Protein AF-A0A9W6C1P7-F1 (afdb_monomer)

Organism: NCBI:txid330485

Sequence (1261 aa):
MISLPRDWAWDFLLFAQRNPKPCPVLDVTDPGSHRTVMAPDADLRTDIPLYRIWRDGVLTEEVTDATAHWAEHTDLVTFLIGCSFTFEGALMAAGIPVAHVDQGCNVPMFLTDHECRPAGRMSGRLVVSMRPIPADRVAEAAMISGRTPAVHGAPVHVGAPEALGIADLQRPDFGDPVPVGPGMTRILPIGPRAFLVELADLDATLALFDALAADPVAGVSEIVPAARTLMVTTDPGVPADAALARAVLARQPAPGTAPAARATEMVEIPVTYDGEDLAKVATLMGLTTDEVIAAHQAATWQVAFCGFAPGFAYMTCADARFDLPRRPAPRTRIPAGSVALAGRFCGIYPQASPGGWQLIGRTEVPMFDLTRDVPALLRPGVRARFVTGSARVHAVAVPEPAPVTGLRVVQTAFPILVQDAGRMGQAGQGVSASGALDLGALRRANRAVGNPAGEAALEITLGPVRLRAEVAMTLALTGAATARMGRQTQPVAFALDAGDEVTIDPPARGMRSYLAIRGGFDVAPVLGSCATDTLAQIGPAPLMAGDALAPAGRAAGAVTDPGPGPDLPQAGTVVTLPVTLGPRTDWFDDVTVQRFLAQEWTVTPQSSRVGIRLSGEALTREDACELPSEGTATGAIQVPHSGQPVLFLADHPLTGGYPVIATLHPAALDLAGQLPPGTRIRFAADALFADIDPEASDIALRVIRACADEGIESVAIYADPDRDAPFVRAADQAWALEGHRPADTYLDAAKVLAIAARAKVDAIHPGYGFLSENADFARAVQDAGILWIGPDPDVIDALGDKIRAREIAQAVGAPLVAGSPGPIASGAEALAFAREHGLPLAIKAAFGGGGRGMRVARDLDEVEELFDAATREAVTAFGRGECYVEQFLDRPRHIEAQVLADRHGTVKVLGTRDCSLQRRNQKLVEEAPAPFLTDDQRARIHDSARAICAHAGYSGAGTVEFLLSANGTISFLEVNTRLQVEHPVTEETTGIDIVRAMIRVAQGARLTDDGVPEPIGHAIEFRINAEDSGRGFLPTPGPITLWSAPGGIGIRLDSGVEQGGQVAGQFDSMMAKLIVTGPDRATAIARARRALREFRIEGVASVLPFHRAVLEAPEFTDDFAVHTRWIETDFADRLAAAVQPADRVTPVPDQPMLRLSIEIDGRRHDLALPQGLLAAAAPAAPQEAASDPDCVSAPVAGTLSLWQAADGAHVQAGEVIAVIEAMKMETTIEAPHAGRLTRLAAEGATLAHGAPLARIDPDDG

Secondary structure (DSSP, 8-state):
-EEE-HHHHHHHHHHHHHSTTTS-EEEEPPTT----SS-TT--TTTSSS-EEEEETTEEEEEES--HHHHHH-TT-EEEEE--GGGGHHHHHHTT---HHHHTT-PPPEEEEEEEP--BTTB--EEEEE-----TTTHHHHHHHHHT-TTTT-S-S--S-GGGGT---TTS-SBS--------SPEEEEEETTEEEEE-SSHHHHHHHHHHHHHSPPTTEEEEEE-SSEEEEEEPTT---SHHHHHHHHTTPPPTT-PPP-----EEEEEEB---TTHHHHHHHHTS-HHHHHHHHHHSPEEEEEE-SSTT-EEEE-S-GGG-BPPPSS-EEEE-TTEEEEEBTEEEE-SS-EEE--EEEEE--S-SB-TTSSSSBSS-TT-EEEEEES--------PPPPP---SEEEEEESS-BEEE-S--TT-GGGT------SSHHHHHHHHHHHT--TT--EEEEES--EEEEESS-EEEEEEES--EEETTEEPPSEEEE-TT-EEEEPPPSS-SEEEEEETT-B----BTTB---BTTTTBSSPPB-TT-EE-B------------PPPPPP-TT-EEEEEEEEPTTGGGS-HHHHHHHHHS-EEEPTT--SSEEEEESSPPPPS--SPPPPEE--TTEEE--TTS--EEE-TT--SEESS-EEEEE-GGGHHHHTT--TT-EEEEEESS-----------HHHHHHHHHHHHTPPPEEEE-GGGGG-HHHHHSSEEEE--SSSGGGTTT-HHHHHHHHHHHT-SEE---SSTTTT-HHHHHHHHHTT-EESSS-HHHHHHHHSHHHHHHHHHHTT-----B-SS-BSSHHHHHHHHHHH-SSEEEEESS-STTTT-EEE-SGGGHHHHHHHHHHHHHHHHS---EEEEE--SS-EEEEEEEEE-TTS-EEEEEEEEEEEEETTEEEEEEES-TT--HHHHHHHHHHHHHHHHHHT--EEEEEEEEE-TTS-EEEEEEE-S--TT-HHHHHHH---HHHHHHHHHTTPPPPSSPPPPP-SEEEEEEEESEEGGGTSEE--EE-SEEE---STTEEEEE---TT-EE-TTS--EEEEEEEEESSHHHHHHHHHHHHHH-EEESS--SHHHHHHHHT-HHHHTS----TTTTTTTSHHHHHHH-PPPPPPPPPPPPPEEEEEEEETTEEEEEEEEGGGGGGGSPPPPPPPP--TTEEE-SSSEEEEEESSPTT-EE-TT-EEEEEEETTEEEEEE-SSSEEEEE-S-TT-EE-TT-EEEEEEPPP-

Mean predicted aligned error: 20.17 Å

InterPro domains:
  IPR000089 Biotin/lipoyl attachment [PF00364] (1192-1256)
  IPR000089 Biotin/lipoyl attachment [PS50968] (1183-1257)
  IPR001882 Biotin-binding site [PS00188] (1214-1231)
  IPR003778 Carboxyltransferase domain, subdomain A and B [PF02626] (430-684)
  IPR003778 Carboxyltransferase domain, subdomain A and B [SM00797] (428-701)
  IPR003833 Carboxyltransferase domain, subdomain C and D [PF02682] (186-378)
  IPR003833 Carboxyltransferase domain, subdomain C and D [SM00796] (185-378)
  IPR005479 Carbamoyl phosphate synthase, ATP-binding domain [PF02786] (801-1008)
  IPR005479 Carbamoyl phosphate synthase, ATP-binding domain [PS00867] (972-979)
  IPR005481 Biotin carboxylase-like, N-terminal domain [PF00289] (697-796)
  IPR005482 Biotin carboxylase, C-terminal [PF02785] (1021-1128)
  IPR005482 Biotin carboxylase, C-terminal [SM00878] (1021-1128)
  IPR009906 D-glutamate cyclase-like domain [PF07286] (77-184)
  IPR011053 Single hybrid motif [SSF51230] (1182-1256)
  IPR011054 Rudiment single hybrid motif [SSF51246] (1017-1130)
  IPR011761 ATP-grasp fold [PS50975] (806-1003)
  IPR011764 Biotin carboxylation domain [PS50979] (687-1131)
  IPR013815 ATP-grasp fold, subdomain 1 [G3DSA:3.30.1490.20] (818-888)
  IPR016185 Pre-ATP-grasp domain superfamily [SSF52440] (699-799)
  IPR029000 Cyclophilin-like domain superfamily [G3DSA:2.40.100.10] (260-388)

Foldseek 3Di:
DDKDAPVCVVQVVVLCVQVVQLWQFDFKDFFQDQATPVGRPDRVFARDQKDFDDDPNDGDDIDNGRVVVSVVRNGIMDTDAADPVPQVVVCVVVVWDFQCVVVVWWFFKAFFPAWRDGGDPDTDTRIDGDTDTPPVCQVVVQVSQQVPCSHRHGDPDDDDCVVRVDDDQQDGPDIHGDDDDDADFFWFDFFFFKTKGFHPFLQQQLQLVQQCVVPPDPQFQDWFGFTGIIMTGGDVPDTPALVSVVVSVVSRDDPPPGHDLLAPAEAEFAWDQPFPCLCVLCVQLVHGSVVSVVVQQVWKWAFRGAWPEQLWTWTATPPQSLQDDFAPDKAQWDAAQFWFGYGRTITGHLHIGIGRTGTRTGAPDRQACLVDPHRGPHFHNHIYGYDHDYDDDDDDDDDDDDDDAFKAWQAKPDFKWKFFQFQGPSRRRQAFRFGALQLLQQQLFQLQLQHDSRAIWIKHFQIFTKIAGQAKWKKFKDDFWWKDFPHDTDDRIDIDHRGTMITIHGGQFFTIMTMATRQGWPFDARNNTQGQQPRRRTHDDGDGNGDRIHRPNHDGHDRDNSDDDDGGHHFPAEAEFEWAFGSVLVFADPVLLVCQQPDKWFFAPVADQQWTWTDDPAGDTPDPDFAGKYADDQQFWFQPPRSTIIGGHRSHTRIDRTGGRIGTHPVCSSRRNGDDGNYIYGYDYPDDTDINFHAAAFQLVLLLVLCVVVVHQFEAEDEQQCCVHRSCVSGNYYYYLYHDFLVSRLQPLVSVVVVCVVVVAQEDANGDPRCFLPLVSLVVCVVSNHQYLFWHSVLSVQQVPPVSLVVLLVVLVAFAFDKDPFFDDALVVQLVSCVVRHDFKWKAAPDDDLQQLIDTRGDSVCSRVSLVVSLVRCCVPPVGSGIMMTHDQPQKWKKKWKWAAFLVLDIATLAMKTQFCADSNHGFKMKPRHPPDDPVRRVSRRSSVSSSCSSSSTHAIKMWIWIQGPVRRIHTDGIGRHDDPPCVQSCLFQVDDRSNSSVCRSVRDHDDPDHRDGTQAMKMKGFKFLFFVLQVGHHWWWFWCDWQFFDDDQWDKRARAGNRGTRDQNDGRGGIMIMGGDNYPLNSLVVQLVRLVRTDIPGTHICSQVSNLLSVDCCVRPVVSRGNCCCVPVCVVVSNVRHHGDDHHDHDDRQDWDWDWDADPNDIDIDIDRPVVCPVDDDDDDDDDDDDPQFQFDQAFFAFADAPADAQDWFAAQGFGTWGQDPSDTDTGGRNHTATKHADDDHRDGHHRRHGGIGGDHDDD

pLDDT: mean 85.03, std 12.58, range [27.61, 98.56]

Radius of gyration: 39.69 Å; Cα contacts (8 Å, |Δi|>4): 2901; chains: 1; bounding box: 103×87×112 Å

Nearest PDB structures (foldseek):
  5mlk-assembly1_A  TM=9.288E-01  e=7.416E-59  Mycobacterium tuberculosis H37Rv
  5mlk-assembly1_B  TM=9.790E-01  e=4.721E-49  Mycobacterium tuberculosis H37Rv
  8hz4-assembly1_A  TM=9.577E-01  e=5.017E-50  Chloroflexus aurantiacus J-10-fl
  8hz4-assembly1_B  TM=9.569E-01  e=4.762E-50  Chloroflexus aurantiacus J-10-fl
  8hz4-assembly1_D  TM=9.595E-01  e=4.442E-48  Chloroflexus aurantiacus J-10-fl

Structure (mmCIF, N/CA/C/O backbone):
data_AF-A0A9W6C1P7-F1
#
_entry.id   AF-A0A9W6C1P7-F1
#
loop_
_atom_site.group_PDB
_atom_site.id
_atom_site.type_symbol
_atom_site.label_atom_id
_atom_site.label_alt_id
_atom_site.label_comp_id
_atom_site.label_asym_id
_atom_site.label_entity_id
_atom_site.label_seq_id
_atom_site.pdbx_PDB_ins_code
_atom_site.Cartn_x
_atom_site.Cartn_y
_atom_site.Cartn_z
_atom_site.occupancy
_atom_site.B_iso_or_equiv
_atom_site.auth_seq_id
_atom_site.auth_comp_id
_atom_site.auth_asym_id
_atom_site.auth_atom_id
_atom_site.pdbx_PDB_model_num
ATOM 1 N N . MET A 1 1 ? 42.979 31.148 -2.428 1.00 85.12 1 MET A N 1
ATOM 2 C CA . MET A 1 1 ? 44.347 31.621 -2.743 1.00 85.12 1 MET A CA 1
ATOM 3 C C . MET A 1 1 ? 45.120 31.759 -1.444 1.00 85.12 1 MET A C 1
ATOM 5 O O . MET A 1 1 ? 44.504 32.124 -0.451 1.00 85.12 1 MET A O 1
ATOM 9 N N . ILE A 1 2 ? 46.418 31.451 -1.436 1.00 89.94 2 ILE A N 1
ATOM 10 C CA . ILE A 1 2 ? 47.302 31.594 -0.268 1.00 89.94 2 ILE A CA 1
ATOM 11 C C . ILE A 1 2 ? 48.635 32.195 -0.742 1.00 89.94 2 ILE A C 1
ATOM 13 O O . ILE A 1 2 ? 49.221 31.679 -1.690 1.00 89.94 2 ILE A O 1
ATOM 17 N N . SER A 1 3 ? 49.122 33.255 -0.093 1.00 90.94 3 SER A N 1
ATOM 18 C CA . SER A 1 3 ? 50.408 33.906 -0.406 1.00 90.94 3 SER A CA 1
ATOM 19 C C . SER A 1 3 ? 51.370 33.756 0.771 1.00 90.94 3 SER A C 1
ATOM 21 O O . SER A 1 3 ? 50.990 34.027 1.908 1.00 90.94 3 SER A O 1
ATOM 23 N N . LEU A 1 4 ? 52.600 33.300 0.515 1.00 91.81 4 LEU A N 1
ATOM 24 C CA . LEU A 1 4 ? 53.592 32.952 1.543 1.00 91.81 4 LEU A CA 1
ATOM 25 C C . LEU A 1 4 ? 54.993 33.464 1.164 1.00 91.81 4 LEU A C 1
ATOM 27 O O . LEU A 1 4 ? 55.298 33.530 -0.028 1.00 91.81 4 LEU A O 1
ATOM 31 N N . PRO A 1 5 ? 55.882 33.763 2.132 1.00 90.56 5 PRO A N 1
ATOM 32 C CA . PRO A 1 5 ? 57.294 34.041 1.859 1.00 90.56 5 PRO A CA 1
ATOM 33 C C . PRO A 1 5 ? 57.977 32.908 1.084 1.00 90.56 5 PRO A C 1
ATOM 35 O O . PRO A 1 5 ? 57.606 31.732 1.208 1.00 90.56 5 PRO A O 1
ATOM 38 N N . ARG A 1 6 ? 59.012 33.231 0.299 1.00 90.38 6 ARG A N 1
ATOM 39 C CA . ARG A 1 6 ? 59.648 32.265 -0.611 1.00 90.38 6 ARG A CA 1
ATOM 40 C C . ARG A 1 6 ? 60.233 31.052 0.112 1.00 90.38 6 ARG A C 1
ATOM 42 O O . ARG A 1 6 ? 60.244 29.955 -0.444 1.00 90.38 6 ARG A O 1
ATOM 49 N N . ASP A 1 7 ? 60.711 31.224 1.342 1.00 88.88 7 ASP A N 1
ATOM 50 C CA . ASP A 1 7 ? 61.284 30.145 2.152 1.00 88.88 7 ASP A CA 1
ATOM 51 C C . ASP A 1 7 ? 60.228 29.216 2.789 1.00 88.88 7 ASP A C 1
ATOM 53 O O . ASP A 1 7 ? 60.591 28.169 3.325 1.00 88.88 7 ASP A O 1
ATOM 57 N N . TRP A 1 8 ? 58.934 29.557 2.700 1.00 91.56 8 TRP A N 1
ATOM 58 C CA . TRP A 1 8 ? 57.792 28.707 3.084 1.00 91.56 8 TRP A CA 1
ATOM 59 C C . TRP A 1 8 ? 57.103 28.078 1.865 1.00 91.56 8 TRP A C 1
ATOM 61 O O . TRP A 1 8 ? 56.477 27.024 1.982 1.00 91.56 8 TRP A O 1
ATOM 71 N N . ALA A 1 9 ? 57.244 28.688 0.685 1.00 91.69 9 ALA A N 1
ATOM 72 C CA . ALA A 1 9 ? 56.608 28.243 -0.553 1.00 91.69 9 ALA A CA 1
ATOM 73 C C . ALA A 1 9 ? 56.923 26.780 -0.918 1.00 91.69 9 ALA A C 1
ATOM 75 O O . ALA A 1 9 ? 56.041 26.054 -1.371 1.00 91.69 9 ALA A O 1
ATOM 76 N N . TRP A 1 10 ? 58.157 26.318 -0.685 1.00 91.44 10 TRP A N 1
ATOM 77 C CA . TRP A 1 10 ? 58.528 24.922 -0.947 1.00 91.44 10 TRP A CA 1
ATOM 78 C C . TRP A 1 10 ? 57.847 23.932 0.008 1.00 91.44 10 TRP A C 1
ATOM 80 O O . TRP A 1 10 ? 57.364 22.890 -0.435 1.00 91.44 10 TRP A O 1
ATOM 90 N N . ASP A 1 11 ? 57.756 24.271 1.298 1.00 93.06 11 ASP A N 1
ATOM 91 C CA . ASP A 1 11 ? 57.056 23.449 2.293 1.00 93.06 11 ASP A CA 1
ATOM 92 C C . ASP A 1 11 ? 55.565 23.336 1.946 1.00 93.06 11 ASP A C 1
ATOM 94 O O . ASP A 1 11 ? 55.002 22.242 1.992 1.00 93.06 11 ASP A O 1
ATOM 98 N N . PHE A 1 12 ? 54.941 24.446 1.533 1.00 92.50 12 PHE A N 1
ATOM 99 C CA . PHE A 1 12 ? 53.539 24.469 1.115 1.00 92.50 12 PHE A CA 1
ATOM 100 C C . PHE A 1 12 ? 53.290 23.699 -0.189 1.00 92.50 12 PHE A C 1
ATOM 102 O O . PHE A 1 12 ? 52.358 22.901 -0.255 1.00 92.50 12 PHE A O 1
ATOM 109 N N . LEU A 1 13 ? 54.143 23.859 -1.207 1.00 92.12 13 LEU A N 1
ATOM 110 C CA . LEU A 1 13 ? 54.036 23.093 -2.453 1.00 92.12 13 LEU A CA 1
ATOM 111 C C . LEU A 1 13 ? 54.172 21.584 -2.192 1.00 92.12 13 LEU A C 1
ATOM 113 O O . LEU A 1 13 ? 53.398 20.790 -2.726 1.00 92.12 13 LEU A O 1
ATOM 117 N N . LEU A 1 14 ? 55.113 21.181 -1.333 1.00 91.50 14 LEU A N 1
ATOM 118 C CA . LEU A 1 14 ? 55.282 19.783 -0.938 1.00 91.50 14 LEU A CA 1
ATOM 119 C C . LEU A 1 14 ? 54.106 19.276 -0.084 1.00 91.50 14 LEU A C 1
ATOM 121 O O . LEU A 1 14 ? 53.728 18.109 -0.204 1.00 91.50 14 LEU A O 1
ATOM 125 N N . PHE A 1 15 ? 53.506 20.129 0.751 1.00 92.94 15 PHE A N 1
ATOM 126 C CA . PHE A 1 15 ? 52.287 19.810 1.497 1.00 92.94 15 PHE A CA 1
ATOM 127 C C . PHE A 1 15 ? 51.106 19.561 0.555 1.00 92.94 15 PHE A C 1
ATOM 129 O O . PHE A 1 15 ? 50.438 18.535 0.680 1.00 92.94 15 PHE A O 1
ATOM 136 N N . ALA A 1 16 ? 50.901 20.436 -0.430 1.00 89.62 16 ALA A N 1
ATOM 137 C CA . ALA A 1 16 ? 49.874 20.282 -1.455 1.00 89.62 16 ALA A CA 1
ATOM 138 C C . ALA A 1 16 ? 50.090 19.017 -2.303 1.00 89.62 16 ALA A C 1
ATOM 140 O O . ALA A 1 16 ? 49.170 18.224 -2.468 1.00 89.62 16 ALA A O 1
ATOM 141 N N . GLN A 1 17 ? 51.321 18.741 -2.750 1.00 89.00 17 GLN A N 1
ATOM 142 C CA . GLN A 1 17 ? 51.642 17.504 -3.480 1.00 89.00 17 GLN A CA 1
ATOM 143 C C . GLN A 1 17 ? 51.391 16.230 -2.656 1.00 89.00 17 GLN A C 1
ATOM 145 O O . GLN A 1 17 ? 51.010 15.199 -3.209 1.00 89.00 17 GLN A O 1
ATOM 150 N N . ARG A 1 18 ? 51.600 16.274 -1.333 1.00 90.00 18 ARG A N 1
ATOM 151 C CA . ARG A 1 18 ? 51.306 15.148 -0.428 1.00 90.00 18 ARG A CA 1
ATOM 152 C C . ARG A 1 18 ? 49.821 15.011 -0.098 1.00 90.00 18 ARG A C 1
ATOM 154 O O . ARG A 1 18 ? 49.400 13.908 0.252 1.00 90.00 18 ARG A O 1
ATOM 161 N N . ASN A 1 19 ? 49.057 16.097 -0.216 1.00 87.81 19 ASN A N 1
ATOM 162 C CA . ASN A 1 19 ? 47.635 16.184 0.110 1.00 87.81 19 ASN A CA 1
ATOM 163 C C . ASN A 1 19 ? 46.857 16.881 -1.032 1.00 87.81 19 ASN A C 1
ATOM 165 O O . ASN A 1 19 ? 46.273 17.947 -0.825 1.00 87.81 19 ASN A O 1
ATOM 169 N N . PRO A 1 20 ? 46.823 16.295 -2.246 1.00 82.25 20 PRO A N 1
ATOM 170 C CA . PRO A 1 20 ? 46.310 16.980 -3.437 1.00 82.25 20 PRO A CA 1
ATOM 171 C C . PRO A 1 20 ? 44.790 17.188 -3.424 1.00 82.25 20 PRO A C 1
ATOM 173 O O . PRO A 1 20 ? 44.297 18.053 -4.136 1.00 82.25 20 PRO A O 1
ATOM 176 N N . LYS A 1 21 ? 44.043 16.424 -2.610 1.00 77.69 21 LYS A N 1
ATOM 177 C CA . LYS A 1 21 ? 42.592 16.598 -2.426 1.00 77.69 21 LYS A CA 1
ATOM 178 C C . LYS A 1 21 ? 42.227 17.837 -1.580 1.00 77.69 21 LYS A C 1
ATOM 180 O O . LYS A 1 21 ? 41.430 18.633 -2.059 1.00 77.69 21 LYS A O 1
ATOM 185 N N . PRO A 1 22 ? 42.777 18.052 -0.363 1.00 78.19 22 PRO A N 1
ATOM 186 C CA . PRO A 1 22 ? 42.496 19.269 0.413 1.00 78.19 22 PRO A CA 1
ATOM 187 C C . PRO A 1 22 ? 43.237 20.523 -0.069 1.00 78.19 22 PRO A C 1
ATOM 189 O O . PRO A 1 22 ? 42.844 21.629 0.290 1.00 78.19 22 PRO A O 1
ATOM 192 N N . CYS A 1 23 ? 44.319 20.388 -0.843 1.00 83.81 23 CYS A N 1
ATOM 193 C CA . CYS A 1 23 ? 45.079 21.523 -1.379 1.00 83.81 23 CYS A CA 1
ATOM 194 C C . CYS A 1 23 ? 45.360 21.359 -2.889 1.00 83.81 23 CYS A C 1
ATOM 196 O O . CYS A 1 23 ? 46.521 21.212 -3.280 1.00 83.81 23 CYS A O 1
ATOM 198 N N . PRO A 1 24 ? 44.323 21.384 -3.749 1.00 84.94 24 PRO A N 1
ATOM 199 C CA . PRO A 1 24 ? 44.484 21.282 -5.197 1.00 84.94 24 PRO A CA 1
ATOM 200 C C . PRO A 1 24 ? 45.060 22.595 -5.743 1.00 84.94 24 PRO A C 1
ATOM 202 O O . PRO A 1 24 ? 44.354 23.597 -5.859 1.00 84.94 24 PRO A O 1
ATOM 205 N N . VAL A 1 25 ? 46.363 22.612 -6.033 1.00 87.94 25 VAL A N 1
ATOM 206 C CA . VAL A 1 25 ? 47.063 23.785 -6.583 1.00 87.94 25 VAL A CA 1
ATOM 207 C C . VAL A 1 25 ? 46.788 23.900 -8.081 1.00 87.94 25 VAL A C 1
ATOM 209 O O . VAL A 1 25 ? 47.077 22.980 -8.841 1.00 87.94 25 VAL A O 1
ATOM 212 N N . LEU A 1 26 ? 46.252 25.053 -8.477 1.00 86.19 26 LEU A N 1
ATOM 213 C CA . LEU A 1 26 ? 45.893 25.403 -9.850 1.00 86.19 26 LEU A CA 1
ATOM 214 C C . LEU A 1 26 ? 47.020 26.166 -10.559 1.00 86.19 26 LEU A C 1
ATOM 216 O O . LEU A 1 26 ? 47.350 25.859 -11.699 1.00 86.19 26 LEU A O 1
ATOM 220 N N . ASP A 1 27 ? 47.620 27.140 -9.871 1.00 89.81 27 ASP A N 1
ATOM 221 C CA . ASP A 1 27 ? 48.723 27.959 -10.384 1.00 89.81 27 ASP A CA 1
ATOM 222 C C . ASP A 1 27 ? 49.626 28.436 -9.235 1.00 89.81 27 ASP A C 1
ATOM 224 O O . ASP A 1 27 ? 49.192 28.520 -8.079 1.00 89.81 27 ASP A O 1
ATOM 228 N N . VAL A 1 28 ? 50.881 28.755 -9.552 1.00 92.00 28 VAL A N 1
ATOM 229 C CA . VAL A 1 28 ? 51.885 29.258 -8.607 1.00 92.00 28 VAL A CA 1
ATOM 230 C C . VAL A 1 28 ? 52.636 30.420 -9.245 1.00 92.00 28 VAL A C 1
ATOM 232 O O . VAL A 1 28 ? 53.261 30.265 -10.291 1.00 92.00 28 VAL A O 1
ATOM 235 N N . THR A 1 29 ? 52.606 31.587 -8.606 1.00 92.62 29 THR A N 1
ATOM 236 C CA . THR A 1 29 ? 53.279 32.780 -9.129 1.00 92.62 29 THR A CA 1
ATOM 237 C C . THR A 1 29 ? 54.789 32.741 -8.893 1.00 92.62 29 THR A C 1
ATOM 239 O O . THR A 1 29 ? 55.261 32.200 -7.892 1.00 92.62 29 THR A O 1
ATOM 242 N N . ASP A 1 30 ? 55.559 33.418 -9.747 1.00 89.81 30 ASP A N 1
ATOM 243 C CA . ASP A 1 30 ? 56.949 33.750 -9.419 1.0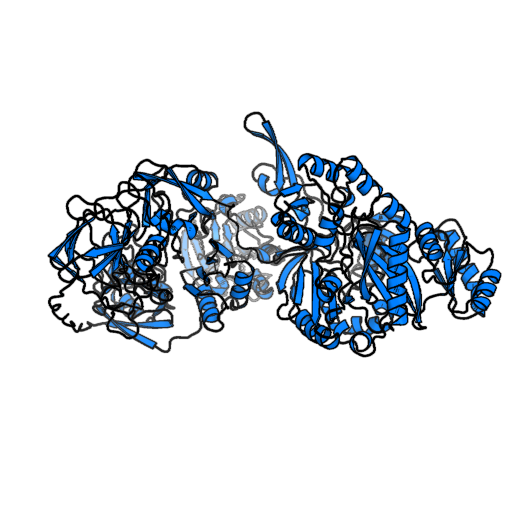0 89.81 30 ASP A CA 1
ATOM 244 C C . ASP A 1 30 ? 57.028 34.595 -8.123 1.00 89.81 30 ASP A C 1
ATOM 246 O O . ASP A 1 30 ? 56.101 35.368 -7.840 1.00 89.81 30 ASP A O 1
ATOM 250 N N . PRO A 1 31 ? 58.123 34.496 -7.337 1.00 90.56 31 PRO A N 1
ATOM 251 C CA . PRO A 1 31 ? 58.330 35.314 -6.141 1.00 90.56 31 PRO A CA 1
ATOM 252 C C . PRO A 1 31 ? 58.219 36.817 -6.437 1.00 90.56 31 PRO A C 1
ATOM 254 O O . PRO A 1 31 ? 58.926 37.338 -7.301 1.00 90.56 31 PRO A O 1
ATOM 257 N N . GLY A 1 32 ? 57.342 37.511 -5.712 1.00 86.19 32 GLY A N 1
ATOM 258 C CA . GLY A 1 32 ? 57.064 38.941 -5.882 1.00 86.19 32 GLY A CA 1
ATOM 259 C C . GLY A 1 32 ? 56.082 39.282 -7.011 1.00 86.19 32 GLY A C 1
ATOM 260 O O . GLY A 1 32 ? 55.714 40.449 -7.163 1.00 86.19 32 GLY A O 1
ATOM 261 N N . SER A 1 33 ? 55.617 38.301 -7.794 1.00 88.38 33 SER A N 1
ATOM 262 C CA . SER A 1 33 ? 54.567 38.533 -8.790 1.00 88.38 33 SER A CA 1
ATOM 263 C C . SER A 1 33 ? 53.193 38.679 -8.126 1.00 88.38 33 SER A C 1
ATOM 265 O O . SER A 1 33 ? 52.804 37.894 -7.263 1.00 88.38 33 SER A O 1
ATOM 267 N N . HIS A 1 34 ? 52.437 39.676 -8.584 1.00 87.69 34 HIS A N 1
ATOM 268 C CA . HIS A 1 34 ? 51.016 39.888 -8.283 1.00 87.69 34 HIS A CA 1
ATOM 269 C C . HIS A 1 34 ? 50.112 39.451 -9.451 1.00 87.69 34 HIS A C 1
ATOM 271 O O . HIS A 1 34 ? 48.932 39.785 -9.473 1.00 87.69 34 HIS A O 1
ATOM 277 N N . ARG A 1 35 ? 50.669 38.740 -10.441 1.00 87.19 35 ARG A N 1
ATOM 278 C CA . ARG A 1 35 ? 49.962 38.210 -11.614 1.00 87.19 35 ARG A CA 1
ATOM 279 C C . ARG A 1 35 ? 50.159 36.703 -11.726 1.00 87.19 35 ARG A C 1
ATOM 281 O O . ARG A 1 35 ? 51.231 36.182 -11.410 1.00 87.19 35 ARG A O 1
ATOM 288 N N . THR A 1 36 ? 49.120 36.040 -12.213 1.00 85.44 36 THR A N 1
ATOM 289 C CA . THR A 1 36 ? 48.989 34.587 -12.394 1.00 85.44 36 THR A CA 1
ATOM 290 C C . THR A 1 36 ? 48.866 34.265 -13.884 1.00 85.44 36 THR A C 1
ATOM 292 O O . THR A 1 36 ? 48.364 35.079 -14.659 1.00 85.44 36 THR A O 1
ATOM 295 N N . VAL A 1 37 ? 49.325 33.082 -14.297 1.00 85.50 37 VAL A N 1
ATOM 296 C CA . VAL A 1 37 ? 49.196 32.601 -15.682 1.00 85.50 37 VAL A CA 1
ATOM 297 C C . VAL A 1 37 ? 47.741 32.244 -16.001 1.00 85.50 37 VAL A C 1
ATOM 299 O O . VAL A 1 37 ? 47.295 32.445 -17.128 1.00 85.50 37 VAL A O 1
ATOM 302 N N . MET A 1 38 ? 46.980 31.768 -15.009 1.00 82.81 38 MET A N 1
ATOM 303 C CA . MET A 1 38 ? 45.557 31.437 -15.165 1.00 82.81 38 MET A CA 1
ATOM 304 C C . MET A 1 38 ? 44.627 32.655 -15.230 1.00 82.81 38 MET A C 1
ATOM 306 O O . MET A 1 38 ? 43.550 32.552 -15.812 1.00 82.81 38 MET A O 1
ATOM 310 N N . ALA A 1 39 ? 45.018 33.794 -14.653 1.00 82.38 39 ALA A N 1
ATOM 311 C CA . ALA A 1 39 ? 44.248 35.040 -14.702 1.00 82.38 39 ALA A CA 1
ATOM 312 C C . ALA A 1 39 ? 45.178 36.251 -14.949 1.00 82.38 39 ALA A C 1
ATOM 314 O O . ALA A 1 39 ? 45.422 37.041 -14.036 1.00 82.38 39 ALA A O 1
ATOM 315 N N . PRO A 1 40 ? 45.723 36.414 -16.172 1.00 82.25 40 PRO A N 1
ATOM 316 C CA . PRO A 1 40 ? 46.768 37.405 -16.471 1.00 82.25 40 PRO A CA 1
ATOM 317 C C . PRO A 1 40 ? 46.323 38.871 -16.315 1.00 82.25 40 PRO A C 1
ATOM 319 O O . PRO A 1 40 ? 47.171 39.765 -16.173 1.00 82.25 40 PRO A O 1
ATOM 322 N N . ASP A 1 41 ? 45.007 39.099 -16.333 1.00 86.81 41 ASP A N 1
ATOM 323 C CA . ASP A 1 41 ? 44.355 40.401 -16.186 1.00 86.81 41 ASP A CA 1
ATOM 324 C C . ASP A 1 41 ? 43.969 40.744 -14.735 1.00 86.81 41 ASP A C 1
ATOM 326 O O . ASP A 1 41 ? 43.625 41.893 -14.474 1.00 86.81 41 ASP A O 1
ATOM 330 N N . ALA A 1 42 ? 44.047 39.789 -13.799 1.00 86.31 42 ALA A N 1
ATOM 331 C CA . ALA A 1 42 ? 43.739 40.011 -12.385 1.00 86.31 42 ALA A CA 1
ATOM 332 C C . ALA A 1 42 ? 44.980 40.481 -11.604 1.00 86.31 42 ALA A C 1
ATOM 334 O O . ALA A 1 42 ? 46.062 39.892 -11.717 1.00 86.31 42 ALA A O 1
ATOM 335 N N . ASP A 1 43 ? 44.819 41.505 -10.767 1.00 90.44 43 ASP A N 1
ATOM 336 C CA . ASP A 1 43 ? 45.822 41.938 -9.798 1.00 90.44 43 ASP A CA 1
ATOM 337 C C . ASP A 1 43 ? 45.557 41.285 -8.438 1.00 90.44 43 ASP A C 1
ATOM 339 O O . ASP A 1 43 ? 44.620 41.628 -7.711 1.00 90.44 43 ASP A O 1
ATOM 343 N N . LEU A 1 44 ? 46.425 40.341 -8.062 1.00 89.50 44 LEU A N 1
ATOM 344 C CA . LEU A 1 44 ? 46.281 39.545 -6.841 1.00 89.50 44 LEU A CA 1
ATOM 345 C C . LEU A 1 44 ? 46.423 40.360 -5.545 1.00 89.50 44 LEU A C 1
ATOM 347 O O . LEU A 1 44 ? 46.335 39.767 -4.470 1.00 89.50 44 LEU A O 1
ATOM 351 N N . ARG A 1 45 ? 46.608 41.686 -5.620 1.00 90.56 45 ARG A N 1
ATOM 352 C CA . ARG A 1 45 ? 46.653 42.617 -4.478 1.00 90.56 45 ARG A CA 1
ATOM 353 C C . ARG A 1 45 ? 45.345 43.363 -4.211 1.00 90.56 45 ARG A C 1
ATOM 355 O O . ARG A 1 45 ? 45.150 43.782 -3.072 1.00 90.56 45 ARG A O 1
ATOM 362 N N . THR A 1 46 ? 44.494 43.550 -5.221 1.00 90.12 46 THR A N 1
ATOM 363 C CA . THR A 1 46 ? 43.289 44.396 -5.128 1.00 90.12 46 THR A CA 1
ATOM 364 C C . THR A 1 46 ? 42.005 43.688 -5.547 1.00 90.12 46 THR A C 1
ATOM 366 O O . THR A 1 46 ? 40.925 44.105 -5.139 1.00 90.12 46 THR A O 1
ATOM 369 N N . ASP A 1 47 ? 42.100 42.627 -6.352 1.00 87.50 47 ASP A N 1
ATOM 370 C CA . ASP A 1 47 ? 40.936 42.085 -7.070 1.00 87.50 47 ASP A CA 1
ATOM 371 C C . ASP A 1 47 ? 40.262 40.911 -6.328 1.00 87.50 47 ASP A C 1
ATOM 373 O O . ASP A 1 47 ? 39.290 40.328 -6.812 1.00 87.50 47 ASP A O 1
ATOM 377 N N . ILE A 1 48 ? 40.760 40.559 -5.136 1.00 84.62 48 ILE A N 1
ATOM 378 C CA . ILE A 1 48 ? 40.166 39.553 -4.245 1.00 84.62 48 ILE A CA 1
ATOM 379 C C . ILE A 1 48 ? 39.284 40.256 -3.195 1.00 84.62 48 ILE A C 1
ATOM 381 O O . ILE A 1 48 ? 39.747 41.211 -2.574 1.00 84.62 48 ILE A O 1
ATOM 385 N N . PRO A 1 49 ? 38.051 39.780 -2.913 1.00 78.44 49 PRO A N 1
ATOM 386 C CA . PRO A 1 49 ? 37.108 40.492 -2.039 1.00 78.44 49 PRO A CA 1
ATOM 387 C C . PRO A 1 49 ? 37.579 40.740 -0.599 1.00 78.44 49 PRO A C 1
ATOM 389 O O . PRO A 1 49 ? 37.082 41.660 0.048 1.00 78.44 49 PRO A O 1
ATOM 392 N N . LEU A 1 50 ? 38.476 39.897 -0.075 1.00 85.44 50 LEU A N 1
ATOM 393 C CA . LEU A 1 50 ? 39.024 40.001 1.276 1.00 85.44 50 LEU A CA 1
ATOM 394 C C . LEU A 1 50 ? 40.345 39.225 1.394 1.00 85.44 50 LEU A C 1
ATOM 396 O O . LEU A 1 50 ? 40.432 38.063 0.991 1.00 85.44 50 LEU A O 1
ATOM 400 N N . TYR A 1 51 ? 41.340 39.839 2.025 1.00 88.38 51 TYR A N 1
ATOM 401 C CA . TYR A 1 51 ? 42.595 39.223 2.448 1.00 88.38 51 TYR A CA 1
ATOM 402 C C . TYR A 1 51 ? 42.618 39.091 3.968 1.00 88.38 51 TYR A C 1
ATOM 404 O O . TYR A 1 51 ? 42.203 39.997 4.687 1.00 88.38 51 TYR A O 1
ATOM 412 N N . ARG A 1 52 ? 43.169 37.978 4.457 1.00 90.38 52 ARG A N 1
ATOM 413 C CA . ARG A 1 52 ? 43.415 37.719 5.880 1.00 90.38 52 ARG A CA 1
ATOM 414 C C . ARG A 1 52 ? 44.916 37.663 6.117 1.00 90.38 52 ARG A C 1
ATOM 416 O O . ARG A 1 52 ? 45.581 36.778 5.580 1.00 90.38 52 ARG A O 1
ATOM 423 N N . ILE A 1 53 ? 45.448 38.599 6.895 1.00 90.19 53 ILE A N 1
ATOM 424 C CA . ILE A 1 53 ? 46.885 38.727 7.149 1.00 90.19 53 ILE A CA 1
ATOM 425 C C . ILE A 1 53 ? 47.229 37.990 8.438 1.00 90.19 53 ILE A C 1
ATOM 427 O O . ILE A 1 53 ? 46.803 38.381 9.525 1.00 90.19 53 ILE A O 1
ATOM 431 N N . TRP A 1 54 ? 48.017 36.925 8.311 1.00 86.88 54 TRP A N 1
ATOM 432 C CA . TRP A 1 54 ? 48.464 36.105 9.433 1.00 86.88 54 TRP A CA 1
ATOM 433 C C . TRP A 1 54 ? 49.943 36.365 9.720 1.00 86.88 54 TRP A C 1
ATOM 435 O O . TRP A 1 54 ? 50.776 36.272 8.819 1.00 86.88 54 TRP A O 1
ATOM 445 N N . ARG A 1 55 ? 50.284 36.655 10.979 1.00 85.38 55 ARG A N 1
ATOM 446 C CA . ARG A 1 55 ? 51.671 36.760 11.461 1.00 85.38 55 ARG A CA 1
ATOM 447 C C . ARG A 1 55 ? 51.854 35.766 12.610 1.00 85.38 55 ARG A C 1
ATOM 449 O O . ARG A 1 55 ? 51.029 35.715 13.515 1.00 85.38 55 ARG A O 1
ATOM 456 N N . ASP A 1 56 ? 52.879 34.918 12.521 1.00 80.88 56 ASP A N 1
ATOM 457 C CA . ASP A 1 56 ? 53.181 33.842 13.485 1.00 80.88 56 ASP A CA 1
ATOM 458 C C . ASP A 1 56 ? 51.981 32.932 13.847 1.00 80.88 56 ASP A C 1
ATOM 460 O O . ASP A 1 56 ? 51.836 32.472 14.977 1.00 80.88 56 ASP A O 1
ATOM 464 N N . GLY A 1 57 ? 51.102 32.666 12.872 1.00 74.94 57 GLY A N 1
ATOM 465 C CA . GLY A 1 57 ? 49.903 31.836 13.056 1.00 74.94 57 GLY A CA 1
ATOM 466 C C . GLY A 1 57 ? 48.709 32.550 13.705 1.00 74.94 57 GLY A C 1
ATOM 467 O O . GLY A 1 57 ? 47.695 31.908 13.964 1.00 74.94 57 GLY A O 1
ATOM 468 N N . VAL A 1 58 ? 48.788 33.866 13.928 1.00 80.56 58 VAL A N 1
ATOM 469 C CA . VAL A 1 58 ? 47.696 34.697 14.457 1.00 80.56 58 VAL A CA 1
ATOM 470 C C . VAL A 1 58 ? 47.174 35.633 13.368 1.00 80.56 58 VAL A C 1
ATOM 472 O O . VAL A 1 58 ? 47.960 36.288 12.685 1.00 80.56 58 VAL A O 1
ATOM 475 N N . LEU A 1 59 ? 45.850 35.718 13.212 1.00 86.81 59 LEU A N 1
ATOM 476 C CA . LEU A 1 59 ? 45.199 36.696 12.337 1.00 86.81 59 LEU A CA 1
ATOM 477 C C . LEU A 1 59 ? 45.391 38.096 12.931 1.00 86.81 59 LEU A C 1
ATOM 479 O O . LEU A 1 59 ? 44.883 38.380 14.015 1.00 86.81 59 LEU A O 1
ATOM 483 N N . THR A 1 60 ? 46.137 38.957 12.241 1.00 90.94 60 THR A N 1
ATOM 484 C CA . THR A 1 60 ? 46.431 40.322 12.705 1.00 90.94 60 THR A CA 1
ATOM 485 C C . THR A 1 60 ? 45.582 41.387 12.027 1.00 90.94 60 THR A C 1
ATOM 487 O O . THR A 1 60 ? 45.372 42.442 12.616 1.00 90.94 60 THR A O 1
ATOM 490 N N . GLU A 1 61 ? 45.123 41.141 10.798 1.00 91.62 61 GLU A N 1
ATOM 491 C CA . GLU A 1 61 ? 44.424 42.142 9.986 1.00 91.62 61 GLU A CA 1
ATOM 492 C C . GLU A 1 61 ? 43.538 41.475 8.923 1.00 91.62 61 GLU A C 1
ATOM 494 O O . GLU A 1 61 ? 43.865 40.394 8.425 1.00 91.62 61 GLU A O 1
ATOM 499 N N . GLU A 1 62 ? 42.444 42.135 8.548 1.00 92.12 62 GLU A N 1
ATOM 500 C CA . GLU A 1 62 ? 41.675 41.824 7.341 1.00 92.12 62 GLU A CA 1
ATOM 501 C C . GLU A 1 62 ? 41.628 43.081 6.462 1.00 92.12 62 GLU A C 1
ATOM 503 O O . GLU A 1 62 ? 41.270 44.156 6.944 1.00 92.12 62 GLU A O 1
ATOM 508 N N . VAL A 1 63 ? 42.009 42.962 5.188 1.00 90.38 63 VAL A N 1
ATOM 509 C CA . VAL A 1 63 ? 42.105 44.094 4.246 1.00 90.38 63 VAL A CA 1
ATOM 510 C C . VAL A 1 63 ? 41.475 43.738 2.904 1.00 90.38 63 VAL A C 1
ATOM 512 O O . VAL A 1 63 ? 41.421 42.569 2.538 1.00 90.38 63 VAL A O 1
ATOM 515 N N . THR A 1 64 ? 41.014 44.733 2.148 1.00 89.19 64 THR A N 1
ATOM 516 C CA . THR A 1 64 ? 40.533 44.558 0.761 1.00 89.19 64 THR A CA 1
ATOM 517 C C . THR A 1 64 ? 41.573 44.962 -0.290 1.00 89.19 64 THR A C 1
ATOM 519 O O . THR A 1 64 ? 41.459 44.568 -1.442 1.00 89.19 64 THR A O 1
ATOM 522 N N . ASP A 1 65 ? 42.609 45.704 0.109 1.00 91.75 65 ASP A N 1
ATOM 523 C CA . ASP A 1 65 ? 43.795 46.010 -0.696 1.00 91.75 65 ASP A CA 1
ATOM 524 C C . ASP A 1 65 ? 45.033 45.624 0.119 1.00 91.75 65 ASP A C 1
ATOM 526 O O . ASP A 1 65 ? 45.291 46.175 1.191 1.00 91.75 65 ASP A O 1
ATOM 530 N N . ALA A 1 66 ? 45.790 44.654 -0.383 1.00 89.69 66 ALA A N 1
ATOM 531 C CA . ALA A 1 66 ? 46.977 44.116 0.268 1.00 89.69 66 ALA A CA 1
ATOM 532 C C . ALA A 1 66 ? 48.296 44.673 -0.310 1.00 89.69 66 ALA A C 1
ATOM 534 O O . ALA A 1 66 ? 49.380 44.191 0.035 1.00 89.69 66 ALA A O 1
ATOM 535 N N . THR A 1 67 ? 48.241 45.703 -1.166 1.00 89.94 67 THR A N 1
ATOM 536 C CA . THR A 1 67 ? 49.409 46.286 -1.854 1.00 89.94 67 THR A CA 1
ATOM 537 C C . THR A 1 67 ? 50.529 46.699 -0.896 1.00 89.94 67 THR A C 1
ATOM 539 O O . THR A 1 67 ? 51.705 46.529 -1.224 1.00 89.94 67 THR A O 1
ATOM 542 N N . ALA A 1 68 ? 50.192 47.183 0.305 1.00 85.69 68 ALA A N 1
ATOM 543 C CA . ALA A 1 68 ? 51.171 47.535 1.334 1.00 85.69 68 ALA A CA 1
ATOM 544 C C . ALA A 1 68 ? 51.996 46.319 1.805 1.00 85.69 68 ALA A C 1
ATOM 546 O O . ALA A 1 68 ? 53.222 46.393 1.859 1.00 85.69 68 ALA A O 1
ATOM 547 N N . HIS A 1 69 ? 51.358 45.174 2.062 1.00 85.31 69 HIS A N 1
ATOM 548 C CA . HIS A 1 69 ? 52.047 43.960 2.520 1.00 85.31 69 HIS A CA 1
ATOM 549 C C . HIS A 1 69 ? 52.922 43.337 1.424 1.00 85.31 69 HIS A C 1
ATOM 551 O O . HIS A 1 69 ? 54.012 42.844 1.710 1.00 85.31 69 HIS A O 1
ATOM 557 N N . TRP A 1 70 ? 52.498 43.424 0.158 1.00 86.06 70 TRP A N 1
ATOM 558 C CA . TRP A 1 70 ? 53.324 43.036 -0.994 1.00 86.06 70 TRP A CA 1
ATOM 559 C C . TRP A 1 70 ? 54.551 43.947 -1.190 1.00 86.06 70 TRP A C 1
ATOM 561 O O . TRP A 1 70 ? 55.560 43.503 -1.738 1.00 86.06 70 TRP A O 1
ATOM 571 N N . ALA A 1 71 ? 54.500 45.204 -0.734 1.00 82.25 71 ALA A N 1
ATOM 572 C CA . ALA A 1 71 ? 55.662 46.095 -0.717 1.00 82.25 71 ALA A CA 1
ATOM 573 C C . ALA A 1 71 ? 56.619 45.805 0.459 1.00 82.25 71 ALA A C 1
ATOM 575 O O . ALA A 1 71 ? 57.829 45.969 0.309 1.00 82.25 71 ALA A O 1
ATOM 576 N N . GLU A 1 72 ? 56.100 45.348 1.606 1.00 80.25 72 GLU A N 1
ATOM 577 C CA . GLU A 1 72 ? 56.902 44.875 2.750 1.00 80.25 72 GLU A CA 1
ATOM 578 C C . GLU A 1 72 ? 57.610 43.539 2.452 1.00 80.25 72 GLU A C 1
ATOM 580 O O . GLU A 1 72 ? 58.764 43.348 2.839 1.00 80.25 72 GLU A O 1
ATOM 585 N N . HIS A 1 73 ? 56.944 42.632 1.729 1.00 79.25 73 HIS A N 1
ATOM 586 C CA . HIS A 1 73 ? 57.425 41.283 1.420 1.00 79.25 73 HIS A CA 1
ATOM 587 C C . HIS A 1 73 ? 57.546 41.064 -0.096 1.00 79.25 73 HIS A C 1
ATOM 589 O O . HIS A 1 73 ? 56.676 40.503 -0.759 1.00 79.25 73 HIS A O 1
ATOM 595 N N . THR A 1 74 ? 58.674 41.506 -0.654 1.00 80.44 74 THR A N 1
ATOM 596 C CA . THR A 1 74 ? 58.938 41.489 -2.109 1.00 80.44 74 THR A CA 1
ATOM 597 C C . THR A 1 74 ? 59.202 40.101 -2.715 1.00 80.44 74 THR A C 1
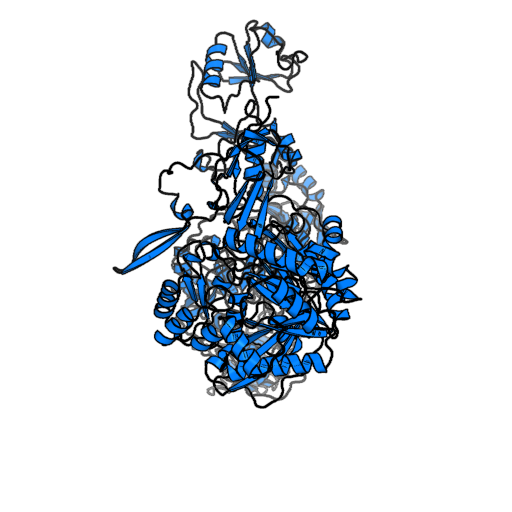ATOM 599 O O . THR A 1 74 ? 59.385 39.995 -3.925 1.00 80.44 74 THR A O 1
ATOM 602 N N . ASP A 1 75 ? 59.218 39.036 -1.909 1.00 89.25 75 ASP A N 1
ATOM 603 C CA . ASP A 1 75 ? 59.488 37.655 -2.324 1.00 89.25 75 ASP A CA 1
ATOM 604 C C . ASP A 1 75 ? 58.277 36.710 -2.188 1.00 89.25 75 ASP A C 1
ATOM 606 O O . ASP A 1 75 ? 58.435 35.501 -2.358 1.00 89.25 75 ASP A O 1
ATOM 610 N N . LEU A 1 76 ? 57.074 37.232 -1.906 1.00 92.00 76 LEU A N 1
ATOM 611 C CA . LEU A 1 76 ? 55.862 36.418 -1.754 1.00 92.00 76 LEU A CA 1
ATOM 612 C C . LEU A 1 76 ? 55.591 35.544 -2.988 1.00 92.00 76 LEU A C 1
ATOM 614 O O . LEU A 1 76 ? 55.520 36.034 -4.114 1.00 92.00 76 LEU A O 1
ATOM 618 N N . VAL A 1 77 ? 55.375 34.253 -2.753 1.00 93.19 77 VAL A N 1
ATOM 619 C CA . VAL A 1 77 ? 54.899 33.272 -3.732 1.00 93.19 77 VAL A CA 1
ATOM 620 C C . VAL A 1 77 ? 53.424 33.018 -3.460 1.00 93.19 77 VAL A C 1
ATOM 622 O O . VAL A 1 77 ? 53.041 32.714 -2.327 1.00 93.19 77 VAL A O 1
ATOM 625 N N . THR A 1 78 ? 52.591 33.140 -4.490 1.00 92.25 78 THR A N 1
ATOM 626 C CA . THR A 1 78 ? 51.141 32.990 -4.368 1.00 92.25 78 THR A CA 1
ATOM 627 C C . THR A 1 78 ? 50.672 31.706 -5.032 1.00 92.25 78 THR A C 1
ATOM 629 O O . THR A 1 78 ? 50.954 31.458 -6.200 1.00 92.25 78 THR A O 1
ATOM 632 N N . PHE A 1 79 ? 49.928 30.907 -4.274 1.00 91.81 79 PHE A N 1
ATOM 633 C CA . PHE A 1 79 ? 49.309 29.662 -4.698 1.00 91.81 79 PHE A CA 1
ATOM 634 C C . PHE A 1 79 ? 47.817 29.898 -4.937 1.00 91.81 79 PHE A C 1
ATOM 636 O O . PHE A 1 79 ? 47.047 30.198 -4.010 1.00 91.81 79 PHE A O 1
ATOM 643 N N . LEU A 1 80 ? 47.393 29.740 -6.187 1.00 88.06 80 LEU A N 1
ATOM 644 C CA . LEU A 1 80 ? 45.984 29.604 -6.519 1.00 88.06 80 LEU A CA 1
ATOM 645 C C . LEU A 1 80 ? 45.589 28.159 -6.214 1.00 88.06 80 LEU A C 1
ATOM 647 O O . LEU A 1 80 ? 46.234 27.219 -6.671 1.00 88.06 80 LEU A O 1
ATOM 651 N N . ILE A 1 81 ? 44.542 27.995 -5.411 1.00 85.69 81 ILE A N 1
ATOM 652 C CA . ILE A 1 81 ? 44.011 26.692 -5.006 1.00 85.69 81 ILE A CA 1
ATOM 653 C C . ILE A 1 81 ? 42.543 26.607 -5.397 1.00 85.69 81 ILE A C 1
ATOM 655 O O . ILE A 1 81 ? 41.822 27.604 -5.284 1.00 85.69 81 ILE A O 1
ATOM 659 N N . GLY A 1 82 ? 42.118 25.431 -5.849 1.00 76.31 82 GLY A N 1
ATOM 660 C CA . GLY A 1 82 ? 40.718 25.142 -6.124 1.00 76.31 82 GLY A CA 1
ATOM 661 C C . GLY A 1 82 ? 39.877 25.191 -4.852 1.00 76.31 82 GLY A C 1
ATOM 662 O O . GLY A 1 82 ? 40.359 24.882 -3.760 1.00 76.31 82 GLY A O 1
ATOM 663 N N . CYS A 1 83 ? 38.625 25.626 -4.979 1.00 68.19 83 CYS A N 1
ATOM 664 C CA . CYS A 1 83 ? 37.699 25.729 -3.858 1.00 68.19 83 CYS A CA 1
ATOM 665 C C . CYS A 1 83 ? 36.365 25.059 -4.185 1.00 68.19 83 CYS A C 1
ATOM 667 O O . CYS A 1 83 ? 36.073 24.691 -5.322 1.00 68.19 83 CYS A O 1
ATOM 669 N N . SER A 1 84 ? 35.546 24.877 -3.157 1.00 59.56 84 SER A N 1
ATOM 670 C CA . SER A 1 84 ? 34.340 24.068 -3.272 1.00 59.56 84 SER A CA 1
ATOM 671 C C . SER A 1 84 ? 33.170 24.784 -3.971 1.00 59.56 84 SER A C 1
ATOM 673 O O . SER A 1 84 ? 32.232 24.128 -4.403 1.00 59.56 84 SER A O 1
ATOM 675 N N . PHE A 1 85 ? 33.268 26.100 -4.193 1.00 60.09 85 PHE A N 1
ATOM 676 C CA . PHE A 1 85 ? 32.297 26.885 -4.969 1.00 60.09 85 PHE A CA 1
ATOM 677 C C . PHE A 1 85 ? 32.379 26.648 -6.492 1.00 60.09 85 PHE A C 1
ATOM 679 O O . PHE A 1 85 ? 31.491 27.066 -7.232 1.00 60.09 85 PHE A O 1
ATOM 686 N N . THR A 1 86 ? 33.428 25.991 -7.005 1.00 64.69 86 THR A N 1
ATOM 687 C CA . THR A 1 86 ? 33.690 25.940 -8.459 1.00 64.69 86 THR A CA 1
ATOM 688 C C . THR A 1 86 ? 32.788 24.972 -9.245 1.00 64.69 86 THR A C 1
ATOM 690 O O . THR A 1 86 ? 32.749 25.051 -10.469 1.00 64.69 86 THR A O 1
ATOM 693 N N . PHE A 1 87 ? 32.030 24.090 -8.582 1.00 73.44 87 PHE A N 1
ATOM 694 C CA . PHE A 1 87 ? 31.108 23.142 -9.239 1.00 73.44 87 PHE A CA 1
ATOM 695 C C . PHE A 1 87 ? 29.625 23.350 -8.882 1.00 73.44 87 PHE A C 1
ATOM 697 O O . PHE A 1 87 ? 28.764 22.650 -9.409 1.00 73.44 87 PHE A O 1
ATOM 704 N N . GLU A 1 88 ? 29.290 24.327 -8.037 1.00 80.19 88 GLU A N 1
ATOM 705 C CA . GLU A 1 88 ? 27.909 24.547 -7.571 1.00 80.19 88 GLU A CA 1
ATOM 706 C C . GLU A 1 88 ? 26.987 25.000 -8.710 1.00 80.19 88 GLU A C 1
ATOM 708 O O . GLU A 1 88 ? 25.869 24.506 -8.836 1.00 80.19 88 GLU A O 1
ATOM 713 N N . GLY A 1 89 ? 27.497 25.825 -9.631 1.00 77.88 89 GLY A N 1
ATOM 714 C CA . GLY A 1 89 ? 26.794 26.160 -10.873 1.00 77.88 89 GLY A CA 1
ATOM 715 C C . GLY A 1 89 ? 26.502 24.946 -11.766 1.00 77.88 89 GLY A C 1
ATOM 716 O O . GLY A 1 89 ? 25.477 24.927 -12.440 1.00 77.88 89 GLY A O 1
ATOM 717 N N . ALA A 1 90 ? 27.353 23.914 -11.744 1.00 79.25 90 ALA A N 1
ATOM 718 C CA . ALA A 1 90 ? 27.136 22.686 -12.510 1.00 79.25 90 ALA A CA 1
ATOM 719 C C . ALA A 1 90 ? 26.098 21.760 -11.850 1.00 79.25 90 ALA A C 1
ATOM 721 O O . ALA A 1 90 ? 25.333 21.114 -12.561 1.00 79.25 90 ALA A O 1
ATOM 722 N N . LEU A 1 91 ? 26.028 21.733 -10.512 1.00 80.88 91 LEU A N 1
ATOM 723 C CA . LEU A 1 91 ? 24.961 21.041 -9.777 1.00 80.88 91 LEU A CA 1
ATOM 724 C C . LEU A 1 91 ? 23.599 21.697 -10.039 1.00 80.88 91 LEU A C 1
ATOM 726 O O . LEU A 1 91 ? 22.664 21.016 -10.459 1.00 80.88 91 LEU A O 1
ATOM 730 N N . MET A 1 92 ? 23.511 23.024 -9.897 1.00 83.62 92 MET A N 1
ATOM 731 C CA . MET A 1 92 ? 22.276 23.770 -10.171 1.00 83.62 92 MET A CA 1
ATOM 732 C C . MET A 1 92 ? 21.826 23.627 -11.634 1.00 83.62 92 MET A C 1
ATOM 734 O O . MET A 1 92 ? 20.638 23.453 -11.895 1.00 83.62 92 MET A O 1
ATOM 738 N N . ALA A 1 93 ? 22.758 23.632 -12.597 1.00 78.56 93 ALA A N 1
ATOM 739 C CA . ALA A 1 93 ? 22.445 23.428 -14.015 1.00 78.56 93 ALA A CA 1
ATOM 740 C C . ALA A 1 93 ? 21.916 22.015 -14.341 1.00 78.56 93 ALA A C 1
ATOM 742 O O . ALA A 1 93 ? 21.189 21.857 -15.319 1.00 78.56 93 ALA A O 1
ATOM 743 N N . ALA A 1 94 ? 22.237 21.008 -13.522 1.00 74.06 94 ALA A N 1
ATOM 744 C CA . ALA A 1 94 ? 21.661 19.661 -13.595 1.00 74.06 94 ALA A CA 1
ATOM 745 C C . ALA A 1 94 ? 20.344 19.518 -12.798 1.00 74.06 94 ALA A C 1
ATOM 747 O O . ALA A 1 94 ? 19.802 18.421 -12.657 1.00 74.06 94 ALA A O 1
ATOM 748 N N . GLY A 1 95 ? 19.818 20.609 -12.231 1.00 75.06 95 GLY A N 1
ATOM 749 C CA . GLY A 1 95 ? 18.627 20.569 -11.382 1.00 75.06 95 GLY A CA 1
ATOM 750 C C . GLY A 1 95 ? 18.851 19.830 -10.059 1.00 75.06 95 GLY A C 1
ATOM 751 O O . GLY A 1 95 ? 17.912 19.232 -9.532 1.00 75.06 95 GLY A O 1
ATOM 752 N N . ILE A 1 96 ? 20.085 19.826 -9.542 1.00 77.25 96 ILE A N 1
ATOM 753 C CA . ILE A 1 96 ? 20.402 19.368 -8.186 1.00 77.25 96 ILE A CA 1
ATOM 754 C C . ILE A 1 96 ? 20.402 20.605 -7.273 1.00 77.25 96 ILE A C 1
ATOM 756 O O . ILE A 1 96 ? 21.182 21.527 -7.528 1.00 77.25 96 ILE A O 1
ATOM 760 N N . PRO A 1 97 ? 19.545 20.663 -6.234 1.00 70.56 97 PRO A N 1
ATOM 761 C CA . PRO A 1 97 ? 19.475 21.814 -5.335 1.00 70.56 97 PRO A CA 1
ATOM 762 C C . PRO A 1 97 ? 20.771 21.964 -4.531 1.00 70.56 97 PRO A C 1
ATOM 764 O O . PRO A 1 97 ? 21.415 20.973 -4.174 1.00 70.56 97 PRO A O 1
ATOM 767 N N . VAL A 1 98 ? 21.153 23.206 -4.227 1.00 80.75 98 VAL A N 1
ATOM 768 C CA . VAL A 1 98 ? 22.393 23.523 -3.507 1.00 80.75 98 VAL A CA 1
ATOM 769 C C . VAL A 1 98 ? 22.024 24.381 -2.304 1.00 80.75 98 VAL A C 1
ATOM 771 O O . VAL A 1 98 ? 22.102 25.606 -2.330 1.00 80.75 98 VAL A O 1
ATOM 774 N N . ALA A 1 99 ? 21.613 23.703 -1.233 1.00 71.50 99 ALA A N 1
ATOM 775 C CA . ALA A 1 99 ? 20.866 24.302 -0.131 1.00 71.50 99 ALA A CA 1
ATOM 776 C C . ALA A 1 99 ? 21.515 25.540 0.521 1.00 71.50 99 ALA A C 1
ATOM 778 O O . ALA A 1 99 ? 20.788 26.442 0.925 1.00 71.50 99 ALA A O 1
ATOM 779 N N . HIS A 1 100 ? 22.849 25.635 0.610 1.00 75.44 100 HIS A N 1
ATOM 780 C CA . HIS A 1 100 ? 23.508 26.837 1.149 1.00 75.44 100 HIS A CA 1
ATOM 781 C C . HIS A 1 100 ? 23.488 28.024 0.171 1.00 75.44 100 HIS A C 1
ATOM 783 O O . HIS A 1 100 ? 23.395 29.166 0.610 1.00 75.44 100 HIS A O 1
ATOM 789 N N . VAL A 1 101 ? 23.497 27.775 -1.145 1.00 80.19 101 VAL A N 1
ATOM 790 C CA . VAL A 1 101 ? 23.292 28.815 -2.170 1.00 80.19 101 VAL A CA 1
ATOM 791 C C . VAL A 1 101 ? 21.844 29.299 -2.131 1.00 80.19 101 VAL A C 1
ATOM 793 O O . VAL A 1 101 ? 21.612 30.506 -2.088 1.00 80.19 101 VAL A O 1
ATOM 796 N N . ASP A 1 102 ? 20.886 28.371 -2.056 1.00 72.62 102 ASP A N 1
ATOM 797 C CA . ASP A 1 102 ? 19.451 28.676 -1.960 1.00 72.62 102 ASP A CA 1
ATOM 798 C C . ASP A 1 102 ? 19.113 29.479 -0.685 1.00 72.62 102 ASP A C 1
ATOM 800 O O . ASP A 1 102 ? 18.243 30.350 -0.700 1.00 72.62 102 ASP A O 1
ATOM 804 N N . GLN A 1 103 ? 19.829 29.223 0.417 1.00 70.50 103 GLN A N 1
ATOM 805 C CA . GLN A 1 103 ? 19.682 29.919 1.705 1.00 70.50 103 GLN A CA 1
ATOM 806 C C . GLN A 1 103 ? 20.572 31.170 1.844 1.00 70.50 103 GLN A C 1
ATOM 808 O O . GLN A 1 103 ? 20.461 31.889 2.837 1.00 70.50 103 GLN A O 1
ATOM 813 N N . GLY A 1 104 ? 21.443 31.458 0.869 1.00 77.06 104 GLY A N 1
ATOM 814 C CA . GLY A 1 104 ? 22.350 32.610 0.896 1.00 77.06 104 GLY A CA 1
ATOM 815 C C . GLY A 1 104 ? 23.416 32.564 2.001 1.00 77.06 104 GLY A C 1
ATOM 816 O O . GLY A 1 104 ? 23.848 33.621 2.464 1.00 77.06 104 GLY A O 1
ATOM 817 N N . CYS A 1 105 ? 23.826 31.371 2.439 1.00 77.81 105 CYS A N 1
ATOM 818 C CA . CYS A 1 105 ? 24.788 31.153 3.521 1.00 77.81 105 CYS A CA 1
ATOM 819 C C . CYS A 1 105 ? 26.089 30.477 3.037 1.00 77.81 105 CYS A C 1
ATOM 821 O O . CYS A 1 105 ? 26.196 29.992 1.908 1.00 77.81 105 CYS A O 1
ATOM 823 N N . ASN A 1 106 ? 27.127 30.478 3.876 1.00 79.31 106 ASN A N 1
ATOM 824 C CA . ASN A 1 106 ? 28.410 29.859 3.545 1.00 79.31 106 ASN A CA 1
ATOM 825 C C . ASN A 1 106 ? 28.330 28.340 3.705 1.00 79.31 106 ASN A C 1
ATOM 827 O O . ASN A 1 106 ? 27.843 27.852 4.721 1.00 79.31 106 ASN A O 1
ATOM 831 N N . VAL A 1 107 ? 28.897 27.592 2.754 1.00 84.50 107 VAL A N 1
ATOM 832 C CA . VAL A 1 107 ? 28.938 26.122 2.814 1.00 84.50 107 VAL A CA 1
ATOM 833 C C . VAL A 1 107 ? 29.509 25.606 4.153 1.00 84.50 107 VAL A C 1
ATOM 835 O O . VAL A 1 107 ? 30.590 26.052 4.556 1.00 84.50 107 VAL A O 1
ATOM 838 N N . PRO A 1 108 ? 28.846 24.644 4.825 1.00 85.00 108 PRO A N 1
ATOM 839 C CA . PRO A 1 108 ? 29.340 24.074 6.071 1.00 85.00 108 PRO A CA 1
ATOM 840 C C . PRO A 1 108 ? 30.608 23.247 5.840 1.00 85.00 108 PRO A C 1
ATOM 842 O O . PRO A 1 108 ? 30.699 22.412 4.929 1.00 85.00 108 PRO A O 1
ATOM 845 N N . MET A 1 109 ? 31.596 23.474 6.699 1.00 89.75 109 MET A N 1
ATOM 846 C CA . MET A 1 109 ? 32.896 22.816 6.694 1.00 89.75 109 MET A CA 1
ATOM 847 C C . MET A 1 109 ? 33.221 22.231 8.064 1.00 89.75 109 MET A C 1
ATOM 849 O O . MET A 1 109 ? 33.007 22.868 9.093 1.00 89.75 109 MET A O 1
ATOM 853 N N . PHE A 1 110 ? 33.792 21.030 8.057 1.00 90.50 110 PHE A N 1
ATOM 854 C CA . PHE A 1 110 ? 34.036 20.229 9.253 1.00 90.50 110 PHE A CA 1
ATOM 855 C C . PHE A 1 110 ? 35.488 19.752 9.308 1.00 90.50 110 PHE A C 1
ATOM 857 O O . PHE A 1 110 ? 36.059 19.350 8.287 1.00 90.50 110 PHE A O 1
ATOM 864 N N . LEU A 1 111 ? 36.073 19.770 10.504 1.00 91.25 111 LEU A N 1
ATOM 865 C CA . LEU A 1 111 ? 37.339 19.123 10.826 1.00 91.25 111 LEU A CA 1
ATOM 866 C C . LEU A 1 111 ? 37.100 17.623 10.997 1.00 91.25 111 LEU A C 1
ATOM 868 O O . LEU A 1 111 ? 36.406 17.191 11.913 1.00 91.25 111 LEU A O 1
ATOM 872 N N . THR A 1 112 ? 37.719 16.826 10.134 1.00 90.62 112 THR A N 1
ATOM 873 C CA . THR A 1 112 ? 37.697 15.363 10.261 1.00 90.62 112 THR A CA 1
ATOM 874 C C . THR A 1 112 ? 38.727 14.875 11.284 1.00 90.62 112 THR A C 1
ATOM 876 O O . THR A 1 112 ? 39.637 15.615 11.672 1.00 90.62 112 THR A O 1
ATOM 879 N N . ASP A 1 113 ? 38.636 13.615 11.707 1.00 89.44 113 ASP A N 1
ATOM 880 C CA . ASP A 1 113 ? 39.682 12.954 12.499 1.00 89.44 113 ASP A CA 1
ATOM 881 C C . ASP A 1 113 ? 40.894 12.488 11.659 1.00 89.44 113 ASP A C 1
ATOM 883 O O . ASP A 1 113 ? 41.923 12.085 12.210 1.00 89.44 113 ASP A O 1
ATOM 887 N N . HIS A 1 114 ? 40.824 12.619 10.330 1.00 87.25 114 HIS A N 1
ATOM 888 C CA . HIS A 1 114 ? 41.924 12.322 9.418 1.00 87.25 114 HIS A CA 1
ATOM 889 C C . HIS A 1 114 ? 42.992 13.430 9.411 1.00 87.25 114 HIS A C 1
ATOM 891 O O . HIS A 1 114 ? 42.740 14.585 9.065 1.00 87.25 114 HIS A O 1
ATOM 897 N N . GLU A 1 115 ? 44.238 13.065 9.713 1.00 90.50 115 GLU A N 1
ATOM 898 C CA . GLU A 1 115 ? 45.394 13.969 9.647 1.00 90.50 115 GLU A CA 1
ATOM 899 C C . GLU A 1 115 ? 45.973 14.060 8.219 1.00 90.50 115 GLU A C 1
ATOM 901 O O . GLU A 1 115 ? 46.223 13.044 7.561 1.00 90.50 115 GLU A O 1
ATOM 906 N N . CYS A 1 116 ? 46.258 15.278 7.743 1.00 90.12 116 CYS A N 1
ATOM 907 C CA . CYS A 1 116 ? 47.008 15.486 6.503 1.00 90.12 116 CYS A CA 1
ATOM 908 C C . CYS A 1 116 ? 48.475 15.069 6.684 1.00 90.12 116 CYS A C 1
ATOM 910 O O . CYS A 1 116 ? 49.085 15.255 7.739 1.00 90.12 116 CYS A O 1
ATOM 912 N N . ARG A 1 117 ? 49.100 14.571 5.614 1.00 92.00 117 ARG A N 1
ATOM 913 C CA . ARG A 1 117 ? 50.524 14.211 5.593 1.00 92.00 117 ARG A CA 1
ATOM 914 C C . ARG A 1 117 ? 51.379 15.480 5.718 1.00 92.00 117 ARG A C 1
ATOM 916 O O . ARG A 1 117 ? 51.377 16.279 4.780 1.00 92.00 117 ARG A O 1
ATOM 923 N N . PRO A 1 118 ? 52.142 15.680 6.807 1.00 91.81 118 PRO A N 1
ATOM 924 C CA . PRO A 1 118 ? 52.870 16.926 7.020 1.00 91.81 118 PRO A CA 1
ATOM 925 C C . PRO A 1 118 ? 54.016 17.112 6.015 1.00 91.81 118 PRO A C 1
ATOM 927 O O . PRO A 1 118 ? 54.567 16.139 5.481 1.00 91.81 118 PRO A O 1
ATOM 930 N N . ALA A 1 119 ? 54.414 18.362 5.777 1.00 91.94 119 ALA A N 1
ATOM 931 C CA . ALA A 1 119 ? 55.568 18.723 4.957 1.00 91.94 119 ALA A CA 1
ATOM 932 C C . ALA A 1 119 ? 56.234 20.000 5.483 1.00 91.94 119 ALA A C 1
ATOM 934 O O . ALA A 1 119 ? 55.618 21.063 5.506 1.00 91.94 119 ALA A O 1
ATOM 935 N N . GLY A 1 120 ? 57.499 19.891 5.901 1.00 89.56 120 GLY A N 1
ATOM 936 C CA . GLY A 1 120 ? 58.234 21.012 6.487 1.00 89.56 120 GLY A CA 1
ATOM 937 C C . GLY A 1 120 ? 57.476 21.615 7.670 1.00 89.56 120 GLY A C 1
ATOM 938 O O . GLY A 1 120 ? 57.221 20.922 8.654 1.00 89.56 120 GLY A O 1
ATOM 939 N N . ARG A 1 121 ? 57.098 22.890 7.550 1.00 86.31 121 ARG A N 1
ATOM 940 C CA . ARG A 1 121 ? 56.309 23.634 8.548 1.00 86.31 121 ARG A CA 1
ATOM 941 C C . ARG A 1 121 ? 54.795 23.354 8.525 1.00 86.31 121 ARG A C 1
ATOM 943 O O . ARG A 1 121 ? 54.105 23.792 9.437 1.00 86.31 121 ARG A O 1
ATOM 950 N N . MET A 1 122 ? 54.276 22.665 7.506 1.00 88.81 122 MET A N 1
ATOM 951 C CA . MET A 1 122 ? 52.835 22.493 7.277 1.00 88.81 122 MET A CA 1
ATOM 952 C C . MET A 1 122 ? 52.315 21.155 7.820 1.00 88.81 122 MET A C 1
ATOM 954 O O . MET A 1 122 ? 52.841 20.090 7.482 1.00 88.81 122 MET A O 1
ATOM 958 N N . SER A 1 123 ? 51.258 21.205 8.631 1.00 87.81 123 SER A N 1
ATOM 959 C CA . SER A 1 123 ? 50.543 20.056 9.202 1.00 87.81 123 SER A CA 1
ATOM 960 C C . SER A 1 123 ? 49.115 20.453 9.606 1.00 87.81 123 SER A C 1
ATOM 962 O O . SER A 1 123 ? 48.812 21.640 9.715 1.00 87.81 123 SER A O 1
ATOM 964 N N . GLY A 1 124 ? 48.238 19.471 9.834 1.00 87.69 124 GLY A N 1
ATOM 965 C CA . GLY A 1 124 ? 46.877 19.695 10.330 1.00 87.69 124 GLY A CA 1
ATOM 966 C C . GLY A 1 124 ? 45.874 18.657 9.829 1.00 87.69 124 GLY A C 1
ATOM 967 O O . GLY A 1 124 ? 46.189 17.838 8.964 1.00 87.69 124 GLY A O 1
ATOM 968 N N . ARG A 1 125 ? 44.648 18.724 10.348 1.00 89.38 125 ARG A N 1
ATOM 969 C CA . ARG A 1 125 ? 43.544 17.835 9.966 1.00 89.38 125 ARG A CA 1
ATOM 970 C C . ARG A 1 125 ? 42.956 18.187 8.610 1.00 89.38 125 ARG A C 1
ATOM 972 O O . ARG A 1 125 ? 42.992 19.335 8.174 1.00 89.38 125 ARG A O 1
ATOM 979 N N . LEU A 1 126 ? 42.401 17.179 7.953 1.00 88.19 126 LEU A N 1
ATOM 980 C CA . LEU A 1 126 ? 41.617 17.338 6.741 1.00 88.19 126 LEU A CA 1
ATOM 981 C C . LEU A 1 126 ? 40.300 18.053 7.082 1.00 88.19 126 LEU A C 1
ATOM 983 O O . LEU A 1 126 ? 39.521 17.578 7.909 1.00 88.19 126 LEU A O 1
ATOM 987 N N . VAL A 1 127 ? 40.057 19.183 6.418 1.00 87.44 127 VAL A N 1
ATOM 988 C CA . VAL A 1 127 ? 38.770 19.888 6.429 1.00 87.44 127 VAL A CA 1
ATOM 989 C C . VAL A 1 127 ? 37.983 19.478 5.189 1.00 87.44 127 VAL A C 1
ATOM 991 O O . VAL A 1 127 ? 38.515 19.518 4.078 1.00 87.44 127 VAL A O 1
ATOM 994 N N . VAL A 1 128 ? 36.718 19.104 5.366 1.00 86.75 128 VAL A N 1
ATOM 995 C CA . VAL A 1 128 ? 35.791 18.790 4.267 1.00 86.75 128 VAL A CA 1
ATOM 996 C C . VAL A 1 128 ? 34.652 19.801 4.232 1.00 86.75 128 VAL A C 1
ATOM 998 O O . VAL A 1 128 ? 34.207 20.261 5.277 1.00 86.75 128 VAL A O 1
ATOM 1001 N N . SER A 1 129 ? 34.166 20.136 3.033 1.00 85.19 129 SER A N 1
ATOM 1002 C CA . SER A 1 129 ? 32.939 20.930 2.853 1.00 85.19 129 SER A CA 1
ATOM 1003 C C . SER A 1 129 ? 31.810 20.006 2.411 1.00 85.19 129 SER A C 1
ATOM 1005 O O . SER A 1 129 ? 31.940 19.334 1.386 1.00 85.19 129 SER A O 1
ATOM 1007 N N . MET A 1 130 ? 30.728 19.944 3.183 1.00 83.88 130 MET A N 1
ATOM 1008 C CA . MET A 1 130 ? 29.622 19.010 2.952 1.00 83.88 130 MET A CA 1
ATOM 1009 C C . MET A 1 130 ? 28.418 19.724 2.336 1.00 83.88 130 MET A C 1
ATOM 1011 O O . MET A 1 130 ? 28.185 20.900 2.596 1.00 83.88 130 MET A O 1
ATOM 1015 N N . ARG A 1 131 ? 27.654 19.014 1.500 1.00 83.00 131 ARG A N 1
ATOM 1016 C CA . ARG A 1 131 ? 26.353 19.471 0.990 1.00 83.00 131 ARG A CA 1
ATOM 1017 C C . ARG A 1 131 ? 25.310 18.401 1.297 1.00 83.00 131 ARG A C 1
ATOM 1019 O O . ARG A 1 131 ? 25.578 17.237 0.991 1.00 83.00 131 ARG A O 1
ATOM 1026 N N . PRO A 1 132 ? 24.133 18.756 1.833 1.00 73.94 132 PRO A N 1
ATOM 1027 C CA . PRO A 1 132 ? 22.994 17.857 1.798 1.00 73.94 132 PRO A CA 1
ATOM 1028 C C . PRO A 1 132 ? 22.493 17.760 0.355 1.00 73.94 132 PRO A C 1
ATOM 1030 O O . PRO A 1 132 ? 22.049 18.747 -0.226 1.00 73.94 132 PRO A O 1
ATOM 1033 N N . ILE A 1 133 ? 22.599 16.565 -0.219 1.00 76.62 133 ILE A N 1
ATOM 1034 C CA . ILE A 1 133 ? 22.092 16.227 -1.550 1.00 76.62 133 ILE A CA 1
ATOM 1035 C C . ILE A 1 133 ? 21.010 15.149 -1.364 1.00 76.62 133 ILE A C 1
ATOM 1037 O O . ILE A 1 133 ? 21.252 14.211 -0.599 1.00 76.62 133 ILE A O 1
ATOM 1041 N N . PRO A 1 134 ? 19.842 15.247 -2.030 1.00 62.94 134 PRO A N 1
ATOM 1042 C CA . PRO A 1 134 ? 18.827 14.191 -2.018 1.00 62.94 134 PRO A CA 1
ATOM 1043 C C . PRO A 1 134 ? 19.415 12.828 -2.410 1.00 62.94 134 PRO A C 1
ATOM 1045 O O . PRO A 1 134 ? 20.223 12.755 -3.335 1.00 62.94 134 PRO A O 1
ATOM 1048 N N . ALA A 1 135 ? 19.050 11.759 -1.694 1.00 55.72 135 ALA A N 1
ATOM 1049 C CA . ALA A 1 135 ? 19.717 10.453 -1.787 1.00 55.72 135 ALA A CA 1
ATOM 1050 C C . ALA A 1 135 ? 19.702 9.846 -3.206 1.00 55.72 135 ALA A C 1
ATOM 1052 O O . ALA A 1 135 ? 20.680 9.237 -3.632 1.00 55.72 135 ALA A O 1
ATOM 1053 N N . ASP A 1 136 ? 18.628 10.085 -3.955 1.00 58.91 136 ASP A N 1
ATOM 1054 C CA . ASP A 1 136 ? 18.444 9.747 -5.369 1.00 58.91 136 ASP A CA 1
ATOM 1055 C C . ASP A 1 136 ? 19.389 10.527 -6.305 1.00 58.91 136 ASP A C 1
ATOM 1057 O O . ASP A 1 136 ? 19.867 9.993 -7.306 1.00 58.91 136 ASP A O 1
ATOM 1061 N N . ARG A 1 137 ? 19.731 11.775 -5.957 1.00 74.56 137 ARG A N 1
ATOM 1062 C CA . ARG A 1 137 ? 20.640 12.647 -6.725 1.00 74.56 137 ARG A CA 1
ATOM 1063 C C . ARG A 1 137 ? 22.104 12.557 -6.274 1.00 74.56 137 ARG A C 1
ATOM 1065 O O . ARG A 1 137 ? 22.970 13.151 -6.915 1.00 74.56 137 ARG A O 1
ATOM 1072 N N . VAL A 1 138 ? 22.425 11.809 -5.212 1.00 71.25 138 VAL A N 1
ATOM 1073 C CA . VAL A 1 138 ? 23.797 11.674 -4.675 1.00 71.25 138 VAL A CA 1
ATOM 1074 C C . VAL A 1 138 ? 24.780 11.125 -5.714 1.00 71.25 138 VAL A C 1
ATOM 1076 O O . VAL A 1 138 ? 25.877 11.666 -5.855 1.00 71.25 138 VAL A O 1
ATOM 1079 N N . ALA A 1 139 ? 24.399 10.089 -6.468 1.00 73.06 139 ALA A N 1
ATOM 1080 C CA . ALA A 1 139 ? 25.262 9.503 -7.498 1.00 73.06 139 ALA A CA 1
ATOM 1081 C C . ALA A 1 139 ? 25.558 10.502 -8.632 1.00 73.06 139 ALA A C 1
ATOM 1083 O O . ALA A 1 139 ? 26.696 10.625 -9.090 1.00 73.06 139 ALA A O 1
ATOM 1084 N N . GLU A 1 140 ? 24.551 11.273 -9.040 1.00 81.44 140 GLU A N 1
ATOM 1085 C CA . GLU A 1 140 ? 24.687 12.307 -10.062 1.00 81.44 140 GLU A CA 1
ATOM 1086 C C . GLU A 1 140 ? 25.545 13.484 -9.568 1.00 81.44 140 GLU A C 1
ATOM 1088 O O . GLU A 1 140 ? 26.472 13.906 -10.261 1.00 81.44 140 GLU A O 1
ATOM 1093 N N . ALA A 1 141 ? 25.326 13.959 -8.338 1.00 76.88 141 ALA A N 1
ATOM 1094 C CA . ALA A 1 141 ? 26.135 15.007 -7.718 1.00 76.88 141 ALA A CA 1
ATOM 1095 C C . ALA A 1 141 ? 27.605 14.588 -7.546 1.00 76.88 141 ALA A C 1
ATOM 1097 O O . ALA A 1 141 ? 28.515 15.395 -7.767 1.00 76.88 141 ALA A O 1
ATOM 1098 N N . ALA A 1 142 ? 27.856 13.320 -7.203 1.00 80.00 142 ALA A N 1
ATOM 1099 C CA . ALA A 1 142 ? 29.196 12.746 -7.137 1.00 80.00 142 ALA A CA 1
ATOM 1100 C C . ALA A 1 142 ? 29.866 12.689 -8.521 1.00 80.00 142 ALA A C 1
ATOM 1102 O O . ALA A 1 142 ? 31.041 13.042 -8.644 1.00 80.00 142 ALA A O 1
ATOM 1103 N N . MET A 1 143 ? 29.122 12.333 -9.577 1.00 79.50 143 MET A N 1
ATOM 1104 C CA . MET A 1 143 ? 29.625 12.413 -10.953 1.00 79.50 143 MET A CA 1
ATOM 1105 C C . MET A 1 143 ? 29.917 13.855 -11.387 1.00 79.50 143 MET A C 1
ATOM 1107 O O . MET A 1 143 ? 30.968 14.109 -11.970 1.00 79.50 143 MET A O 1
ATOM 1111 N N . ILE A 1 144 ? 29.020 14.806 -11.114 1.00 80.81 144 ILE A N 1
ATOM 1112 C CA . ILE A 1 144 ? 29.168 16.208 -11.537 1.00 80.81 144 ILE A CA 1
ATOM 1113 C C . ILE A 1 144 ? 30.356 16.874 -10.839 1.00 80.81 144 ILE A C 1
ATOM 1115 O O . ILE A 1 144 ? 31.197 17.469 -11.509 1.00 80.81 144 ILE A O 1
ATOM 1119 N N . SER A 1 145 ? 30.475 16.728 -9.517 1.00 73.69 145 SER A N 1
ATOM 1120 C CA . SER A 1 145 ? 31.634 17.237 -8.769 1.00 73.69 145 SER A CA 1
ATOM 1121 C C . SER A 1 145 ? 32.938 16.551 -9.210 1.00 73.69 145 SER A C 1
ATOM 1123 O O . SER A 1 145 ? 33.928 17.230 -9.504 1.00 73.69 145 SER A O 1
ATOM 1125 N N . GLY A 1 146 ? 32.913 15.225 -9.394 1.00 73.62 146 GLY A N 1
ATOM 1126 C CA . GLY A 1 146 ? 34.049 14.426 -9.863 1.00 73.62 146 GLY A CA 1
ATOM 1127 C C . GLY A 1 146 ? 34.595 14.797 -11.249 1.00 73.62 146 GLY A C 1
ATOM 1128 O O . GLY A 1 146 ? 35.780 14.580 -11.504 1.00 73.62 146 GLY A O 1
ATOM 1129 N N . ARG A 1 147 ? 33.793 15.435 -12.118 1.00 74.19 147 ARG A N 1
ATOM 1130 C CA . ARG A 1 147 ? 34.229 15.974 -13.426 1.00 74.19 147 ARG A CA 1
ATOM 1131 C C . ARG A 1 147 ? 35.162 17.190 -13.324 1.00 74.19 147 ARG A C 1
ATOM 1133 O O . ARG A 1 147 ? 35.659 17.648 -14.349 1.00 74.19 147 ARG A O 1
ATOM 1140 N N . THR A 1 148 ? 35.453 17.692 -12.119 1.00 67.12 148 THR A N 1
ATOM 1141 C CA . THR A 1 148 ? 36.400 18.802 -11.878 1.00 67.12 148 THR A CA 1
ATOM 1142 C C . THR A 1 148 ? 37.691 18.348 -11.155 1.00 67.12 148 THR A C 1
ATOM 1144 O O . THR A 1 148 ? 38.041 18.872 -10.089 1.00 67.12 148 THR A O 1
ATOM 1147 N N . PRO A 1 149 ? 38.454 17.374 -11.705 1.00 61.78 149 PRO A N 1
ATOM 1148 C CA . PRO A 1 149 ? 39.559 16.720 -10.996 1.00 61.78 149 PRO A CA 1
ATOM 1149 C C . PRO A 1 149 ? 40.717 17.657 -10.634 1.00 61.78 149 PRO A C 1
ATOM 1151 O O . PRO A 1 149 ? 41.414 17.405 -9.658 1.00 61.78 149 PRO A O 1
ATOM 1154 N N . ALA A 1 150 ? 40.904 18.745 -11.385 1.00 61.47 150 ALA A N 1
ATOM 1155 C CA . ALA A 1 150 ? 41.932 19.747 -11.110 1.00 61.47 150 ALA A CA 1
ATOM 1156 C C . ALA A 1 150 ? 41.581 20.699 -9.947 1.00 61.47 150 ALA A C 1
ATOM 1158 O O . ALA A 1 150 ? 42.475 21.359 -9.432 1.00 61.47 150 ALA A O 1
ATOM 1159 N N . VAL A 1 151 ? 40.304 20.798 -9.547 1.00 66.06 151 VAL A N 1
ATOM 1160 C CA . VAL A 1 151 ? 39.810 21.875 -8.662 1.00 66.06 151 VAL A CA 1
ATOM 1161 C C . VAL A 1 151 ? 39.276 21.366 -7.324 1.00 66.06 151 VAL A C 1
ATOM 1163 O O . VAL A 1 151 ? 39.493 22.010 -6.300 1.00 66.06 151 VAL A O 1
ATOM 1166 N N . HIS A 1 152 ? 38.582 20.226 -7.311 1.00 66.12 152 HIS A N 1
ATOM 1167 C CA . HIS A 1 152 ? 38.051 19.636 -6.073 1.00 66.12 152 HIS A CA 1
ATOM 1168 C C . HIS A 1 152 ? 38.155 18.104 -6.038 1.00 66.12 152 HIS A C 1
ATOM 1170 O O . HIS A 1 152 ? 38.302 17.518 -4.965 1.00 66.12 152 HIS A O 1
ATOM 1176 N N . GLY A 1 153 ? 38.155 17.449 -7.205 1.00 63.69 153 GLY A N 1
ATOM 1177 C CA . GLY A 1 153 ? 38.184 15.990 -7.294 1.00 63.69 153 GLY A CA 1
ATOM 1178 C C . GLY A 1 153 ? 36.835 15.333 -6.998 1.00 63.69 153 GLY A C 1
ATOM 1179 O O . GLY A 1 153 ? 35.831 15.994 -6.745 1.00 63.69 153 GLY A O 1
ATOM 1180 N N . ALA A 1 154 ? 36.817 14.000 -7.049 1.00 64.88 154 ALA A N 1
ATOM 1181 C CA . ALA A 1 154 ? 35.663 13.214 -6.619 1.00 64.88 154 ALA A CA 1
ATOM 1182 C C . ALA A 1 154 ? 35.447 13.335 -5.094 1.00 64.88 154 ALA A C 1
ATOM 1184 O O . ALA A 1 154 ? 36.447 13.462 -4.368 1.00 64.88 154 ALA A O 1
ATOM 1185 N N . PRO A 1 155 ? 34.190 13.241 -4.605 1.00 72.31 155 PRO A N 1
ATOM 1186 C CA . PRO A 1 155 ? 33.863 13.347 -3.185 1.00 72.31 155 PRO A CA 1
ATOM 1187 C C . PRO A 1 155 ? 34.783 12.517 -2.287 1.00 72.31 155 PRO A C 1
ATOM 1189 O O . PRO A 1 155 ? 35.146 11.383 -2.600 1.00 72.31 155 PRO A O 1
ATOM 1192 N N . VAL A 1 156 ? 35.184 13.105 -1.159 1.00 72.12 156 VAL A N 1
ATOM 1193 C CA . VAL A 1 156 ? 36.045 12.430 -0.175 1.00 72.12 156 VAL A CA 1
ATOM 1194 C C . VAL A 1 156 ? 35.267 11.365 0.599 1.00 72.12 156 VAL A C 1
ATOM 1196 O O . VAL A 1 156 ? 35.843 10.343 0.954 1.00 72.12 156 VAL A O 1
ATOM 1199 N N . HIS A 1 157 ? 33.972 11.601 0.818 1.00 78.56 157 HIS A N 1
ATOM 1200 C CA . HIS A 1 157 ? 33.049 10.710 1.512 1.00 78.56 157 HIS A CA 1
ATOM 1201 C C . HIS A 1 157 ? 31.611 10.970 1.059 1.00 78.56 157 HIS A C 1
ATOM 1203 O O . HIS A 1 157 ? 31.299 12.075 0.607 1.00 78.56 157 HIS A O 1
ATOM 1209 N N . VAL A 1 158 ? 30.749 9.965 1.203 1.00 72.00 158 VAL A N 1
ATOM 1210 C CA . VAL A 1 158 ? 29.309 10.017 0.921 1.00 72.00 158 VAL A CA 1
ATOM 1211 C C . VAL A 1 158 ? 28.598 9.156 1.968 1.00 72.00 158 VAL A C 1
ATOM 1213 O O . VAL A 1 158 ? 29.001 8.018 2.195 1.00 72.00 158 VAL A O 1
ATOM 1216 N N . GLY A 1 159 ? 27.540 9.679 2.595 1.00 67.56 159 GLY A N 1
ATOM 1217 C CA . GLY A 1 159 ? 26.794 8.984 3.650 1.00 67.56 159 GLY A CA 1
ATOM 1218 C C . GLY A 1 159 ? 27.213 9.400 5.066 1.00 67.56 159 GLY A C 1
ATOM 1219 O O . GLY A 1 159 ? 27.421 10.583 5.323 1.00 67.56 159 GLY A O 1
ATOM 1220 N N . ALA A 1 160 ? 27.291 8.425 5.977 1.00 70.31 160 ALA A N 1
ATOM 1221 C CA . ALA A 1 160 ? 27.399 8.610 7.430 1.00 70.31 160 ALA A CA 1
ATOM 1222 C C . ALA A 1 160 ? 28.606 9.488 7.858 1.00 70.31 160 ALA A C 1
ATOM 1224 O O . ALA A 1 160 ? 29.751 9.059 7.672 1.00 70.31 160 ALA A O 1
ATOM 1225 N N . PRO A 1 161 ? 28.402 10.709 8.393 1.00 70.94 161 PRO A N 1
ATOM 1226 C CA . PRO A 1 161 ? 29.475 11.671 8.693 1.00 70.94 161 PRO A CA 1
ATOM 1227 C C . PRO A 1 161 ? 30.439 11.204 9.797 1.00 70.94 161 PRO A C 1
ATOM 1229 O O . PRO A 1 161 ? 31.604 11.609 9.822 1.00 70.94 161 PRO A O 1
ATOM 1232 N N . GLU A 1 162 ? 29.993 10.295 10.663 1.00 79.19 162 GLU A N 1
ATOM 1233 C CA . GLU A 1 162 ? 30.752 9.731 11.781 1.00 79.19 162 GLU A CA 1
ATOM 1234 C C . GLU A 1 162 ? 31.985 8.956 11.294 1.00 79.19 162 GLU A C 1
ATOM 1236 O O . GLU A 1 162 ? 32.990 8.886 11.999 1.00 79.19 162 GLU A O 1
ATOM 1241 N N . ALA A 1 163 ? 31.948 8.434 10.061 1.00 79.12 163 ALA A N 1
ATOM 1242 C CA . ALA A 1 163 ? 33.074 7.753 9.419 1.00 79.12 163 ALA A CA 1
ATOM 1243 C C . ALA A 1 163 ? 34.266 8.680 9.095 1.00 79.12 163 ALA A C 1
ATOM 1245 O O . ALA A 1 163 ? 35.341 8.183 8.771 1.00 79.12 163 ALA A O 1
ATOM 1246 N N . LEU A 1 164 ? 34.079 10.003 9.191 1.00 81.19 164 LEU A N 1
ATOM 1247 C CA . LEU A 1 164 ? 35.132 11.024 9.135 1.00 81.19 164 LEU A CA 1
ATOM 1248 C C . LEU A 1 164 ? 35.407 11.667 10.513 1.00 81.19 164 LEU A C 1
ATOM 1250 O O . LEU A 1 164 ? 36.012 12.738 10.588 1.00 81.19 164 LEU A O 1
ATOM 1254 N N . GLY A 1 165 ? 34.880 11.096 11.600 1.00 84.00 165 GLY A N 1
ATOM 1255 C CA . GLY A 1 165 ? 34.965 11.665 12.947 1.00 84.00 165 GLY A CA 1
ATOM 1256 C C . GLY A 1 165 ? 34.055 12.876 13.200 1.00 84.00 165 GLY A C 1
ATOM 1257 O O . GLY A 1 165 ? 34.209 13.545 14.223 1.00 84.00 165 GLY A O 1
ATOM 1258 N N . ILE A 1 166 ? 33.109 13.173 12.299 1.00 84.44 166 ILE A N 1
ATOM 1259 C CA . ILE A 1 166 ? 32.177 14.302 12.430 1.00 84.44 166 ILE A CA 1
ATOM 1260 C C . ILE A 1 166 ? 30.952 13.836 13.222 1.00 84.44 166 ILE A C 1
ATOM 1262 O O . ILE A 1 166 ? 30.164 13.030 12.738 1.00 84.44 166 ILE A O 1
ATOM 1266 N N . ALA A 1 167 ? 30.798 14.343 14.447 1.00 71.06 167 ALA A N 1
ATOM 1267 C CA . ALA A 1 167 ? 29.767 13.886 15.385 1.00 71.06 167 ALA A CA 1
ATOM 1268 C C . ALA A 1 167 ? 28.420 14.634 15.293 1.00 71.06 167 ALA A C 1
ATOM 1270 O O . ALA A 1 167 ? 27.444 14.183 15.885 1.00 71.06 167 ALA A O 1
ATOM 1271 N N . ASP A 1 168 ? 28.366 15.794 14.629 1.00 76.56 168 ASP A N 1
ATOM 1272 C CA . ASP A 1 168 ? 27.161 16.633 14.555 1.00 76.56 168 ASP A CA 1
ATOM 1273 C C . ASP A 1 168 ? 27.170 17.513 13.291 1.00 76.56 168 ASP A C 1
ATOM 1275 O O . ASP A 1 168 ? 27.893 18.507 13.210 1.00 76.56 168 ASP A O 1
ATOM 1279 N N . LEU A 1 169 ? 26.338 17.166 12.302 1.00 73.38 169 LEU A N 1
ATOM 1280 C CA . LEU A 1 169 ? 26.188 17.934 11.057 1.00 73.38 169 LEU A CA 1
ATOM 1281 C C . LEU A 1 169 ? 25.529 19.310 11.245 1.00 73.38 169 LEU A C 1
ATOM 1283 O O . LEU A 1 169 ? 25.626 20.151 10.354 1.00 73.38 169 LEU A O 1
ATOM 1287 N N . GLN A 1 170 ? 24.871 19.569 12.378 1.00 74.88 170 GLN A N 1
ATOM 1288 C CA . GLN A 1 170 ? 24.283 20.878 12.681 1.00 74.88 170 GLN A CA 1
ATOM 1289 C C . GLN A 1 170 ? 25.305 21.851 13.296 1.00 74.88 170 GLN A C 1
ATOM 1291 O O . GLN A 1 170 ? 24.970 23.004 13.575 1.00 74.88 170 GLN A O 1
ATOM 1296 N N . ARG A 1 171 ? 26.559 21.420 13.502 1.00 82.19 171 ARG A N 1
ATOM 1297 C CA . ARG A 1 171 ? 27.627 22.223 14.116 1.00 82.19 171 ARG A CA 1
ATOM 1298 C C . ARG A 1 171 ? 28.923 22.195 13.291 1.00 82.19 171 ARG A C 1
ATOM 1300 O O . ARG A 1 171 ? 29.880 21.540 13.702 1.00 82.19 171 ARG A O 1
ATOM 1307 N N . PRO A 1 172 ? 28.981 22.909 12.152 1.00 86.31 172 PRO A N 1
ATOM 1308 C CA . PRO A 1 172 ? 30.212 23.047 11.381 1.00 86.31 172 PRO A CA 1
ATOM 1309 C C . PRO A 1 172 ? 31.304 23.788 12.165 1.00 86.31 172 PRO A C 1
ATOM 1311 O O . PRO A 1 172 ? 31.023 24.698 12.948 1.00 86.31 172 PRO A O 1
ATOM 1314 N N . ASP A 1 173 ? 32.560 23.418 11.917 1.00 88.75 173 ASP A N 1
ATOM 1315 C CA . ASP A 1 173 ? 33.740 24.111 12.450 1.00 88.75 173 ASP A CA 1
ATOM 1316 C C . ASP A 1 173 ? 33.995 25.441 11.721 1.00 88.75 173 ASP A C 1
ATOM 1318 O O . ASP A 1 173 ? 34.526 26.386 12.310 1.00 88.75 173 ASP A O 1
ATOM 1322 N N . PHE A 1 174 ? 33.604 25.529 10.442 1.00 83.62 174 PHE A N 1
ATOM 1323 C CA . PHE A 1 174 ? 33.671 26.745 9.628 1.00 83.62 174 PHE A CA 1
ATOM 1324 C C . PHE A 1 174 ? 32.476 26.830 8.661 1.00 83.62 174 PHE A C 1
ATOM 1326 O O . PHE A 1 174 ? 31.983 25.809 8.191 1.00 83.62 174 PHE A O 1
ATOM 1333 N N . GLY A 1 175 ? 32.054 28.041 8.291 1.00 82.50 175 GLY A N 1
ATOM 1334 C CA . GLY A 1 175 ? 30.846 28.242 7.477 1.00 82.50 175 GLY A CA 1
ATOM 1335 C C . GLY A 1 175 ? 29.561 28.177 8.309 1.00 82.50 175 GLY A C 1
ATOM 1336 O O . GLY A 1 175 ? 29.620 28.205 9.538 1.00 82.50 175 GLY A O 1
ATOM 1337 N N . ASP A 1 176 ? 28.411 28.115 7.639 1.00 79.62 176 ASP A N 1
ATOM 1338 C CA . ASP A 1 176 ? 27.091 28.189 8.269 1.00 79.62 176 ASP A CA 1
ATOM 1339 C C . ASP A 1 176 ? 26.384 26.815 8.226 1.00 79.62 176 ASP A C 1
ATOM 1341 O O . ASP A 1 176 ? 26.541 26.075 7.252 1.00 79.62 176 ASP A O 1
ATOM 1345 N N . PRO A 1 177 ? 25.621 26.421 9.266 1.00 71.88 177 PRO A N 1
ATOM 1346 C CA . PRO A 1 177 ? 24.935 25.130 9.296 1.00 71.88 177 PRO A CA 1
ATOM 1347 C C . PRO A 1 177 ? 23.783 25.072 8.286 1.00 71.88 177 PRO A C 1
ATOM 1349 O O . PRO A 1 177 ? 23.056 26.046 8.099 1.00 71.88 177 PRO A O 1
ATOM 1352 N N . VAL A 1 178 ? 23.570 23.893 7.694 1.00 68.50 178 VAL A N 1
ATOM 1353 C CA . VAL A 1 178 ? 22.454 23.626 6.775 1.00 68.50 178 VAL A CA 1
ATOM 1354 C C . VAL A 1 178 ? 21.597 22.488 7.351 1.00 68.50 178 VAL A C 1
ATOM 1356 O O . VAL A 1 178 ? 22.122 21.391 7.569 1.00 68.50 178 VAL A O 1
ATOM 1359 N N . PRO A 1 179 ? 20.293 22.703 7.610 1.00 57.12 179 PRO A N 1
ATOM 1360 C CA . PRO A 1 179 ? 19.411 21.658 8.127 1.00 57.12 179 PRO A CA 1
ATOM 1361 C C . PRO A 1 179 ? 19.278 20.474 7.161 1.00 57.12 179 PRO A C 1
ATOM 1363 O O . PRO A 1 179 ? 19.138 20.663 5.953 1.00 57.12 179 PRO A O 1
ATOM 1366 N N . VAL A 1 180 ? 19.275 19.249 7.697 1.00 50.88 180 VAL A N 1
ATOM 1367 C CA . VAL A 1 180 ? 19.101 18.008 6.923 1.00 50.88 180 VAL A CA 1
ATOM 1368 C C . VAL A 1 180 ? 17.982 17.183 7.553 1.00 50.88 180 VAL A C 1
ATOM 1370 O O . VAL A 1 180 ? 18.023 16.902 8.747 1.00 50.88 180 VAL A O 1
ATOM 1373 N N . GLY A 1 181 ? 16.980 16.795 6.764 1.00 50.47 181 GLY A N 1
ATOM 1374 C CA . GLY A 1 181 ? 15.856 15.974 7.219 1.00 50.47 181 GLY A CA 1
ATOM 1375 C C . GLY A 1 181 ? 15.179 15.239 6.056 1.00 50.47 181 GLY A C 1
ATOM 1376 O O . GLY A 1 181 ? 15.307 15.676 4.911 1.00 50.47 181 GLY A O 1
ATOM 1377 N N . PRO A 1 182 ? 14.484 14.114 6.313 1.00 40.38 182 PRO A N 1
ATOM 1378 C CA . PRO A 1 182 ? 13.899 13.289 5.260 1.00 40.38 182 PRO A CA 1
ATOM 1379 C C . PRO A 1 182 ? 12.754 14.016 4.543 1.00 40.38 182 PRO A C 1
ATOM 1381 O O . PRO A 1 182 ? 11.807 14.480 5.183 1.00 40.38 182 PRO A O 1
ATOM 1384 N N . GLY A 1 183 ? 12.863 14.089 3.212 1.00 45.31 183 GLY A N 1
ATOM 1385 C CA . GLY A 1 183 ? 11.917 14.751 2.304 1.00 45.31 183 GLY A CA 1
ATOM 1386 C C . GLY A 1 183 ? 10.971 13.809 1.548 1.00 45.31 183 GLY A C 1
ATOM 1387 O O . GLY A 1 183 ? 10.326 14.245 0.599 1.00 45.31 183 GLY A O 1
ATOM 1388 N N . MET A 1 184 ? 10.891 12.532 1.930 1.00 50.44 184 MET A N 1
ATOM 1389 C CA . MET A 1 184 ? 9.902 11.594 1.386 1.00 50.44 184 MET A CA 1
ATOM 1390 C C . MET A 1 184 ? 8.605 11.662 2.193 1.00 50.44 184 MET A C 1
ATOM 1392 O O . MET A 1 184 ? 8.635 11.805 3.414 1.00 50.44 184 MET A O 1
ATOM 1396 N N . THR A 1 185 ? 7.469 11.565 1.501 1.00 57.34 185 THR A N 1
ATOM 1397 C CA . THR A 1 185 ? 6.153 11.527 2.149 1.00 57.34 185 THR A CA 1
ATOM 1398 C C . THR A 1 185 ? 5.842 10.087 2.547 1.00 57.34 185 THR A C 1
ATOM 1400 O O . THR A 1 185 ? 5.748 9.234 1.668 1.00 57.34 185 THR A O 1
ATOM 1403 N N . ARG A 1 186 ? 5.705 9.806 3.847 1.00 72.69 186 ARG A N 1
ATOM 1404 C CA . ARG A 1 186 ? 5.401 8.460 4.373 1.00 72.69 186 ARG A CA 1
ATOM 1405 C C . ARG A 1 186 ? 3.935 8.357 4.780 1.00 72.69 186 ARG A C 1
ATOM 1407 O O . ARG A 1 186 ? 3.369 9.327 5.284 1.00 72.69 186 ARG A O 1
ATOM 1414 N N . ILE A 1 187 ? 3.329 7.183 4.607 1.00 76.19 187 ILE A N 1
ATOM 1415 C CA . ILE A 1 187 ? 1.974 6.895 5.093 1.00 76.19 187 ILE A CA 1
ATOM 1416 C C . ILE A 1 187 ? 2.070 5.891 6.236 1.00 76.19 187 ILE A C 1
ATOM 1418 O O . ILE A 1 187 ? 2.339 4.713 6.024 1.00 76.19 187 ILE A O 1
ATOM 1422 N N . LEU A 1 188 ? 1.846 6.363 7.456 1.00 84.81 188 LEU A N 1
ATOM 1423 C CA . LEU A 1 188 ? 2.067 5.589 8.673 1.00 84.81 188 LEU A CA 1
ATOM 1424 C C . LEU A 1 188 ? 0.716 5.108 9.219 1.00 84.81 188 LEU A C 1
ATOM 1426 O O . LEU A 1 188 ? -0.119 5.955 9.567 1.00 84.81 188 LEU A O 1
ATOM 1430 N N . PRO A 1 189 ? 0.454 3.793 9.321 1.00 80.88 189 PRO A N 1
ATOM 1431 C CA . PRO A 1 189 ? -0.805 3.316 9.872 1.00 80.88 189 PRO A CA 1
ATOM 1432 C C . PRO A 1 189 ? -0.926 3.701 11.352 1.00 80.88 189 PRO A C 1
ATOM 1434 O O . PRO A 1 189 ? 0.005 3.548 12.141 1.00 80.88 189 PRO A O 1
ATOM 1437 N N . ILE A 1 190 ? -2.105 4.193 11.739 1.00 87.56 190 ILE A N 1
ATOM 1438 C CA . ILE A 1 190 ? -2.479 4.385 13.149 1.00 87.56 190 ILE A CA 1
ATOM 1439 C C . ILE A 1 190 ? -3.434 3.267 13.575 1.00 87.56 190 ILE A C 1
ATOM 1441 O O . ILE A 1 190 ? -3.398 2.836 14.721 1.00 87.56 190 ILE A O 1
ATOM 1445 N N . GLY A 1 191 ? -4.291 2.801 12.666 1.00 82.44 191 GLY A N 1
ATOM 1446 C CA . GLY A 1 191 ? -5.226 1.698 12.870 1.00 82.44 191 GLY A CA 1
ATOM 1447 C C . GLY A 1 191 ? -6.214 1.596 11.702 1.00 82.44 191 GLY A C 1
ATOM 1448 O O . GLY A 1 191 ? -6.128 2.381 10.759 1.00 82.44 191 GLY A O 1
ATOM 1449 N N . PRO A 1 192 ? -7.228 0.713 11.760 1.00 77.19 192 PRO A N 1
ATOM 1450 C CA . PRO A 1 192 ? -8.092 0.391 10.612 1.00 77.19 192 PRO A CA 1
ATOM 1451 C C . PRO A 1 192 ? -8.933 1.563 10.072 1.00 77.19 192 PRO A C 1
ATOM 1453 O O . PRO A 1 192 ? -9.582 1.429 9.038 1.00 77.19 192 PRO A O 1
ATOM 1456 N N . ARG A 1 193 ? -8.959 2.701 10.780 1.00 87.75 193 ARG A N 1
ATOM 1457 C CA . ARG A 1 193 ? -9.718 3.907 10.420 1.00 87.75 193 ARG A CA 1
ATOM 1458 C C . ARG A 1 193 ? -8.904 5.206 10.416 1.00 87.75 193 ARG A C 1
ATOM 1460 O O . ARG A 1 193 ? -9.513 6.255 10.198 1.00 87.75 193 ARG A O 1
ATOM 1467 N N . ALA A 1 194 ? -7.584 5.160 10.621 1.00 91.19 194 ALA A N 1
ATOM 1468 C CA . ALA A 1 194 ? -6.735 6.347 10.503 1.00 91.19 194 ALA A CA 1
ATOM 1469 C C . ALA A 1 194 ? -5.275 6.038 10.115 1.00 91.19 194 ALA A C 1
ATOM 1471 O O . ALA A 1 194 ? -4.712 5.023 10.530 1.00 91.19 194 ALA A O 1
ATOM 1472 N N . PHE A 1 195 ? -4.649 6.969 9.392 1.00 93.44 195 PHE A N 1
ATOM 1473 C CA . PHE A 1 195 ? -3.205 7.004 9.121 1.00 93.44 195 PHE A CA 1
ATOM 1474 C C . PHE A 1 195 ? -2.645 8.428 9.287 1.00 93.44 195 PHE A C 1
ATOM 1476 O O . PHE A 1 195 ? -3.396 9.408 9.226 1.00 93.44 195 PHE A O 1
ATOM 1483 N N . LEU A 1 196 ? -1.330 8.554 9.491 1.00 93.69 196 LEU A N 1
ATOM 1484 C CA . LEU A 1 196 ? -0.603 9.819 9.339 1.00 93.69 196 LEU A CA 1
ATOM 1485 C C . LEU A 1 196 ? -0.009 9.896 7.933 1.00 93.69 196 LEU A C 1
ATOM 1487 O O . LEU A 1 196 ? 0.654 8.961 7.496 1.00 93.69 196 LEU A O 1
ATOM 1491 N N . VAL A 1 197 ? -0.175 11.035 7.267 1.00 92.38 197 VAL A N 1
ATOM 1492 C CA . VAL A 1 197 ? 0.710 11.454 6.176 1.00 92.38 197 VAL A CA 1
ATOM 1493 C C . VAL A 1 197 ? 1.863 12.225 6.814 1.00 92.38 197 VAL A C 1
ATOM 1495 O O . VAL A 1 197 ? 1.642 13.324 7.318 1.00 92.38 197 VAL A O 1
ATOM 1498 N N . GLU A 1 198 ? 3.064 11.655 6.852 1.00 89.44 198 GLU A N 1
ATOM 1499 C CA . GLU A 1 198 ? 4.294 12.324 7.297 1.00 89.44 198 GLU A CA 1
ATOM 1500 C C . GLU A 1 198 ? 4.951 13.048 6.119 1.00 89.44 198 GLU A C 1
ATOM 1502 O O . GLU A 1 198 ? 5.124 12.473 5.049 1.00 89.44 198 GLU A O 1
ATOM 1507 N N . LEU A 1 199 ? 5.285 14.325 6.312 1.00 86.44 199 LEU A N 1
ATOM 1508 C CA . LEU A 1 199 ? 5.688 15.271 5.271 1.00 86.44 199 LEU A CA 1
ATOM 1509 C C . LEU A 1 199 ? 7.027 15.941 5.615 1.00 86.44 199 LEU A C 1
ATOM 1511 O O . LEU A 1 199 ? 7.499 15.917 6.758 1.00 86.44 199 LEU A O 1
ATOM 1515 N N . ALA A 1 200 ? 7.656 16.560 4.612 1.00 76.88 200 ALA A N 1
ATOM 1516 C CA . ALA A 1 200 ? 8.958 17.216 4.755 1.00 76.88 200 ALA A CA 1
ATOM 1517 C C . ALA A 1 200 ? 8.964 18.282 5.870 1.00 76.88 200 ALA A C 1
ATOM 1519 O O . ALA A 1 200 ? 9.866 18.305 6.706 1.00 76.88 200 ALA A O 1
ATOM 1520 N N . ASP A 1 201 ? 7.927 19.118 5.927 1.00 78.38 201 ASP A N 1
ATOM 1521 C CA . ASP A 1 201 ? 7.816 20.230 6.868 1.00 78.38 201 ASP A CA 1
ATOM 1522 C C . ASP A 1 201 ? 6.352 20.666 7.099 1.00 78.38 201 ASP A C 1
ATOM 1524 O O . ASP A 1 201 ? 5.387 20.030 6.654 1.00 78.38 201 ASP A O 1
ATOM 1528 N N . LEU A 1 202 ? 6.195 21.766 7.838 1.00 81.00 202 LEU A N 1
ATOM 1529 C CA . LEU A 1 202 ? 4.906 22.381 8.133 1.00 81.00 202 LEU A CA 1
ATOM 1530 C C . LEU A 1 202 ? 4.228 22.971 6.890 1.00 81.00 202 LEU A C 1
ATOM 1532 O O . LEU A 1 202 ? 3.008 22.890 6.786 1.00 81.00 202 LEU A O 1
ATOM 1536 N N . ASP A 1 203 ? 4.976 23.548 5.953 1.00 78.38 203 ASP A N 1
ATOM 1537 C CA . ASP A 1 203 ? 4.389 24.217 4.790 1.00 78.38 203 ASP A CA 1
ATOM 1538 C C . ASP A 1 203 ? 3.818 23.178 3.819 1.00 78.38 203 ASP A C 1
ATOM 1540 O O . ASP A 1 203 ? 2.686 23.331 3.363 1.00 78.38 203 ASP A O 1
ATOM 1544 N N . ALA A 1 204 ? 4.510 22.051 3.622 1.00 80.94 204 ALA A N 1
ATOM 1545 C CA . ALA A 1 204 ? 3.977 20.877 2.931 1.00 80.94 204 ALA A CA 1
ATOM 1546 C C . ALA A 1 204 ? 2.727 20.303 3.631 1.00 80.94 204 ALA A C 1
ATOM 1548 O O . ALA A 1 204 ? 1.753 19.940 2.966 1.00 80.94 204 ALA A O 1
ATOM 1549 N N . THR A 1 205 ? 2.722 20.269 4.970 1.00 87.06 205 THR A N 1
ATOM 1550 C CA . THR A 1 205 ? 1.565 19.831 5.778 1.00 87.06 205 THR A CA 1
ATOM 1551 C C . THR A 1 205 ? 0.348 20.732 5.567 1.00 87.06 205 THR A C 1
ATOM 1553 O O . THR A 1 205 ? -0.758 20.239 5.333 1.00 87.06 205 THR A O 1
ATOM 1556 N N . LEU A 1 206 ? 0.540 22.052 5.595 1.00 84.19 206 LEU A N 1
ATOM 1557 C CA . LEU A 1 206 ? -0.529 23.026 5.383 1.00 84.19 206 LEU A CA 1
ATOM 1558 C C . LEU A 1 206 ? -0.983 23.084 3.917 1.00 84.19 206 LEU A C 1
ATOM 1560 O O . LEU A 1 206 ? -2.177 23.216 3.665 1.00 84.19 206 LEU A O 1
ATOM 1564 N N . ALA A 1 207 ? -0.076 22.915 2.953 1.00 83.38 207 ALA A N 1
ATOM 1565 C CA . ALA A 1 207 ? -0.409 22.868 1.532 1.00 83.38 207 ALA A CA 1
ATOM 1566 C C . ALA A 1 207 ? -1.262 21.633 1.181 1.00 83.38 207 ALA A C 1
ATOM 1568 O O . ALA A 1 207 ? -2.280 21.772 0.498 1.00 83.38 207 ALA A O 1
ATOM 1569 N N . LEU A 1 208 ? -0.918 20.441 1.694 1.00 88.25 208 LEU A N 1
ATOM 1570 C CA . LEU A 1 208 ? -1.761 19.247 1.537 1.00 88.25 208 LEU A CA 1
ATOM 1571 C C . LEU A 1 208 ? -3.108 19.413 2.259 1.00 88.25 208 LEU A C 1
ATOM 1573 O O . LEU A 1 208 ? -4.147 19.082 1.690 1.00 88.25 208 LEU A O 1
ATOM 1577 N N . PHE A 1 209 ? -3.122 19.968 3.477 1.00 88.88 209 PHE A N 1
ATOM 1578 C CA . PHE A 1 209 ? -4.367 20.274 4.194 1.00 88.88 209 PHE A CA 1
ATOM 1579 C C . PHE A 1 209 ? -5.275 21.222 3.399 1.00 88.88 209 PHE A C 1
ATOM 1581 O O . PHE A 1 209 ? -6.483 20.994 3.291 1.00 88.88 209 PHE A O 1
ATOM 1588 N N . ASP A 1 210 ? -4.700 22.262 2.794 1.00 83.25 210 ASP A N 1
ATOM 1589 C CA . ASP A 1 210 ? -5.440 23.203 1.966 1.00 83.25 210 ASP A CA 1
ATOM 1590 C C . ASP A 1 210 ? -6.013 22.540 0.712 1.00 83.25 210 ASP A C 1
ATOM 1592 O O . ASP A 1 210 ? -7.190 22.758 0.408 1.00 83.25 210 ASP A O 1
ATOM 1596 N N . ALA A 1 211 ? -5.228 21.699 0.035 1.00 85.62 211 ALA A N 1
ATOM 1597 C CA . ALA A 1 211 ? -5.661 20.953 -1.140 1.00 85.62 211 ALA A CA 1
ATOM 1598 C C . ALA A 1 211 ? -6.783 19.950 -0.822 1.00 85.62 211 ALA A C 1
ATOM 1600 O O . ALA A 1 211 ? -7.812 19.968 -1.493 1.00 85.62 211 ALA A O 1
ATOM 1601 N N . LEU A 1 212 ? -6.657 19.156 0.248 1.00 88.44 212 LEU A N 1
ATOM 1602 C CA . LEU A 1 212 ? -7.704 18.225 0.701 1.00 88.44 212 LEU A CA 1
ATOM 1603 C C . LEU A 1 212 ? -8.995 18.949 1.108 1.00 88.44 212 LEU A C 1
ATOM 1605 O O . LEU A 1 212 ? -10.090 18.446 0.884 1.00 88.44 212 LEU A O 1
ATOM 1609 N N . ALA A 1 213 ? -8.893 20.148 1.681 1.00 83.81 213 ALA A N 1
ATOM 1610 C CA . ALA A 1 213 ? -10.060 20.968 1.999 1.00 83.81 213 ALA A CA 1
ATOM 1611 C C . ALA A 1 213 ? -10.658 21.695 0.771 1.00 83.81 213 ALA A C 1
ATOM 1613 O O . ALA A 1 213 ? -11.776 22.202 0.855 1.00 83.81 213 ALA A O 1
ATOM 1614 N N . ALA A 1 214 ? -9.931 21.779 -0.350 1.00 82.81 214 ALA A N 1
ATOM 1615 C CA . ALA A 1 214 ? -10.420 22.332 -1.617 1.00 82.81 214 ALA A CA 1
ATOM 1616 C C . ALA A 1 214 ? -11.025 21.255 -2.541 1.00 82.81 214 ALA A C 1
ATOM 1618 O O . ALA A 1 214 ? -12.010 21.529 -3.225 1.00 82.81 214 ALA A O 1
ATOM 1619 N N . ASP A 1 215 ? -10.469 20.042 -2.524 1.00 85.62 215 ASP A N 1
ATOM 1620 C CA . ASP A 1 215 ? -10.946 18.850 -3.235 1.00 85.62 215 ASP A CA 1
ATOM 1621 C C . ASP A 1 215 ? -11.040 17.658 -2.253 1.00 85.62 215 ASP A C 1
ATOM 1623 O O . ASP A 1 215 ? -10.097 16.868 -2.145 1.00 85.62 215 ASP A O 1
ATOM 1627 N N . PRO A 1 216 ? -12.145 17.532 -1.490 1.00 87.06 216 PRO A N 1
ATOM 1628 C CA . PRO A 1 216 ? -12.288 16.505 -0.459 1.00 87.06 216 PRO A CA 1
ATOM 1629 C C . PRO A 1 216 ? -12.296 15.073 -1.001 1.00 87.06 216 PRO A C 1
ATOM 1631 O O . PRO A 1 216 ? -13.013 14.741 -1.945 1.00 87.06 216 PRO A O 1
ATOM 1634 N N . VAL A 1 217 ? -11.557 14.187 -0.330 1.00 88.00 217 VAL A N 1
ATOM 1635 C CA . VAL A 1 217 ? -11.568 12.744 -0.609 1.00 88.00 217 VAL A CA 1
ATOM 1636 C C . VAL A 1 217 ? -12.805 12.102 0.025 1.00 88.00 217 VAL A C 1
ATOM 1638 O O . VAL A 1 217 ? -13.058 12.258 1.220 1.00 88.00 217 VAL A O 1
ATOM 1641 N N . ALA A 1 218 ? -13.578 11.355 -0.766 1.00 86.88 218 ALA A N 1
ATOM 1642 C CA . ALA A 1 218 ? -14.757 10.643 -0.276 1.00 86.88 218 ALA A CA 1
ATOM 1643 C C . ALA A 1 218 ? -14.386 9.592 0.788 1.00 86.88 218 ALA A C 1
ATOM 1645 O O . ALA A 1 218 ? -13.440 8.829 0.608 1.00 86.88 218 ALA A O 1
ATOM 1646 N N . GLY A 1 219 ? -15.153 9.537 1.881 1.00 82.75 219 GLY A N 1
ATOM 1647 C CA . GLY A 1 219 ? -14.915 8.616 2.999 1.00 82.75 219 GLY A CA 1
ATOM 1648 C C . GLY A 1 219 ? -13.921 9.113 4.056 1.00 82.75 219 GLY A C 1
ATOM 1649 O O . GLY A 1 219 ? -13.676 8.399 5.028 1.00 82.75 219 GLY A O 1
ATOM 1650 N N . VAL A 1 220 ? -13.358 10.319 3.903 1.00 90.50 220 VAL A N 1
ATOM 1651 C CA . VAL A 1 220 ? -12.605 11.013 4.962 1.00 90.50 220 VAL A CA 1
ATOM 1652 C C . VAL A 1 220 ? -13.575 11.809 5.834 1.00 90.50 220 VAL A C 1
ATOM 1654 O O . VAL A 1 220 ? -14.252 12.712 5.346 1.00 90.50 220 VAL A O 1
ATOM 1657 N N . SER A 1 221 ? -13.613 11.503 7.131 1.00 88.06 221 SER A N 1
ATOM 1658 C CA . SER A 1 221 ? -14.515 12.142 8.095 1.00 88.06 221 SER A CA 1
ATOM 1659 C C . SER A 1 221 ? -13.886 13.331 8.826 1.00 88.06 221 SER A C 1
ATOM 1661 O O . SER A 1 221 ? -14.587 14.267 9.200 1.00 88.06 221 SER A O 1
ATOM 1663 N N . GLU A 1 222 ? -12.576 13.284 9.092 1.00 88.88 222 GLU A N 1
ATOM 1664 C CA . GLU A 1 222 ? -11.862 14.332 9.833 1.00 88.88 222 GLU A CA 1
ATOM 1665 C C . GLU A 1 222 ? -10.373 14.350 9.457 1.00 88.88 222 GLU A C 1
ATOM 1667 O O . GLU A 1 222 ? -9.774 13.302 9.204 1.00 88.88 222 GLU A O 1
ATOM 1672 N N . ILE A 1 223 ? -9.777 15.545 9.421 1.00 90.94 223 ILE A N 1
ATOM 1673 C CA . ILE A 1 223 ? -8.357 15.760 9.122 1.00 90.94 223 ILE A CA 1
ATOM 1674 C C . ILE A 1 223 ? -7.750 16.642 10.215 1.00 90.94 223 ILE A C 1
ATOM 1676 O O . ILE A 1 223 ? -8.278 17.719 10.498 1.00 90.94 223 ILE A O 1
ATOM 1680 N N . VAL A 1 224 ? -6.627 16.213 10.797 1.00 89.94 224 VAL A N 1
ATOM 1681 C CA . VAL A 1 224 ? -5.901 16.966 11.835 1.00 89.94 224 VAL A CA 1
ATOM 1682 C C . VAL A 1 224 ? -4.477 17.271 11.351 1.00 89.94 224 VAL A C 1
ATOM 1684 O O . VAL A 1 224 ? -3.639 16.366 11.347 1.00 89.94 224 VAL A O 1
ATOM 1687 N N . PRO A 1 225 ? -4.180 18.515 10.925 1.00 90.44 225 PRO A N 1
ATOM 1688 C CA . PRO A 1 225 ? -2.822 18.937 10.603 1.00 90.44 225 PRO A CA 1
ATOM 1689 C C . PRO A 1 225 ? -2.011 19.186 11.881 1.00 90.44 225 PRO A C 1
ATOM 1691 O O . PRO A 1 225 ? -2.544 19.633 12.900 1.00 90.44 225 PRO A O 1
ATOM 1694 N N . ALA A 1 226 ? -0.711 18.927 11.812 1.00 89.19 226 ALA A N 1
ATOM 1695 C CA . ALA A 1 226 ? 0.236 19.117 12.903 1.00 89.19 226 ALA A CA 1
ATOM 1696 C C . ALA A 1 226 ? 1.569 19.695 12.371 1.00 89.19 226 ALA A C 1
ATOM 1698 O O . ALA A 1 226 ? 1.581 20.384 11.355 1.00 89.19 226 ALA A O 1
ATOM 1699 N N . ALA A 1 227 ? 2.698 19.478 13.055 1.00 85.75 227 ALA A N 1
ATOM 1700 C CA . ALA A 1 227 ? 3.969 20.135 12.719 1.00 85.75 227 ALA A CA 1
ATOM 1701 C C . ALA A 1 227 ? 4.643 19.593 11.443 1.00 85.75 227 ALA A C 1
ATOM 1703 O O . ALA A 1 227 ? 5.285 20.356 10.725 1.00 85.75 227 ALA A O 1
ATOM 1704 N N . ARG A 1 228 ? 4.526 18.282 11.201 1.00 88.06 228 ARG A N 1
ATOM 1705 C CA . ARG A 1 228 ? 5.037 17.563 10.015 1.00 88.06 228 ARG A CA 1
ATOM 1706 C C . ARG A 1 228 ? 4.100 16.446 9.544 1.00 88.06 228 ARG A C 1
ATOM 1708 O O . ARG A 1 228 ? 4.468 15.660 8.678 1.00 88.06 228 ARG A O 1
ATOM 1715 N N . THR A 1 229 ? 2.927 16.316 10.160 1.00 92.12 229 THR A N 1
ATOM 1716 C CA . THR A 1 229 ? 1.999 15.222 9.876 1.00 92.12 229 THR A CA 1
ATOM 1717 C C . THR A 1 229 ? 0.586 15.731 9.673 1.00 92.12 229 THR A C 1
ATOM 1719 O O . THR A 1 229 ? 0.165 16.725 10.268 1.00 92.12 229 THR A O 1
ATOM 1722 N N . LEU A 1 230 ? -0.155 15.021 8.832 1.00 92.50 230 LEU A N 1
ATOM 1723 C CA . LEU A 1 230 ? -1.574 15.225 8.600 1.00 92.50 230 LEU A CA 1
ATOM 1724 C C . LEU A 1 230 ? -2.285 13.904 8.896 1.00 92.50 230 LEU A C 1
ATOM 1726 O O . LEU A 1 230 ? -2.142 12.932 8.158 1.00 92.50 230 LEU A O 1
ATOM 1730 N N . MET A 1 231 ? -3.013 13.850 10.011 1.00 94.38 231 MET A N 1
ATOM 1731 C CA . MET A 1 231 ? -3.795 12.671 10.380 1.00 94.38 231 MET A CA 1
ATOM 1732 C C . MET A 1 231 ? -5.094 12.653 9.581 1.00 94.38 231 MET A C 1
ATOM 1734 O O . MET A 1 231 ? -5.876 13.602 9.664 1.00 94.38 231 MET A O 1
ATOM 1738 N N . VAL A 1 232 ? -5.338 11.570 8.847 1.00 93.50 232 VAL A N 1
ATOM 1739 C CA . VAL A 1 232 ? -6.576 11.334 8.093 1.00 93.50 232 VAL A CA 1
ATOM 1740 C C . VAL A 1 232 ? -7.406 10.303 8.844 1.00 93.50 232 VAL A C 1
ATOM 1742 O O . VAL A 1 232 ? -6.938 9.192 9.079 1.00 93.50 232 VAL A O 1
ATOM 1745 N N . THR A 1 233 ? -8.636 10.661 9.216 1.00 92.25 233 THR A N 1
ATOM 1746 C CA . THR A 1 233 ? -9.609 9.751 9.841 1.00 92.25 233 THR A CA 1
ATOM 1747 C C . THR A 1 233 ? -10.762 9.477 8.882 1.00 92.25 233 THR A C 1
ATOM 1749 O O . THR A 1 233 ? -11.257 10.382 8.213 1.00 92.25 233 THR A O 1
ATOM 1752 N N . THR A 1 234 ? -11.192 8.221 8.821 1.00 89.69 234 THR A N 1
ATOM 1753 C CA . THR A 1 234 ? -12.198 7.715 7.872 1.00 89.69 234 THR A CA 1
ATOM 1754 C C . THR A 1 234 ? -13.596 7.623 8.464 1.00 89.69 234 THR A C 1
ATOM 1756 O O . THR A 1 234 ? -13.756 7.444 9.673 1.00 89.69 234 THR A O 1
ATOM 1759 N N . ASP A 1 235 ? -14.620 7.648 7.613 1.00 83.44 235 ASP A N 1
ATOM 1760 C CA . ASP A 1 235 ? -16.003 7.347 7.987 1.00 83.44 235 ASP A CA 1
ATOM 1761 C C . ASP A 1 235 ? -16.177 5.913 8.538 1.00 83.44 235 ASP A C 1
ATOM 1763 O O . ASP A 1 235 ? -15.386 5.011 8.244 1.00 83.44 235 ASP A O 1
ATOM 1767 N N . PRO A 1 236 ? -17.212 5.640 9.358 1.00 76.38 236 PRO A N 1
ATOM 1768 C CA . PRO A 1 236 ? -17.486 4.289 9.842 1.00 76.38 236 PRO A CA 1
ATOM 1769 C C . PRO A 1 236 ? -17.749 3.308 8.688 1.00 76.38 236 PRO A C 1
ATOM 1771 O O . PRO A 1 236 ? -18.749 3.423 7.986 1.00 76.38 236 PRO A O 1
ATOM 1774 N N . GLY A 1 237 ? -16.874 2.310 8.539 1.00 70.00 237 GLY A N 1
ATOM 1775 C CA . GLY A 1 237 ? -16.960 1.293 7.483 1.00 70.00 237 GLY A CA 1
ATOM 1776 C C . GLY A 1 237 ? -16.092 1.571 6.251 1.00 70.00 237 GLY A C 1
ATOM 1777 O O . GLY A 1 237 ? -16.019 0.708 5.383 1.00 70.00 237 GLY A O 1
ATOM 1778 N N . VAL A 1 238 ? -15.406 2.716 6.191 1.00 75.00 238 VAL A N 1
ATOM 1779 C CA . VAL A 1 238 ? -14.360 2.990 5.195 1.00 75.00 238 VAL A CA 1
ATOM 1780 C C . VAL A 1 238 ? -13.000 2.605 5.800 1.00 75.00 238 VAL A C 1
ATOM 1782 O O . VAL A 1 238 ? -12.709 3.037 6.917 1.00 75.00 238 VAL A O 1
ATOM 1785 N N . PRO A 1 239 ? -12.176 1.777 5.134 1.00 75.81 239 PRO A N 1
ATOM 1786 C CA . PRO A 1 239 ? -10.844 1.434 5.622 1.00 75.81 239 PRO A CA 1
ATOM 1787 C C . PRO A 1 239 ? -9.849 2.582 5.397 1.00 75.81 239 PRO A C 1
ATOM 1789 O O . PRO A 1 239 ? -9.904 3.293 4.394 1.00 75.81 239 PRO A O 1
ATOM 1792 N N . ALA A 1 240 ? -8.903 2.745 6.320 1.00 72.38 240 ALA A N 1
ATOM 1793 C CA . ALA A 1 240 ? -7.752 3.633 6.152 1.00 72.38 240 ALA A CA 1
ATOM 1794 C C . ALA A 1 240 ? -6.605 2.894 5.441 1.00 72.38 240 ALA A C 1
ATOM 1796 O O . ALA A 1 240 ? -5.592 2.569 6.054 1.00 72.38 240 ALA A O 1
ATOM 1797 N N . ASP A 1 241 ? -6.816 2.570 4.165 1.00 59.19 241 ASP A N 1
ATOM 1798 C CA . ASP A 1 241 ? -5.950 1.692 3.376 1.00 59.19 241 ASP A CA 1
ATOM 1799 C C . ASP A 1 241 ? -5.118 2.428 2.309 1.00 59.19 241 ASP A C 1
ATOM 1801 O O . ASP A 1 241 ? -5.163 3.652 2.155 1.00 59.19 241 ASP A O 1
ATOM 1805 N N . ALA A 1 242 ? -4.368 1.642 1.535 1.00 51.53 242 ALA A N 1
ATOM 1806 C CA . ALA A 1 242 ? -3.583 2.087 0.392 1.00 51.53 242 ALA A CA 1
ATOM 1807 C C . ALA A 1 242 ? -4.399 2.843 -0.675 1.00 51.53 242 ALA A C 1
ATOM 1809 O O . ALA A 1 242 ? -3.875 3.767 -1.299 1.00 51.53 242 ALA A O 1
ATOM 1810 N N . ALA A 1 243 ? -5.670 2.490 -0.902 1.00 52.38 243 ALA A N 1
ATOM 1811 C CA . ALA A 1 243 ? -6.503 3.157 -1.900 1.00 52.38 243 ALA A CA 1
ATOM 1812 C C . ALA A 1 243 ? -6.901 4.563 -1.437 1.00 52.38 243 ALA A C 1
ATOM 1814 O O . ALA A 1 243 ? -6.825 5.517 -2.219 1.00 52.38 243 ALA A O 1
ATOM 1815 N N . LEU A 1 244 ? -7.247 4.716 -0.156 1.00 71.88 244 LEU A N 1
ATOM 1816 C CA . LEU A 1 244 ? -7.489 6.030 0.428 1.00 71.88 244 LEU A CA 1
ATOM 1817 C C . LEU A 1 244 ? -6.198 6.858 0.520 1.00 71.88 244 LEU A C 1
ATOM 1819 O O . LEU A 1 244 ? -6.216 8.049 0.209 1.00 71.88 244 LEU A O 1
ATOM 1823 N N . ALA A 1 245 ? -5.072 6.235 0.878 1.00 63.03 245 ALA A N 1
ATOM 1824 C CA . ALA A 1 245 ? -3.763 6.881 0.893 1.00 63.03 245 ALA A CA 1
ATOM 1825 C C . ALA A 1 245 ? -3.384 7.436 -0.492 1.00 63.03 245 ALA A C 1
ATOM 1827 O O . ALA A 1 245 ? -3.055 8.618 -0.600 1.00 63.03 245 ALA A O 1
ATOM 1828 N N . ARG A 1 246 ? -3.544 6.650 -1.572 1.00 67.56 246 ARG A N 1
ATOM 1829 C CA . ARG A 1 246 ? -3.385 7.135 -2.959 1.00 67.56 246 ARG A CA 1
ATOM 1830 C C . ARG A 1 246 ? -4.311 8.308 -3.270 1.00 67.56 246 ARG A C 1
ATOM 1832 O O . ARG A 1 246 ? -3.871 9.285 -3.867 1.00 67.56 246 ARG A O 1
ATOM 1839 N N . ALA A 1 247 ? -5.579 8.249 -2.861 1.00 68.62 247 ALA A N 1
ATOM 1840 C CA . ALA A 1 247 ? -6.537 9.326 -3.116 1.00 68.62 247 ALA A CA 1
ATOM 1841 C C . ALA A 1 247 ? -6.186 10.635 -2.379 1.00 68.62 247 ALA A C 1
ATOM 1843 O O . ALA A 1 247 ? -6.424 11.720 -2.918 1.00 68.62 247 ALA A O 1
ATOM 1844 N N . VAL A 1 248 ? -5.599 10.538 -1.181 1.00 74.50 248 VAL A N 1
ATOM 1845 C CA . VAL A 1 248 ? -5.064 11.670 -0.408 1.00 74.50 248 VAL A CA 1
ATOM 1846 C C . VAL A 1 248 ? -3.792 12.228 -1.055 1.00 74.50 248 VAL A C 1
ATOM 1848 O O . VAL A 1 248 ? -3.720 13.430 -1.307 1.00 74.50 248 VAL A O 1
ATOM 1851 N N . LEU A 1 249 ? -2.824 11.373 -1.394 1.00 71.00 249 LEU A N 1
ATOM 1852 C CA . LEU A 1 249 ? -1.562 11.774 -2.028 1.00 71.00 249 LEU A CA 1
ATOM 1853 C C . LEU A 1 249 ? -1.753 12.349 -3.440 1.00 71.00 249 LEU A C 1
ATOM 1855 O O . LEU A 1 249 ? -1.043 13.271 -3.823 1.00 71.00 249 LEU A O 1
ATOM 1859 N N . ALA A 1 250 ? -2.771 11.910 -4.186 1.00 72.88 250 ALA A N 1
ATOM 1860 C CA . ALA A 1 250 ? -3.134 12.489 -5.484 1.00 72.88 250 ALA A CA 1
ATOM 1861 C C . ALA A 1 250 ? -3.541 13.979 -5.417 1.00 72.88 250 ALA A C 1
ATOM 1863 O O . ALA A 1 250 ? -3.654 14.630 -6.455 1.00 72.88 250 ALA A O 1
ATOM 1864 N N . ARG A 1 251 ? -3.772 14.519 -4.212 1.00 83.12 251 ARG A N 1
ATOM 1865 C CA . ARG A 1 251 ? -4.057 15.941 -3.950 1.00 83.12 251 ARG A CA 1
ATOM 1866 C C . ARG A 1 251 ? -2.861 16.690 -3.363 1.00 83.12 251 ARG A C 1
ATOM 1868 O O . ARG A 1 251 ? -2.991 17.871 -3.056 1.00 83.12 251 ARG A O 1
ATOM 1875 N N . GLN A 1 252 ? -1.706 16.044 -3.208 1.00 78.31 252 GLN A N 1
ATOM 1876 C CA . GLN A 1 252 ? -0.496 16.686 -2.709 1.00 78.31 252 GLN A CA 1
ATOM 1877 C C . GLN A 1 252 ? -0.000 17.742 -3.711 1.00 78.31 252 GLN A C 1
ATOM 1879 O O . GLN A 1 252 ? 0.271 17.411 -4.867 1.00 78.31 252 GLN A O 1
ATOM 1884 N N . PRO A 1 253 ? 0.124 19.020 -3.304 1.00 71.31 253 PRO A N 1
ATOM 1885 C CA . PRO A 1 253 ? 0.697 20.047 -4.165 1.00 71.31 253 PRO A CA 1
ATOM 1886 C C . PRO A 1 253 ? 2.169 19.769 -4.479 1.00 71.31 253 PRO A C 1
ATOM 1888 O O . PRO A 1 253 ? 2.859 19.078 -3.728 1.00 71.31 253 PRO A O 1
ATOM 1891 N N . ALA A 1 254 ? 2.673 20.359 -5.565 1.00 62.16 254 ALA A N 1
ATOM 1892 C CA . ALA A 1 254 ? 4.087 20.256 -5.917 1.00 62.16 254 ALA A CA 1
ATOM 1893 C C . ALA A 1 254 ? 4.989 20.767 -4.766 1.00 62.16 254 ALA A C 1
ATOM 1895 O O . ALA A 1 254 ? 4.610 21.736 -4.094 1.00 62.16 254 ALA A O 1
ATOM 1896 N N . PRO A 1 255 ? 6.179 20.176 -4.540 1.00 54.88 255 PRO A N 1
ATOM 1897 C CA . PRO A 1 255 ? 7.114 20.640 -3.515 1.00 54.88 255 PRO A CA 1
ATOM 1898 C C . PRO A 1 255 ? 7.390 22.147 -3.609 1.00 54.88 255 PRO A C 1
ATOM 1900 O O . PRO A 1 255 ? 7.537 22.694 -4.701 1.00 54.88 255 PRO A O 1
ATOM 1903 N N . GLY A 1 256 ? 7.428 22.831 -2.463 1.00 57.22 256 GLY A N 1
ATOM 1904 C CA . GLY A 1 256 ? 7.582 24.290 -2.404 1.00 57.22 256 GLY A CA 1
ATOM 1905 C C . GLY A 1 256 ? 6.324 25.100 -2.751 1.00 57.22 256 GLY A C 1
ATOM 1906 O O . GLY A 1 256 ? 6.383 26.330 -2.747 1.00 57.22 256 GLY A O 1
ATOM 1907 N N . THR A 1 257 ? 5.173 24.464 -3.017 1.00 61.88 257 THR A N 1
ATOM 1908 C CA . THR A 1 257 ? 3.893 25.186 -3.111 1.00 61.88 257 THR A CA 1
ATOM 1909 C C . THR A 1 257 ? 3.563 25.806 -1.756 1.00 61.88 257 THR A C 1
ATOM 1911 O O . THR A 1 257 ? 3.262 25.093 -0.801 1.00 61.88 257 THR A O 1
ATOM 1914 N N . ALA A 1 258 ? 3.595 27.137 -1.676 1.00 63.41 258 ALA A N 1
ATOM 1915 C CA . ALA A 1 258 ? 3.184 27.854 -0.477 1.00 63.41 258 ALA A CA 1
ATOM 1916 C C . ALA A 1 258 ? 1.713 27.536 -0.123 1.00 63.41 258 ALA A C 1
ATOM 1918 O O . ALA A 1 258 ? 0.884 27.452 -1.038 1.00 63.41 258 ALA A O 1
ATOM 1919 N N . PRO A 1 259 ? 1.361 27.414 1.174 1.00 64.75 259 PRO A N 1
ATOM 1920 C CA . PRO A 1 259 ? -0.023 27.249 1.610 1.00 64.75 259 PRO A CA 1
ATOM 1921 C C . PRO A 1 259 ? -0.938 28.321 1.010 1.00 64.75 259 PRO A C 1
ATOM 1923 O O . PRO A 1 259 ? -0.536 29.475 0.816 1.00 64.75 259 PRO A O 1
ATOM 1926 N N . ALA A 1 260 ? -2.182 27.956 0.710 1.00 63.69 260 ALA A N 1
ATOM 1927 C CA . ALA A 1 260 ? -3.097 28.872 0.053 1.00 63.69 260 ALA A CA 1
ATOM 1928 C C . ALA A 1 260 ? -3.400 30.053 0.987 1.00 63.69 260 ALA A C 1
ATOM 1930 O O . ALA A 1 260 ? -3.707 29.882 2.166 1.00 63.69 260 ALA A O 1
ATOM 1931 N N . ALA A 1 261 ? -3.368 31.279 0.457 1.00 55.56 261 ALA A N 1
ATOM 1932 C CA . ALA A 1 261 ? -3.648 32.494 1.222 1.00 55.56 261 ALA A CA 1
ATOM 1933 C C . ALA A 1 261 ? -5.153 32.631 1.562 1.00 55.56 261 ALA A C 1
ATOM 1935 O O . ALA A 1 261 ? -5.836 33.540 1.095 1.00 55.56 261 ALA A O 1
ATOM 1936 N N . ARG A 1 262 ? -5.679 31.723 2.395 1.00 53.12 262 ARG A N 1
ATOM 1937 C CA . ARG A 1 262 ? -7.096 31.612 2.791 1.00 53.12 262 ARG A CA 1
ATOM 1938 C C . ARG A 1 262 ? -7.590 32.713 3.728 1.00 53.12 262 ARG A C 1
ATOM 1940 O O . ARG A 1 262 ? -8.790 32.822 3.963 1.00 53.12 262 ARG A O 1
ATOM 1947 N N . ALA A 1 263 ? -6.691 33.519 4.284 1.00 50.75 263 ALA A N 1
ATOM 1948 C CA . ALA A 1 263 ? -7.005 34.422 5.384 1.00 50.75 263 ALA A CA 1
ATOM 1949 C C . ALA A 1 263 ? -7.770 35.688 4.953 1.00 50.75 263 ALA A C 1
ATOM 1951 O O . ALA A 1 263 ? -7.181 36.765 4.790 1.00 50.75 263 ALA A O 1
ATOM 1952 N N . THR A 1 264 ? -9.098 35.563 4.861 1.00 54.62 264 THR A N 1
ATOM 1953 C CA . THR A 1 264 ? -10.051 36.685 4.788 1.00 54.62 264 THR A CA 1
ATOM 1954 C C . THR A 1 264 ? -10.206 37.429 6.119 1.00 54.62 264 THR A C 1
ATOM 1956 O O . THR A 1 264 ? -10.700 38.553 6.127 1.00 54.62 264 THR A O 1
ATOM 1959 N N . GLU A 1 265 ? -9.796 36.824 7.239 1.00 72.94 265 GLU A N 1
ATOM 1960 C CA . GLU A 1 265 ? -9.946 37.362 8.597 1.00 72.94 265 GLU A CA 1
ATOM 1961 C C . GLU A 1 265 ? -8.576 37.681 9.231 1.00 72.94 265 GLU A C 1
ATOM 1963 O O . GLU A 1 265 ? -7.640 36.877 9.178 1.00 72.94 265 GLU A O 1
ATOM 1968 N N . MET A 1 266 ? -8.466 38.874 9.824 1.00 83.81 266 MET A N 1
ATOM 1969 C CA . MET A 1 266 ? -7.300 39.362 10.567 1.00 83.81 266 MET A CA 1
ATOM 1970 C C . MET A 1 266 ? -7.765 39.828 11.949 1.00 83.81 266 MET A C 1
ATOM 1972 O O . MET A 1 266 ? -8.615 40.712 12.042 1.00 83.81 266 MET A O 1
ATOM 1976 N N . VAL A 1 267 ? -7.195 39.258 13.008 1.00 88.62 267 VAL A N 1
ATOM 1977 C CA . VAL A 1 267 ? -7.555 39.539 14.404 1.00 88.62 267 VAL A CA 1
ATOM 1978 C C . VAL A 1 267 ? -6.450 40.350 15.078 1.00 88.62 267 VAL A C 1
ATOM 1980 O O . VAL A 1 267 ? -5.285 39.958 15.058 1.00 88.62 267 VAL A O 1
ATOM 1983 N N . GLU A 1 268 ? -6.801 41.464 15.720 1.00 90.69 268 GLU A N 1
ATOM 1984 C CA . GLU A 1 268 ? -5.859 42.213 16.559 1.00 90.69 268 GLU A CA 1
ATOM 1985 C C . GLU A 1 268 ? -5.965 41.786 18.024 1.00 90.69 268 GLU A C 1
ATOM 1987 O O . GLU A 1 268 ? -7.044 41.817 18.617 1.00 90.69 268 GLU A O 1
ATOM 1992 N N . ILE A 1 269 ? -4.835 41.402 18.621 1.00 92.50 269 ILE A N 1
ATOM 1993 C CA . ILE A 1 269 ? -4.761 40.923 20.004 1.00 92.50 269 ILE A CA 1
ATOM 1994 C C . ILE A 1 269 ? -3.969 41.934 20.848 1.00 92.50 269 ILE A C 1
ATOM 1996 O O . ILE A 1 269 ? -2.755 42.066 20.662 1.00 92.50 269 ILE A O 1
ATOM 2000 N N . PRO A 1 270 ? -4.616 42.657 21.783 1.00 92.50 270 PRO A N 1
ATOM 2001 C CA . PRO A 1 270 ? -3.929 43.554 22.701 1.00 92.50 270 PRO A CA 1
ATOM 2002 C C . PRO A 1 270 ? -3.132 42.764 23.743 1.00 92.50 270 PRO A C 1
ATOM 2004 O O . PRO A 1 270 ? -3.666 41.866 24.401 1.00 92.50 270 PRO A O 1
ATOM 2007 N N . VAL A 1 271 ? -1.855 43.109 23.894 1.00 94.12 271 VAL A N 1
ATOM 2008 C CA . VAL A 1 271 ? -0.896 42.460 24.795 1.00 94.12 271 VAL A CA 1
ATOM 2009 C C . VAL A 1 271 ? -0.261 43.485 25.729 1.00 94.12 271 VAL A C 1
ATOM 2011 O O . VAL A 1 271 ? 0.178 44.562 25.316 1.00 94.12 271 VAL A O 1
ATOM 2014 N N . THR A 1 272 ? -0.164 43.101 27.000 1.00 94.88 272 THR A N 1
ATOM 2015 C CA . THR A 1 272 ? 0.765 43.688 27.967 1.00 94.88 272 THR A CA 1
ATOM 2016 C C . THR A 1 272 ? 2.063 42.884 27.906 1.00 94.88 272 THR A C 1
ATOM 2018 O O . THR A 1 272 ? 2.067 41.697 28.225 1.00 94.88 272 THR A O 1
ATOM 2021 N N . TYR A 1 273 ? 3.154 43.501 27.449 1.00 93.88 273 TYR A N 1
ATOM 2022 C CA . TYR A 1 273 ? 4.467 42.857 27.317 1.00 93.88 273 TYR A CA 1
ATOM 2023 C C . TYR A 1 273 ? 5.233 42.893 28.647 1.00 93.88 273 TYR A C 1
ATOM 2025 O O . TYR A 1 273 ? 6.181 43.653 28.821 1.00 93.88 273 TYR A O 1
ATOM 2033 N N . ASP A 1 274 ? 4.774 42.095 29.612 1.00 92.88 274 ASP A N 1
ATOM 2034 C CA . ASP A 1 274 ? 5.369 41.940 30.947 1.00 92.88 274 ASP A CA 1
ATOM 2035 C C . ASP A 1 274 ? 5.779 40.487 31.262 1.00 92.88 274 ASP A C 1
ATOM 2037 O O . ASP A 1 274 ? 5.880 40.094 32.425 1.00 92.88 274 ASP A O 1
ATOM 2041 N N . GLY A 1 275 ? 6.020 39.678 30.224 1.00 91.50 275 GLY A N 1
ATOM 2042 C CA . GLY A 1 275 ? 6.402 38.273 30.368 1.00 91.50 275 GLY A CA 1
ATOM 2043 C C . GLY A 1 275 ? 7.795 38.082 30.973 1.00 91.50 275 GLY A C 1
ATOM 2044 O O . GLY A 1 275 ? 8.747 38.779 30.622 1.00 91.50 275 GLY A O 1
ATOM 2045 N N . GLU A 1 276 ? 7.929 37.102 31.870 1.00 93.00 276 GLU A N 1
ATOM 2046 C CA . GLU A 1 276 ? 9.158 36.884 32.649 1.00 93.00 276 GLU A CA 1
ATOM 2047 C C . GLU A 1 276 ? 10.384 36.468 31.817 1.00 93.00 276 GLU A C 1
ATOM 2049 O O . GLU A 1 276 ? 11.513 36.703 32.248 1.00 93.00 276 GLU A O 1
ATOM 2054 N N . ASP A 1 277 ? 10.189 35.895 30.624 1.00 95.06 277 ASP A N 1
ATOM 2055 C CA . ASP A 1 277 ? 11.288 35.527 29.725 1.00 95.06 277 ASP A CA 1
ATOM 2056 C C . ASP A 1 277 ? 11.588 36.612 28.680 1.00 95.06 277 ASP A C 1
ATOM 2058 O O . ASP A 1 277 ? 12.530 36.445 27.912 1.00 95.06 277 ASP A O 1
ATOM 2062 N N . LEU A 1 278 ? 10.851 37.729 28.625 1.00 95.38 278 LEU A N 1
ATOM 2063 C CA . LEU A 1 278 ? 10.968 38.723 27.546 1.00 95.38 278 LEU A CA 1
ATOM 2064 C C . LEU A 1 278 ? 12.406 39.255 27.364 1.00 95.38 278 LEU A C 1
ATOM 2066 O O . LEU A 1 278 ? 12.920 39.301 26.248 1.00 95.38 278 LEU A O 1
ATOM 2070 N N . ALA A 1 279 ? 13.105 39.561 28.461 1.00 93.50 279 ALA A N 1
ATOM 2071 C CA . ALA A 1 279 ? 14.516 39.965 28.419 1.00 93.50 279 ALA A CA 1
ATOM 2072 C C . ALA A 1 279 ? 15.465 38.817 28.004 1.00 93.50 279 ALA A C 1
ATOM 2074 O O . ALA A 1 279 ? 16.523 39.046 27.411 1.00 93.50 279 ALA A O 1
ATOM 2075 N N . LYS A 1 280 ? 15.092 37.562 28.289 1.00 93.12 280 LYS A N 1
ATOM 2076 C CA . LYS A 1 280 ? 15.847 36.378 27.860 1.00 93.12 280 LYS A CA 1
ATOM 2077 C C . LYS A 1 280 ? 15.632 36.093 26.372 1.00 93.12 280 LYS A C 1
ATOM 2079 O O . LYS A 1 280 ? 16.603 35.763 25.701 1.00 93.12 280 LYS A O 1
ATOM 2084 N N . VAL A 1 281 ? 14.417 36.284 25.860 1.00 94.62 281 VAL A N 1
ATOM 2085 C CA . VAL A 1 281 ? 14.087 36.256 24.426 1.00 94.62 281 VAL A CA 1
ATOM 2086 C C . VAL A 1 281 ? 14.883 37.322 23.678 1.00 94.62 281 VAL A C 1
ATOM 2088 O O . VAL A 1 281 ? 15.556 36.988 22.713 1.00 94.62 281 VAL A O 1
ATOM 2091 N N . ALA A 1 282 ? 14.924 38.558 24.182 1.00 94.38 282 ALA A N 1
ATOM 2092 C CA . ALA A 1 282 ? 15.762 39.622 23.625 1.00 94.38 282 ALA A CA 1
ATOM 2093 C C . ALA A 1 282 ? 17.243 39.209 23.525 1.00 94.38 282 ALA A C 1
ATOM 2095 O O . ALA A 1 282 ? 17.850 39.302 22.460 1.00 94.38 282 ALA A O 1
ATOM 2096 N N . THR A 1 283 ? 17.783 38.603 24.590 1.00 92.75 283 THR A N 1
ATOM 2097 C CA . THR A 1 283 ? 19.148 38.042 24.584 1.00 92.75 283 THR A CA 1
ATOM 2098 C C . THR A 1 283 ? 19.333 36.930 23.539 1.00 92.75 283 THR A C 1
ATOM 2100 O O . THR A 1 283 ? 20.388 36.859 22.920 1.00 92.75 283 THR A O 1
ATOM 2103 N N . LEU A 1 284 ? 18.341 36.050 23.351 1.00 90.94 284 LEU A N 1
ATOM 2104 C CA . LEU A 1 284 ? 18.394 34.950 22.375 1.00 90.94 284 LEU A CA 1
ATOM 2105 C C . LEU A 1 284 ? 18.293 35.445 20.922 1.00 90.94 284 LEU A C 1
ATOM 2107 O O . LEU A 1 284 ? 18.941 34.877 20.053 1.00 90.94 284 LEU A O 1
ATOM 2111 N N . MET A 1 285 ? 17.522 36.506 20.672 1.00 92.31 285 MET A N 1
ATOM 2112 C CA . MET A 1 285 ? 17.351 37.119 19.346 1.00 92.31 285 MET A CA 1
ATOM 2113 C C . MET A 1 285 ? 18.475 38.103 18.976 1.00 92.31 285 MET A C 1
ATOM 2115 O O . MET A 1 285 ? 18.495 38.601 17.852 1.00 92.31 285 MET A O 1
ATOM 2119 N N . GLY A 1 286 ? 19.378 38.436 19.908 1.00 91.75 286 GLY A N 1
ATOM 2120 C CA . GLY A 1 286 ? 20.389 39.483 19.713 1.00 91.75 286 GLY A CA 1
ATOM 2121 C C . GLY A 1 286 ? 19.809 40.904 19.654 1.00 91.75 286 GLY A C 1
ATOM 2122 O O . GLY A 1 286 ? 20.404 41.779 19.031 1.00 91.75 286 GLY A O 1
ATOM 2123 N N . LEU A 1 287 ? 18.649 41.129 20.279 1.00 94.44 287 LEU A N 1
ATOM 2124 C CA . LEU A 1 287 ? 17.884 42.380 20.251 1.00 94.44 287 LEU A CA 1
ATOM 2125 C C . LEU A 1 287 ? 17.735 42.979 21.658 1.00 94.44 287 LEU A C 1
ATOM 2127 O O . LEU A 1 287 ? 17.939 42.308 22.670 1.00 94.44 287 LEU A O 1
ATOM 2131 N N . THR A 1 288 ? 17.313 44.239 21.743 1.00 96.06 288 THR A N 1
ATOM 2132 C CA . THR A 1 288 ? 16.747 44.809 22.976 1.00 96.06 288 THR A CA 1
ATOM 2133 C C . THR A 1 288 ? 15.288 44.381 23.172 1.00 96.06 288 THR A C 1
ATOM 2135 O O . THR A 1 288 ? 14.606 43.967 22.235 1.00 96.06 288 THR A O 1
ATOM 2138 N N . THR A 1 289 ? 14.770 44.503 24.400 1.00 95.38 289 THR A N 1
ATOM 2139 C CA . THR A 1 289 ? 13.358 44.212 24.709 1.00 95.38 289 THR A CA 1
ATOM 2140 C C . THR A 1 289 ? 12.387 44.997 23.822 1.00 95.38 289 THR A C 1
ATOM 2142 O O . THR A 1 289 ? 11.427 44.421 23.315 1.00 95.38 289 THR A O 1
ATOM 2145 N N . ASP A 1 290 ? 12.650 46.286 23.592 1.00 93.25 290 ASP A N 1
ATOM 2146 C CA . ASP A 1 290 ? 11.780 47.142 22.778 1.00 93.25 290 ASP A CA 1
ATOM 2147 C C . ASP A 1 290 ? 11.796 46.725 21.296 1.00 93.25 290 ASP A C 1
ATOM 2149 O O . ASP A 1 290 ? 10.760 46.754 20.634 1.00 93.25 290 ASP A O 1
ATOM 2153 N N . GLU A 1 291 ? 12.939 46.257 20.785 1.00 93.75 291 GLU A N 1
ATOM 2154 C CA . GLU A 1 291 ? 13.061 45.711 19.427 1.00 93.75 291 GLU A CA 1
ATOM 2155 C C . GLU A 1 291 ? 12.358 44.354 19.271 1.00 93.75 291 GLU A C 1
ATOM 2157 O O . GLU A 1 291 ? 11.741 44.120 18.232 1.00 93.75 291 GLU A O 1
ATOM 2162 N N . VAL A 1 292 ? 12.372 43.485 20.293 1.00 94.56 292 VAL A N 1
ATOM 2163 C CA . VAL A 1 292 ? 11.560 42.249 20.302 1.00 94.56 292 VAL A CA 1
ATOM 2164 C C . VAL A 1 292 ? 10.072 42.577 20.258 1.00 94.56 292 VAL A C 1
ATOM 2166 O O . VAL A 1 292 ? 9.339 41.980 19.469 1.00 94.56 292 VAL A O 1
ATOM 2169 N N . ILE A 1 293 ? 9.619 43.532 21.079 1.00 95.12 293 ILE A N 1
ATOM 2170 C CA . ILE A 1 293 ? 8.221 43.980 21.082 1.00 95.12 293 ILE A CA 1
ATOM 2171 C C . ILE A 1 293 ? 7.858 44.520 19.693 1.00 95.12 293 ILE A C 1
ATOM 2173 O O . ILE A 1 293 ? 6.895 44.047 19.092 1.00 95.12 293 ILE A O 1
ATOM 2177 N N . ALA A 1 294 ? 8.657 45.436 19.140 1.00 92.44 294 ALA A N 1
ATOM 2178 C CA . ALA A 1 294 ? 8.415 46.014 17.820 1.00 92.44 294 ALA A CA 1
ATOM 2179 C C . ALA A 1 294 ? 8.378 44.950 16.704 1.00 92.44 294 ALA A C 1
ATOM 2181 O O . ALA A 1 294 ? 7.483 44.985 15.858 1.00 92.44 294 ALA A O 1
ATOM 2182 N N . ALA A 1 295 ? 9.290 43.971 16.726 1.00 92.38 295 ALA A N 1
ATOM 2183 C CA . ALA A 1 295 ? 9.290 42.852 15.783 1.00 92.38 295 ALA A CA 1
ATOM 2184 C C . ALA A 1 295 ? 8.026 41.985 15.921 1.00 92.38 295 ALA A C 1
ATOM 2186 O O . ALA A 1 295 ? 7.380 41.674 14.923 1.00 92.38 295 ALA A O 1
ATOM 2187 N N . HIS A 1 296 ? 7.616 41.654 17.150 1.00 95.19 296 HIS A N 1
ATOM 2188 C CA . HIS A 1 296 ? 6.446 40.809 17.415 1.00 95.19 296 HIS A CA 1
ATOM 2189 C C . HIS A 1 296 ? 5.123 41.485 17.007 1.00 95.19 296 HIS A C 1
ATOM 2191 O O . HIS A 1 296 ? 4.175 40.805 16.608 1.00 95.19 296 HIS A O 1
ATOM 2197 N N . GLN A 1 297 ? 5.070 42.821 17.069 1.00 93.25 297 GLN A N 1
ATOM 2198 C CA . GLN A 1 297 ? 3.944 43.639 16.601 1.00 93.25 297 GLN A CA 1
ATOM 2199 C C . GLN A 1 297 ? 3.918 43.847 15.082 1.00 93.25 297 GLN A C 1
ATOM 2201 O O . GLN A 1 297 ? 2.840 43.951 14.492 1.00 93.25 297 GLN A O 1
ATOM 2206 N N . ALA A 1 298 ? 5.090 43.942 14.449 1.00 90.88 298 ALA A N 1
ATOM 2207 C CA . ALA A 1 298 ? 5.216 44.055 12.997 1.00 90.88 298 ALA A CA 1
ATOM 2208 C C . ALA A 1 298 ? 4.925 42.720 12.288 1.00 90.88 298 ALA A C 1
ATOM 2210 O O . ALA A 1 298 ? 4.387 42.713 11.179 1.00 90.88 298 ALA A O 1
ATOM 2211 N N . ALA A 1 299 ? 5.251 41.599 12.935 1.00 91.38 299 ALA A N 1
ATOM 2212 C CA . ALA A 1 299 ? 4.973 40.263 12.439 1.00 91.38 299 ALA A CA 1
ATOM 2213 C C . ALA A 1 299 ? 3.463 40.020 12.255 1.00 91.38 299 ALA A C 1
ATOM 2215 O O . ALA A 1 299 ? 2.637 40.281 13.132 1.00 91.38 299 ALA A O 1
ATOM 2216 N N . THR A 1 300 ? 3.111 39.478 11.088 1.00 89.56 300 THR A N 1
ATOM 2217 C CA . THR A 1 300 ? 1.787 38.905 10.834 1.00 89.56 300 THR A CA 1
ATOM 2218 C C . THR A 1 300 ? 1.853 37.418 11.137 1.00 89.56 300 THR A C 1
ATOM 2220 O O . THR A 1 300 ? 2.614 36.694 10.498 1.00 89.56 300 THR A O 1
ATOM 2223 N N . TRP A 1 301 ? 1.059 36.979 12.105 1.00 91.06 301 TRP A N 1
ATOM 2224 C CA . TRP A 1 301 ? 1.062 35.613 12.605 1.00 91.06 301 TRP A CA 1
ATOM 2225 C C . TRP A 1 301 ? -0.057 34.813 11.940 1.00 91.06 301 TRP A C 1
ATOM 2227 O O . TRP A 1 301 ? -1.214 35.218 11.983 1.00 91.06 301 TRP A O 1
ATOM 2237 N N . GLN A 1 302 ? 0.261 33.690 11.307 1.00 87.50 302 GLN A N 1
ATOM 2238 C CA . GLN A 1 302 ? -0.707 32.785 10.689 1.00 87.50 302 GLN A CA 1
ATOM 2239 C C . GLN A 1 302 ? -0.934 31.586 11.603 1.00 87.50 302 GLN A C 1
ATOM 2241 O O . GLN A 1 302 ? 0.027 30.952 12.029 1.00 87.50 302 GLN A O 1
ATOM 2246 N N . VAL A 1 303 ? -2.192 31.257 11.907 1.00 87.88 303 VAL A N 1
ATOM 2247 C CA . VAL A 1 303 ? -2.506 30.030 12.649 1.00 87.88 303 VAL A CA 1
ATOM 2248 C C . VAL A 1 303 ? -2.250 28.827 11.744 1.00 87.88 303 VAL A C 1
ATOM 2250 O O . VAL A 1 303 ? -2.928 28.660 10.730 1.00 87.88 303 VAL A O 1
ATOM 2253 N N . ALA A 1 304 ? -1.286 27.996 12.135 1.00 83.38 304 ALA A N 1
ATOM 2254 C CA . ALA A 1 304 ? -0.937 26.762 11.451 1.00 83.38 304 ALA A CA 1
ATOM 2255 C C . ALA A 1 304 ? -1.891 25.626 11.855 1.00 83.38 304 ALA A C 1
ATOM 2257 O O . ALA A 1 304 ? -2.624 25.103 11.022 1.00 83.38 304 ALA A O 1
ATOM 2258 N N . PHE A 1 305 ? -1.937 25.282 13.146 1.00 86.31 305 PHE A N 1
ATOM 2259 C CA . PHE A 1 305 ? -2.804 24.222 13.673 1.00 86.31 305 PHE A CA 1
ATOM 2260 C C . PHE A 1 305 ? -3.223 24.465 15.134 1.00 86.31 305 PHE A C 1
ATOM 2262 O O . PHE A 1 305 ? -2.705 25.352 15.820 1.00 86.31 305 PHE A O 1
ATOM 2269 N N . CYS A 1 306 ? -4.177 23.664 15.611 1.00 85.06 306 CYS A N 1
ATOM 2270 C CA . CYS A 1 306 ? -4.699 23.653 16.981 1.00 85.06 306 CYS A CA 1
ATOM 2271 C C . CYS A 1 306 ? -4.718 22.208 17.503 1.00 85.06 306 CYS A C 1
ATOM 2273 O O . CYS A 1 306 ? -4.926 21.290 16.716 1.00 85.06 306 CYS A O 1
ATOM 2275 N N . GLY A 1 307 ? -4.553 21.984 18.815 1.00 72.62 307 GLY A N 1
ATOM 2276 C CA . GLY A 1 307 ? -4.678 20.614 19.352 1.00 72.62 307 GLY A CA 1
ATOM 2277 C C . GLY A 1 307 ? -4.223 20.343 20.790 1.00 72.62 307 GLY A C 1
ATOM 2278 O O . GLY A 1 307 ? -4.636 19.337 21.362 1.00 72.62 307 GLY A O 1
ATOM 2279 N N . PHE A 1 308 ? -3.425 21.226 21.404 1.00 75.44 308 PHE A N 1
ATOM 2280 C CA . PHE A 1 308 ? -2.987 21.073 22.805 1.00 75.44 308 PHE A CA 1
ATOM 2281 C C . PHE A 1 308 ? -4.126 21.287 23.818 1.00 75.44 308 PHE A C 1
ATOM 2283 O O . PHE A 1 308 ? -4.218 20.589 24.826 1.00 75.44 308 PHE A O 1
ATOM 2290 N N . ALA A 1 309 ? -4.982 22.271 23.548 1.00 77.75 309 ALA A N 1
ATOM 2291 C CA . ALA A 1 309 ? -6.186 22.601 24.302 1.00 77.75 309 ALA A CA 1
ATOM 2292 C C . ALA A 1 309 ? -7.150 23.385 23.384 1.00 77.75 309 ALA A C 1
ATOM 2294 O O . ALA A 1 309 ? -6.678 23.981 22.407 1.00 77.75 309 ALA A O 1
ATOM 2295 N N . PRO A 1 310 ? -8.457 23.460 23.698 1.00 79.94 310 PRO A N 1
ATOM 2296 C CA . PRO A 1 310 ? -9.412 24.269 22.940 1.00 79.94 310 PRO A CA 1
ATOM 2297 C C . PRO A 1 310 ? -8.949 25.721 22.803 1.00 79.94 310 PRO A C 1
ATOM 2299 O O . PRO A 1 310 ? -8.644 26.381 23.798 1.00 79.94 310 PRO A O 1
ATOM 2302 N N . GLY A 1 311 ? -8.866 26.221 21.569 1.00 79.19 311 GLY A N 1
ATOM 2303 C CA . GLY A 1 311 ? -8.374 27.573 21.287 1.00 79.19 311 GLY A CA 1
ATOM 2304 C C . GLY A 1 311 ? -6.871 27.807 21.525 1.00 79.19 311 GLY A C 1
ATOM 2305 O O . GLY A 1 311 ? -6.429 28.946 21.392 1.00 79.19 311 GLY A O 1
ATOM 2306 N N . PHE A 1 312 ? -6.063 26.783 21.844 1.00 87.69 312 PHE A N 1
ATOM 2307 C CA . PHE A 1 312 ? -4.601 26.904 21.756 1.00 87.69 312 PHE A CA 1
ATOM 2308 C C . PHE A 1 312 ? -4.190 26.781 20.285 1.00 87.69 312 PHE A C 1
ATOM 2310 O O . PHE A 1 312 ? -4.221 25.692 19.705 1.00 87.69 312 PHE A O 1
ATOM 2317 N N . ALA A 1 313 ? -3.804 27.907 19.693 1.00 88.56 313 ALA A N 1
ATOM 2318 C CA . ALA A 1 313 ? -3.327 28.000 18.322 1.00 88.56 313 ALA A CA 1
ATOM 2319 C C . ALA A 1 313 ? -1.797 28.079 18.273 1.00 88.56 313 ALA A C 1
ATOM 2321 O O . ALA A 1 313 ? -1.190 28.911 18.949 1.00 88.56 313 ALA A O 1
ATOM 2322 N N . TYR A 1 314 ? -1.195 27.242 17.430 1.00 89.69 314 TYR A N 1
ATOM 2323 C CA . TYR A 1 314 ? 0.207 27.339 17.039 1.00 89.69 314 TYR A CA 1
ATOM 2324 C C . TYR A 1 314 ? 0.291 28.303 15.857 1.00 89.69 314 TYR A C 1
ATOM 2326 O O . TYR A 1 314 ? -0.242 28.013 14.786 1.00 89.69 314 TYR A O 1
ATOM 2334 N N . MET A 1 315 ? 0.917 29.461 16.051 1.00 91.75 315 MET A N 1
ATOM 2335 C CA . MET A 1 315 ? 1.035 30.493 15.022 1.00 91.75 315 MET A CA 1
ATOM 2336 C C . MET A 1 315 ? 2.470 30.643 14.536 1.00 91.75 315 MET A C 1
ATOM 2338 O O . MET A 1 315 ? 3.379 30.725 15.354 1.00 91.75 315 MET A O 1
ATOM 2342 N N . THR A 1 316 ? 2.675 30.763 13.231 1.00 89.25 316 THR A N 1
ATOM 2343 C CA . THR A 1 316 ? 3.982 31.041 12.614 1.00 89.25 316 THR A CA 1
ATOM 2344 C C . THR A 1 316 ? 4.000 32.431 11.980 1.00 89.25 316 THR A C 1
ATOM 2346 O O . THR A 1 316 ? 2.952 33.031 11.742 1.00 89.25 316 THR A O 1
ATOM 2349 N N . CYS A 1 317 ? 5.184 32.974 11.707 1.00 86.50 317 CYS A N 1
ATOM 2350 C CA . CYS A 1 317 ? 5.347 34.166 10.875 1.00 86.50 317 CYS A CA 1
ATOM 2351 C C . CYS A 1 317 ? 6.613 34.039 10.012 1.00 86.50 317 CYS A C 1
ATOM 2353 O O . CYS A 1 317 ? 7.415 33.131 10.213 1.00 86.50 317 CYS A O 1
ATOM 2355 N N . ALA A 1 318 ? 6.794 34.949 9.053 1.00 82.44 318 ALA A N 1
ATOM 2356 C CA . ALA A 1 318 ? 7.927 34.922 8.122 1.00 82.44 318 ALA A CA 1
ATOM 2357 C C . ALA A 1 318 ? 9.271 35.390 8.729 1.00 82.44 318 ALA A C 1
ATOM 2359 O O . ALA A 1 318 ? 10.296 35.345 8.055 1.00 82.44 318 ALA A O 1
ATOM 2360 N N . ASP A 1 319 ? 9.284 35.879 9.974 1.00 85.31 319 ASP A N 1
ATOM 2361 C CA . ASP A 1 319 ? 10.497 36.364 10.638 1.00 85.31 319 ASP A CA 1
ATOM 2362 C C . ASP A 1 319 ? 11.181 35.221 11.404 1.00 85.31 319 ASP A C 1
ATOM 2364 O O . ASP A 1 319 ? 10.820 34.891 12.535 1.00 85.31 319 ASP A O 1
ATOM 2368 N N . ALA A 1 320 ? 12.193 34.625 10.768 1.00 82.31 320 ALA A N 1
ATOM 2369 C CA . ALA A 1 320 ? 12.939 33.477 11.284 1.00 82.31 320 ALA A CA 1
ATOM 2370 C C . ALA A 1 320 ? 13.602 33.714 12.657 1.00 82.31 320 ALA A C 1
ATOM 2372 O O . ALA A 1 320 ? 13.910 32.753 13.359 1.00 82.31 320 ALA A O 1
ATOM 2373 N N . ARG A 1 321 ? 13.773 34.973 13.096 1.00 86.06 321 ARG A N 1
ATOM 2374 C CA . ARG A 1 321 ? 14.328 35.299 14.425 1.00 86.06 321 ARG A CA 1
ATOM 2375 C C . ARG A 1 321 ? 13.444 34.821 15.579 1.00 86.06 321 ARG A C 1
ATOM 2377 O O . ARG A 1 321 ? 13.910 34.776 16.714 1.00 86.06 321 ARG A O 1
ATOM 2384 N N . PHE A 1 322 ? 12.180 34.492 15.311 1.00 89.38 322 PHE A N 1
ATOM 2385 C CA . PHE A 1 322 ? 11.280 33.919 16.307 1.00 89.38 322 PHE A CA 1
ATOM 2386 C C . PHE A 1 322 ? 11.465 32.413 16.533 1.00 89.38 322 PHE A C 1
ATOM 2388 O O . PHE A 1 322 ? 10.817 31.898 17.441 1.00 89.38 322 PHE A O 1
ATOM 2395 N N . ASP A 1 323 ? 12.348 31.719 15.797 1.00 86.56 323 ASP A N 1
ATOM 2396 C CA . ASP A 1 323 ? 12.678 30.317 16.086 1.00 86.56 323 ASP A CA 1
ATOM 2397 C C . ASP A 1 323 ? 13.546 30.206 17.354 1.00 86.56 323 ASP A C 1
ATOM 2399 O O . ASP A 1 323 ? 14.762 30.406 17.338 1.00 86.56 323 ASP A O 1
ATOM 2403 N N . LEU A 1 324 ? 12.891 29.978 18.498 1.00 87.50 324 LEU A N 1
ATOM 2404 C CA . LEU A 1 324 ? 13.495 30.134 19.825 1.00 87.50 324 LEU A CA 1
ATOM 2405 C C . LEU A 1 324 ? 13.445 28.844 20.654 1.00 87.50 324 LEU A C 1
ATOM 2407 O O . LEU A 1 324 ? 12.392 28.210 20.753 1.00 87.50 324 LEU A O 1
ATOM 2411 N N . PRO A 1 325 ? 14.531 28.465 21.354 1.00 81.81 325 PRO A N 1
ATOM 2412 C CA . PRO A 1 325 ? 14.557 27.231 22.127 1.00 81.81 325 PRO A CA 1
ATOM 2413 C C . PRO A 1 325 ? 13.537 27.245 23.273 1.00 81.81 325 PRO A C 1
ATOM 2415 O O . PRO A 1 325 ? 13.378 28.238 23.995 1.00 81.81 325 PRO A O 1
ATOM 2418 N N . ARG A 1 326 ? 12.896 26.090 23.493 1.00 85.06 326 ARG A N 1
ATOM 2419 C CA . ARG A 1 326 ? 12.110 25.813 24.704 1.00 85.06 326 ARG A CA 1
ATOM 2420 C C . ARG A 1 326 ? 12.990 25.911 25.952 1.00 85.06 326 ARG A C 1
ATOM 2422 O O . ARG A 1 326 ? 14.210 25.754 25.909 1.00 85.06 326 ARG A O 1
ATOM 2429 N N . ARG A 1 327 ? 12.362 26.146 27.101 1.00 81.56 327 ARG A N 1
ATOM 2430 C CA . ARG A 1 327 ? 13.035 26.096 28.401 1.00 81.56 327 ARG A CA 1
ATOM 2431 C C . ARG A 1 327 ? 13.467 24.654 28.713 1.00 81.56 327 ARG A C 1
ATOM 2433 O O . ARG A 1 327 ? 12.623 23.767 28.617 1.00 81.56 327 ARG A O 1
ATOM 2440 N N . PRO A 1 328 ? 14.704 24.422 29.203 1.00 70.50 328 PRO A N 1
ATOM 2441 C CA . PRO A 1 328 ? 15.179 23.084 29.583 1.00 70.50 328 PRO A CA 1
ATOM 2442 C C . PRO A 1 328 ? 14.334 22.391 30.661 1.00 70.50 328 PRO A C 1
ATOM 2444 O O . PRO A 1 328 ? 14.317 21.169 30.751 1.00 70.50 328 PRO A O 1
ATOM 2447 N N . ALA A 1 329 ? 13.633 23.172 31.489 1.00 74.94 329 ALA A N 1
ATOM 2448 C CA . ALA A 1 329 ? 12.661 22.679 32.455 1.00 74.94 329 ALA A CA 1
ATOM 2449 C C . ALA A 1 329 ? 11.314 23.403 32.250 1.00 74.94 329 ALA A C 1
ATOM 2451 O O . ALA A 1 329 ? 11.275 24.642 32.340 1.00 74.94 329 ALA A O 1
ATOM 2452 N N . PRO A 1 330 ? 10.211 22.675 31.988 1.00 78.94 330 PRO A N 1
ATOM 2453 C CA . PRO A 1 330 ? 8.893 23.273 31.841 1.00 78.94 330 PRO A CA 1
ATOM 2454 C C . PRO A 1 330 ? 8.352 23.771 33.185 1.00 78.94 330 PRO A C 1
ATOM 2456 O O . PRO A 1 330 ? 8.619 23.205 34.247 1.00 78.94 330 PRO A O 1
ATOM 2459 N N . ARG A 1 331 ? 7.541 24.829 33.141 1.00 84.62 331 ARG A N 1
ATOM 2460 C CA . ARG A 1 331 ? 6.781 25.302 34.300 1.00 84.62 331 ARG A CA 1
ATOM 2461 C C . ARG A 1 331 ? 5.672 24.310 34.616 1.00 84.62 331 ARG A C 1
ATOM 2463 O O . ARG A 1 331 ? 4.987 23.828 33.716 1.00 84.62 331 ARG A O 1
ATOM 2470 N N . THR A 1 332 ? 5.435 24.088 35.903 1.00 80.19 332 THR A N 1
ATOM 2471 C CA . THR A 1 332 ? 4.295 23.301 36.398 1.00 80.19 332 THR A CA 1
ATOM 2472 C C . THR A 1 332 ? 2.952 23.993 36.158 1.00 80.19 332 THR A C 1
ATOM 2474 O O . THR A 1 332 ? 1.923 23.323 36.118 1.00 80.19 332 THR A O 1
ATOM 2477 N N . ARG A 1 333 ? 2.949 25.324 35.988 1.00 85.88 333 ARG A N 1
ATOM 2478 C CA . ARG A 1 333 ? 1.766 26.129 35.672 1.00 85.88 333 ARG A CA 1
ATOM 2479 C C . ARG A 1 333 ? 2.155 27.437 34.974 1.00 85.88 333 ARG A C 1
ATOM 2481 O O . ARG A 1 333 ? 3.009 28.168 35.467 1.00 85.88 333 ARG A O 1
ATOM 2488 N N . ILE A 1 334 ? 1.480 27.735 33.874 1.00 87.75 334 ILE A N 1
ATOM 2489 C CA . ILE A 1 334 ? 1.448 29.001 33.140 1.00 87.75 334 ILE A CA 1
ATOM 2490 C C . ILE A 1 334 ? 0.016 29.555 33.282 1.00 87.75 334 ILE A C 1
ATOM 2492 O O . ILE A 1 334 ? -0.932 28.765 33.241 1.00 87.75 334 ILE A O 1
ATOM 2496 N N . PRO A 1 335 ? -0.187 30.863 33.519 1.00 87.94 335 PRO A N 1
ATOM 2497 C CA . PRO A 1 335 ? -1.521 31.465 33.549 1.00 87.94 335 PRO A CA 1
ATOM 2498 C C . PRO A 1 335 ? -2.253 31.415 32.197 1.00 87.94 335 PRO A C 1
ATOM 2500 O O . PRO A 1 335 ? -1.638 31.430 31.134 1.00 87.94 335 PRO A O 1
ATOM 2503 N N . ALA A 1 336 ? -3.587 31.431 32.240 1.00 88.44 336 ALA A N 1
ATOM 2504 C CA . ALA A 1 336 ? -4.389 31.711 31.050 1.00 88.44 336 ALA A CA 1
ATOM 2505 C C . ALA A 1 336 ? -4.111 33.141 30.543 1.00 88.44 336 ALA A C 1
ATOM 2507 O O . ALA A 1 336 ? -3.837 34.043 31.337 1.00 88.44 336 ALA A O 1
ATOM 2508 N N . GLY A 1 337 ? -4.171 33.340 29.228 1.00 90.31 337 GLY A N 1
ATOM 2509 C CA . GLY A 1 337 ? -3.861 34.604 28.559 1.00 90.31 337 GLY A CA 1
ATOM 2510 C C . GLY A 1 337 ? -2.366 34.875 28.353 1.00 90.31 337 GLY A C 1
ATOM 2511 O O . GLY A 1 337 ? -2.029 35.847 27.680 1.00 90.31 337 GLY A O 1
ATOM 2512 N N . SER A 1 338 ? -1.451 34.052 28.881 1.00 94.31 338 SER A N 1
ATOM 2513 C CA . SER A 1 338 ? -0.010 34.214 28.634 1.00 94.31 338 SER A CA 1
ATOM 2514 C C . SER A 1 338 ? 0.334 34.030 27.153 1.00 94.31 338 SER A C 1
ATOM 2516 O O . SER A 1 338 ? -0.022 33.014 26.557 1.00 94.31 338 SER A O 1
ATOM 2518 N N . VAL A 1 339 ? 1.063 34.997 26.589 1.00 95.75 339 VAL A N 1
ATOM 2519 C CA . VAL A 1 339 ? 1.613 34.979 25.225 1.00 95.75 339 VAL A CA 1
ATOM 2520 C C . VAL A 1 339 ? 3.054 34.484 25.286 1.00 95.75 339 VAL A C 1
ATOM 2522 O O . VAL A 1 339 ? 3.849 34.981 26.094 1.00 95.75 339 VAL A O 1
ATOM 2525 N N . ALA A 1 340 ? 3.389 33.497 24.457 1.00 94.88 340 ALA A N 1
ATOM 2526 C CA . ALA A 1 340 ? 4.657 32.790 24.545 1.00 94.88 340 ALA A CA 1
ATOM 2527 C C . ALA A 1 340 ? 5.219 32.360 23.184 1.00 94.88 340 ALA A C 1
ATOM 2529 O O . ALA A 1 340 ? 4.470 32.168 22.229 1.00 94.88 340 ALA A O 1
ATOM 2530 N N . LEU A 1 341 ? 6.535 32.139 23.144 1.00 93.38 341 LEU A N 1
ATOM 2531 C CA . LEU A 1 341 ? 7.303 31.710 21.971 1.00 93.38 341 LEU A CA 1
ATOM 2532 C C . LEU A 1 341 ? 8.039 30.385 22.246 1.00 93.38 341 LEU A C 1
ATOM 2534 O O . LEU A 1 341 ? 8.605 30.215 23.333 1.00 93.38 341 LEU A O 1
ATOM 2538 N N . ALA A 1 342 ? 8.044 29.458 21.284 1.00 87.81 342 ALA A N 1
ATOM 2539 C CA . ALA A 1 342 ? 8.889 28.258 21.293 1.00 87.81 342 ALA A CA 1
ATOM 2540 C C . ALA A 1 342 ? 8.955 27.564 19.923 1.00 87.81 342 ALA A C 1
ATOM 2542 O O . ALA A 1 342 ? 7.929 27.310 19.291 1.00 87.81 342 ALA A O 1
ATOM 2543 N N . GLY A 1 343 ? 10.161 27.178 19.502 1.00 85.19 343 GLY A N 1
ATOM 2544 C CA . GLY A 1 343 ? 10.449 26.911 18.094 1.00 85.19 343 GLY A CA 1
ATOM 2545 C C . GLY A 1 343 ? 10.019 28.107 17.241 1.00 85.19 343 GLY A C 1
ATOM 2546 O O . GLY A 1 343 ? 9.856 29.211 17.758 1.00 85.19 343 GLY A O 1
ATOM 2547 N N . ARG A 1 344 ? 9.693 27.869 15.971 1.00 85.81 344 ARG A N 1
ATOM 2548 C CA . ARG A 1 344 ? 9.066 28.845 15.055 1.00 85.81 344 ARG A CA 1
ATOM 2549 C C . ARG A 1 344 ? 7.650 29.326 15.438 1.00 85.81 344 ARG A C 1
ATOM 2551 O O . ARG A 1 344 ? 6.983 29.944 14.607 1.00 85.81 344 ARG A O 1
ATOM 2558 N N . PHE A 1 345 ? 7.147 29.009 16.636 1.00 91.44 345 PHE A N 1
ATOM 2559 C CA . PHE A 1 345 ? 5.750 29.235 17.017 1.00 91.44 345 PHE A CA 1
ATOM 2560 C C . PHE A 1 345 ? 5.561 30.321 18.083 1.00 91.44 345 PHE A C 1
ATOM 2562 O O . PHE A 1 345 ? 6.210 30.310 19.130 1.00 91.44 345 PHE A O 1
ATOM 2569 N N . CYS A 1 346 ? 4.565 31.180 17.864 1.00 93.56 346 CYS A N 1
ATOM 2570 C CA . CYS A 1 346 ? 3.886 31.959 18.896 1.00 93.56 346 CYS A CA 1
ATOM 2571 C C . CYS A 1 346 ? 2.570 31.274 19.292 1.00 93.56 346 CYS A C 1
ATOM 2573 O O . CYS A 1 346 ? 1.915 30.626 18.475 1.00 93.56 346 CYS A O 1
ATOM 2575 N N . GLY A 1 347 ? 2.183 31.400 20.558 1.00 92.50 347 GLY A N 1
ATOM 2576 C CA . GLY A 1 347 ? 0.983 30.783 21.111 1.00 92.50 347 GLY A CA 1
ATOM 2577 C C . GLY A 1 347 ? 0.452 31.556 22.311 1.00 92.50 347 GLY A C 1
ATOM 2578 O O . GLY A 1 347 ? 1.189 32.266 23.000 1.00 92.50 347 GLY A O 1
ATOM 2579 N N . ILE A 1 348 ? -0.848 31.413 22.564 1.00 93.25 348 ILE A N 1
ATOM 2580 C CA . ILE A 1 348 ? -1.536 32.026 23.702 1.00 93.25 348 ILE A CA 1
ATOM 2581 C C . ILE A 1 348 ? -2.199 30.906 24.494 1.00 93.25 348 ILE A C 1
ATOM 2583 O O . ILE A 1 348 ? -2.983 30.137 23.943 1.00 93.25 348 ILE A O 1
ATOM 2587 N N . TYR A 1 349 ? -1.894 30.811 25.786 1.00 89.94 349 TYR A N 1
ATOM 2588 C CA . TYR A 1 349 ? -2.447 29.774 26.656 1.00 89.94 349 TYR A CA 1
ATOM 2589 C C . TYR A 1 349 ? -3.934 30.075 26.949 1.00 89.94 349 TYR A C 1
ATOM 2591 O O . TYR A 1 349 ? -4.213 31.056 27.640 1.00 89.94 349 TYR A O 1
ATOM 2599 N N . PRO A 1 350 ? -4.911 29.279 26.461 1.00 86.81 350 PRO A N 1
ATOM 2600 C CA . PRO A 1 350 ? -6.339 29.571 26.636 1.00 86.81 350 PRO A CA 1
ATOM 2601 C C . PRO A 1 350 ? -6.806 29.305 28.074 1.00 86.81 350 PRO A C 1
ATOM 2603 O O . PRO A 1 350 ? -7.706 29.969 28.577 1.00 86.81 350 PRO A O 1
ATOM 2606 N N . GLN A 1 351 ? -6.154 28.355 28.747 1.00 84.31 351 GLN A N 1
ATOM 2607 C CA . GLN A 1 351 ? -6.387 27.955 30.129 1.00 84.31 351 GLN A CA 1
ATOM 2608 C C . GLN A 1 351 ? -5.048 27.739 30.846 1.00 84.31 351 GLN A C 1
ATOM 2610 O O . GLN A 1 351 ? -4.001 27.633 30.207 1.00 84.31 351 GLN A O 1
ATOM 2615 N N . ALA A 1 352 ? -5.064 27.686 32.180 1.00 83.94 352 ALA A N 1
ATOM 2616 C CA . ALA A 1 352 ? -3.836 27.542 32.956 1.00 83.94 352 ALA A CA 1
ATOM 2617 C C . ALA A 1 352 ? -3.301 26.097 32.911 1.00 83.94 352 ALA A C 1
ATOM 2619 O O . ALA A 1 352 ? -3.907 25.199 33.493 1.00 83.94 352 ALA A O 1
ATOM 2620 N N . SER A 1 353 ? -2.147 25.882 32.276 1.00 81.81 353 SER A N 1
ATOM 2621 C CA . SER A 1 353 ? -1.539 24.558 32.053 1.00 81.81 353 SER A CA 1
ATOM 2622 C C . SER A 1 353 ? -0.034 24.565 32.358 1.00 81.81 353 SER A C 1
ATOM 2624 O O . SER A 1 353 ? 0.566 25.636 32.408 1.00 81.81 353 SER A O 1
ATOM 2626 N N . PRO A 1 354 ? 0.635 23.413 32.544 1.00 79.94 354 PRO A N 1
ATOM 2627 C CA . PRO A 1 354 ? 2.096 23.359 32.462 1.00 79.94 354 PRO A CA 1
ATOM 2628 C C . PRO A 1 354 ? 2.594 23.733 31.052 1.00 79.94 354 PRO A C 1
ATOM 2630 O O . PRO A 1 354 ? 1.833 23.663 30.084 1.00 79.94 354 PRO A O 1
ATOM 2633 N N . GLY A 1 355 ? 3.874 24.104 30.926 1.00 82.75 355 GLY A N 1
ATOM 2634 C CA . GLY A 1 355 ? 4.499 24.368 29.623 1.00 82.75 355 GLY A CA 1
ATOM 2635 C C . GLY A 1 355 ? 5.933 24.909 29.687 1.00 82.75 355 GLY A C 1
ATOM 2636 O O . GLY A 1 355 ? 6.357 25.495 30.683 1.00 82.75 355 GLY A O 1
ATOM 2637 N N . GLY A 1 356 ? 6.700 24.691 28.615 1.00 84.31 356 GLY A N 1
ATOM 2638 C CA . GLY A 1 356 ? 8.120 25.067 28.500 1.00 84.31 356 GLY A CA 1
ATOM 2639 C C . GLY A 1 356 ? 8.416 26.283 27.618 1.00 84.31 356 GLY A C 1
ATOM 2640 O O . GLY A 1 356 ? 9.570 26.492 27.261 1.00 84.31 356 GLY A O 1
ATOM 2641 N N . TRP A 1 357 ? 7.407 27.057 27.219 1.00 91.62 357 TRP A N 1
ATOM 2642 C CA . TRP A 1 357 ? 7.580 28.161 26.267 1.00 91.62 357 TRP A CA 1
ATOM 2643 C C . TRP A 1 357 ? 8.113 29.431 26.952 1.00 91.62 357 TRP A C 1
ATOM 2645 O O . TRP A 1 357 ? 7.935 29.611 28.162 1.00 91.62 357 TRP A O 1
ATOM 2655 N N . GLN A 1 358 ? 8.763 30.304 26.182 1.00 93.56 358 GLN A N 1
ATOM 2656 C CA . GLN A 1 358 ? 9.291 31.582 26.663 1.00 93.56 358 GLN A CA 1
ATOM 2657 C C . GLN A 1 358 ? 8.152 32.611 26.733 1.00 93.56 358 GLN A C 1
ATOM 2659 O O . GLN A 1 358 ? 7.566 32.947 25.708 1.00 93.56 358 GLN A O 1
ATOM 2664 N N . LEU A 1 359 ? 7.802 33.095 27.925 1.00 95.69 359 LEU A N 1
ATOM 2665 C CA . LEU A 1 359 ? 6.703 34.035 28.153 1.00 95.69 359 LEU A CA 1
ATOM 2666 C C . LEU A 1 359 ? 7.144 35.472 27.846 1.00 95.69 359 LEU A C 1
ATOM 2668 O O . LEU A 1 359 ? 8.023 36.006 28.523 1.00 95.69 359 LEU A O 1
ATOM 2672 N N . ILE A 1 360 ? 6.486 36.112 26.877 1.00 96.31 360 ILE A N 1
ATOM 2673 C CA . ILE A 1 360 ? 6.779 37.491 26.442 1.00 96.31 360 ILE A CA 1
ATOM 2674 C C . ILE A 1 360 ? 5.734 38.518 26.898 1.00 96.31 360 ILE A C 1
ATOM 2676 O O . ILE A 1 360 ? 6.026 39.710 26.965 1.00 96.31 360 ILE A O 1
ATOM 2680 N N . GLY A 1 361 ? 4.531 38.076 27.264 1.00 94.56 361 GLY A N 1
ATOM 2681 C CA . GLY A 1 361 ? 3.475 38.963 27.745 1.00 94.56 361 GLY A CA 1
ATOM 2682 C C . GLY A 1 361 ? 2.188 38.230 28.098 1.00 94.56 361 GLY A C 1
ATOM 2683 O O . GLY A 1 361 ? 2.167 37.007 28.255 1.00 94.56 361 GLY A O 1
ATOM 2684 N N . ARG A 1 362 ? 1.094 38.984 28.201 1.00 94.44 362 ARG A N 1
ATOM 2685 C CA . ARG A 1 362 ? -0.258 38.469 28.451 1.00 94.44 362 ARG A CA 1
ATOM 2686 C C . ARG A 1 362 ? -1.334 39.291 27.751 1.00 94.44 362 ARG A C 1
ATOM 2688 O O . ARG A 1 362 ? -1.190 40.501 27.583 1.00 94.44 362 ARG A O 1
ATOM 2695 N N . THR A 1 363 ? -2.431 38.636 27.396 1.00 93.00 363 THR A N 1
ATOM 2696 C CA . THR A 1 363 ? -3.669 39.254 26.914 1.00 93.00 363 THR A CA 1
ATOM 2697 C C . THR A 1 363 ? -4.835 38.906 27.839 1.00 93.00 363 THR A C 1
ATOM 2699 O O . THR A 1 363 ? -4.849 37.845 28.459 1.00 93.00 363 THR A O 1
ATOM 2702 N N . GLU A 1 364 ? -5.821 39.798 27.928 1.00 89.19 364 GLU A N 1
ATOM 2703 C CA . GLU A 1 364 ? -7.102 39.524 28.598 1.00 89.19 364 GLU A CA 1
ATOM 2704 C C . GLU A 1 364 ? -8.167 38.991 27.622 1.00 89.19 364 GLU A C 1
ATOM 2706 O O . GLU A 1 364 ? -9.265 38.638 28.042 1.00 89.19 364 GLU A O 1
ATOM 2711 N N . VAL A 1 365 ? -7.876 38.917 26.315 1.00 88.12 365 VAL A N 1
ATOM 2712 C CA . VAL A 1 365 ? -8.826 38.377 25.332 1.00 88.12 365 VAL A CA 1
ATOM 2713 C C . VAL A 1 365 ? -8.979 36.861 25.533 1.00 88.12 365 VAL A C 1
ATOM 2715 O O . VAL A 1 365 ? -7.977 36.146 25.466 1.00 88.12 365 VAL A O 1
ATOM 2718 N N . PRO A 1 366 ? -10.201 36.327 25.729 1.00 87.56 366 PRO A N 1
ATOM 2719 C CA . PRO A 1 366 ? -10.395 34.887 25.851 1.00 87.56 366 PRO A CA 1
ATOM 2720 C C . PRO A 1 366 ? -10.178 34.212 24.492 1.00 87.56 366 PRO A C 1
ATOM 2722 O O . PRO A 1 366 ? -10.864 34.523 23.515 1.00 87.56 366 PRO A O 1
ATOM 2725 N N . MET A 1 367 ? -9.228 33.279 24.411 1.00 89.06 367 MET A N 1
ATOM 2726 C CA . MET A 1 367 ? -8.938 32.547 23.167 1.00 89.06 367 MET A CA 1
ATOM 2727 C C . MET A 1 367 ? -10.046 31.560 22.783 1.00 89.06 367 MET A C 1
ATOM 2729 O O . MET A 1 367 ? -10.255 31.308 21.599 1.00 89.06 367 MET A O 1
ATOM 2733 N N . PHE A 1 368 ? -10.794 31.065 23.770 1.00 85.94 368 PHE A N 1
ATOM 2734 C CA . PHE A 1 368 ? -11.949 30.192 23.595 1.00 85.94 368 PHE A CA 1
ATOM 2735 C C . PHE A 1 368 ? -13.144 30.770 24.367 1.00 85.94 368 PHE A C 1
ATOM 2737 O O . PHE A 1 368 ? -13.013 31.080 25.551 1.00 85.94 368 PHE A O 1
ATOM 2744 N N . ASP A 1 369 ? -14.281 30.967 23.699 1.00 85.06 369 ASP A N 1
ATOM 2745 C CA . ASP A 1 369 ? -15.465 31.629 24.265 1.00 85.06 369 ASP A CA 1
ATOM 2746 C C . ASP A 1 369 ? -16.747 31.087 23.616 1.00 85.06 369 ASP A C 1
ATOM 2748 O O . ASP A 1 369 ? -17.028 31.358 22.450 1.00 85.06 369 ASP A O 1
ATOM 2752 N N . LEU A 1 370 ? -17.540 30.331 24.378 1.00 81.62 370 LEU A N 1
ATOM 2753 C CA . LEU A 1 370 ? -18.771 29.688 23.900 1.00 81.62 370 LEU A CA 1
ATOM 2754 C C . LEU A 1 370 ? -19.897 30.673 23.524 1.00 81.62 370 LEU A C 1
ATOM 2756 O O . LEU A 1 370 ? -20.930 30.232 23.030 1.00 81.62 370 LEU A O 1
ATOM 2760 N N . THR A 1 371 ? -19.732 31.982 23.753 1.00 78.56 371 THR A N 1
ATOM 2761 C CA . THR A 1 371 ? -20.706 33.006 23.326 1.00 78.56 371 THR A CA 1
ATOM 2762 C C . THR A 1 371 ? -20.520 33.471 21.876 1.00 78.56 371 THR A C 1
ATOM 2764 O O . THR A 1 371 ? -21.341 34.238 21.374 1.00 78.56 371 THR A O 1
ATOM 2767 N N . ARG A 1 372 ? -19.464 33.008 21.193 1.00 82.12 372 ARG A N 1
ATOM 2768 C CA . ARG A 1 372 ? -19.174 33.296 19.779 1.00 82.12 372 ARG A CA 1
ATOM 2769 C C . ARG A 1 372 ? -19.763 32.235 18.851 1.00 82.12 372 ARG A C 1
ATOM 2771 O O . ARG A 1 372 ? -19.803 31.063 19.212 1.00 82.12 372 ARG A O 1
ATOM 2778 N N . ASP A 1 373 ? -20.064 32.628 17.611 1.00 76.25 373 ASP A N 1
ATOM 2779 C CA . ASP A 1 373 ? -20.464 31.707 16.530 1.00 76.25 373 ASP A CA 1
ATOM 2780 C C . ASP A 1 373 ? -19.424 30.592 16.295 1.00 76.25 373 ASP A C 1
ATOM 2782 O O . ASP A 1 373 ? -19.777 29.441 16.043 1.00 76.25 373 ASP A O 1
ATOM 2786 N N . VAL A 1 374 ? -18.134 30.928 16.424 1.00 81.06 374 VAL A N 1
ATOM 2787 C CA . VAL A 1 374 ? -17.016 29.978 16.495 1.00 81.06 374 VAL A CA 1
ATOM 2788 C C . VAL A 1 374 ? -16.237 30.261 17.784 1.00 81.06 374 VAL A C 1
ATOM 2790 O O . VAL A 1 374 ? -15.643 31.338 17.894 1.00 81.06 374 VAL A O 1
ATOM 2793 N N . PRO A 1 375 ? -16.222 29.347 18.775 1.00 85.69 375 PRO A N 1
ATOM 2794 C CA . PRO A 1 375 ? -15.632 29.642 20.080 1.00 85.69 375 PRO A CA 1
ATOM 2795 C C . PRO A 1 375 ? -14.139 29.971 20.064 1.00 85.69 375 PRO A C 1
ATOM 2797 O O . PRO A 1 375 ? -13.700 30.880 20.780 1.00 85.69 375 PRO A O 1
ATOM 2800 N N . ALA A 1 376 ? -13.362 29.255 19.246 1.00 87.38 376 ALA A N 1
ATOM 2801 C CA . ALA A 1 376 ? -11.940 29.514 19.065 1.00 87.38 376 ALA A CA 1
ATOM 2802 C C . ALA A 1 376 ? -11.713 30.789 18.234 1.00 87.38 376 ALA A C 1
ATOM 2804 O O . ALA A 1 376 ? -12.017 30.840 17.038 1.00 87.38 376 ALA A O 1
ATOM 2805 N N . LEU A 1 377 ? -11.124 31.808 18.871 1.00 87.44 377 LEU A N 1
ATOM 2806 C CA . LEU A 1 377 ? -10.730 33.061 18.217 1.00 87.44 377 LEU A CA 1
ATOM 2807 C C . LEU A 1 377 ? -9.667 32.823 17.139 1.00 87.44 377 LEU A C 1
ATOM 2809 O O . LEU A 1 377 ? -9.681 33.450 16.084 1.00 87.44 377 LEU A O 1
ATOM 2813 N N . LEU A 1 378 ? -8.742 31.910 17.432 1.00 88.12 378 LEU A N 1
ATOM 2814 C CA . LEU A 1 378 ? -7.637 31.520 16.573 1.00 88.12 378 LEU A CA 1
ATOM 2815 C C . LEU A 1 378 ? -7.831 30.063 16.156 1.00 88.12 378 LEU A C 1
ATOM 2817 O O . LEU A 1 378 ? -7.933 29.176 17.001 1.00 88.12 378 LEU A O 1
ATOM 2821 N N . ARG A 1 379 ? -7.902 29.844 14.844 1.00 85.38 379 ARG A N 1
ATOM 2822 C CA . ARG A 1 379 ? -8.123 28.556 14.172 1.00 85.38 379 ARG A CA 1
ATOM 2823 C C . ARG A 1 379 ? -7.392 28.568 12.821 1.00 85.38 379 ARG A C 1
ATOM 2825 O O . ARG A 1 379 ? -7.130 29.671 12.327 1.00 85.38 379 ARG A O 1
ATOM 2832 N N . PRO A 1 380 ? -7.062 27.414 12.215 1.00 80.81 380 PRO A N 1
ATOM 2833 C CA . PRO A 1 380 ? -6.389 27.361 10.917 1.00 80.81 380 PRO A CA 1
ATOM 2834 C C . PRO A 1 380 ? -7.075 28.258 9.878 1.00 80.81 380 PRO A C 1
ATOM 2836 O O . PRO A 1 380 ? -8.302 28.275 9.768 1.00 80.81 380 PRO A O 1
ATOM 2839 N N . GLY A 1 381 ? -6.279 29.052 9.158 1.00 73.94 381 GLY A N 1
ATOM 2840 C CA . GLY A 1 381 ? -6.764 30.054 8.199 1.00 73.94 381 GLY A CA 1
ATOM 2841 C C . GLY A 1 381 ? -7.012 31.463 8.765 1.00 73.94 381 GLY A C 1
ATOM 2842 O O . GLY A 1 381 ? -7.187 32.394 7.980 1.00 73.94 381 GLY A O 1
ATOM 2843 N N . VAL A 1 382 ? -6.973 31.671 10.087 1.00 82.62 382 VAL A N 1
ATOM 2844 C CA . VAL A 1 382 ? -6.989 33.017 10.699 1.00 82.62 382 VAL A CA 1
ATOM 2845 C C . VAL A 1 382 ? -5.570 33.592 10.769 1.00 82.62 382 VAL A C 1
ATOM 2847 O O . VAL A 1 382 ? -4.606 32.873 11.046 1.00 82.62 382 VAL A O 1
ATOM 2850 N N . ARG A 1 383 ? -5.436 34.910 10.560 1.00 86.56 383 ARG A N 1
ATOM 2851 C CA . ARG A 1 383 ? -4.216 35.664 10.891 1.00 86.56 383 ARG A CA 1
ATOM 2852 C C . ARG A 1 383 ? -4.416 36.534 12.127 1.00 86.56 383 ARG A C 1
ATOM 2854 O O . ARG A 1 383 ? -5.496 37.081 12.336 1.00 86.56 383 ARG A O 1
ATOM 2861 N N . ALA A 1 384 ? -3.359 36.692 12.911 1.00 90.12 384 ALA A N 1
ATOM 2862 C CA . ALA A 1 384 ? -3.301 37.535 14.092 1.00 90.12 384 ALA A CA 1
ATOM 2863 C C . ALA A 1 384 ? -2.209 38.608 13.962 1.00 90.12 384 ALA A C 1
ATOM 2865 O O . ALA A 1 384 ? -1.138 38.377 13.395 1.00 90.12 384 ALA A O 1
ATOM 2866 N N . ARG A 1 385 ? -2.464 39.776 14.553 1.00 91.44 385 ARG A N 1
ATOM 2867 C CA . ARG A 1 385 ? -1.463 40.815 14.815 1.00 91.44 385 ARG A CA 1
ATOM 2868 C C . ARG A 1 385 ? -1.526 41.219 16.280 1.00 91.44 385 ARG A C 1
ATOM 2870 O O . ARG A 1 385 ? -2.608 41.428 16.823 1.00 91.44 385 ARG A O 1
ATOM 2877 N N . PHE A 1 386 ? -0.372 41.369 16.916 1.00 93.38 386 PHE A N 1
ATOM 2878 C CA . PHE A 1 386 ? -0.300 41.786 18.311 1.00 93.38 386 PHE A CA 1
ATOM 2879 C C . PHE A 1 386 ? -0.117 43.298 18.427 1.00 93.38 386 PHE A C 1
ATOM 2881 O O . PHE A 1 386 ? 0.711 43.887 17.737 1.00 93.38 386 PHE A O 1
ATOM 2888 N N . VAL A 1 387 ? -0.865 43.938 19.325 1.00 90.88 387 VAL A N 1
ATOM 2889 C CA . VAL A 1 387 ? -0.828 45.395 19.546 1.00 90.88 387 VAL A CA 1
ATOM 2890 C C . VAL A 1 387 ? -0.618 45.704 21.029 1.00 90.88 387 VAL A C 1
ATOM 2892 O O . VAL A 1 387 ? -1.004 44.917 21.887 1.00 90.88 387 VAL A O 1
ATOM 2895 N N . THR A 1 388 ? 0.021 46.827 21.369 1.00 87.12 388 THR A N 1
ATOM 2896 C CA . THR A 1 388 ? 0.209 47.206 22.782 1.00 87.12 388 THR A CA 1
ATOM 2897 C C . THR A 1 388 ? -1.108 47.726 23.339 1.00 87.12 388 THR A C 1
ATOM 2899 O O . THR A 1 388 ? -1.655 48.699 22.821 1.00 87.12 388 THR A O 1
ATOM 2902 N N . GLY A 1 389 ? -1.600 47.121 24.418 1.00 77.12 389 GLY A N 1
ATOM 2903 C CA . GLY A 1 389 ? -2.790 47.600 25.116 1.00 77.12 389 GLY A CA 1
ATOM 2904 C C . GLY A 1 389 ? -3.419 46.548 26.022 1.00 77.12 389 GLY A C 1
ATOM 2905 O O . GLY A 1 389 ? -2.941 45.418 26.119 1.00 77.12 389 GLY A O 1
ATOM 2906 N N . SER A 1 390 ? -4.526 46.919 26.660 1.00 60.59 390 SER A N 1
ATOM 2907 C CA . SER A 1 390 ? -5.398 46.002 27.394 1.00 60.59 390 SER A CA 1
ATOM 2908 C C . SER A 1 390 ? -6.785 45.958 26.753 1.00 60.59 390 SER A C 1
ATOM 2910 O O . SER A 1 390 ? -7.372 46.991 26.422 1.00 60.59 390 SER A O 1
ATOM 2912 N N . ALA A 1 391 ? -7.319 44.749 26.572 1.00 60.62 391 ALA A N 1
ATOM 2913 C CA . ALA A 1 391 ? -8.739 44.566 26.290 1.00 60.62 391 ALA A CA 1
ATOM 2914 C C . ALA A 1 391 ? -9.561 44.852 27.556 1.00 60.62 391 ALA A C 1
ATOM 2916 O O . ALA A 1 391 ? -9.048 44.775 28.667 1.00 60.62 391 ALA A O 1
ATOM 2917 N N . ARG A 1 392 ? -10.857 45.138 27.398 1.00 47.44 392 ARG A N 1
ATOM 2918 C CA . ARG A 1 392 ? -11.823 45.040 28.499 1.00 47.44 392 ARG A CA 1
ATOM 2919 C C . ARG A 1 392 ? -12.683 43.809 28.275 1.00 47.44 392 ARG A C 1
ATOM 2921 O O . ARG A 1 392 ? -13.439 43.768 27.308 1.00 47.44 392 ARG A O 1
ATOM 2928 N N . VAL A 1 393 ? -12.595 42.836 29.174 1.00 45.69 393 VAL A N 1
ATOM 2929 C CA . VAL A 1 393 ? -13.497 41.681 29.161 1.00 45.69 393 VAL A CA 1
ATOM 2930 C C . VAL A 1 393 ? -14.866 42.115 29.681 1.00 45.69 393 VAL A C 1
ATOM 2932 O O . VAL A 1 393 ? -14.993 42.593 30.810 1.00 45.69 393 VAL A O 1
ATOM 2935 N N . HIS A 1 394 ? -15.908 41.931 28.873 1.00 41.03 394 HIS A N 1
ATOM 2936 C CA . HIS A 1 394 ? -17.279 42.014 29.359 1.00 41.03 394 HIS A CA 1
ATOM 2937 C C . HIS A 1 394 ? -17.611 40.719 30.103 1.00 41.03 394 HIS A C 1
ATOM 2939 O O . HIS A 1 394 ? -17.881 39.694 29.487 1.00 41.03 394 HIS A O 1
ATOM 2945 N N . ALA A 1 395 ? -17.586 40.766 31.436 1.00 39.16 395 ALA A N 1
ATOM 2946 C CA . ALA A 1 395 ? -18.053 39.658 32.259 1.00 39.16 395 ALA A CA 1
ATOM 2947 C C . ALA A 1 395 ? -19.559 39.443 32.029 1.00 39.16 395 ALA A C 1
ATOM 2949 O O . ALA A 1 395 ? -20.386 40.225 32.504 1.00 39.16 395 ALA A O 1
ATOM 2950 N N . VAL A 1 396 ? -19.913 38.389 31.292 1.00 38.62 396 VAL A N 1
ATOM 2951 C CA . VAL A 1 396 ? -21.300 37.935 31.171 1.00 38.62 396 VAL A CA 1
ATOM 2952 C C . VAL A 1 396 ? -21.689 37.294 32.500 1.00 38.62 396 VAL A C 1
ATOM 2954 O O . VAL A 1 396 ? -21.099 36.299 32.918 1.00 38.62 396 VAL A O 1
ATOM 2957 N N . ALA A 1 397 ? -22.665 37.883 33.188 1.00 35.47 397 ALA A N 1
ATOM 2958 C CA . ALA A 1 397 ? -23.200 37.308 34.413 1.00 35.47 397 ALA A CA 1
ATOM 2959 C C . ALA A 1 397 ? -23.944 36.007 34.079 1.00 35.47 397 ALA A C 1
ATOM 2961 O O . ALA A 1 397 ? -24.958 36.033 33.380 1.00 35.47 397 ALA A O 1
ATOM 2962 N N . VAL A 1 398 ? -23.444 34.880 34.587 1.00 40.97 398 VAL A N 1
ATOM 2963 C CA . VAL A 1 398 ? -24.152 33.597 34.526 1.00 40.97 398 VAL A CA 1
ATOM 2964 C C . VAL A 1 398 ? -25.423 33.726 35.379 1.00 40.97 398 VAL A C 1
ATOM 2966 O O . VAL A 1 398 ? -25.307 34.092 36.551 1.00 40.97 398 VAL A O 1
ATOM 2969 N N . PRO A 1 399 ? -26.629 33.471 34.835 1.00 42.16 399 PRO A N 1
ATOM 2970 C CA . PRO A 1 399 ? -27.851 33.464 35.633 1.00 42.16 399 PRO A CA 1
ATOM 2971 C C . PRO A 1 399 ? -27.761 32.417 36.748 1.00 42.16 399 PRO A C 1
ATOM 2973 O O . PRO A 1 399 ? -27.281 31.310 36.505 1.00 42.16 399 PRO A O 1
ATOM 2976 N N . GLU A 1 400 ? -28.254 32.728 37.950 1.00 46.19 400 GLU A N 1
ATOM 2977 C CA . GLU A 1 400 ? -28.417 31.692 38.976 1.00 46.19 400 GLU A CA 1
ATOM 2978 C C . GLU A 1 400 ? -29.356 30.595 38.439 1.00 46.19 400 GLU A C 1
ATOM 2980 O O . GLU A 1 400 ? -30.433 30.918 37.920 1.00 46.19 400 GLU A O 1
ATOM 2985 N N . PRO A 1 401 ? -28.976 29.306 38.526 1.00 53.53 401 PRO A N 1
ATOM 2986 C CA . PRO A 1 401 ? -29.813 28.228 38.026 1.00 53.53 401 PRO A CA 1
ATOM 2987 C C . PRO A 1 401 ? -31.118 28.169 38.823 1.00 53.53 401 PRO A C 1
ATOM 2989 O O . PRO A 1 401 ? -31.118 28.100 40.054 1.00 53.53 401 PRO A O 1
ATOM 2992 N N . ALA A 1 402 ? -32.245 28.171 38.111 1.00 58.66 402 ALA A N 1
ATOM 2993 C CA . ALA A 1 402 ? -33.548 27.951 38.724 1.00 58.66 402 ALA A CA 1
ATOM 2994 C C . ALA A 1 402 ? -33.579 26.574 39.423 1.00 58.66 402 ALA A C 1
ATOM 2996 O O . ALA A 1 402 ? -32.960 25.630 38.926 1.00 58.66 402 ALA A O 1
ATOM 2997 N N . PRO A 1 403 ? -34.296 26.419 40.552 1.00 66.19 403 PRO A N 1
ATOM 2998 C CA . PRO A 1 403 ? -34.353 25.152 41.275 1.00 66.19 403 PRO A CA 1
ATOM 2999 C C . PRO A 1 403 ? -34.969 24.044 40.408 1.00 66.19 403 PRO A C 1
ATOM 3001 O O . PRO A 1 403 ? -36.178 24.003 40.176 1.00 66.19 403 PRO A O 1
ATOM 3004 N N . VAL A 1 404 ? -34.115 23.132 39.943 1.00 79.81 404 VAL A N 1
ATOM 3005 C CA . VAL A 1 404 ? -34.494 21.978 39.124 1.00 79.81 404 VAL A CA 1
ATOM 3006 C C . VAL A 1 404 ? -35.124 20.904 40.013 1.00 79.81 404 VAL A C 1
ATOM 3008 O O . VAL A 1 404 ? -34.548 20.517 41.033 1.00 79.81 404 VAL A O 1
ATOM 3011 N N . THR A 1 405 ? -36.304 20.422 39.613 1.00 85.88 405 THR A N 1
ATOM 3012 C CA . THR A 1 405 ? -36.976 19.265 40.227 1.00 85.88 405 THR A CA 1
ATOM 3013 C C . THR A 1 405 ? -36.762 18.044 39.337 1.00 85.88 405 THR A C 1
ATOM 3015 O O . THR A 1 405 ? -37.067 18.101 38.146 1.00 85.88 405 THR A O 1
ATOM 3018 N N . GLY A 1 406 ? -36.241 16.943 39.880 1.00 93.12 406 GLY A N 1
ATOM 3019 C CA . GLY A 1 406 ? -35.924 15.776 39.053 1.00 93.12 406 GLY A CA 1
ATOM 3020 C C . GLY A 1 406 ? -35.203 14.652 39.788 1.00 93.12 406 GLY A C 1
ATOM 3021 O O . GLY A 1 406 ? -35.661 14.188 40.828 1.00 93.12 406 GLY A O 1
ATOM 3022 N N . LEU A 1 407 ? -34.096 14.168 39.224 1.00 96.06 407 LEU A N 1
ATOM 3023 C CA . LEU A 1 407 ? -33.230 13.170 39.850 1.00 96.06 407 LEU A CA 1
ATOM 3024 C C . LEU A 1 407 ? -32.126 13.893 40.632 1.00 96.06 407 LEU A C 1
ATOM 3026 O O . LEU A 1 407 ? -31.202 14.437 40.027 1.00 96.06 407 LEU A O 1
ATOM 3030 N N . ARG A 1 408 ? -32.228 13.920 41.966 1.00 96.50 408 ARG A N 1
ATOM 3031 C CA . ARG A 1 408 ? -31.272 14.603 42.852 1.00 96.50 408 ARG A CA 1
ATOM 3032 C C . ARG A 1 408 ? -30.140 13.680 43.287 1.00 96.50 408 ARG A C 1
ATOM 3034 O O . ARG A 1 408 ? -30.386 12.586 43.794 1.00 96.50 408 ARG A O 1
ATOM 3041 N N . VAL A 1 409 ? -28.901 14.149 43.181 1.00 96.62 409 VAL A N 1
ATOM 3042 C CA . VAL A 1 409 ? -27.709 13.487 43.717 1.00 96.62 409 VAL A CA 1
ATOM 3043 C C . VAL A 1 409 ? -27.645 13.727 45.228 1.00 96.62 409 VAL A C 1
ATOM 3045 O O . VAL A 1 409 ? -27.308 14.813 45.689 1.00 96.62 409 VAL A O 1
ATOM 3048 N N . VAL A 1 410 ? -27.978 12.711 46.026 1.00 96.75 410 VAL A N 1
ATOM 3049 C CA . VAL A 1 410 ? -27.937 12.776 47.502 1.00 96.75 410 VAL A CA 1
ATOM 3050 C C . VAL A 1 410 ? -26.511 12.582 48.016 1.00 96.75 410 VAL A C 1
ATOM 3052 O O . VAL A 1 410 ? -26.091 13.230 48.972 1.00 96.75 410 VAL A O 1
ATOM 3055 N N . GLN A 1 411 ? -25.760 11.674 47.393 1.00 96.00 411 GLN A N 1
ATOM 3056 C CA . GLN A 1 411 ? -24.355 11.418 47.698 1.00 96.00 411 GLN A CA 1
ATOM 3057 C C . GLN A 1 411 ? -23.655 10.876 46.451 1.00 96.00 411 GLN A C 1
ATOM 3059 O O . GLN A 1 411 ? -24.206 10.018 45.768 1.00 96.00 411 GLN A O 1
ATOM 3064 N N . THR A 1 412 ? -22.416 11.298 46.211 1.00 95.12 412 THR A N 1
ATOM 3065 C CA . THR A 1 412 ? -21.497 10.634 45.280 1.00 95.12 412 THR A CA 1
ATOM 3066 C C . THR A 1 412 ? -20.069 10.683 45.827 1.00 95.12 412 THR A C 1
ATOM 3068 O O . THR A 1 412 ? -19.733 11.602 46.575 1.00 95.12 412 THR A O 1
ATOM 3071 N N . ALA A 1 413 ? -19.247 9.682 45.506 1.00 90.19 413 ALA A N 1
ATOM 3072 C CA . ALA A 1 413 ? -17.823 9.646 45.862 1.00 90.19 413 ALA A CA 1
ATOM 3073 C C . ALA A 1 413 ? -16.921 10.323 44.813 1.00 90.19 413 ALA A C 1
ATOM 3075 O O . ALA A 1 413 ? -15.886 10.885 45.162 1.00 90.19 413 ALA A O 1
ATOM 3076 N N . PHE A 1 414 ? -17.338 10.295 43.546 1.00 90.88 414 PHE A N 1
ATOM 3077 C CA . PHE A 1 414 ? -16.665 10.928 42.411 1.00 90.88 414 PHE A CA 1
ATOM 3078 C C . PHE A 1 414 ? -17.667 11.810 41.651 1.00 90.88 414 PHE A C 1
ATOM 3080 O O . PHE A 1 414 ? -18.866 11.514 41.693 1.00 90.88 414 PHE A O 1
ATOM 3087 N N . PRO A 1 415 ? -17.230 12.869 40.949 1.00 92.94 415 PRO A N 1
ATOM 3088 C CA . PRO A 1 415 ? -18.130 13.653 40.109 1.00 92.94 415 PRO A CA 1
ATOM 3089 C C . PRO A 1 415 ? -18.803 12.764 39.056 1.00 92.94 415 PRO A C 1
ATOM 3091 O O . PRO A 1 415 ? -18.137 11.947 38.417 1.00 92.94 415 PRO A O 1
ATOM 3094 N N . ILE A 1 416 ? -20.118 12.907 38.888 1.00 96.75 416 ILE A N 1
ATOM 3095 C CA . ILE A 1 416 ? -20.883 12.169 37.872 1.00 96.75 416 ILE A CA 1
ATOM 3096 C C . ILE A 1 416 ? -20.921 13.027 36.610 1.00 96.75 416 ILE A C 1
ATOM 3098 O O . ILE A 1 416 ? -21.226 14.216 36.682 1.00 96.75 416 ILE A O 1
ATOM 3102 N N . LEU A 1 417 ? -20.606 12.444 35.457 1.00 97.00 417 LEU A N 1
ATOM 3103 C CA . LEU A 1 417 ? -20.534 13.184 34.196 1.00 97.00 417 LEU A CA 1
ATOM 3104 C C . LEU A 1 417 ? -21.755 12.899 33.332 1.00 97.00 417 LEU A C 1
ATOM 3106 O O . LEU A 1 417 ? -22.274 11.785 33.346 1.00 97.00 417 LEU A O 1
ATOM 3110 N N . VAL A 1 418 ? -22.174 13.876 32.532 1.00 97.19 418 VAL A N 1
ATOM 3111 C CA . VAL A 1 418 ? -23.090 13.610 31.419 1.00 97.19 418 VAL A CA 1
ATOM 3112 C C . VAL A 1 418 ? -22.239 13.172 30.232 1.00 97.19 418 VAL A C 1
ATOM 3114 O O . VAL A 1 418 ? -21.217 13.790 29.942 1.00 97.19 418 VAL A O 1
ATOM 3117 N N . GLN A 1 419 ? -22.612 12.074 29.582 1.00 97.62 419 GLN A N 1
ATOM 3118 C CA . GLN A 1 419 ? -21.906 11.531 28.423 1.00 97.62 419 GLN A CA 1
ATOM 3119 C C . GLN A 1 419 ? -22.903 11.100 27.351 1.00 97.62 419 GLN A C 1
ATOM 3121 O O . GLN A 1 419 ? -24.001 10.641 27.664 1.00 97.62 419 GLN A O 1
ATOM 3126 N N . ASP A 1 420 ? -22.513 11.250 26.091 1.00 96.19 420 ASP A N 1
ATOM 3127 C CA . ASP A 1 420 ? -23.240 10.782 24.911 1.00 96.19 420 ASP A CA 1
ATOM 3128 C C . ASP A 1 420 ? -22.254 10.149 23.907 1.00 96.19 420 ASP A C 1
ATOM 3130 O O . ASP A 1 420 ? -21.208 9.628 24.308 1.00 96.19 420 ASP A O 1
ATOM 3134 N N . ALA A 1 421 ? -22.583 10.144 22.613 1.00 93.00 421 ALA A N 1
ATOM 3135 C CA . ALA A 1 421 ? -21.712 9.620 21.559 1.00 93.00 421 ALA A CA 1
ATOM 3136 C C . ALA A 1 421 ? -20.508 10.521 21.190 1.00 93.00 421 ALA A C 1
ATOM 3138 O O . ALA A 1 421 ? -19.702 10.103 20.362 1.00 93.00 421 ALA A O 1
ATOM 3139 N N . GLY A 1 422 ? -20.379 11.716 21.779 1.00 92.19 422 GLY A N 1
ATOM 3140 C CA . GLY A 1 422 ? -19.301 12.673 21.510 1.00 92.19 422 GLY A CA 1
ATOM 3141 C C . GLY A 1 422 ? -19.635 13.745 20.460 1.00 92.19 422 GLY A C 1
ATOM 3142 O O . GLY A 1 422 ? -20.687 13.738 19.818 1.00 92.19 422 GLY A O 1
ATOM 3143 N N . ARG A 1 423 ? -18.710 14.696 20.297 1.00 90.88 423 ARG A N 1
ATOM 3144 C CA . ARG A 1 423 ? -18.763 15.886 19.424 1.00 90.88 423 ARG A CA 1
ATOM 3145 C C . ARG A 1 423 ? -17.807 15.758 18.234 1.00 90.88 423 ARG A C 1
ATOM 3147 O O . ARG A 1 423 ? -16.781 16.428 18.163 1.00 90.88 423 ARG A O 1
ATOM 3154 N N . MET A 1 424 ? -18.149 14.872 17.303 1.00 85.56 424 MET A N 1
ATOM 3155 C CA . MET A 1 424 ? -17.375 14.643 16.074 1.00 85.56 424 MET A CA 1
ATOM 3156 C C . MET A 1 424 ? -17.289 15.912 15.201 1.00 85.56 424 MET A C 1
ATOM 3158 O O . MET A 1 424 ? -18.218 16.726 15.190 1.00 85.56 424 MET A O 1
ATOM 3162 N N . GLY A 1 425 ? -16.200 16.072 14.441 1.00 83.38 425 GLY A N 1
ATOM 3163 C CA . GLY A 1 425 ? -16.026 17.181 13.491 1.00 83.38 425 GLY A CA 1
ATOM 3164 C C . GLY A 1 425 ? -15.634 18.518 14.131 1.00 83.38 425 GLY A C 1
ATOM 3165 O O . GLY A 1 425 ? -15.789 19.566 13.507 1.00 83.38 425 GLY A O 1
ATOM 3166 N N . GLN A 1 426 ? -15.168 18.509 15.384 1.00 86.31 426 GLN A N 1
ATOM 3167 C CA . GLN A 1 426 ? -14.738 19.708 16.116 1.00 86.31 426 GLN A CA 1
ATOM 3168 C C . GLN A 1 426 ? -13.206 19.871 16.167 1.00 86.31 426 GLN A C 1
ATOM 3170 O O . GLN A 1 426 ? -12.716 20.869 16.711 1.00 86.31 426 GLN A O 1
ATOM 3175 N N . ALA A 1 427 ? -12.431 18.958 15.560 1.00 83.12 427 ALA A N 1
ATOM 3176 C CA . ALA A 1 427 ? -10.971 18.988 15.659 1.00 83.12 427 ALA A CA 1
ATOM 3177 C C . ALA A 1 427 ? -10.331 20.261 15.074 1.00 83.12 427 ALA A C 1
ATOM 3179 O O . ALA A 1 427 ? -9.339 20.753 15.613 1.00 83.12 427 ALA A O 1
ATOM 3180 N N . GLY A 1 428 ? -10.946 20.869 14.052 1.00 74.62 428 GLY A N 1
ATOM 3181 C CA . GLY A 1 428 ? -10.473 22.111 13.419 1.00 74.62 428 GLY A CA 1
ATOM 3182 C C . GLY A 1 428 ? -10.383 23.338 14.344 1.00 74.62 428 GLY A C 1
ATOM 3183 O O . GLY A 1 428 ? -9.788 24.342 13.961 1.00 74.62 428 GLY A O 1
ATOM 3184 N N . GLN A 1 429 ? -10.933 23.270 15.562 1.00 80.50 429 GLN A N 1
ATOM 3185 C CA . GLN A 1 429 ? -10.797 24.300 16.605 1.00 80.50 429 GLN A CA 1
ATOM 3186 C C . GLN A 1 429 ? -10.065 23.813 17.876 1.00 80.50 429 GLN A C 1
ATOM 3188 O O . GLN A 1 429 ? -10.106 24.466 18.923 1.00 80.50 429 GLN A O 1
ATOM 3193 N N . GLY A 1 430 ? -9.376 22.670 17.798 1.00 79.31 430 GLY A N 1
ATOM 3194 C CA . GLY A 1 430 ? -8.618 22.097 18.913 1.00 79.31 430 GLY A CA 1
ATOM 3195 C C . GLY A 1 430 ? -9.473 21.359 19.953 1.00 79.31 430 GLY A C 1
ATOM 3196 O O . GLY A 1 430 ? -9.050 21.251 21.102 1.00 79.31 430 GLY A O 1
ATOM 3197 N N . VAL A 1 431 ? -10.674 20.894 19.585 1.00 85.00 431 VAL A N 1
ATOM 3198 C CA . VAL A 1 431 ? -11.630 20.224 20.487 1.00 85.00 431 VAL A CA 1
ATOM 3199 C C . VAL A 1 431 ? -11.749 18.739 20.138 1.00 85.00 431 VAL A C 1
ATOM 3201 O O . VAL A 1 431 ? -12.063 18.398 19.000 1.00 85.00 431 VAL A O 1
ATOM 3204 N N . SER A 1 432 ? -11.501 17.867 21.122 1.00 85.62 432 SER A N 1
ATOM 3205 C CA . SER A 1 432 ? -11.624 16.410 20.981 1.00 85.62 432 SER A CA 1
ATOM 3206 C C . SER A 1 432 ? -13.085 15.970 20.812 1.00 85.62 432 SER A C 1
ATOM 3208 O O . SER A 1 432 ? -14.009 16.688 21.205 1.00 85.62 432 SER A O 1
ATOM 3210 N N . ALA A 1 433 ? -13.303 14.761 20.286 1.00 88.69 433 ALA A N 1
ATOM 3211 C CA . ALA A 1 433 ? -14.639 14.177 20.213 1.00 88.69 433 ALA A CA 1
ATOM 3212 C C . ALA A 1 433 ? -15.240 13.872 21.602 1.00 88.69 433 ALA A C 1
ATOM 3214 O O . ALA A 1 433 ? -16.449 14.025 21.773 1.00 88.69 433 ALA A O 1
ATOM 3215 N N . SER A 1 434 ? -14.435 13.493 22.606 1.00 92.06 434 SER A N 1
ATOM 3216 C CA . SER A 1 434 ? -14.916 13.076 23.936 1.00 92.06 434 SER A CA 1
ATOM 3217 C C . SER A 1 434 ? -16.040 12.013 23.852 1.00 92.06 434 SER A C 1
ATOM 3219 O O . SER A 1 434 ? -16.043 11.180 22.947 1.00 92.06 434 SER A O 1
ATOM 3221 N N . GLY A 1 435 ? -16.976 11.993 24.807 1.00 94.56 435 GLY A N 1
ATOM 3222 C CA . GLY A 1 435 ? -18.090 11.040 24.873 1.00 94.56 435 GLY A CA 1
ATOM 3223 C C . GLY A 1 435 ? -17.878 9.880 25.853 1.00 94.56 435 GLY A C 1
ATOM 3224 O O . GLY A 1 435 ? -16.933 9.851 26.650 1.00 94.56 435 GLY A O 1
ATOM 3225 N N . ALA A 1 436 ? -18.799 8.917 25.842 1.00 96.69 436 ALA A N 1
ATOM 3226 C CA . ALA A 1 436 ? -18.750 7.755 26.732 1.00 96.69 436 ALA A CA 1
ATOM 3227 C C . ALA A 1 436 ? -17.524 6.860 26.485 1.00 96.69 436 ALA A C 1
ATOM 3229 O O . ALA A 1 436 ? -17.187 6.544 25.348 1.00 96.69 436 ALA A O 1
ATOM 3230 N N . LEU A 1 437 ? -16.898 6.402 27.575 1.00 95.69 437 LEU A N 1
ATOM 3231 C CA . LEU A 1 437 ? -15.735 5.506 27.536 1.00 95.69 437 LEU A CA 1
ATOM 3232 C C . LEU A 1 437 ? -16.075 4.015 27.423 1.00 95.69 437 LEU A C 1
ATOM 3234 O O . LEU A 1 437 ? -15.213 3.242 27.029 1.00 95.69 437 LEU A O 1
ATOM 3238 N N . ASP A 1 438 ? -17.299 3.617 27.767 1.00 96.00 438 ASP A N 1
ATOM 3239 C CA . ASP A 1 438 ? -17.910 2.346 27.361 1.00 96.00 438 ASP A CA 1
ATOM 3240 C C . ASP A 1 438 ? -19.230 2.694 26.659 1.00 96.00 438 ASP A C 1
ATOM 3242 O O . ASP A 1 438 ? -20.310 2.809 27.256 1.00 96.00 438 ASP A O 1
ATOM 3246 N N . LEU A 1 439 ? -19.104 2.964 25.359 1.00 94.81 439 LEU A N 1
ATOM 3247 C CA . LEU A 1 439 ? -20.193 3.385 24.489 1.00 94.81 439 LEU A CA 1
ATOM 3248 C C . LEU A 1 439 ? -21.194 2.240 24.287 1.00 94.81 439 LEU A C 1
ATOM 3250 O O . LEU A 1 439 ? -22.395 2.482 24.133 1.00 94.81 439 LEU A O 1
ATOM 3254 N N . GLY A 1 440 ? -20.736 0.987 24.347 1.00 94.88 440 GLY A N 1
ATOM 3255 C CA . GLY A 1 440 ? -21.581 -0.197 24.419 1.00 94.88 440 GLY A CA 1
ATOM 3256 C C . GLY A 1 440 ? -22.554 -0.160 25.601 1.00 94.88 440 GLY A C 1
ATOM 3257 O O . GLY A 1 440 ? -23.744 -0.425 25.415 1.00 94.88 440 GLY A O 1
ATOM 3258 N N . ALA A 1 441 ? -22.099 0.200 26.804 1.00 95.94 441 ALA A N 1
ATOM 3259 C CA . ALA A 1 441 ? -22.960 0.338 27.979 1.00 95.94 441 ALA A CA 1
ATOM 3260 C C . ALA A 1 441 ? -23.908 1.533 27.855 1.00 95.94 441 ALA A C 1
ATOM 3262 O O . ALA A 1 441 ? -25.109 1.359 28.065 1.00 95.94 441 ALA A O 1
ATOM 3263 N N . LEU A 1 442 ? -23.438 2.705 27.416 1.00 97.25 442 LEU A N 1
ATOM 3264 C CA . LEU A 1 442 ? -24.333 3.841 27.153 1.00 97.25 442 LEU A CA 1
ATOM 3265 C C . LEU A 1 442 ? -25.476 3.451 26.194 1.00 97.25 442 LEU A C 1
ATOM 3267 O O . LEU A 1 442 ? -26.654 3.685 26.481 1.00 97.25 442 LEU A O 1
ATOM 3271 N N . ARG A 1 443 ? -25.148 2.761 25.094 1.00 95.75 443 ARG A N 1
ATOM 3272 C CA . ARG A 1 443 ? -26.129 2.264 24.115 1.00 95.75 443 ARG A CA 1
ATOM 3273 C C . ARG A 1 443 ? -27.088 1.233 24.714 1.00 95.75 443 ARG A C 1
ATOM 3275 O O . ARG A 1 443 ? -28.285 1.286 24.428 1.00 95.75 443 ARG A O 1
ATOM 3282 N N . ARG A 1 444 ? -26.603 0.313 25.558 1.00 95.44 444 ARG A N 1
ATOM 3283 C CA . ARG A 1 444 ? -27.448 -0.659 26.278 1.00 95.44 444 ARG A CA 1
ATOM 3284 C C . ARG A 1 444 ? -28.415 0.041 27.240 1.00 95.44 444 ARG A C 1
ATOM 3286 O O . ARG A 1 444 ? -29.607 -0.251 27.184 1.00 95.44 444 ARG A O 1
ATOM 3293 N N . ALA A 1 445 ? -27.947 0.995 28.048 1.00 96.56 445 ALA A N 1
ATOM 3294 C CA . ALA A 1 445 ? -28.793 1.760 28.968 1.00 96.56 445 ALA A CA 1
ATOM 3295 C C . ALA A 1 445 ? -29.912 2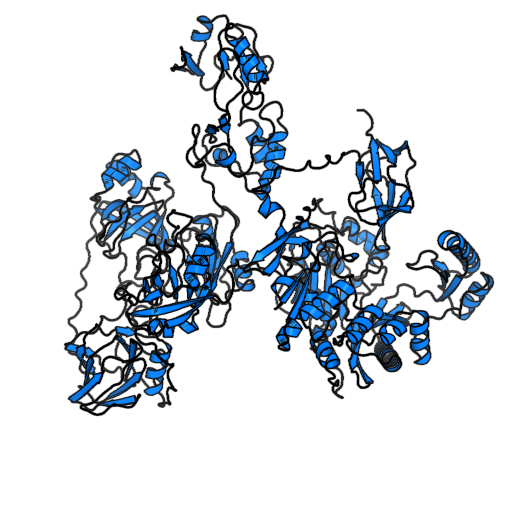.510 28.225 1.00 96.56 445 ALA A C 1
ATOM 3297 O O . ALA A 1 445 ? -31.081 2.382 28.584 1.00 96.56 445 ALA A O 1
ATOM 3298 N N . ASN A 1 446 ? -29.584 3.212 27.137 1.00 96.88 446 ASN A N 1
ATOM 3299 C CA . ASN A 1 446 ? -30.576 3.932 26.336 1.00 96.88 446 ASN A CA 1
ATOM 3300 C C . ASN A 1 446 ? -31.628 3.012 25.696 1.00 96.88 446 ASN A C 1
ATOM 3302 O O . ASN A 1 446 ? -32.825 3.290 25.806 1.00 96.88 446 ASN A O 1
ATOM 3306 N N . ARG A 1 447 ? -31.224 1.881 25.095 1.00 94.62 447 ARG A N 1
ATOM 3307 C CA . ARG A 1 447 ? -32.179 0.897 24.540 1.00 94.62 447 ARG A CA 1
ATOM 3308 C C . ARG A 1 447 ? -33.127 0.335 25.604 1.00 94.62 447 ARG A C 1
ATOM 3310 O O . ARG A 1 447 ? -34.316 0.176 25.335 1.00 94.62 447 ARG A O 1
ATOM 3317 N N . ALA A 1 448 ? -32.629 0.107 26.820 1.00 95.38 448 ALA A N 1
ATOM 3318 C CA . ALA A 1 448 ? -33.421 -0.413 27.934 1.00 95.38 448 ALA A CA 1
ATOM 3319 C C . ALA A 1 448 ? -34.504 0.562 28.452 1.00 95.38 448 ALA A C 1
ATOM 3321 O O . ALA A 1 448 ? -35.439 0.125 29.117 1.00 95.38 448 ALA A O 1
ATOM 3322 N N . VAL A 1 449 ? -34.431 1.859 28.121 1.00 95.62 449 VAL A N 1
ATOM 3323 C CA . VAL A 1 449 ? -35.517 2.836 28.355 1.00 95.62 449 VAL A CA 1
ATOM 3324 C C . VAL A 1 449 ? -36.237 3.282 27.076 1.00 95.62 449 VAL A C 1
ATOM 3326 O O . VAL A 1 449 ? -37.186 4.063 27.158 1.00 95.62 449 VAL A O 1
ATOM 3329 N N . GLY A 1 450 ? -35.857 2.765 25.904 1.00 94.75 450 GLY A N 1
ATOM 3330 C CA . GLY A 1 450 ? -36.429 3.127 24.602 1.00 94.75 450 GLY A CA 1
ATOM 3331 C C . GLY A 1 450 ? -35.928 4.461 24.024 1.00 94.75 450 GLY A C 1
ATOM 3332 O O . GLY A 1 450 ? -36.581 5.025 23.145 1.00 94.75 450 GLY A O 1
ATOM 3333 N N . ASN A 1 451 ? -34.799 4.984 24.506 1.00 95.94 451 ASN A N 1
ATOM 3334 C CA . ASN A 1 451 ? -34.156 6.178 23.951 1.00 95.94 451 ASN A CA 1
ATOM 3335 C C . ASN A 1 451 ? -33.383 5.850 22.654 1.00 95.94 451 ASN A C 1
ATOM 3337 O O . ASN A 1 451 ? -32.997 4.693 22.441 1.00 95.94 451 ASN A O 1
ATOM 3341 N N . PRO A 1 452 ? -33.061 6.859 21.818 1.00 94.19 452 PRO A N 1
ATOM 3342 C CA . PRO A 1 452 ? -32.019 6.739 20.801 1.00 94.19 452 PRO A CA 1
ATOM 3343 C C . PRO A 1 452 ? -30.707 6.238 21.415 1.00 94.19 452 PRO A C 1
ATOM 3345 O O . PRO A 1 452 ? -30.322 6.655 22.504 1.00 94.19 452 PRO A O 1
ATOM 3348 N N . ALA A 1 453 ? -29.992 5.351 20.720 1.00 91.75 453 ALA A N 1
ATOM 3349 C CA . ALA A 1 453 ? -28.859 4.638 21.314 1.00 91.75 453 ALA A CA 1
ATOM 3350 C C . ALA A 1 453 ? -27.702 5.555 21.773 1.00 91.75 453 ALA A C 1
ATOM 3352 O O . ALA A 1 453 ? -26.980 5.184 22.692 1.00 91.75 453 ALA A O 1
ATOM 3353 N N . GLY A 1 454 ? -27.533 6.730 21.157 1.00 91.19 454 GLY A N 1
ATOM 3354 C CA . GLY A 1 454 ? -26.527 7.736 21.526 1.00 91.19 454 GLY A CA 1
ATOM 3355 C C . GLY A 1 454 ? -27.042 8.892 22.394 1.00 91.19 454 GLY A C 1
ATOM 3356 O O . GLY A 1 454 ? -26.353 9.898 22.479 1.00 91.19 454 GLY A O 1
ATOM 3357 N N . GLU A 1 455 ? -28.242 8.795 22.976 1.00 95.50 455 GLU A N 1
ATOM 3358 C CA . GLU A 1 455 ? -28.809 9.826 23.866 1.00 95.50 455 GLU A CA 1
ATOM 3359 C C . GLU A 1 455 ? -27.968 10.009 25.147 1.00 95.50 455 GLU A C 1
ATOM 3361 O O . GLU A 1 455 ? -27.280 9.088 25.595 1.00 95.50 455 GLU A O 1
ATOM 3366 N N . ALA A 1 456 ? -28.024 11.196 25.750 1.00 96.69 456 ALA A N 1
ATOM 3367 C CA . ALA A 1 456 ? -27.224 11.529 26.921 1.00 96.69 456 ALA A CA 1
ATOM 3368 C C . ALA A 1 456 ? -27.600 10.682 28.155 1.00 96.69 456 ALA A C 1
ATOM 3370 O O . ALA A 1 456 ? -28.771 10.572 28.532 1.00 96.69 456 ALA A O 1
ATOM 3371 N N . ALA A 1 457 ? -26.586 10.125 28.817 1.00 97.88 457 ALA A N 1
ATOM 3372 C CA . ALA A 1 457 ? -26.697 9.323 30.033 1.00 97.88 457 ALA A CA 1
ATOM 3373 C C . ALA A 1 457 ? -25.670 9.777 31.085 1.00 97.88 457 ALA A C 1
ATOM 3375 O O . ALA A 1 457 ? -24.696 10.460 30.768 1.00 97.88 457 ALA A O 1
ATOM 3376 N N . LEU A 1 458 ? -25.871 9.390 32.348 1.00 97.94 458 LEU A N 1
ATOM 3377 C CA . LEU A 1 458 ? -24.927 9.706 33.423 1.00 97.94 458 LEU A CA 1
ATOM 3378 C C . LEU A 1 458 ? -23.841 8.631 33.517 1.00 97.94 458 LEU A C 1
ATOM 3380 O O . LEU A 1 458 ? -24.148 7.488 33.856 1.00 97.94 458 LEU A O 1
ATOM 3384 N N . GLU A 1 459 ? -22.587 9.001 33.257 1.00 97.75 459 GLU A N 1
ATOM 3385 C CA . GLU A 1 459 ? -21.410 8.162 33.495 1.00 97.75 459 GLU A CA 1
ATOM 3386 C C . GLU A 1 459 ? -21.015 8.235 34.976 1.00 97.75 459 GLU A C 1
ATOM 3388 O O . GLU A 1 459 ? -20.557 9.261 35.486 1.00 97.75 459 GLU A O 1
ATOM 3393 N N . ILE A 1 460 ? -21.183 7.110 35.666 1.00 97.12 460 ILE A N 1
ATOM 3394 C CA . ILE A 1 460 ? -20.857 6.919 37.076 1.00 97.12 460 ILE A CA 1
ATOM 3395 C C . ILE A 1 460 ? -19.564 6.109 37.165 1.00 97.12 460 ILE A C 1
ATOM 3397 O O . ILE A 1 460 ? -19.525 4.935 36.787 1.00 97.12 460 ILE A O 1
ATOM 3401 N N . THR A 1 461 ? -18.513 6.730 37.703 1.00 94.50 461 THR A N 1
ATOM 3402 C CA . THR A 1 461 ? -17.229 6.071 37.978 1.00 94.50 461 THR A CA 1
ATOM 3403 C C . THR A 1 461 ? -17.181 5.582 39.425 1.00 94.50 461 THR A C 1
ATOM 3405 O O . THR A 1 461 ? -17.283 6.389 40.346 1.00 94.50 461 THR A O 1
ATOM 3408 N N . LEU A 1 462 ? -16.999 4.271 39.610 1.00 89.50 462 LEU A N 1
ATOM 3409 C CA . LEU A 1 462 ? -16.805 3.522 40.866 1.00 89.50 462 LEU A CA 1
ATOM 3410 C C . LEU A 1 462 ? -17.845 3.659 41.994 1.00 89.50 462 LEU A C 1
ATOM 3412 O O . LEU A 1 462 ? -17.976 2.713 42.754 1.00 89.50 462 LEU A O 1
ATOM 3416 N N . GLY A 1 463 ? -18.570 4.765 42.157 1.00 81.31 463 GLY A N 1
ATOM 3417 C CA . GLY A 1 463 ? -19.491 4.956 43.286 1.00 81.31 463 GLY A CA 1
ATOM 3418 C C . GLY A 1 463 ? -18.815 4.907 44.678 1.00 81.31 463 GLY A C 1
ATOM 3419 O O . GLY A 1 463 ? -17.595 5.040 44.783 1.00 81.31 463 GLY A O 1
ATOM 3420 N N . PRO A 1 464 ? -19.588 4.749 45.775 1.00 91.81 464 PRO A N 1
ATOM 3421 C CA . PRO A 1 464 ? -21.046 4.643 45.803 1.00 91.81 464 PRO A CA 1
ATOM 3422 C C . PRO A 1 464 ? -21.735 5.947 45.388 1.00 91.81 464 PRO A C 1
ATOM 3424 O O . PRO A 1 464 ? -21.223 7.043 45.626 1.00 91.81 464 PRO A O 1
ATOM 3427 N N . VAL A 1 465 ? -22.941 5.817 44.839 1.00 96.06 465 VAL A N 1
ATOM 3428 C CA . VAL A 1 465 ? -23.847 6.937 44.553 1.00 96.06 465 VAL A CA 1
ATOM 3429 C C . VAL A 1 465 ? -25.199 6.675 45.213 1.00 96.06 465 VAL A C 1
ATOM 3431 O O . VAL A 1 465 ? -25.678 5.543 45.207 1.00 96.06 465 VAL A O 1
ATOM 3434 N N . ARG A 1 466 ? -25.840 7.708 45.766 1.00 97.31 466 ARG A N 1
ATOM 3435 C CA . ARG A 1 466 ? -27.269 7.685 46.109 1.00 97.31 466 ARG A CA 1
ATOM 3436 C C . ARG A 1 466 ? -27.997 8.803 45.384 1.00 97.31 466 ARG A C 1
ATOM 3438 O O . ARG A 1 466 ? -27.580 9.959 45.464 1.00 97.31 466 ARG A O 1
ATOM 3445 N N . LEU A 1 467 ? -29.075 8.446 44.696 1.00 97.19 467 LEU A N 1
ATOM 3446 C CA . LEU A 1 467 ? -29.912 9.346 43.910 1.00 97.19 467 LEU A CA 1
ATOM 3447 C C . LEU A 1 467 ? -31.351 9.262 44.417 1.00 97.19 467 LEU A C 1
ATOM 3449 O O . LEU A 1 467 ? -31.832 8.164 44.692 1.00 97.19 467 LEU A O 1
ATOM 3453 N N . ARG A 1 468 ? -32.043 10.397 44.513 1.00 97.38 468 ARG A N 1
ATOM 3454 C CA . ARG A 1 468 ? -33.455 10.463 44.904 1.00 97.38 468 ARG A CA 1
ATOM 3455 C C . ARG A 1 468 ? -34.302 11.005 43.763 1.00 97.38 468 ARG A C 1
ATOM 3457 O O . ARG A 1 468 ? -33.983 12.054 43.209 1.00 97.38 468 ARG A O 1
ATOM 3464 N N . ALA A 1 469 ? -35.385 10.310 43.443 1.00 96.94 469 ALA A N 1
ATOM 3465 C CA . ALA A 1 469 ? -36.391 10.788 42.509 1.00 96.94 469 ALA A CA 1
ATOM 3466 C C . ALA A 1 469 ? -37.317 11.793 43.212 1.00 96.94 469 ALA A C 1
ATOM 3468 O O . ALA A 1 469 ? -37.917 11.483 44.237 1.00 96.94 469 ALA A O 1
ATOM 3469 N N . GLU A 1 470 ? -37.446 13.005 42.679 1.00 95.88 470 GLU A N 1
ATOM 3470 C CA . GLU A 1 470 ? -38.406 14.017 43.160 1.00 95.88 470 GLU A CA 1
ATOM 3471 C C . GLU A 1 470 ? -39.727 13.979 42.377 1.00 95.88 470 GLU A C 1
ATOM 3473 O O . GLU A 1 470 ? -40.741 14.510 42.825 1.00 95.88 470 GLU A O 1
ATOM 3478 N N . VAL A 1 471 ? -39.722 13.305 41.225 1.00 94.44 471 VAL A N 1
ATOM 3479 C CA . VAL A 1 471 ? -40.874 13.002 40.368 1.00 94.44 471 VAL A CA 1
ATOM 3480 C C . VAL A 1 471 ? -40.785 11.547 39.912 1.00 94.44 471 VAL A C 1
ATOM 3482 O O . VAL A 1 471 ? -39.688 10.993 39.847 1.00 94.44 471 VAL A O 1
ATOM 3485 N N . ALA A 1 472 ? -41.919 10.930 39.577 1.00 94.62 472 ALA A N 1
ATOM 3486 C CA . ALA A 1 472 ? -41.926 9.559 39.073 1.00 94.62 472 ALA A CA 1
ATOM 3487 C C . ALA A 1 472 ? -41.171 9.452 37.734 1.00 94.62 472 ALA A C 1
ATOM 3489 O O . ALA A 1 472 ? -41.353 10.288 36.845 1.00 94.62 472 ALA A O 1
ATOM 3490 N N . MET A 1 473 ? -40.323 8.433 37.583 1.00 96.06 473 MET A N 1
ATOM 3491 C CA . MET A 1 473 ? -39.461 8.263 36.406 1.00 96.06 473 MET A CA 1
ATOM 3492 C C . MET A 1 473 ? -39.090 6.799 36.139 1.00 96.06 473 MET A C 1
ATOM 3494 O O . MET A 1 473 ? -39.124 5.956 37.032 1.00 96.06 473 MET A O 1
ATOM 3498 N N . THR A 1 474 ? -38.695 6.499 34.899 1.00 96.06 474 THR A N 1
ATOM 3499 C CA . THR A 1 474 ? -38.131 5.196 34.507 1.00 96.06 474 THR A CA 1
ATOM 3500 C C . THR A 1 474 ? -36.672 5.373 34.115 1.00 96.06 474 THR A C 1
ATOM 3502 O O . THR A 1 474 ? -36.356 6.189 33.247 1.00 96.06 474 THR A O 1
ATOM 3505 N N . LEU A 1 475 ? -35.797 4.600 34.750 1.00 96.88 475 LEU A N 1
ATOM 3506 C CA . LEU A 1 475 ? -34.350 4.626 34.571 1.00 96.88 475 LEU A CA 1
ATOM 3507 C C . LEU A 1 475 ? -33.857 3.281 34.034 1.00 96.88 475 LEU A C 1
ATOM 3509 O O . LEU A 1 475 ? -34.520 2.260 34.217 1.00 96.88 475 LEU A O 1
ATOM 3513 N N . ALA A 1 476 ? -32.665 3.260 33.441 1.00 96.75 476 ALA A N 1
ATOM 3514 C CA . ALA A 1 476 ? -31.903 2.028 33.279 1.00 96.75 476 ALA A CA 1
ATOM 3515 C C . ALA A 1 476 ? -30.420 2.216 33.586 1.00 96.75 476 ALA A C 1
ATOM 3517 O O . ALA A 1 476 ? -29.817 3.192 33.145 1.00 96.75 476 ALA A O 1
ATOM 3518 N N . LEU A 1 477 ? -29.837 1.259 34.311 1.00 96.25 477 LEU A N 1
ATOM 3519 C CA . LEU A 1 477 ? -28.416 1.208 34.650 1.00 96.25 477 LEU A CA 1
ATOM 3520 C C . LEU A 1 477 ? -27.754 0.016 33.952 1.00 96.25 477 LEU A C 1
ATOM 3522 O O . LEU A 1 477 ? -28.205 -1.119 34.094 1.00 96.25 477 LEU A O 1
ATOM 3526 N N . THR A 1 478 ? -26.652 0.261 33.243 1.00 95.81 478 THR A N 1
ATOM 3527 C CA . THR A 1 478 ? -25.785 -0.805 32.706 1.00 95.81 478 THR A CA 1
ATOM 3528 C C . THR A 1 478 ? -24.304 -0.464 32.887 1.00 95.81 478 THR A C 1
ATOM 3530 O O . THR A 1 478 ? -23.970 0.633 33.332 1.00 95.81 478 THR A O 1
ATOM 3533 N N . GLY A 1 479 ? -23.410 -1.395 32.546 1.00 94.50 479 GLY A N 1
ATOM 3534 C CA . GLY A 1 479 ? -21.973 -1.284 32.801 1.00 94.50 479 GLY A CA 1
ATOM 3535 C C . GLY A 1 479 ? -21.590 -2.072 34.053 1.00 94.50 479 GLY A C 1
ATOM 3536 O O . GLY A 1 479 ? -22.070 -3.187 34.241 1.00 94.50 479 GLY A O 1
ATOM 3537 N N . ALA A 1 480 ? -20.727 -1.501 34.888 1.00 94.44 480 ALA A N 1
ATOM 3538 C CA . ALA A 1 480 ? -20.074 -2.194 35.996 1.00 94.44 480 ALA A CA 1
ATOM 3539 C C . ALA A 1 480 ? -20.952 -2.419 37.244 1.00 94.44 480 ALA A C 1
ATOM 3541 O O . ALA A 1 480 ? -20.857 -3.459 37.897 1.00 94.44 480 ALA A O 1
ATOM 3542 N N . ALA A 1 481 ? -21.766 -1.431 37.623 1.00 93.88 481 ALA A N 1
ATOM 3543 C CA . ALA A 1 481 ? -22.469 -1.407 38.904 1.00 93.88 481 ALA A CA 1
ATOM 3544 C C . ALA A 1 481 ? -23.929 -1.874 38.812 1.00 93.88 481 ALA A C 1
ATOM 3546 O O . ALA A 1 481 ? -24.555 -1.865 37.753 1.00 93.88 481 ALA A O 1
ATOM 3547 N N . THR A 1 482 ? -24.494 -2.229 39.969 1.00 91.69 482 THR A N 1
ATOM 3548 C CA . THR A 1 482 ? -25.910 -2.594 40.116 1.00 91.69 482 THR A CA 1
ATOM 3549 C C . THR A 1 482 ? -26.647 -1.572 40.978 1.00 91.69 482 THR A C 1
ATOM 3551 O O . THR A 1 482 ? -26.090 -1.019 41.928 1.00 91.69 482 THR A O 1
ATOM 3554 N N . ALA A 1 483 ? -27.913 -1.321 40.643 1.00 94.38 483 ALA A N 1
ATOM 3555 C CA . ALA A 1 483 ? -28.795 -0.451 41.410 1.00 94.38 483 ALA A CA 1
ATOM 3556 C C . ALA A 1 483 ? -29.520 -1.244 42.509 1.00 94.38 483 ALA A C 1
ATOM 3558 O O . ALA A 1 483 ? -29.964 -2.374 42.292 1.00 94.38 483 ALA A O 1
ATOM 3559 N N . ARG A 1 484 ? -29.699 -0.636 43.684 1.00 95.44 484 ARG A N 1
ATOM 3560 C CA . ARG A 1 484 ? -30.502 -1.161 44.795 1.00 95.44 484 ARG A CA 1
ATOM 3561 C C . ARG A 1 484 ? -31.461 -0.112 45.340 1.00 95.44 484 ARG A C 1
ATOM 3563 O O . ARG A 1 484 ? -31.085 1.040 45.522 1.00 95.44 484 ARG A O 1
ATOM 3570 N N . MET A 1 485 ? -32.657 -0.546 45.722 1.00 93.69 485 MET A N 1
ATOM 3571 C CA . MET A 1 485 ? -33.587 0.229 46.551 1.00 93.69 485 MET A CA 1
ATOM 3572 C C . MET A 1 485 ? -33.739 -0.503 47.885 1.00 93.69 485 MET A C 1
ATOM 3574 O O . MET A 1 485 ? -34.123 -1.675 47.929 1.00 93.69 485 MET A O 1
ATOM 3578 N N . GLY A 1 486 ? -33.345 0.142 48.984 1.00 88.62 486 GLY A N 1
ATOM 3579 C CA . GLY A 1 486 ? -33.232 -0.521 50.285 1.00 88.62 486 GLY A CA 1
ATOM 3580 C C . GLY A 1 486 ? -32.315 -1.753 50.225 1.00 88.62 486 GLY A C 1
ATOM 3581 O O . GLY A 1 486 ? -31.107 -1.631 50.019 1.00 88.62 486 GLY A O 1
ATOM 3582 N N . ARG A 1 487 ? -32.881 -2.954 50.410 1.00 86.00 487 ARG A N 1
ATOM 3583 C CA . ARG A 1 487 ? -32.152 -4.240 50.342 1.00 86.00 487 ARG A CA 1
ATOM 3584 C C . ARG A 1 487 ? -32.339 -4.999 49.020 1.00 86.00 487 ARG A C 1
ATOM 3586 O O . ARG A 1 487 ? -31.758 -6.068 48.876 1.00 86.00 487 ARG A O 1
ATOM 3593 N N . GLN A 1 488 ? -33.140 -4.483 48.088 1.00 91.69 488 GLN A N 1
ATOM 3594 C CA . GLN A 1 488 ? -33.500 -5.168 46.846 1.00 91.69 488 GLN A CA 1
ATOM 3595 C C . GLN A 1 488 ? -32.686 -4.633 45.665 1.00 91.69 488 GLN A C 1
ATOM 3597 O O . GLN A 1 488 ? -32.707 -3.432 45.392 1.00 91.69 488 GLN A O 1
ATOM 3602 N N . THR A 1 489 ? -32.004 -5.531 44.953 1.00 92.75 489 THR A N 1
ATOM 3603 C CA . THR A 1 489 ? -31.362 -5.241 43.663 1.00 92.75 489 THR A CA 1
ATOM 3604 C C . THR A 1 489 ? -32.413 -5.049 42.580 1.00 92.75 489 THR A C 1
ATOM 3606 O O . THR A 1 489 ? -33.374 -5.815 42.500 1.00 92.75 489 THR A O 1
ATOM 3609 N N . GLN A 1 490 ? -32.229 -4.014 41.768 1.00 94.19 490 GLN A N 1
ATOM 3610 C CA . GLN A 1 490 ? -33.114 -3.676 40.663 1.00 94.19 490 GLN A CA 1
ATOM 3611 C C . GLN A 1 490 ? -32.675 -4.376 39.366 1.00 94.19 490 GLN A C 1
ATOM 3613 O O . GLN A 1 490 ? -31.479 -4.613 39.175 1.00 94.19 490 GLN A O 1
ATOM 3618 N N . PRO A 1 491 ? -33.620 -4.714 38.468 1.00 91.38 491 PRO A N 1
ATOM 3619 C CA . PRO A 1 491 ? -33.301 -5.104 37.096 1.00 91.38 491 PRO A CA 1
ATOM 3620 C C . PRO A 1 491 ? -32.655 -3.939 36.327 1.00 91.38 491 PRO A C 1
ATOM 3622 O O . PRO A 1 491 ? -32.647 -2.804 36.800 1.00 91.38 491 PRO A O 1
ATOM 3625 N N . VAL A 1 492 ? -32.142 -4.212 35.120 1.00 92.62 492 VAL A N 1
ATOM 3626 C CA . VAL A 1 492 ? -31.465 -3.204 34.279 1.00 92.62 492 VAL A CA 1
ATOM 3627 C C . VAL A 1 492 ? -32.309 -1.944 34.096 1.00 92.62 492 VAL A C 1
ATOM 3629 O O . VAL A 1 492 ? -31.782 -0.857 34.297 1.00 92.62 492 VAL A O 1
ATOM 3632 N N . ALA A 1 493 ? -33.597 -2.082 33.762 1.00 94.31 493 ALA A N 1
ATOM 3633 C CA . ALA A 1 493 ? -34.553 -0.978 33.687 1.00 94.31 493 ALA A CA 1
ATOM 3634 C C . ALA A 1 493 ? -35.562 -1.058 34.840 1.00 94.31 493 ALA A C 1
ATOM 3636 O O . ALA A 1 493 ? -36.183 -2.101 35.043 1.00 94.31 493 ALA A O 1
ATOM 3637 N N . PHE A 1 494 ? -35.739 0.038 35.578 1.00 95.25 494 PHE A N 1
ATOM 3638 C CA . PHE A 1 494 ? -36.566 0.112 36.784 1.00 95.25 494 PHE A CA 1
ATOM 3639 C C . PHE A 1 494 ? -37.297 1.459 36.887 1.00 95.25 494 PHE A C 1
ATOM 3641 O O . PHE A 1 494 ? -36.896 2.455 36.283 1.00 95.25 494 PHE A O 1
ATOM 3648 N N . ALA A 1 495 ? -38.392 1.488 37.644 1.00 95.19 495 ALA A N 1
ATOM 3649 C CA . ALA A 1 495 ? -39.154 2.702 37.925 1.00 95.19 495 ALA A CA 1
ATOM 3650 C C . ALA A 1 495 ? -38.886 3.190 39.355 1.00 95.19 495 ALA A C 1
ATOM 3652 O O . ALA A 1 495 ? -38.638 2.377 40.244 1.00 95.19 495 ALA A O 1
ATOM 3653 N N . LEU A 1 496 ? -38.950 4.506 39.550 1.00 95.81 496 LEU A N 1
ATOM 3654 C CA . LEU A 1 496 ? -38.913 5.176 40.850 1.00 95.81 496 LEU A CA 1
ATOM 3655 C C . LEU A 1 496 ? -40.152 6.061 40.979 1.00 95.81 496 LEU A C 1
ATOM 3657 O O . LEU A 1 496 ? -40.464 6.803 40.042 1.00 95.81 496 LEU A O 1
ATOM 3661 N N . ASP A 1 497 ? -40.816 6.019 42.131 1.00 96.06 497 ASP A N 1
ATOM 3662 C CA . ASP A 1 497 ? -41.849 6.983 42.508 1.00 96.06 497 ASP A CA 1
ATOM 3663 C C . ASP A 1 497 ? -41.227 8.235 43.158 1.00 96.06 497 ASP A C 1
ATOM 3665 O O . ASP A 1 497 ? -40.059 8.266 43.556 1.00 96.06 497 ASP A O 1
ATOM 3669 N N . ALA A 1 498 ? -42.012 9.309 43.272 1.00 94.56 498 ALA A N 1
ATOM 3670 C CA . ALA A 1 498 ? -41.557 10.542 43.910 1.00 94.56 498 ALA A CA 1
ATOM 3671 C C . ALA A 1 498 ? -41.262 10.315 45.408 1.00 94.56 498 ALA A C 1
ATOM 3673 O O . ALA A 1 498 ? -42.157 10.014 46.197 1.00 94.56 498 ALA A O 1
ATOM 3674 N N . GLY A 1 499 ? -40.001 10.502 45.798 1.00 93.25 499 GLY A N 1
ATOM 3675 C CA . GLY A 1 499 ? -39.469 10.250 47.137 1.00 93.25 499 GLY A CA 1
ATOM 3676 C C . GLY A 1 499 ? -38.536 9.037 47.226 1.00 93.25 499 GLY A C 1
ATOM 3677 O O . GLY A 1 499 ? -37.784 8.950 48.200 1.00 93.25 499 GLY A O 1
ATOM 3678 N N . ASP A 1 500 ? -38.532 8.145 46.230 1.00 96.81 500 ASP A N 1
ATOM 3679 C CA . ASP A 1 500 ? -37.685 6.949 46.234 1.00 96.81 500 ASP A CA 1
ATOM 3680 C C . ASP A 1 500 ? -36.192 7.288 46.131 1.00 96.81 500 ASP A C 1
ATOM 3682 O O . ASP A 1 500 ? -35.780 8.170 45.373 1.00 96.81 500 ASP A O 1
ATOM 3686 N N . GLU A 1 501 ? -35.361 6.540 46.863 1.00 96.44 501 GLU A N 1
ATOM 3687 C CA . GLU A 1 501 ? -33.901 6.659 46.836 1.00 96.44 501 GLU A CA 1
ATOM 3688 C C . GLU A 1 501 ? -33.259 5.353 46.345 1.00 96.44 501 GLU A C 1
ATOM 3690 O O . GLU A 1 501 ? -33.413 4.287 46.951 1.00 96.44 501 GLU A O 1
ATOM 3695 N N . VAL A 1 502 ? -32.509 5.451 45.246 1.00 96.69 502 VAL A N 1
ATOM 3696 C CA . VAL A 1 502 ? -31.719 4.361 44.669 1.00 96.69 502 VAL A CA 1
ATOM 3697 C C . VAL A 1 502 ? -30.249 4.532 45.044 1.00 96.69 502 VAL A C 1
ATOM 3699 O O . VAL A 1 502 ? -29.684 5.623 44.982 1.00 96.69 502 VAL A O 1
ATOM 3702 N N . THR A 1 503 ? -29.617 3.439 45.459 1.00 96.81 503 THR A N 1
ATOM 3703 C CA . THR A 1 503 ? -28.182 3.348 45.742 1.00 96.81 503 THR A CA 1
ATOM 3704 C C . THR A 1 503 ? -27.507 2.549 44.637 1.00 96.81 503 THR A C 1
ATOM 3706 O O . THR A 1 503 ? -27.981 1.473 44.285 1.00 96.81 503 THR A O 1
ATOM 3709 N N . ILE A 1 504 ? -26.398 3.056 44.112 1.00 96.06 504 ILE A N 1
ATOM 3710 C CA . ILE A 1 504 ? -25.531 2.365 43.159 1.00 96.06 504 ILE A CA 1
ATOM 3711 C C . ILE A 1 504 ? -24.233 2.077 43.908 1.00 96.06 504 ILE A C 1
ATOM 3713 O O . ILE A 1 504 ? -23.522 3.003 44.308 1.00 96.06 504 ILE A O 1
ATOM 3717 N N . ASP A 1 505 ? -23.979 0.799 44.176 1.00 88.69 505 ASP A N 1
ATOM 3718 C CA . ASP A 1 505 ? -22.807 0.360 44.939 1.00 88.69 505 ASP A CA 1
ATOM 3719 C C . ASP A 1 505 ? -21.533 0.363 44.089 1.00 88.69 505 ASP A C 1
ATOM 3721 O O . ASP A 1 505 ? -21.615 0.301 42.859 1.00 88.69 505 ASP A O 1
ATOM 3725 N N . PRO A 1 506 ? -20.347 0.341 44.726 1.00 91.38 506 PRO A N 1
ATOM 3726 C CA . PRO A 1 506 ? -19.117 0.082 44.012 1.00 91.38 506 PRO A CA 1
ATOM 3727 C C . PRO A 1 506 ? -19.125 -1.277 43.315 1.00 91.38 506 PRO A C 1
ATOM 3729 O O . PRO A 1 506 ? -19.494 -2.283 43.932 1.00 91.38 506 PRO A O 1
ATOM 3732 N N . PRO A 1 507 ? -18.722 -1.328 42.037 1.00 92.50 507 PRO A N 1
ATOM 3733 C CA . PRO A 1 507 ? -18.723 -2.562 41.281 1.00 92.50 507 PRO A CA 1
ATOM 3734 C C . PRO A 1 507 ? -17.602 -3.493 41.753 1.00 92.50 507 PRO A C 1
ATOM 3736 O O . PRO A 1 507 ? -16.501 -3.057 42.083 1.00 92.50 507 PRO A O 1
ATOM 3739 N N . ALA A 1 508 ? -17.863 -4.801 41.733 1.00 88.38 508 ALA A N 1
ATOM 3740 C CA . ALA A 1 508 ? -16.830 -5.811 41.973 1.00 88.38 508 ALA A CA 1
ATOM 3741 C C . ALA A 1 508 ? -15.930 -6.047 40.740 1.00 88.38 508 ALA A C 1
ATOM 3743 O O . ALA A 1 508 ? -14.848 -6.620 40.868 1.00 88.38 508 ALA A O 1
ATOM 3744 N N . ARG A 1 509 ? -16.400 -5.642 39.550 1.00 92.25 509 ARG A N 1
ATOM 3745 C CA . ARG A 1 509 ? -15.750 -5.794 38.241 1.00 92.25 509 ARG A CA 1
ATOM 3746 C C . ARG A 1 509 ? -16.104 -4.613 37.343 1.00 92.25 509 ARG A C 1
ATOM 3748 O O . ARG A 1 509 ? -17.247 -4.171 37.363 1.00 92.25 509 ARG A O 1
ATOM 3755 N N . GLY A 1 510 ? -15.162 -4.142 36.537 1.00 94.12 510 GLY A N 1
ATOM 3756 C CA . GLY A 1 510 ? -15.288 -2.894 35.789 1.00 94.12 510 GLY A CA 1
ATOM 3757 C C . GLY A 1 510 ? -15.131 -1.659 36.680 1.00 94.12 510 GLY A C 1
ATOM 3758 O O . GLY A 1 510 ? -14.841 -1.765 37.874 1.00 94.12 510 GLY A O 1
ATOM 3759 N N . MET A 1 511 ? -15.351 -0.471 36.113 1.00 93.44 511 MET A N 1
ATOM 3760 C CA . MET A 1 511 ? -15.359 0.781 36.882 1.00 93.44 511 MET A CA 1
ATOM 3761 C C . MET A 1 511 ? -16.382 1.834 36.429 1.00 93.44 511 MET A C 1
ATOM 3763 O O . MET A 1 511 ? -16.645 2.755 37.203 1.00 93.44 511 MET A O 1
ATOM 3767 N N . ARG A 1 512 ? -16.968 1.724 35.227 1.00 95.44 512 ARG A N 1
ATOM 3768 C CA . ARG A 1 512 ? -17.924 2.703 34.674 1.00 95.44 512 ARG A CA 1
ATOM 3769 C C . ARG A 1 512 ? -19.315 2.111 34.504 1.00 95.44 512 ARG A C 1
ATOM 3771 O O . ARG A 1 512 ? -19.473 0.966 34.084 1.00 95.44 512 ARG A O 1
ATOM 3778 N N . SER A 1 513 ? -20.330 2.900 34.828 1.00 96.62 513 SER A N 1
ATOM 3779 C CA . SER A 1 513 ? -21.742 2.534 34.662 1.00 96.62 513 SER A CA 1
ATOM 3780 C C . SER A 1 513 ? -22.516 3.698 34.064 1.00 96.62 513 SER A C 1
ATOM 3782 O O . SER A 1 513 ? -22.213 4.845 34.379 1.00 96.62 513 SER A O 1
ATOM 3784 N N . TYR A 1 514 ? -23.521 3.413 33.241 1.00 97.88 514 TYR A N 1
ATOM 3785 C CA . TYR A 1 514 ? -24.323 4.421 32.550 1.00 97.88 514 TYR A CA 1
ATOM 3786 C C . TYR A 1 514 ? -25.770 4.331 33.000 1.00 97.88 514 TYR A C 1
ATOM 3788 O O . TYR A 1 514 ? -26.406 3.286 32.832 1.00 97.88 514 TYR A O 1
ATOM 3796 N N . LEU A 1 515 ? -26.268 5.424 33.578 1.00 97.88 515 LEU A N 1
ATOM 3797 C CA . LEU A 1 515 ? -27.657 5.581 33.995 1.00 97.88 515 LEU A CA 1
ATOM 3798 C C . LEU A 1 515 ? -28.398 6.450 32.971 1.00 97.88 515 LEU A C 1
ATOM 3800 O O . LEU A 1 515 ? -28.143 7.650 32.880 1.00 97.88 515 LEU A O 1
ATOM 3804 N N . ALA A 1 516 ? -29.310 5.850 32.212 1.00 97.69 516 ALA A N 1
ATOM 3805 C CA . ALA A 1 516 ? -30.204 6.545 31.287 1.00 97.69 516 ALA A CA 1
ATOM 3806 C C . ALA A 1 516 ? -31.584 6.769 31.929 1.00 97.69 516 ALA A C 1
ATOM 3808 O O . ALA A 1 516 ? -32.025 5.970 32.756 1.00 97.69 516 ALA A O 1
ATOM 3809 N N . ILE A 1 517 ? -32.288 7.823 31.512 1.00 97.06 517 ILE A N 1
ATOM 3810 C CA . ILE A 1 517 ? -33.690 8.096 31.867 1.00 97.06 517 ILE A CA 1
ATOM 3811 C C . ILE A 1 517 ? -34.565 8.045 30.613 1.00 97.06 517 ILE A C 1
ATOM 3813 O O . ILE A 1 517 ? -34.158 8.518 29.550 1.00 97.06 517 ILE A O 1
ATOM 3817 N N . ARG A 1 518 ? -35.772 7.477 30.715 1.00 96.62 518 ARG A N 1
ATOM 3818 C CA . ARG A 1 518 ? -36.721 7.431 29.594 1.00 96.62 518 ARG A CA 1
ATOM 3819 C C . ARG A 1 518 ? -37.095 8.846 29.144 1.00 96.62 518 ARG A C 1
ATOM 3821 O O . ARG A 1 518 ? -37.626 9.622 29.932 1.00 96.62 518 ARG A O 1
ATOM 3828 N N . GLY A 1 519 ? -36.850 9.150 27.871 1.00 94.88 519 GLY A N 1
ATOM 3829 C CA . GLY A 1 519 ? -37.072 10.479 27.291 1.00 94.88 519 GLY A CA 1
ATOM 3830 C C . GLY A 1 519 ? -35.907 11.462 27.471 1.00 94.88 519 GLY A C 1
ATOM 3831 O O . GLY A 1 519 ? -36.083 12.642 27.175 1.00 94.88 519 GLY A O 1
ATOM 3832 N N . GLY A 1 520 ? -34.739 10.991 27.927 1.00 96.12 520 GLY A N 1
ATOM 3833 C CA . GLY A 1 520 ? -33.503 11.775 28.047 1.00 96.12 520 GLY A CA 1
ATOM 3834 C C . GLY A 1 520 ? -33.466 12.735 29.244 1.00 96.12 520 GLY A C 1
ATOM 3835 O O . GLY A 1 520 ? -34.495 13.066 29.839 1.00 96.12 520 GLY A O 1
ATOM 3836 N N . PHE A 1 521 ? -32.263 13.178 29.615 1.00 95.44 521 PHE A N 1
ATOM 3837 C CA . PHE A 1 521 ? -32.073 14.249 30.599 1.00 95.44 521 PHE A CA 1
ATOM 3838 C C . PHE A 1 521 ? -32.229 15.622 29.937 1.00 95.44 521 PHE A C 1
ATOM 3840 O O . PHE A 1 521 ? -31.869 15.799 28.770 1.00 95.44 521 PHE A O 1
ATOM 3847 N N . ASP A 1 522 ? -32.745 16.600 30.683 1.00 93.38 522 ASP A N 1
ATOM 3848 C CA . ASP A 1 522 ? -32.836 17.990 30.232 1.00 93.38 522 ASP A CA 1
ATOM 3849 C C . ASP A 1 522 ? -31.472 18.675 30.356 1.00 93.38 522 ASP A C 1
ATOM 3851 O O . ASP A 1 522 ? -31.144 19.337 31.340 1.00 93.38 522 ASP A O 1
ATOM 3855 N N . VAL A 1 523 ? -30.633 18.404 29.360 1.00 90.00 523 VAL A N 1
ATOM 3856 C CA . VAL A 1 523 ? -29.272 18.910 29.230 1.00 90.00 523 VAL A CA 1
ATOM 3857 C C . VAL A 1 523 ? -29.126 19.505 27.835 1.00 90.00 523 VAL A C 1
ATOM 3859 O O . VAL A 1 523 ? -29.447 18.858 26.835 1.00 90.00 523 VAL A O 1
ATOM 3862 N N . ALA A 1 524 ? -28.652 20.748 27.771 1.00 86.19 524 ALA A N 1
ATOM 3863 C CA . ALA A 1 524 ? -28.381 21.429 26.514 1.00 86.19 524 ALA A CA 1
ATOM 3864 C C . ALA A 1 524 ? -27.039 20.950 25.919 1.00 86.19 524 ALA A C 1
ATOM 3866 O O . ALA A 1 524 ? -26.032 20.946 26.635 1.00 86.19 524 ALA A O 1
ATOM 3867 N N . PRO A 1 525 ? -26.985 20.575 24.627 1.00 88.31 525 PRO A N 1
ATOM 3868 C CA . PRO A 1 525 ? -25.735 20.199 23.981 1.00 88.31 525 PRO A CA 1
ATOM 3869 C C . PRO A 1 525 ? -24.823 21.417 23.784 1.00 88.31 525 PRO A C 1
ATOM 3871 O O . PRO A 1 525 ? -25.256 22.469 23.315 1.00 88.31 525 PRO A O 1
ATOM 3874 N N . VAL A 1 526 ? -23.534 21.245 24.071 1.00 87.31 526 VAL A N 1
ATOM 3875 C CA . VAL A 1 526 ? -22.469 22.214 23.789 1.00 87.31 526 VAL A CA 1
ATOM 3876 C C . VAL A 1 526 ? -21.646 21.681 22.620 1.00 87.31 526 VAL A C 1
ATOM 3878 O O . VAL A 1 526 ? -21.075 20.588 22.702 1.00 87.31 526 VAL A O 1
ATOM 3881 N N . LEU A 1 527 ? -21.602 22.444 21.522 1.00 86.06 527 LEU A N 1
ATOM 3882 C CA . LEU A 1 527 ? -20.990 22.027 20.250 1.00 86.06 527 LEU A CA 1
ATOM 3883 C C . LEU A 1 527 ? -21.549 20.681 19.748 1.00 86.06 527 LEU A C 1
ATOM 3885 O O . LEU A 1 527 ? -20.810 19.762 19.413 1.00 86.06 527 LEU A O 1
ATOM 3889 N N . GLY A 1 528 ? -22.880 20.553 19.758 1.00 87.50 528 GLY A N 1
ATOM 3890 C CA . GLY A 1 528 ? -23.596 19.370 19.264 1.00 87.50 528 GLY A CA 1
ATOM 3891 C C . GLY A 1 528 ? -23.646 18.166 20.214 1.00 87.50 528 GLY A C 1
ATOM 3892 O O . GLY A 1 528 ? -24.354 17.215 19.905 1.00 87.50 528 GLY A O 1
ATOM 3893 N N . SER A 1 529 ? -22.973 18.209 21.372 1.00 93.38 529 SER A N 1
ATOM 3894 C CA . SER A 1 529 ? -22.894 17.088 22.325 1.00 93.38 529 SER A CA 1
ATOM 3895 C C . SER A 1 529 ? -23.115 17.524 23.776 1.00 93.38 529 SER A C 1
ATOM 3897 O O . SER A 1 529 ? -22.652 18.579 24.214 1.00 93.38 529 SER A O 1
ATOM 3899 N N . CYS A 1 530 ? -23.787 16.674 24.545 1.00 93.56 530 CYS A N 1
ATOM 3900 C CA . CYS A 1 530 ? -23.958 16.762 25.993 1.00 93.56 530 CYS A CA 1
ATOM 3901 C C . CYS A 1 530 ? -22.798 16.124 26.785 1.00 93.56 530 CYS A C 1
ATOM 3903 O O . CYS A 1 530 ? -22.864 16.095 28.011 1.00 93.56 530 CYS A O 1
ATOM 3905 N N . ALA A 1 531 ? -21.752 15.606 26.134 1.00 94.81 531 ALA A N 1
ATOM 3906 C CA . ALA A 1 531 ? -20.599 15.013 26.808 1.00 94.81 531 ALA A CA 1
ATOM 3907 C C . ALA A 1 531 ? -19.787 16.051 27.595 1.00 94.81 531 ALA A C 1
ATOM 3909 O O . ALA A 1 531 ? -19.422 17.095 27.049 1.00 94.81 531 ALA A O 1
ATOM 3910 N N . THR A 1 532 ? -19.439 15.753 28.846 1.00 93.44 532 THR A N 1
ATOM 3911 C CA . THR A 1 532 ? -18.442 16.518 29.604 1.00 93.44 532 THR A CA 1
ATOM 3912 C C . THR A 1 532 ? -17.032 16.061 29.212 1.00 93.44 532 THR A C 1
ATOM 3914 O O . THR A 1 532 ? -16.597 14.986 29.632 1.00 93.44 532 THR A O 1
ATOM 3917 N N . ASP A 1 533 ? -16.307 16.885 28.452 1.00 90.69 533 ASP A N 1
ATOM 3918 C CA . ASP A 1 533 ? -14.871 16.707 28.200 1.00 90.69 533 ASP A CA 1
ATOM 3919 C C . ASP A 1 533 ? -14.084 17.313 29.372 1.00 90.69 533 ASP A C 1
ATOM 3921 O O . ASP A 1 533 ? -14.137 18.522 29.629 1.00 90.69 533 ASP A O 1
ATOM 3925 N N . THR A 1 534 ? -13.365 16.464 30.109 1.00 88.38 534 THR A N 1
ATOM 3926 C CA . THR A 1 534 ? -12.658 16.861 31.335 1.00 88.38 534 THR A CA 1
ATOM 3927 C C . THR A 1 534 ? -11.322 17.571 31.096 1.00 88.38 534 THR A C 1
ATOM 3929 O O . THR A 1 534 ? -10.852 18.265 31.999 1.00 88.38 534 THR A O 1
ATOM 3932 N N . LEU A 1 535 ? -10.721 17.450 29.905 1.00 84.00 535 LEU A N 1
ATOM 3933 C CA . LEU A 1 535 ? -9.488 18.156 29.529 1.00 84.00 535 LEU A CA 1
ATOM 3934 C C . LEU A 1 535 ? -9.801 19.520 28.906 1.00 84.00 535 LEU A C 1
ATOM 3936 O O . LEU A 1 535 ? -9.166 20.528 29.232 1.00 84.00 535 LEU A O 1
ATOM 3940 N N . ALA A 1 536 ? -10.794 19.542 28.019 1.00 79.31 536 ALA A N 1
ATOM 3941 C CA . ALA A 1 536 ? -11.269 20.739 27.342 1.00 79.31 536 ALA A CA 1
ATOM 3942 C C . ALA A 1 536 ? -12.117 21.647 28.247 1.00 79.31 536 ALA A C 1
ATOM 3944 O O . ALA A 1 536 ? -12.228 22.838 27.969 1.00 79.31 536 ALA A O 1
ATOM 3945 N N . GLN A 1 537 ? -12.719 21.092 29.308 1.00 84.06 537 GLN A N 1
ATOM 3946 C CA . GLN A 1 537 ? -13.724 21.756 30.153 1.00 84.06 537 GLN A CA 1
ATOM 3947 C C . GLN A 1 537 ? -14.959 22.211 29.349 1.00 84.06 537 GLN A C 1
ATOM 3949 O O . GLN A 1 537 ? -15.538 23.266 29.602 1.00 84.06 537 GLN A O 1
ATOM 3954 N N . ILE A 1 538 ? -15.363 21.397 28.365 1.00 85.62 538 ILE A N 1
ATOM 3955 C CA . ILE A 1 538 ? -16.501 21.653 27.469 1.00 85.62 538 ILE A CA 1
ATOM 3956 C C . ILE A 1 538 ? -17.640 20.685 27.793 1.00 85.62 538 ILE A C 1
ATOM 3958 O O . ILE A 1 538 ? -17.424 19.484 27.944 1.00 85.62 538 ILE A O 1
ATOM 3962 N N . GLY A 1 539 ? -18.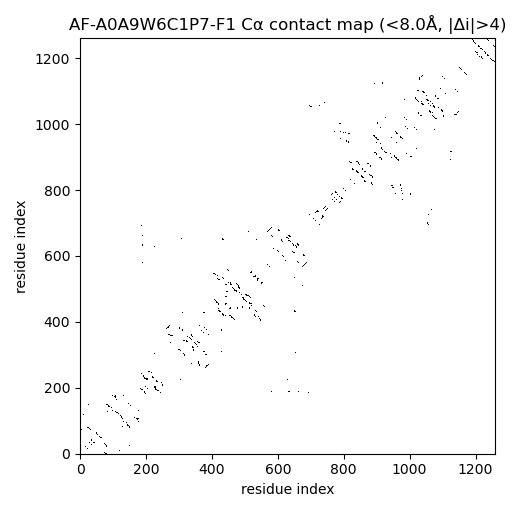865 21.210 27.833 1.00 87.69 539 GLY A N 1
ATOM 3963 C CA . GLY A 1 539 ? -20.077 20.447 28.125 1.00 87.69 539 GLY A CA 1
ATOM 3964 C C . GLY A 1 539 ? -20.660 20.762 29.505 1.00 87.69 539 GLY A C 1
ATOM 3965 O O . GLY A 1 539 ? -20.309 21.775 30.112 1.00 87.69 539 GLY A O 1
ATOM 3966 N N . PRO A 1 540 ? -21.582 19.922 30.000 1.00 88.81 540 PRO A N 1
ATOM 3967 C CA . PRO A 1 540 ? -22.222 20.104 31.299 1.00 88.81 540 PRO A CA 1
ATOM 3968 C C . PRO A 1 540 ? -21.218 20.015 32.450 1.00 88.81 540 PRO A C 1
ATOM 3970 O O . PRO A 1 540 ? -20.273 19.222 32.403 1.00 88.81 540 PRO A O 1
ATOM 3973 N N . ALA A 1 541 ? -21.453 20.788 33.511 1.00 87.94 541 ALA A N 1
ATOM 3974 C CA . ALA A 1 541 ? -20.653 20.706 34.727 1.00 87.94 541 ALA A CA 1
ATOM 3975 C C . ALA A 1 541 ? -20.776 19.307 35.378 1.00 87.94 541 ALA A C 1
ATOM 3977 O O . ALA A 1 541 ? -21.877 18.750 35.405 1.00 87.94 541 ALA A O 1
ATOM 3978 N N . PRO A 1 542 ? -19.685 18.740 35.929 1.00 92.00 542 PRO A N 1
ATOM 3979 C CA . PRO A 1 542 ? -19.742 17.501 36.700 1.00 92.00 542 PRO A CA 1
ATOM 3980 C C . PRO A 1 542 ? -20.697 17.613 37.896 1.00 92.00 542 PRO A C 1
ATOM 3982 O O . PRO A 1 542 ? -20.576 18.539 38.697 1.00 92.00 542 PRO A O 1
ATOM 3985 N N . LEU A 1 543 ? -21.611 16.654 38.039 1.00 94.19 543 LEU A N 1
ATOM 3986 C CA . LEU A 1 543 ? -22.628 16.646 39.092 1.00 94.19 543 LEU A CA 1
ATOM 3987 C C . LEU A 1 543 ? -22.039 16.180 40.427 1.00 94.19 543 LEU A C 1
ATOM 3989 O O . LEU A 1 543 ? -21.354 15.151 40.509 1.00 94.19 543 LEU A O 1
ATOM 3993 N N . MET A 1 544 ? -22.387 16.907 41.482 1.00 94.81 544 MET A N 1
ATOM 3994 C CA . MET A 1 544 ? -21.957 16.712 42.860 1.00 94.81 544 MET A CA 1
ATOM 3995 C C . MET A 1 544 ? -23.163 16.499 43.789 1.00 94.81 544 MET A C 1
ATOM 3997 O O . MET A 1 544 ? -24.323 16.586 43.393 1.00 94.81 544 MET A O 1
ATOM 4001 N N . ALA A 1 545 ? -22.903 16.177 45.059 1.00 94.25 545 ALA A N 1
ATOM 4002 C CA . ALA A 1 545 ? -23.968 16.008 46.047 1.00 94.25 545 ALA A CA 1
ATOM 4003 C C . ALA A 1 545 ? -24.715 17.334 46.291 1.00 94.25 545 ALA A C 1
ATOM 4005 O O . ALA A 1 545 ? -24.110 18.326 46.692 1.00 94.25 545 ALA A O 1
ATOM 4006 N N . GLY A 1 546 ? -26.033 17.319 46.082 1.00 91.62 546 GLY A N 1
ATOM 4007 C CA . GLY A 1 546 ? -26.915 18.487 46.112 1.00 91.62 546 GLY A CA 1
ATOM 4008 C C . GLY A 1 546 ? -27.579 18.770 44.762 1.00 91.62 546 GLY A C 1
ATOM 4009 O O . GLY A 1 546 ? -28.739 19.191 44.749 1.00 91.62 546 GLY A O 1
ATOM 4010 N N . ASP A 1 547 ? -26.897 18.473 43.653 1.00 93.44 547 ASP A N 1
ATOM 4011 C CA . ASP A 1 547 ? -27.357 18.789 42.296 1.00 93.44 547 ASP A CA 1
ATOM 4012 C C . ASP A 1 547 ? -28.549 17.925 41.865 1.00 93.44 547 ASP A C 1
ATOM 4014 O O . ASP A 1 547 ? -28.762 16.825 42.379 1.00 93.44 547 ASP A O 1
ATOM 4018 N N . ALA A 1 548 ? -29.341 18.412 40.907 1.00 92.12 548 ALA A N 1
ATOM 4019 C CA . ALA A 1 548 ? -30.467 17.676 40.338 1.00 92.12 548 ALA A CA 1
ATOM 4020 C C . ALA A 1 548 ? -30.599 17.911 38.830 1.00 92.12 548 ALA A C 1
ATOM 4022 O O . ALA A 1 548 ? -30.371 19.019 38.350 1.00 92.12 548 ALA A O 1
ATOM 4023 N N . LEU A 1 549 ? -31.019 16.873 38.101 1.00 92.62 549 LEU A N 1
ATOM 4024 C CA . LEU A 1 549 ? -31.326 16.942 36.670 1.00 92.62 549 LEU A CA 1
ATOM 4025 C C . LEU A 1 549 ? -32.802 16.647 36.410 1.00 92.62 549 LEU A C 1
ATOM 4027 O O . LEU A 1 549 ? -33.335 15.651 36.905 1.00 92.62 549 LEU A O 1
ATOM 4031 N N . ALA A 1 550 ? -33.449 17.482 35.598 1.00 93.19 550 ALA A N 1
ATOM 4032 C CA . ALA A 1 550 ? -34.813 17.241 35.143 1.00 93.19 550 ALA A CA 1
ATOM 4033 C C . ALA A 1 550 ? -34.852 16.165 34.035 1.00 93.19 550 ALA A C 1
ATOM 4035 O O . ALA A 1 550 ? -33.908 16.044 33.248 1.00 93.19 550 ALA A O 1
ATOM 4036 N N . PRO A 1 551 ? -35.945 15.388 33.929 1.00 93.69 551 PRO A N 1
ATOM 4037 C CA . PRO A 1 551 ? -36.252 14.621 32.725 1.00 93.69 551 PRO A CA 1
ATOM 4038 C C . PRO A 1 551 ? -36.626 15.570 31.574 1.00 93.69 551 PRO A C 1
ATOM 4040 O O . PRO A 1 551 ? -37.475 16.438 31.760 1.00 93.69 551 PRO A O 1
ATOM 4043 N N . ALA A 1 552 ? -36.081 15.366 30.372 1.00 92.94 552 ALA A N 1
ATOM 4044 C CA . ALA A 1 552 ? -36.460 16.143 29.184 1.00 92.94 552 ALA A CA 1
ATOM 4045 C C . ALA A 1 552 ? -37.821 15.731 28.593 1.00 92.94 552 ALA A C 1
ATOM 4047 O O . ALA A 1 552 ? -38.399 16.463 27.792 1.00 92.94 552 ALA A O 1
ATOM 4048 N N . GLY A 1 553 ? -38.331 14.543 28.945 1.00 90.06 553 GLY A N 1
ATOM 4049 C CA . GLY A 1 553 ? -39.654 14.074 28.515 1.00 90.06 553 GLY A CA 1
ATOM 4050 C C . GLY A 1 553 ? -39.801 13.863 27.002 1.00 90.06 553 GLY A C 1
ATOM 4051 O O . GLY A 1 553 ? -40.922 13.887 26.491 1.00 90.06 553 GLY A O 1
ATOM 4052 N N . ARG A 1 554 ? -38.693 13.670 26.272 1.00 93.69 554 ARG A N 1
ATOM 4053 C CA . ARG A 1 554 ? -38.693 13.460 24.815 1.00 93.69 554 ARG A CA 1
ATOM 4054 C C . ARG A 1 554 ? -39.419 12.159 24.454 1.00 93.69 554 ARG A C 1
ATOM 4056 O O . ARG A 1 554 ? -39.514 11.228 25.257 1.00 93.69 554 ARG A O 1
ATOM 4063 N N . ALA A 1 555 ? -39.912 12.075 23.220 1.00 89.94 555 ALA A N 1
ATOM 4064 C CA . ALA A 1 555 ? -40.569 10.871 22.722 1.00 89.94 555 ALA A CA 1
ATOM 4065 C C . ALA A 1 555 ? -39.594 9.677 22.716 1.00 89.94 555 ALA A C 1
ATOM 4067 O O . ALA A 1 555 ? -38.569 9.707 22.040 1.00 89.94 555 ALA A O 1
ATOM 4068 N N . ALA A 1 556 ? -39.938 8.623 23.457 1.00 90.88 556 ALA A N 1
ATOM 4069 C CA . ALA A 1 556 ? -39.151 7.398 23.568 1.00 90.88 556 ALA A CA 1
ATOM 4070 C C . ALA A 1 556 ? -39.919 6.204 22.980 1.00 90.88 556 ALA A C 1
ATOM 4072 O O . ALA A 1 556 ? -41.126 6.053 23.199 1.00 90.88 556 ALA A O 1
ATOM 4073 N N . GLY A 1 557 ? -39.211 5.342 22.253 1.00 91.25 557 GLY A N 1
ATOM 4074 C CA . GLY A 1 557 ? -39.757 4.165 21.583 1.00 91.25 557 GLY A CA 1
ATOM 4075 C C . GLY A 1 557 ? -40.155 3.037 22.539 1.00 91.25 557 GLY A C 1
ATOM 4076 O O . GLY A 1 557 ? -40.264 3.220 23.758 1.00 91.25 557 GLY A O 1
ATOM 4077 N N . ALA A 1 558 ? -40.377 1.850 21.976 1.00 85.62 558 ALA A N 1
ATOM 4078 C CA . ALA A 1 558 ? -40.579 0.635 22.758 1.00 85.62 558 ALA A CA 1
ATOM 4079 C C . ALA A 1 558 ? -39.305 0.279 23.544 1.00 85.62 558 ALA A C 1
ATOM 4081 O O . ALA A 1 558 ? -38.193 0.439 23.042 1.00 85.62 558 ALA A O 1
ATOM 4082 N N . VAL A 1 559 ? -39.475 -0.218 24.769 1.00 86.44 559 VAL A N 1
ATOM 4083 C CA . VAL A 1 559 ? -38.376 -0.807 25.541 1.00 86.44 559 VAL A CA 1
ATOM 4084 C C . VAL A 1 559 ? -38.024 -2.160 24.929 1.00 86.44 559 VAL A C 1
ATOM 4086 O O . VAL A 1 559 ? -38.903 -2.996 24.720 1.00 86.44 559 VAL A O 1
ATOM 4089 N N . THR A 1 560 ? -36.741 -2.375 24.662 1.00 78.38 560 THR A N 1
ATOM 4090 C CA . THR A 1 560 ? -36.192 -3.647 24.175 1.00 78.38 560 THR A CA 1
ATOM 4091 C C . THR A 1 560 ? -35.234 -4.224 25.205 1.00 78.38 560 THR A C 1
ATOM 4093 O O . THR A 1 560 ? -34.559 -3.457 25.893 1.00 78.38 560 THR A O 1
ATOM 4096 N N . ASP A 1 561 ? -35.102 -5.552 25.258 1.00 81.62 561 ASP A N 1
ATOM 4097 C CA . ASP A 1 561 ? -33.992 -6.185 25.975 1.00 81.62 561 ASP A CA 1
ATOM 4098 C C . ASP A 1 561 ? -32.660 -5.615 25.437 1.00 81.62 561 ASP A C 1
ATOM 4100 O O . ASP A 1 561 ? -32.408 -5.692 24.229 1.00 81.62 561 ASP A O 1
ATOM 4104 N N . PRO A 1 562 ? -31.821 -4.981 26.277 1.00 79.38 562 PRO A N 1
ATOM 4105 C CA . PRO A 1 562 ? -30.550 -4.423 25.831 1.00 79.38 562 PRO A CA 1
ATOM 4106 C C . PRO A 1 562 ? -29.516 -5.490 25.446 1.00 79.38 562 PRO A C 1
ATOM 4108 O O . PRO A 1 562 ? -28.511 -5.120 24.826 1.00 79.38 562 PRO A O 1
ATOM 4111 N N . GLY A 1 563 ? -29.752 -6.761 25.787 1.00 77.94 563 GLY A N 1
ATOM 4112 C CA . GLY A 1 563 ? -28.821 -7.873 25.636 1.00 77.94 563 GLY A CA 1
ATOM 4113 C C . GLY A 1 563 ? -27.779 -7.945 26.764 1.00 77.94 563 GLY A C 1
ATOM 4114 O O . GLY A 1 563 ? -27.610 -6.982 27.523 1.00 77.94 563 GLY A O 1
ATOM 4115 N N . PRO A 1 564 ? -27.061 -9.077 26.890 1.00 78.44 564 PRO A N 1
ATOM 4116 C CA . PRO A 1 564 ? -25.999 -9.231 27.880 1.00 78.44 564 PRO A CA 1
ATOM 4117 C C . PRO A 1 564 ? -24.850 -8.237 27.643 1.00 78.44 564 PRO A C 1
ATOM 4119 O O . PRO A 1 564 ? -24.540 -7.862 26.510 1.00 78.44 564 PRO A O 1
ATOM 4122 N N . GLY A 1 565 ? -24.211 -7.809 28.734 1.00 79.00 565 GLY A N 1
ATOM 4123 C CA . GLY A 1 565 ? -22.938 -7.085 28.686 1.00 79.00 565 GLY A CA 1
ATOM 4124 C C . GLY A 1 565 ? -21.740 -8.040 28.565 1.00 79.00 565 GLY A C 1
ATOM 4125 O O . GLY A 1 565 ? -21.895 -9.234 28.822 1.00 79.00 565 GLY A O 1
ATOM 4126 N N . PRO A 1 566 ? -20.553 -7.530 28.189 1.00 84.62 566 PRO A N 1
ATOM 4127 C CA . PRO A 1 566 ? -19.317 -8.310 28.205 1.00 84.62 566 PRO A CA 1
ATOM 4128 C C . PRO A 1 566 ? -18.864 -8.620 29.640 1.00 84.62 566 PRO A C 1
ATOM 4130 O O . PRO A 1 566 ? -19.221 -7.908 30.582 1.00 84.62 566 PRO A O 1
ATOM 4133 N N . ASP A 1 567 ? -18.026 -9.647 29.800 1.00 86.25 567 ASP A N 1
ATOM 4134 C CA . ASP A 1 567 ? -17.335 -9.906 31.065 1.00 86.25 567 ASP A CA 1
ATOM 4135 C C . ASP A 1 567 ? -16.368 -8.759 31.393 1.00 86.25 567 ASP A C 1
ATOM 4137 O O . ASP A 1 567 ? -15.501 -8.402 30.595 1.00 86.25 567 ASP A O 1
ATOM 4141 N N . LEU A 1 568 ? -16.514 -8.180 32.586 1.00 92.50 568 LEU A N 1
ATOM 4142 C CA . LEU A 1 568 ? -15.726 -7.025 33.017 1.00 92.50 568 LEU A CA 1
ATOM 4143 C C . LEU A 1 568 ? -14.495 -7.436 33.848 1.00 92.50 568 LEU A C 1
ATOM 4145 O O . LEU A 1 568 ? -14.563 -8.398 34.622 1.00 92.50 568 LEU A O 1
ATOM 4149 N N . PRO A 1 569 ? -13.373 -6.700 33.737 1.00 90.06 569 PRO A N 1
ATOM 4150 C CA . PRO A 1 569 ? -12.127 -7.021 34.428 1.00 90.06 569 PRO A CA 1
ATOM 4151 C C . PRO A 1 569 ? -12.194 -6.695 35.925 1.00 90.06 569 PRO A C 1
ATOM 4153 O O . PRO A 1 569 ? -13.004 -5.885 36.372 1.00 90.06 569 PRO A O 1
ATOM 4156 N N . GLN A 1 570 ? -11.307 -7.293 36.719 1.00 86.56 570 GLN A N 1
ATOM 4157 C CA . GLN A 1 570 ? -11.159 -6.992 38.150 1.00 86.56 570 GLN A CA 1
ATOM 4158 C C . GLN A 1 570 ? -9.698 -6.682 38.495 1.00 86.56 570 GLN A C 1
ATOM 4160 O O . GLN A 1 570 ? -8.776 -7.152 37.820 1.00 86.56 570 GLN A O 1
ATOM 4165 N N . ALA A 1 571 ? -9.468 -5.940 39.581 1.00 79.69 571 ALA A N 1
ATOM 4166 C CA . ALA A 1 571 ? -8.113 -5.686 40.066 1.00 79.69 571 ALA A CA 1
ATOM 4167 C C . ALA A 1 571 ? -7.344 -7.012 40.257 1.00 79.69 571 ALA A C 1
ATOM 4169 O O . ALA A 1 571 ? -7.889 -8.002 40.752 1.00 79.69 571 ALA A O 1
ATOM 4170 N N . GLY A 1 572 ? -6.085 -7.051 39.815 1.00 76.19 572 GLY A N 1
ATOM 4171 C CA . GLY A 1 572 ? -5.232 -8.244 39.838 1.00 76.19 572 GLY A CA 1
ATOM 4172 C C . GLY A 1 572 ? -5.394 -9.233 38.669 1.00 76.19 572 GLY A C 1
ATOM 4173 O O . GLY A 1 572 ? -4.472 -10.031 38.456 1.00 76.19 572 GLY A O 1
ATOM 4174 N N . THR A 1 573 ? -6.479 -9.182 37.880 1.00 83.38 573 THR A N 1
ATOM 4175 C CA . THR A 1 573 ? -6.542 -9.936 36.604 1.00 83.38 573 THR A CA 1
ATOM 4176 C C . THR A 1 573 ? -5.645 -9.315 35.537 1.00 83.38 573 THR A C 1
ATOM 4178 O O . THR A 1 573 ? -5.378 -8.114 35.582 1.00 83.38 573 THR A O 1
ATOM 4181 N N . VAL A 1 574 ? -5.161 -10.155 34.616 1.00 92.00 574 VAL A N 1
ATOM 4182 C CA . VAL A 1 574 ? -4.422 -9.740 33.416 1.00 92.00 574 VAL A CA 1
ATOM 4183 C C . VAL A 1 574 ? -5.406 -9.691 32.249 1.00 92.00 574 VAL A C 1
ATOM 4185 O O . VAL A 1 574 ? -6.099 -10.677 32.002 1.00 92.00 574 VAL A O 1
ATOM 4188 N N . VAL A 1 575 ? -5.474 -8.559 31.554 1.00 93.94 575 VAL A N 1
ATOM 4189 C CA . VAL A 1 575 ? -6.332 -8.338 30.380 1.00 93.94 575 VAL A CA 1
ATOM 4190 C C . VAL A 1 575 ? -5.449 -8.146 29.151 1.00 93.94 575 VAL A C 1
ATOM 4192 O O . VAL A 1 575 ? -4.616 -7.242 29.132 1.00 93.94 575 VAL A O 1
ATOM 4195 N N . THR A 1 576 ? -5.621 -8.969 28.119 1.00 94.31 576 THR A N 1
ATOM 4196 C CA . THR A 1 576 ? -4.942 -8.746 26.834 1.00 94.31 576 THR A CA 1
ATOM 4197 C C . THR A 1 576 ? -5.728 -7.734 26.004 1.00 94.31 576 THR A C 1
ATOM 4199 O O . THR A 1 576 ? -6.943 -7.865 25.860 1.00 94.31 576 THR A O 1
ATOM 4202 N N . LEU A 1 577 ? -5.036 -6.735 25.463 1.00 94.88 577 LEU A N 1
ATOM 4203 C CA . LEU A 1 577 ? -5.594 -5.671 24.637 1.00 94.88 577 LEU A CA 1
ATOM 4204 C C . LEU A 1 577 ? -4.975 -5.709 23.224 1.00 94.88 577 LEU A C 1
ATOM 4206 O O . LEU A 1 577 ? -3.752 -5.583 23.119 1.00 94.88 577 LEU A O 1
ATOM 4210 N N . PRO A 1 578 ? -5.777 -5.871 22.153 1.00 93.94 578 PRO A N 1
ATOM 4211 C CA . PRO A 1 578 ? -5.279 -5.877 20.777 1.00 93.94 578 PRO A CA 1
ATOM 4212 C C . PRO A 1 578 ? -4.902 -4.467 20.305 1.00 93.94 578 PRO A C 1
ATOM 4214 O O . PRO A 1 578 ? -5.649 -3.504 20.525 1.00 93.94 578 PRO A O 1
ATOM 4217 N N . VAL A 1 579 ? -3.745 -4.352 19.656 1.00 93.69 579 VAL A N 1
ATOM 4218 C CA . VAL A 1 579 ? -3.169 -3.095 19.167 1.00 93.69 579 VAL A CA 1
ATOM 4219 C C . VAL A 1 579 ? -2.670 -3.220 17.728 1.00 93.69 579 VAL A C 1
ATOM 4221 O O . VAL A 1 579 ? -2.141 -4.251 17.321 1.00 93.69 579 VAL A O 1
ATOM 4224 N N . THR A 1 580 ? -2.749 -2.122 16.985 1.00 88.56 580 THR A N 1
ATOM 4225 C CA . THR A 1 580 ? -1.913 -1.903 15.801 1.00 88.56 580 THR A CA 1
ATOM 4226 C C . THR A 1 580 ? -0.598 -1.295 16.293 1.00 88.56 580 THR A C 1
ATOM 4228 O O . THR A 1 580 ? -0.634 -0.418 17.163 1.00 88.56 580 THR A O 1
ATOM 4231 N N . LEU A 1 581 ? 0.561 -1.737 15.794 1.00 90.44 581 LEU A N 1
ATOM 4232 C CA . LEU A 1 581 ? 1.821 -1.038 16.085 1.00 90.44 581 LEU A CA 1
ATOM 4233 C C . LEU A 1 581 ? 1.788 0.378 15.489 1.00 90.44 581 LEU A C 1
ATOM 4235 O O . LEU A 1 581 ? 1.104 0.635 14.502 1.00 90.44 581 LEU A O 1
ATOM 4239 N N . GLY A 1 582 ? 2.440 1.316 16.168 1.00 86.88 582 GLY A N 1
ATOM 4240 C CA . GLY A 1 582 ? 2.208 2.745 15.981 1.00 86.88 582 GLY A CA 1
ATOM 4241 C C . GLY A 1 582 ? 3.201 3.414 15.031 1.00 86.88 582 GLY A C 1
ATOM 4242 O O . GLY A 1 582 ? 4.291 2.885 14.807 1.00 86.88 582 GLY A O 1
ATOM 4243 N N . PRO A 1 583 ? 2.881 4.629 14.549 1.00 87.81 583 PRO A N 1
ATOM 4244 C CA . PRO A 1 583 ? 3.674 5.367 13.560 1.00 87.81 583 PRO A CA 1
ATOM 4245 C C . PRO A 1 583 ? 5.084 5.752 14.032 1.00 87.81 583 PRO A C 1
ATOM 4247 O O . PRO A 1 583 ? 5.864 6.280 13.245 1.00 87.81 583 PRO A O 1
ATOM 4250 N N . ARG A 1 584 ? 5.395 5.538 15.319 1.00 91.06 584 ARG A N 1
ATOM 4251 C CA . ARG A 1 584 ? 6.704 5.795 15.926 1.00 91.06 584 ARG A CA 1
ATOM 4252 C C . ARG A 1 584 ? 7.338 4.542 16.522 1.00 91.06 584 ARG A C 1
ATOM 4254 O O . ARG A 1 584 ? 8.094 4.631 17.484 1.00 91.06 584 ARG A O 1
ATOM 4261 N N . THR A 1 585 ? 7.016 3.368 15.974 1.00 83.62 585 THR A N 1
ATOM 4262 C CA . THR A 1 585 ? 7.719 2.114 16.303 1.00 83.62 585 THR A CA 1
ATOM 4263 C C . THR A 1 585 ? 9.214 2.224 15.956 1.00 83.62 585 THR A C 1
ATOM 4265 O O . THR A 1 585 ? 10.039 1.704 16.694 1.00 83.62 585 THR A O 1
ATOM 4268 N N . ASP A 1 586 ? 9.559 3.023 14.939 1.00 78.38 586 ASP A N 1
ATOM 4269 C CA . ASP A 1 586 ? 10.921 3.399 14.523 1.00 78.38 586 ASP A CA 1
ATOM 4270 C C . ASP A 1 586 ? 11.721 4.248 15.548 1.00 78.38 586 ASP A C 1
ATOM 4272 O O . ASP A 1 586 ? 12.878 4.568 15.300 1.00 78.38 586 ASP A O 1
ATOM 4276 N N . TRP A 1 587 ? 11.154 4.587 16.717 1.00 88.31 587 TRP A N 1
ATOM 4277 C CA . TRP A 1 587 ? 11.862 5.254 17.832 1.00 88.31 587 TRP A CA 1
ATOM 4278 C C . TRP A 1 587 ? 12.376 4.282 18.914 1.00 88.31 587 TRP A C 1
ATOM 4280 O O . TRP A 1 587 ? 12.907 4.723 19.945 1.00 88.31 587 TRP A O 1
ATOM 4290 N N . PHE A 1 588 ? 12.174 2.977 18.723 1.00 86.81 588 PHE A N 1
ATOM 4291 C CA . PHE A 1 588 ? 12.452 1.927 19.700 1.00 86.81 588 PHE A CA 1
ATOM 4292 C C . PHE A 1 588 ? 13.130 0.734 19.022 1.00 86.81 588 PHE A C 1
ATOM 4294 O O . PHE A 1 588 ? 12.718 0.325 17.941 1.00 86.81 588 PHE A O 1
ATOM 4301 N N . ASP A 1 589 ? 14.103 0.119 19.696 1.00 80.62 589 ASP A N 1
ATOM 4302 C CA . ASP A 1 589 ? 14.661 -1.154 19.240 1.00 80.62 589 ASP A CA 1
ATOM 4303 C C . ASP A 1 589 ? 13.623 -2.293 19.331 1.00 80.62 589 ASP A C 1
ATOM 4305 O O . ASP A 1 589 ? 12.689 -2.264 20.146 1.00 80.62 589 ASP A O 1
ATOM 4309 N N . ASP A 1 590 ? 13.805 -3.344 18.522 1.00 78.94 590 ASP A N 1
ATOM 4310 C CA . ASP A 1 590 ? 12.934 -4.531 18.528 1.00 78.94 590 ASP A CA 1
ATOM 4311 C C . ASP A 1 590 ? 12.784 -5.123 19.938 1.00 78.94 590 ASP A C 1
ATOM 4313 O O . ASP A 1 590 ? 11.715 -5.596 20.322 1.00 78.94 590 ASP A O 1
ATOM 4317 N N . VAL A 1 591 ? 13.846 -5.063 20.748 1.00 85.69 591 VAL A N 1
ATOM 4318 C CA . VAL A 1 591 ? 13.850 -5.544 22.136 1.00 85.69 591 VAL A CA 1
ATOM 4319 C C . VAL A 1 591 ? 12.860 -4.756 22.998 1.00 85.69 591 VAL A C 1
ATOM 4321 O O . VAL A 1 591 ? 12.144 -5.350 23.807 1.00 85.69 591 VAL A O 1
ATOM 4324 N N . THR A 1 592 ? 12.775 -3.439 22.827 1.00 89.81 592 THR A N 1
ATOM 4325 C CA . THR A 1 592 ? 11.844 -2.561 23.541 1.00 89.81 592 THR A CA 1
ATOM 4326 C C . THR A 1 592 ? 10.415 -2.716 23.028 1.00 89.81 592 THR A C 1
ATOM 4328 O O . THR A 1 592 ? 9.494 -2.751 23.848 1.00 89.81 592 THR A O 1
ATOM 4331 N N . VAL A 1 593 ? 10.208 -2.899 21.719 1.00 90.38 593 VAL A N 1
ATOM 4332 C CA . VAL A 1 593 ? 8.883 -3.217 21.150 1.00 90.38 593 VAL A CA 1
ATOM 4333 C C . VAL A 1 593 ? 8.381 -4.565 21.684 1.00 90.38 593 VAL A C 1
ATOM 4335 O O . VAL A 1 593 ? 7.268 -4.655 22.208 1.00 90.38 593 VAL A O 1
ATOM 4338 N N . GLN A 1 594 ? 9.221 -5.603 21.676 1.00 89.12 594 GLN A N 1
ATOM 4339 C CA . GLN A 1 594 ? 8.879 -6.905 22.255 1.00 89.12 594 GLN A CA 1
ATOM 4340 C C . GLN A 1 594 ? 8.683 -6.829 23.776 1.00 89.12 594 GLN A C 1
ATOM 4342 O O . GLN A 1 594 ? 7.758 -7.450 24.301 1.00 89.12 594 GLN A O 1
ATOM 4347 N N . ARG A 1 595 ? 9.466 -6.020 24.506 1.00 93.12 595 ARG A N 1
ATOM 4348 C CA . ARG A 1 595 ? 9.234 -5.764 25.941 1.00 93.12 595 ARG A CA 1
ATOM 4349 C C . ARG A 1 595 ? 7.876 -5.101 26.175 1.00 93.12 595 ARG A C 1
ATOM 4351 O O . ARG A 1 595 ? 7.184 -5.477 27.120 1.00 93.12 595 ARG A O 1
ATOM 4358 N N . PHE A 1 596 ? 7.483 -4.140 25.339 1.00 95.88 596 PHE A N 1
ATOM 4359 C CA . PHE A 1 596 ? 6.185 -3.468 25.417 1.00 95.88 596 PHE A CA 1
ATOM 4360 C C . PHE A 1 596 ? 5.008 -4.441 25.244 1.00 95.88 596 PHE A C 1
ATOM 4362 O O . PHE A 1 596 ? 4.048 -4.360 26.016 1.00 95.88 596 PHE A O 1
ATOM 4369 N N . LEU A 1 597 ? 5.110 -5.379 24.296 1.00 95.12 597 LEU A N 1
ATOM 4370 C CA . LEU A 1 597 ? 4.092 -6.402 24.040 1.00 95.12 597 LEU A CA 1
ATOM 4371 C C . LEU A 1 597 ? 4.086 -7.519 25.099 1.00 95.12 597 LEU A C 1
ATOM 4373 O O . LEU A 1 597 ? 3.025 -7.917 25.573 1.00 95.12 597 LEU A O 1
ATOM 4377 N N . ALA A 1 598 ? 5.251 -8.028 25.506 1.00 91.88 598 ALA A N 1
ATOM 4378 C CA . ALA A 1 598 ? 5.345 -9.207 26.368 1.00 91.88 598 ALA A CA 1
ATOM 4379 C C . ALA A 1 598 ? 5.070 -8.926 27.858 1.00 91.88 598 ALA A C 1
ATOM 4381 O O . ALA A 1 598 ? 4.507 -9.785 28.556 1.00 91.88 598 ALA A O 1
ATOM 4382 N N . GLN A 1 599 ? 5.475 -7.757 28.371 1.00 95.44 599 GLN A N 1
ATOM 4383 C CA . GLN A 1 599 ? 5.389 -7.465 29.805 1.00 95.44 599 GLN A CA 1
ATOM 4384 C C . GLN A 1 599 ? 3.950 -7.235 30.297 1.00 95.44 599 GLN A C 1
ATOM 4386 O O . GLN A 1 599 ? 3.025 -6.983 29.526 1.00 95.44 599 GLN A O 1
ATOM 4391 N N . GLU A 1 600 ? 3.758 -7.309 31.617 1.00 96.50 600 GLU A N 1
ATOM 4392 C CA . GLU A 1 600 ? 2.485 -6.963 32.256 1.00 96.50 600 GLU A CA 1
ATOM 4393 C C . GLU A 1 600 ? 2.532 -5.539 32.807 1.00 96.50 600 GLU A C 1
ATOM 4395 O O . GLU A 1 600 ? 3.203 -5.250 33.798 1.00 96.50 600 GLU A O 1
ATOM 4400 N N . TRP A 1 601 ? 1.763 -4.654 32.186 1.00 96.75 601 TRP A N 1
ATOM 4401 C CA . TRP A 1 601 ? 1.606 -3.268 32.598 1.00 96.75 601 TRP A CA 1
ATOM 4402 C C . TRP A 1 601 ? 0.540 -3.150 33.686 1.00 96.75 601 TRP A C 1
ATOM 4404 O O . TRP A 1 601 ? -0.562 -3.672 33.542 1.00 96.75 601 TRP A O 1
ATOM 4414 N N . THR A 1 602 ? 0.820 -2.432 34.773 1.00 96.44 602 THR A N 1
ATOM 4415 C CA . THR A 1 602 ? -0.184 -2.169 35.819 1.00 96.44 602 THR A CA 1
ATOM 4416 C C . THR A 1 602 ? -0.869 -0.825 35.589 1.00 96.44 602 THR A C 1
ATOM 4418 O O . THR A 1 602 ? -0.200 0.199 35.465 1.00 96.44 602 THR A O 1
ATOM 4421 N N . VAL A 1 603 ? -2.204 -0.812 35.583 1.00 95.81 603 VAL A N 1
ATOM 4422 C CA . VAL A 1 603 ? -3.017 0.412 35.504 1.00 95.81 603 VAL A CA 1
ATOM 4423 C C . VAL A 1 603 ? -2.893 1.202 36.804 1.00 95.81 603 VAL A C 1
ATOM 4425 O O . VAL A 1 603 ? -3.278 0.711 37.870 1.00 95.81 603 VAL A O 1
ATOM 4428 N N . THR A 1 604 ? -2.373 2.430 36.746 1.00 94.81 604 THR A N 1
ATOM 4429 C CA . THR A 1 604 ? -2.091 3.207 37.960 1.00 94.81 604 THR A CA 1
ATOM 4430 C C . THR A 1 604 ? -3.283 4.059 38.426 1.00 94.81 604 THR A C 1
ATOM 4432 O O . THR A 1 604 ? -4.132 4.447 37.614 1.00 94.81 604 THR A O 1
ATOM 4435 N N . PRO A 1 605 ? -3.344 4.441 39.722 1.00 91.31 605 PRO A N 1
ATOM 4436 C CA . PRO A 1 605 ? -4.364 5.356 40.251 1.00 91.31 605 PRO A CA 1
ATOM 4437 C C . PRO A 1 605 ? -4.334 6.782 39.677 1.00 91.31 605 PRO A C 1
ATOM 4439 O O . PRO A 1 605 ? -5.232 7.562 39.972 1.00 91.31 605 PRO A O 1
ATOM 4442 N N . GLN A 1 606 ? -3.315 7.149 38.890 1.00 89.94 606 GLN A N 1
ATOM 4443 C CA . GLN A 1 606 ? -3.227 8.451 38.210 1.00 89.94 606 GLN A CA 1
ATOM 4444 C C . GLN A 1 606 ? -3.899 8.450 36.820 1.00 89.94 606 GLN A C 1
ATOM 4446 O O . GLN A 1 606 ? -3.805 9.442 36.093 1.00 89.94 606 GLN A O 1
ATOM 4451 N N . SER A 1 607 ? -4.543 7.343 36.441 1.00 92.44 607 SER A N 1
ATOM 4452 C CA . SER A 1 607 ? -5.349 7.217 35.222 1.00 92.44 607 SER A CA 1
ATOM 4453 C C . SER A 1 607 ? -6.615 8.079 35.286 1.00 92.44 607 SER A C 1
ATOM 4455 O O . SER A 1 607 ? -7.228 8.222 36.344 1.00 92.44 607 SER A O 1
ATOM 4457 N N . SER A 1 608 ? -7.035 8.635 34.150 1.00 92.88 608 SER A N 1
ATOM 4458 C CA . SER A 1 608 ? -8.224 9.492 34.034 1.00 92.88 608 SER A CA 1
ATOM 4459 C C . SER A 1 608 ? -8.985 9.221 32.729 1.00 92.88 608 SER A C 1
ATOM 4461 O O . SER A 1 608 ? -8.695 8.256 32.026 1.00 92.88 608 SER A O 1
ATOM 4463 N N . ARG A 1 609 ? -9.973 10.062 32.388 1.00 93.31 609 ARG A N 1
ATOM 4464 C CA . ARG A 1 609 ? -10.652 10.023 31.079 1.00 93.31 609 ARG A CA 1
ATOM 4465 C C . ARG A 1 609 ? -9.783 10.485 29.902 1.00 93.31 609 ARG A C 1
ATOM 4467 O O . ARG A 1 609 ? -10.114 10.183 28.762 1.00 93.31 609 ARG A O 1
ATOM 4474 N N . VAL A 1 610 ? -8.686 11.188 30.189 1.00 92.06 610 VAL A N 1
ATOM 4475 C CA . VAL A 1 610 ? -7.689 11.637 29.200 1.00 92.06 610 VAL A CA 1
ATOM 4476 C C . VAL A 1 610 ? -6.798 10.469 28.780 1.00 92.06 610 VAL A C 1
ATOM 4478 O O . VAL A 1 610 ? -6.452 10.315 27.612 1.00 92.06 610 VAL A O 1
ATOM 4481 N N . GLY A 1 611 ? -6.439 9.610 29.737 1.00 93.81 611 GLY A N 1
ATOM 4482 C CA . GLY A 1 611 ? -5.661 8.416 29.455 1.00 93.81 611 GLY A CA 1
ATOM 4483 C C . GLY A 1 611 ? -5.374 7.552 30.677 1.00 93.81 611 GLY A C 1
ATOM 4484 O O . GLY A 1 611 ? -5.352 8.014 31.824 1.00 93.81 611 GLY A O 1
ATOM 4485 N N . ILE A 1 612 ? -5.124 6.280 30.397 1.00 96.12 612 ILE A N 1
ATOM 4486 C CA . ILE A 1 612 ? -4.674 5.268 31.341 1.00 96.12 612 ILE A CA 1
ATOM 4487 C C . ILE A 1 612 ? -3.159 5.376 31.464 1.00 96.12 612 ILE A C 1
ATOM 4489 O O . ILE A 1 612 ? -2.434 5.239 30.479 1.00 96.12 612 ILE A O 1
ATOM 4493 N N . ARG A 1 613 ? -2.676 5.624 32.681 1.00 95.69 613 ARG A N 1
ATOM 4494 C CA . ARG A 1 613 ? -1.243 5.636 32.984 1.00 95.69 613 ARG A CA 1
ATOM 4495 C C . ARG A 1 613 ? -0.824 4.237 33.400 1.00 95.69 613 ARG A C 1
ATOM 4497 O O . ARG A 1 613 ? -1.491 3.609 34.225 1.00 95.69 613 ARG A O 1
ATOM 4504 N N . LEU A 1 614 ? 0.269 3.763 32.819 1.00 96.69 614 LEU A N 1
ATOM 4505 C CA . LEU A 1 614 ? 0.780 2.416 33.026 1.00 96.69 614 LEU A CA 1
ATOM 4506 C C . LEU A 1 614 ? 2.085 2.462 33.817 1.00 96.69 614 LEU A C 1
ATOM 4508 O O . LEU A 1 614 ? 2.880 3.387 33.664 1.00 96.69 614 LEU A O 1
ATOM 4512 N N . SER A 1 615 ? 2.290 1.464 34.676 1.00 95.75 615 SER A N 1
ATOM 4513 C CA . SER A 1 615 ? 3.565 1.229 35.353 1.00 95.75 615 SER A CA 1
ATOM 4514 C C . SER A 1 615 ? 4.087 -0.175 35.065 1.00 95.75 615 SER A C 1
ATOM 4516 O O . SER A 1 615 ? 3.375 -1.152 35.318 1.00 95.75 615 SER A O 1
ATOM 4518 N N . GLY A 1 616 ? 5.326 -0.258 34.589 1.00 94.44 616 GLY A N 1
ATOM 4519 C CA . GLY A 1 616 ? 6.057 -1.488 34.283 1.00 94.44 616 GLY A CA 1
ATOM 4520 C C . GLY A 1 616 ? 7.566 -1.231 34.210 1.00 94.44 616 GLY A C 1
ATOM 4521 O O . GLY A 1 616 ? 8.056 -0.206 34.695 1.00 94.44 616 GLY A O 1
ATOM 4522 N N . GLU A 1 617 ? 8.310 -2.144 33.593 1.00 94.75 617 GLU A N 1
ATOM 4523 C CA . GLU A 1 617 ? 9.698 -1.895 33.202 1.00 94.75 617 GLU A CA 1
ATOM 4524 C C . GLU A 1 617 ? 9.732 -0.803 32.125 1.00 94.75 617 GLU A C 1
ATOM 4526 O O . GLU A 1 617 ? 9.022 -0.886 31.121 1.00 94.75 617 GLU A O 1
ATOM 4531 N N . ALA A 1 618 ? 10.535 0.238 32.358 1.00 92.38 618 ALA A N 1
ATOM 4532 C CA . ALA A 1 618 ? 10.591 1.401 31.483 1.00 92.38 618 ALA A CA 1
ATOM 4533 C C . ALA A 1 618 ? 11.103 1.035 30.078 1.00 92.38 618 ALA A C 1
ATOM 4535 O O . ALA A 1 618 ? 12.043 0.251 29.918 1.00 92.38 618 ALA A O 1
ATOM 4536 N N . LEU A 1 619 ? 10.485 1.638 29.065 1.00 92.69 619 LEU A N 1
ATOM 4537 C CA . LEU A 1 619 ? 10.929 1.570 27.676 1.00 92.69 619 LEU A CA 1
ATOM 4538 C C . LEU A 1 619 ? 12.012 2.622 27.423 1.00 92.69 619 LEU A C 1
ATOM 4540 O O . LEU A 1 619 ? 11.877 3.772 27.850 1.00 92.69 619 LEU A O 1
ATOM 4544 N N . THR A 1 620 ? 13.066 2.229 26.715 1.00 86.50 620 THR A N 1
ATOM 4545 C CA . THR A 1 620 ? 14.133 3.132 26.273 1.00 86.50 620 THR A CA 1
ATOM 4546 C C . THR A 1 620 ? 13.802 3.624 24.867 1.00 86.50 620 THR A C 1
ATOM 4548 O O . THR A 1 620 ? 13.383 2.835 24.030 1.00 86.50 620 THR A O 1
ATOM 4551 N N . ARG A 1 621 ? 13.971 4.922 24.608 1.00 81.12 621 ARG A N 1
ATOM 4552 C CA . ARG A 1 621 ? 13.904 5.496 23.254 1.00 81.12 621 ARG A CA 1
ATOM 4553 C C . ARG A 1 621 ? 15.322 5.569 22.704 1.00 81.12 621 ARG A C 1
ATOM 4555 O O . ARG A 1 621 ? 16.209 5.977 23.454 1.00 81.12 621 ARG A O 1
ATOM 4562 N N . GLU A 1 622 ? 15.523 5.205 21.442 1.00 69.44 622 GLU A N 1
ATOM 4563 C CA . GLU A 1 622 ? 16.820 5.409 20.782 1.00 69.44 622 GLU A CA 1
ATOM 4564 C C . GLU A 1 622 ? 17.044 6.898 20.493 1.00 69.44 622 GLU A C 1
ATOM 4566 O O . GLU A 1 622 ? 18.094 7.447 20.825 1.00 69.44 622 GLU A O 1
ATOM 4571 N N . ASP A 1 623 ? 16.014 7.579 19.983 1.00 66.25 623 ASP A N 1
ATOM 4572 C CA . ASP A 1 623 ? 16.036 9.024 19.774 1.00 66.25 623 ASP A CA 1
ATOM 4573 C C . ASP A 1 623 ? 15.553 9.797 21.024 1.00 66.25 623 ASP A C 1
ATOM 4575 O O . ASP A 1 623 ? 14.417 9.668 21.508 1.00 66.25 623 ASP A O 1
ATOM 4579 N N . ALA A 1 624 ? 16.460 10.625 21.552 1.00 66.38 624 ALA A N 1
ATOM 4580 C CA . ALA A 1 624 ? 16.263 11.500 22.705 1.00 66.38 624 ALA A CA 1
ATOM 4581 C C . ALA A 1 624 ? 15.650 12.873 22.355 1.00 66.38 624 ALA A C 1
ATOM 4583 O O . ALA A 1 624 ? 15.394 13.669 23.263 1.00 66.38 624 ALA A O 1
ATOM 4584 N N . CYS A 1 625 ? 15.412 13.169 21.075 1.00 66.19 625 CYS A N 1
ATOM 4585 C CA . CYS A 1 625 ? 14.798 14.414 20.626 1.00 66.19 625 CYS A CA 1
ATOM 4586 C C . CYS A 1 625 ? 13.342 14.552 21.097 1.00 66.19 625 CYS A C 1
ATOM 4588 O O . CYS A 1 625 ? 12.639 13.586 21.421 1.00 66.19 625 CYS A O 1
ATOM 4590 N N . GLU A 1 626 ? 12.859 15.794 21.124 1.00 68.56 626 GLU A N 1
ATOM 4591 C CA . GLU A 1 626 ? 11.435 16.065 21.290 1.00 68.56 626 GLU A CA 1
ATOM 4592 C C . GLU A 1 626 ? 10.740 15.893 19.934 1.00 68.56 626 GLU A C 1
ATOM 4594 O O . GLU A 1 626 ? 11.094 16.569 18.967 1.00 68.56 626 GLU A O 1
ATOM 4599 N N . LEU A 1 627 ? 9.761 14.986 19.864 1.00 78.94 627 LEU A N 1
ATOM 4600 C CA . LEU A 1 627 ? 8.979 14.763 18.651 1.00 78.94 627 LEU A CA 1
ATOM 4601 C C . LEU A 1 627 ? 8.243 16.071 18.292 1.00 78.94 627 LEU A C 1
ATOM 4603 O O . LEU A 1 627 ? 7.575 16.643 19.169 1.00 78.94 627 LEU A O 1
ATOM 4607 N N . PRO A 1 628 ? 8.325 16.561 17.039 1.00 81.56 628 PRO A N 1
ATOM 4608 C CA . PRO A 1 628 ? 7.429 17.606 16.551 1.00 81.56 628 PRO A CA 1
ATOM 4609 C C . PRO A 1 628 ? 5.972 17.227 16.848 1.00 81.56 628 PRO A C 1
ATOM 4611 O O . PRO A 1 628 ? 5.641 16.049 16.894 1.00 81.56 628 PRO A O 1
ATO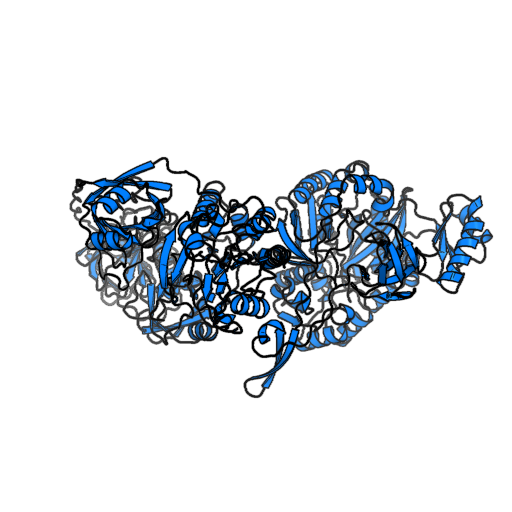M 4614 N N . SER A 1 629 ? 5.082 18.194 17.082 1.00 84.19 629 SER A N 1
ATOM 4615 C CA . SER A 1 629 ? 3.691 17.839 17.392 1.00 84.19 629 SER A CA 1
ATOM 4616 C C . SER A 1 629 ? 3.056 17.069 16.230 1.00 84.19 629 SER A C 1
ATOM 4618 O O . SER A 1 629 ? 3.103 17.536 15.093 1.00 84.19 629 SER A O 1
ATOM 4620 N N . GLU A 1 630 ? 2.422 15.938 16.528 1.00 90.31 630 GLU A N 1
ATOM 4621 C CA . GLU A 1 630 ? 1.758 15.051 15.565 1.00 90.31 630 GLU A CA 1
ATOM 4622 C C . GLU A 1 630 ? 0.306 14.799 15.964 1.00 90.31 630 GLU A C 1
ATOM 4624 O O . GLU A 1 630 ? -0.035 14.907 17.144 1.00 90.31 630 GLU A O 1
ATOM 4629 N N . GLY A 1 631 ? -0.546 14.460 14.992 1.00 90.06 631 GLY A N 1
ATOM 4630 C CA . GLY A 1 631 ? -1.929 14.058 15.255 1.00 90.06 631 GLY A CA 1
ATOM 4631 C C . GLY A 1 631 ? -2.002 12.772 16.085 1.00 90.06 631 GLY A C 1
ATOM 4632 O O . GLY A 1 631 ? -1.270 11.817 15.836 1.00 90.06 631 GLY A O 1
ATOM 4633 N N . THR A 1 632 ? -2.887 12.740 17.080 1.00 91.19 632 THR A N 1
ATOM 4634 C CA . THR A 1 632 ? -3.054 11.593 17.985 1.00 91.19 632 THR A CA 1
ATOM 4635 C C . THR A 1 632 ? -4.505 11.137 18.031 1.00 91.19 632 THR A C 1
ATOM 4637 O O . THR A 1 632 ? -5.393 11.933 18.330 1.00 91.19 632 THR A O 1
ATOM 4640 N N . ALA A 1 633 ? -4.738 9.848 17.781 1.00 91.88 633 ALA A N 1
ATOM 4641 C CA . ALA A 1 633 ? -6.060 9.225 17.811 1.00 91.88 633 ALA A CA 1
ATOM 4642 C C . ALA A 1 633 ? -6.443 8.693 19.207 1.00 91.88 633 ALA A C 1
ATOM 4644 O O . ALA A 1 633 ? -5.588 8.425 20.057 1.00 91.88 633 ALA A O 1
ATOM 4645 N N . THR A 1 634 ? -7.740 8.461 19.428 1.00 92.31 634 THR A N 1
ATOM 4646 C CA . THR A 1 634 ? -8.219 7.764 20.629 1.00 92.31 634 THR A CA 1
ATOM 4647 C C . THR A 1 634 ? -7.683 6.334 20.634 1.00 92.31 634 THR A C 1
ATOM 4649 O O . THR A 1 634 ? -7.752 5.642 19.621 1.00 92.31 634 THR A O 1
ATOM 4652 N N . GLY A 1 635 ? -7.147 5.879 21.767 1.00 94.62 635 GLY A N 1
ATOM 4653 C CA . GLY A 1 635 ? -6.455 4.596 21.862 1.00 94.62 635 GLY A CA 1
ATOM 4654 C C . GLY A 1 635 ? -4.953 4.656 21.566 1.00 94.62 635 GLY A C 1
ATOM 4655 O O . GLY A 1 635 ? -4.284 3.647 21.773 1.00 94.62 635 GLY A O 1
ATOM 4656 N N . ALA A 1 636 ? -4.394 5.793 21.132 1.00 95.81 636 ALA A N 1
ATOM 4657 C CA . ALA A 1 636 ? -2.950 5.936 20.936 1.00 95.81 636 ALA A CA 1
ATOM 4658 C C . ALA A 1 636 ? -2.178 5.732 22.253 1.00 95.81 636 ALA A C 1
ATOM 4660 O O . ALA A 1 636 ? -2.572 6.235 23.307 1.00 95.81 636 ALA A O 1
ATOM 4661 N N . ILE A 1 637 ? -1.064 5.005 22.194 1.00 96.50 637 ILE A N 1
ATOM 4662 C CA . ILE A 1 637 ? -0.216 4.663 23.338 1.00 96.50 637 ILE A CA 1
ATOM 4663 C C . ILE A 1 637 ? 1.099 5.424 23.199 1.00 96.50 637 ILE A C 1
ATOM 4665 O O . ILE A 1 637 ? 1.993 5.027 22.452 1.00 96.50 637 ILE A O 1
ATOM 4669 N N . GLN A 1 638 ? 1.210 6.540 23.918 1.00 93.94 638 GLN A N 1
ATOM 4670 C CA . GLN A 1 638 ? 2.416 7.365 23.921 1.00 93.94 638 GLN A CA 1
ATOM 4671 C C . GLN A 1 638 ? 3.440 6.882 24.944 1.00 93.94 638 GLN A C 1
ATOM 4673 O O . GLN A 1 638 ? 3.073 6.472 26.047 1.00 93.94 638 GLN A O 1
ATOM 4678 N N . VAL A 1 639 ? 4.726 7.026 24.617 1.00 92.50 639 VAL A N 1
ATOM 4679 C CA . VAL A 1 639 ? 5.849 6.760 25.528 1.00 92.50 639 VAL A CA 1
ATOM 4680 C C . VAL A 1 639 ? 6.598 8.068 25.832 1.00 92.50 639 VAL A C 1
ATOM 4682 O O . VAL A 1 639 ? 7.425 8.516 25.037 1.00 92.50 639 VAL A O 1
ATOM 4685 N N . PRO A 1 640 ? 6.332 8.720 26.981 1.00 88.94 640 PRO A N 1
ATOM 4686 C CA . PRO A 1 640 ? 7.092 9.888 27.426 1.00 88.94 640 PRO A CA 1
ATOM 4687 C C . PRO A 1 640 ? 8.541 9.528 27.792 1.00 88.94 640 PRO A C 1
ATOM 4689 O O . PRO A 1 640 ? 8.876 8.362 27.983 1.00 88.94 640 PRO A O 1
ATOM 4692 N N . HIS A 1 641 ? 9.383 10.539 28.036 1.00 81.94 641 HIS A N 1
ATOM 4693 C CA . HIS A 1 641 ? 10.775 10.380 28.505 1.00 81.94 641 HIS A CA 1
ATOM 4694 C C . HIS A 1 641 ? 10.958 9.544 29.792 1.00 81.94 641 HIS A C 1
ATOM 4696 O O . HIS A 1 641 ? 12.074 9.159 30.116 1.00 81.94 641 HIS A O 1
ATOM 4702 N N . SER A 1 642 ? 9.890 9.264 30.545 1.00 86.12 642 SER A N 1
ATOM 4703 C CA . SER A 1 642 ? 9.916 8.340 31.686 1.00 86.12 642 SER A CA 1
ATOM 4704 C C . SER A 1 642 ? 9.947 6.857 31.290 1.00 86.12 642 SER A C 1
ATOM 4706 O O . SER A 1 642 ? 10.083 6.012 32.173 1.00 86.12 642 SER A O 1
ATOM 4708 N N . GLY A 1 643 ? 9.727 6.527 30.013 1.00 89.50 643 GLY A N 1
ATOM 4709 C CA . GLY A 1 643 ? 9.567 5.154 29.523 1.00 89.50 643 GLY A CA 1
ATOM 4710 C C . GLY A 1 643 ? 8.289 4.454 30.004 1.00 89.50 643 GLY A C 1
ATOM 4711 O O . GLY A 1 643 ? 8.149 3.251 29.812 1.00 89.50 643 GLY A O 1
ATOM 4712 N N . GLN A 1 644 ? 7.373 5.179 30.658 1.00 94.94 644 GLN A N 1
ATOM 4713 C CA . GLN A 1 644 ? 6.136 4.648 31.247 1.00 94.94 644 GLN A CA 1
ATOM 4714 C C . GLN A 1 644 ? 4.936 5.048 30.372 1.00 94.94 644 GLN A C 1
ATOM 4716 O O . GLN A 1 644 ? 4.608 6.241 30.353 1.00 94.94 644 GLN A O 1
ATOM 4721 N N . PRO A 1 645 ? 4.301 4.116 29.633 1.00 96.19 645 PRO A N 1
ATOM 4722 C CA . PRO A 1 645 ? 3.337 4.482 28.603 1.00 96.19 645 PRO A CA 1
ATOM 4723 C C . PRO A 1 645 ? 2.032 5.087 29.135 1.00 96.19 645 PRO A C 1
ATOM 4725 O O . PRO A 1 645 ? 1.599 4.844 30.268 1.00 96.19 645 PRO A O 1
ATOM 4728 N N . VAL A 1 646 ? 1.372 5.858 28.271 1.00 96.38 646 VAL A N 1
ATOM 4729 C CA . VAL A 1 646 ? 0.043 6.430 28.500 1.00 96.38 646 VAL A CA 1
ATOM 4730 C C . VAL A 1 646 ? -0.862 6.067 27.326 1.00 96.38 646 VAL A C 1
ATOM 4732 O O . VAL A 1 646 ? -0.630 6.512 26.207 1.00 96.38 646 VAL A O 1
ATOM 4735 N N . LEU A 1 647 ? -1.897 5.271 27.593 1.00 97.00 647 LEU A N 1
ATOM 4736 C CA . LEU A 1 647 ? -2.942 4.902 26.634 1.00 97.00 647 LEU A CA 1
ATOM 4737 C C . LEU A 1 647 ? -4.036 5.977 26.651 1.00 97.00 647 LEU A C 1
ATOM 4739 O O . LEU A 1 647 ? -4.727 6.136 27.657 1.00 97.00 647 LEU A O 1
ATOM 4743 N N . PHE A 1 648 ? -4.188 6.726 25.563 1.00 95.69 648 PHE A N 1
ATOM 4744 C CA . PHE A 1 648 ? -5.177 7.793 25.438 1.00 95.69 648 PHE A CA 1
ATOM 4745 C C . PHE A 1 648 ? -6.614 7.275 25.319 1.00 95.69 648 PHE A C 1
ATOM 4747 O O . PHE A 1 648 ? -6.898 6.262 24.681 1.00 95.69 648 PHE A O 1
ATOM 4754 N N . LEU A 1 649 ? -7.524 8.011 25.952 1.00 94.56 649 LEU A N 1
ATOM 4755 C CA . LEU A 1 649 ? -8.956 7.736 26.066 1.00 94.56 649 LEU A CA 1
ATOM 4756 C C . LEU A 1 649 ? -9.760 8.964 25.596 1.00 94.56 649 LEU A C 1
ATOM 4758 O O . LEU A 1 649 ? -9.161 9.956 25.212 1.00 94.56 649 LEU A O 1
ATOM 4762 N N . ALA A 1 650 ? -11.095 8.906 25.593 1.00 93.12 650 ALA A N 1
ATOM 4763 C CA . ALA A 1 650 ? -11.981 9.882 24.935 1.00 93.12 650 ALA A CA 1
ATOM 4764 C C . ALA A 1 650 ? -11.629 11.378 25.117 1.00 93.12 650 ALA A C 1
ATOM 4766 O O . ALA A 1 650 ? -11.760 12.128 24.157 1.00 93.12 650 ALA A O 1
ATOM 4767 N N . ASP A 1 651 ? -11.155 11.815 26.291 1.00 92.25 651 ASP A N 1
ATOM 4768 C CA . ASP A 1 651 ? -10.820 13.228 26.563 1.00 92.25 651 ASP A CA 1
ATOM 4769 C C . ASP A 1 651 ? -9.337 13.563 26.241 1.00 92.25 651 ASP A C 1
ATOM 4771 O O . ASP A 1 651 ? -8.695 14.330 26.961 1.00 92.25 651 ASP A O 1
ATOM 4775 N N . HIS A 1 652 ? -8.733 12.923 25.233 1.00 91.19 652 HIS A N 1
ATOM 4776 C CA . HIS A 1 652 ? -7.319 13.111 24.872 1.00 91.19 652 HIS A CA 1
ATOM 4777 C C . HIS A 1 652 ? -7.066 14.413 24.079 1.00 91.19 652 HIS A C 1
ATOM 4779 O O . HIS A 1 652 ? -7.956 14.895 23.375 1.00 91.19 652 HIS A O 1
ATOM 4785 N N . PRO A 1 653 ? -5.847 14.994 24.130 1.00 87.75 653 PRO A N 1
ATOM 4786 C CA . PRO A 1 653 ? -5.472 16.087 23.229 1.00 87.75 653 PRO A CA 1
ATOM 4787 C C . PRO A 1 653 ? -5.411 15.593 21.776 1.00 87.75 653 PRO A C 1
ATOM 4789 O O . PRO A 1 653 ? -5.061 14.442 21.528 1.00 87.75 653 PRO A O 1
ATOM 4792 N N . LEU A 1 654 ? -5.713 16.453 20.802 1.00 87.31 654 LEU A N 1
ATOM 4793 C CA . LEU A 1 654 ? -5.713 16.075 19.376 1.00 87.31 654 LEU A CA 1
ATOM 4794 C C . LEU A 1 654 ? -4.309 15.935 18.782 1.00 87.31 654 LEU A C 1
ATOM 4796 O O . LEU A 1 654 ? -4.138 15.280 17.757 1.00 87.31 654 LEU A O 1
ATOM 4800 N N . THR A 1 655 ? -3.321 16.567 19.416 1.00 88.88 655 THR A N 1
ATOM 4801 C CA . THR A 1 655 ? -1.918 16.510 19.005 1.00 88.88 655 THR A CA 1
ATOM 4802 C C . THR A 1 655 ? -1.003 16.274 20.199 1.00 88.88 655 THR A C 1
ATOM 4804 O O . THR A 1 655 ? -1.223 16.868 21.259 1.00 88.88 655 THR A O 1
ATOM 4807 N N . GLY A 1 656 ? 0.077 15.514 20.017 1.00 83.25 656 GLY A N 1
ATOM 4808 C CA . GLY A 1 656 ? 1.085 15.272 21.052 1.00 83.25 656 GLY A CA 1
ATOM 4809 C C . GLY A 1 656 ? 2.522 15.303 20.528 1.00 83.25 656 GLY A C 1
ATOM 4810 O O . GLY A 1 656 ? 2.749 15.196 19.331 1.00 83.25 656 GLY A O 1
ATOM 4811 N N . GLY A 1 657 ? 3.485 15.461 21.442 1.00 82.88 657 GLY A N 1
ATOM 4812 C CA . GLY A 1 657 ? 4.932 15.503 21.160 1.00 82.88 657 GLY A CA 1
ATOM 4813 C C . GLY A 1 657 ? 5.710 14.345 21.798 1.00 82.88 657 GLY A C 1
ATOM 4814 O O . GLY A 1 657 ? 6.846 14.524 22.232 1.00 82.88 657 GLY A O 1
ATOM 4815 N N . TYR A 1 658 ? 5.077 13.175 21.927 1.00 87.81 658 TYR A N 1
ATOM 4816 C CA . TYR A 1 658 ? 5.707 11.937 22.394 1.00 87.81 658 TYR A CA 1
ATOM 4817 C C . TYR A 1 658 ? 5.402 10.802 21.409 1.00 87.81 658 TYR A C 1
ATOM 4819 O O . TYR A 1 658 ? 4.272 10.742 20.914 1.00 87.81 658 TYR A O 1
ATOM 4827 N N . PRO A 1 659 ? 6.363 9.897 21.145 1.00 90.94 659 PRO A N 1
ATOM 4828 C CA . PRO A 1 659 ? 6.192 8.826 20.170 1.00 90.94 659 PRO A CA 1
ATOM 4829 C C . PRO A 1 659 ? 5.048 7.886 20.553 1.00 90.94 659 PRO A C 1
ATOM 4831 O O . PRO A 1 659 ? 4.926 7.467 21.709 1.00 90.94 659 PRO A O 1
ATOM 4834 N N . VAL A 1 660 ? 4.217 7.561 19.561 1.00 94.62 660 VAL A N 1
ATOM 4835 C CA . VAL A 1 660 ? 3.133 6.578 19.648 1.00 94.62 660 VAL A CA 1
ATOM 4836 C C . VAL A 1 660 ? 3.672 5.219 19.198 1.00 94.62 660 VAL A C 1
ATOM 4838 O O . VAL A 1 660 ? 3.878 5.000 18.006 1.00 94.62 660 VAL A O 1
ATOM 4841 N N . ILE A 1 661 ? 3.897 4.311 20.153 1.00 94.69 661 ILE A N 1
ATOM 4842 C CA . ILE A 1 661 ? 4.431 2.959 19.891 1.00 94.69 661 ILE A CA 1
ATOM 4843 C C . ILE A 1 661 ? 3.354 1.989 19.382 1.00 94.69 661 ILE A C 1
ATOM 4845 O O . ILE A 1 661 ? 3.657 0.998 18.728 1.00 94.69 661 ILE A O 1
ATOM 4849 N N . ALA A 1 662 ? 2.084 2.266 19.685 1.00 95.44 662 ALA A N 1
ATOM 4850 C CA . ALA A 1 662 ? 0.937 1.446 19.304 1.00 95.44 662 ALA A CA 1
ATOM 4851 C C . ALA A 1 662 ? -0.377 2.228 19.442 1.00 95.44 662 ALA A C 1
ATOM 4853 O O . ALA A 1 662 ? -0.438 3.224 20.165 1.00 95.44 662 ALA A O 1
ATOM 4854 N N . THR A 1 663 ? -1.443 1.732 18.820 1.00 95.69 663 THR A N 1
ATOM 4855 C CA . THR A 1 663 ? -2.816 2.226 18.982 1.00 95.69 663 THR A CA 1
ATOM 4856 C C . THR A 1 663 ? -3.749 1.067 19.305 1.00 95.69 663 THR A C 1
ATOM 4858 O O . THR A 1 663 ? -3.741 0.036 18.635 1.00 95.69 663 THR A O 1
ATOM 4861 N N . LEU A 1 664 ? -4.590 1.235 20.321 1.00 95.38 664 LEU A N 1
ATOM 4862 C CA . LEU A 1 664 ? -5.612 0.266 20.699 1.00 95.38 664 LEU A CA 1
ATOM 4863 C C . LEU A 1 664 ? -6.674 0.098 19.604 1.00 95.38 664 LEU A C 1
ATOM 4865 O O . LEU A 1 664 ? -7.196 1.080 19.075 1.00 95.38 664 LEU A O 1
ATOM 4869 N N . HIS A 1 665 ? -7.060 -1.147 19.314 1.00 90.69 665 HIS A N 1
ATOM 4870 C CA . HIS A 1 665 ? -8.125 -1.418 18.349 1.00 90.69 665 HIS A CA 1
ATOM 4871 C C . HIS A 1 665 ? -9.467 -0.816 18.805 1.00 90.69 665 HIS A C 1
ATOM 4873 O O . HIS A 1 665 ? -9.823 -0.950 19.981 1.00 90.69 665 HIS A O 1
ATOM 4879 N N . PRO A 1 666 ? -10.278 -0.228 17.897 1.00 88.44 666 PRO A N 1
ATOM 4880 C CA . PRO A 1 666 ? -11.528 0.438 18.272 1.00 88.44 666 PRO A CA 1
ATOM 4881 C C . PRO A 1 666 ? -12.506 -0.436 19.072 1.00 88.44 666 PRO A C 1
ATOM 4883 O O . PRO A 1 666 ? -13.192 0.059 19.961 1.00 88.44 666 PRO A O 1
ATOM 4886 N N . ALA A 1 667 ? -12.538 -1.746 18.806 1.00 87.00 667 ALA A N 1
ATOM 4887 C CA . ALA A 1 667 ? -13.376 -2.707 19.528 1.00 87.00 667 ALA A CA 1
ATOM 4888 C C . ALA A 1 667 ? -12.961 -2.929 21.000 1.00 87.00 667 ALA A C 1
ATOM 4890 O O . ALA A 1 667 ? -13.768 -3.407 21.794 1.00 87.00 667 ALA A O 1
ATOM 4891 N N . ALA A 1 668 ? -11.727 -2.579 21.378 1.00 92.69 668 ALA A N 1
ATOM 4892 C CA . ALA A 1 668 ? -11.208 -2.721 22.738 1.00 92.69 668 ALA A CA 1
ATOM 4893 C C . ALA A 1 668 ? -11.308 -1.428 23.574 1.00 92.69 668 ALA A C 1
ATOM 4895 O O . ALA A 1 668 ? -11.037 -1.468 24.776 1.00 92.69 668 ALA A O 1
ATOM 4896 N N . LEU A 1 669 ? -11.735 -0.300 22.985 1.00 93.94 669 LEU A N 1
ATOM 4897 C CA . LEU A 1 669 ? -11.896 0.979 23.692 1.00 93.94 669 LEU A CA 1
ATOM 4898 C C . LEU A 1 669 ? -12.896 0.882 24.855 1.00 93.94 669 LEU A C 1
ATOM 4900 O O . LEU A 1 669 ? -12.562 1.297 25.963 1.00 93.94 669 LEU A O 1
ATOM 4904 N N . ASP A 1 670 ? -14.059 0.252 24.640 1.00 94.81 670 ASP A N 1
ATOM 4905 C CA . ASP A 1 670 ? -15.069 0.029 25.692 1.00 94.81 670 ASP A CA 1
ATOM 4906 C C . ASP A 1 670 ? -14.493 -0.778 26.876 1.00 94.81 670 ASP A C 1
ATOM 4908 O O . ASP A 1 670 ? -14.773 -0.491 28.042 1.00 94.81 670 ASP A O 1
ATOM 4912 N N . LEU A 1 671 ? -13.638 -1.772 26.593 1.00 94.94 671 LEU A N 1
ATOM 4913 C CA . LEU A 1 671 ? -12.973 -2.583 27.617 1.00 94.94 671 LEU A CA 1
ATOM 4914 C C . LEU A 1 671 ? -11.890 -1.786 28.357 1.00 94.94 671 LEU A C 1
ATOM 4916 O O . LEU A 1 671 ? -11.799 -1.883 29.581 1.00 94.94 671 LEU A O 1
ATOM 4920 N N . ALA A 1 672 ? -11.111 -0.959 27.653 1.00 95.06 672 ALA A N 1
ATOM 4921 C CA . ALA A 1 672 ? -10.159 -0.041 28.276 1.00 95.06 672 ALA A CA 1
ATOM 4922 C C . ALA A 1 672 ? -10.872 0.970 29.194 1.00 95.06 672 ALA A C 1
ATOM 4924 O O . ALA A 1 672 ? -10.439 1.205 30.325 1.00 95.06 672 ALA A O 1
ATOM 4925 N N . GLY A 1 673 ? -12.038 1.470 28.771 1.00 94.25 673 GLY A N 1
ATOM 4926 C CA . GLY A 1 673 ? -12.960 2.266 29.581 1.00 94.25 673 GLY A CA 1
ATOM 4927 C C . GLY A 1 673 ? -13.474 1.567 30.848 1.00 94.25 673 GLY A C 1
ATOM 4928 O O . GLY A 1 673 ? -14.004 2.238 31.737 1.00 94.25 673 GLY A O 1
ATOM 4929 N N . GLN A 1 674 ? -13.270 0.257 30.994 1.00 95.56 674 GLN A N 1
ATOM 4930 C CA . GLN A 1 674 ? -13.674 -0.526 32.162 1.00 95.56 674 GLN A CA 1
ATOM 4931 C C . GLN A 1 674 ? -12.514 -0.996 33.053 1.00 95.56 674 GLN A C 1
ATOM 4933 O O . GLN A 1 674 ? -12.782 -1.672 34.040 1.00 95.56 674 GLN A O 1
ATOM 4938 N N . LEU A 1 675 ? -11.251 -0.642 32.785 1.00 94.50 675 LEU A N 1
ATOM 4939 C CA . LEU A 1 675 ? -10.093 -1.095 33.578 1.00 94.50 675 LEU A CA 1
ATOM 4940 C C . LEU A 1 675 ? -9.934 -0.326 34.913 1.00 94.50 675 LEU A C 1
ATOM 4942 O O . LEU A 1 675 ? -9.442 0.806 34.890 1.00 94.50 675 LEU A O 1
ATOM 4946 N N . PRO A 1 676 ? -10.250 -0.902 36.095 1.00 92.50 676 PRO A N 1
ATOM 4947 C CA . PRO A 1 676 ? -9.970 -0.234 37.365 1.00 92.50 676 PRO A CA 1
ATOM 4948 C C . PRO A 1 676 ? -8.455 -0.166 37.656 1.00 92.50 676 PRO A C 1
ATOM 4950 O O . PRO A 1 676 ? -7.703 -1.056 37.235 1.00 92.50 676 PRO A O 1
ATOM 4953 N N . PRO A 1 677 ? -7.990 0.822 38.447 1.00 92.31 677 PRO A N 1
ATOM 4954 C CA . PRO A 1 677 ? -6.630 0.842 38.986 1.00 92.31 677 PRO A CA 1
ATOM 4955 C C . PRO A 1 677 ? -6.239 -0.473 39.675 1.00 92.31 677 PRO A C 1
ATOM 4957 O O . PRO A 1 677 ? -7.029 -1.063 40.411 1.00 92.31 677 PRO A O 1
ATOM 4960 N N . GLY A 1 678 ? -5.012 -0.936 39.433 1.00 91.56 678 GLY A N 1
ATOM 4961 C CA . GLY A 1 678 ? -4.521 -2.241 39.889 1.00 91.56 678 GLY A CA 1
ATOM 4962 C C . GLY A 1 678 ? -4.903 -3.426 38.989 1.00 91.56 678 GLY A C 1
ATOM 4963 O O . GLY A 1 678 ? -4.577 -4.569 39.317 1.00 91.56 678 GLY A O 1
ATOM 4964 N N . THR A 1 679 ? -5.571 -3.196 37.856 1.00 94.00 679 THR A N 1
ATOM 4965 C CA . THR A 1 679 ? -5.659 -4.197 36.777 1.00 94.00 679 THR A CA 1
ATOM 4966 C C . THR A 1 679 ? -4.303 -4.325 36.088 1.00 94.00 679 THR A C 1
ATOM 4968 O O . THR A 1 679 ? -3.602 -3.325 35.916 1.00 94.00 679 THR A O 1
ATOM 4971 N N . ARG A 1 680 ? -3.926 -5.544 35.692 1.00 95.94 680 ARG A N 1
ATOM 4972 C CA . ARG A 1 680 ? -2.763 -5.785 34.831 1.00 95.94 680 ARG A CA 1
ATOM 4973 C C . ARG A 1 680 ? -3.231 -5.906 33.386 1.00 95.94 680 ARG A C 1
ATOM 4975 O O . ARG A 1 680 ? -4.285 -6.484 33.136 1.00 95.94 680 ARG A O 1
ATOM 4982 N N . ILE A 1 681 ? -2.457 -5.394 32.442 1.00 95.75 681 ILE A N 1
ATOM 4983 C CA . ILE A 1 681 ? -2.736 -5.521 31.012 1.00 95.75 681 ILE A CA 1
ATOM 4984 C C . ILE A 1 681 ? -1.501 -6.009 30.256 1.00 95.75 681 ILE A C 1
ATOM 4986 O O . ILE A 1 681 ? -0.372 -5.772 30.683 1.00 95.75 681 ILE A O 1
ATOM 4990 N N . ARG A 1 682 ? -1.729 -6.677 29.129 1.00 96.44 682 ARG A N 1
ATOM 4991 C CA . ARG A 1 682 ? -0.710 -7.032 28.134 1.00 96.44 682 ARG A CA 1
ATOM 4992 C C . ARG A 1 682 ? -1.199 -6.561 26.766 1.00 96.44 682 ARG A C 1
ATOM 4994 O O . ARG A 1 682 ? -2.404 -6.597 26.521 1.00 96.44 682 ARG A O 1
ATOM 5001 N N . PHE A 1 683 ? -0.298 -6.140 25.888 1.00 96.94 683 PHE A N 1
ATOM 5002 C CA . PHE A 1 683 ? -0.651 -5.775 24.517 1.00 96.94 683 PHE A CA 1
ATOM 5003 C C . PHE A 1 683 ? -0.377 -6.939 23.563 1.00 96.94 683 PHE A C 1
ATOM 5005 O O . PHE A 1 683 ? 0.583 -7.680 23.746 1.00 96.94 683 PHE A O 1
ATOM 5012 N N . ALA A 1 684 ? -1.232 -7.112 22.560 1.00 90.12 684 ALA A N 1
ATOM 5013 C CA . ALA A 1 684 ? -1.031 -8.071 21.480 1.00 90.12 684 ALA A CA 1
ATOM 5014 C C . ALA A 1 684 ? -1.105 -7.317 20.153 1.00 90.12 684 ALA A C 1
ATOM 5016 O O . ALA A 1 684 ? -2.108 -6.658 19.896 1.00 90.12 684 ALA A O 1
ATOM 5017 N N . ALA A 1 685 ? -0.034 -7.374 19.363 1.00 81.69 685 ALA A N 1
ATOM 5018 C CA . ALA A 1 685 ? -0.006 -6.804 18.024 1.00 81.69 685 ALA A CA 1
ATOM 5019 C C . ALA A 1 685 ? -0.429 -7.862 17.002 1.00 81.69 685 ALA A C 1
ATOM 5021 O O . ALA A 1 685 ? 0.069 -8.987 17.051 1.00 81.69 685 ALA A O 1
ATOM 5022 N N . ASP A 1 686 ? -1.319 -7.488 16.084 1.00 57.50 686 ASP A N 1
ATOM 5023 C CA . ASP A 1 686 ? -1.833 -8.404 15.056 1.00 57.50 686 ASP A CA 1
ATOM 5024 C C . ASP A 1 686 ? -0.836 -8.594 13.890 1.00 57.50 686 ASP A C 1
ATOM 5026 O O . ASP A 1 686 ? -0.895 -9.594 13.180 1.00 57.50 686 ASP A O 1
ATOM 5030 N N . ALA A 1 687 ? 0.102 -7.654 13.711 1.00 55.78 687 ALA A N 1
ATOM 5031 C CA . ALA A 1 687 ? 1.164 -7.679 12.704 1.00 55.78 687 ALA A CA 1
ATOM 5032 C C . ALA A 1 687 ? 2.392 -6.864 13.164 1.00 55.78 687 ALA A C 1
ATOM 5034 O O . ALA A 1 687 ? 2.325 -6.114 14.144 1.00 55.78 687 ALA A O 1
ATOM 5035 N N . LEU A 1 688 ? 3.508 -6.988 12.435 1.00 64.12 688 LEU A N 1
ATOM 5036 C CA . LEU A 1 688 ? 4.640 -6.059 12.539 1.00 64.12 688 LEU A CA 1
ATOM 5037 C C . LEU A 1 688 ? 4.261 -4.679 11.971 1.00 64.12 688 LEU A C 1
ATOM 5039 O O . LEU A 1 688 ? 3.316 -4.559 11.192 1.00 64.12 688 LEU A O 1
ATOM 5043 N N . PHE A 1 689 ? 4.992 -3.632 12.364 1.00 61.94 689 PHE A N 1
ATOM 5044 C CA . PHE A 1 689 ? 4.793 -2.303 11.791 1.00 61.94 689 PHE A CA 1
ATOM 5045 C C . PHE A 1 689 ? 5.339 -2.254 10.359 1.00 61.94 689 PHE A C 1
ATOM 5047 O O . PHE A 1 689 ? 6.467 -2.676 10.113 1.00 61.94 689 PHE A O 1
ATOM 5054 N N . ALA A 1 690 ? 4.549 -1.703 9.443 1.00 48.28 690 ALA A N 1
ATOM 5055 C CA . ALA A 1 690 ? 4.945 -1.383 8.081 1.00 48.28 690 ALA A CA 1
ATOM 5056 C C . ALA A 1 690 ? 4.220 -0.103 7.644 1.00 48.28 690 ALA A C 1
ATOM 5058 O O . ALA A 1 690 ? 3.068 0.114 8.026 1.00 48.28 690 ALA A O 1
ATOM 5059 N N . ASP A 1 691 ? 4.880 0.731 6.845 1.00 54.59 691 ASP A N 1
ATOM 5060 C CA . ASP A 1 691 ? 4.237 1.860 6.170 1.00 54.59 691 ASP A CA 1
ATOM 5061 C C . ASP A 1 691 ? 3.183 1.335 5.161 1.00 54.59 691 ASP A C 1
ATOM 5063 O O . ASP A 1 691 ? 3.267 0.203 4.677 1.00 54.59 691 ASP A O 1
ATOM 5067 N N . ILE A 1 692 ? 2.167 2.140 4.832 1.00 46.78 692 ILE A N 1
ATOM 5068 C CA . ILE A 1 692 ? 1.155 1.772 3.827 1.00 46.78 692 ILE A CA 1
ATOM 5069 C C . ILE A 1 692 ? 1.742 1.972 2.423 1.00 46.78 692 ILE A C 1
ATOM 5071 O O . ILE A 1 692 ? 1.731 3.083 1.889 1.00 46.78 692 ILE A O 1
ATOM 5075 N N . ASP A 1 693 ? 2.217 0.878 1.832 1.00 41.88 693 ASP A N 1
ATOM 5076 C CA . ASP A 1 693 ? 2.774 0.811 0.475 1.00 41.88 693 ASP A CA 1
ATOM 5077 C C . ASP A 1 693 ? 1.669 0.583 -0.586 1.00 41.88 693 ASP A C 1
ATOM 5079 O O . ASP A 1 693 ? 0.847 -0.329 -0.410 1.00 41.88 693 ASP A O 1
ATOM 5083 N N . PRO A 1 694 ? 1.540 1.423 -1.637 1.00 34.84 694 PRO A N 1
ATOM 5084 C CA . PRO A 1 694 ? 0.282 1.448 -2.369 1.00 34.84 694 PRO A CA 1
ATOM 5085 C C . PRO A 1 694 ? -0.059 0.390 -3.463 1.00 34.84 694 PRO A C 1
ATOM 5087 O O . PRO A 1 694 ? -1.262 0.294 -3.717 1.00 34.84 694 PRO A O 1
ATOM 5090 N N . GLU A 1 695 ? 0.800 -0.370 -4.176 1.00 35.44 695 GLU A N 1
ATOM 5091 C CA . GLU A 1 695 ? 0.381 -0.958 -5.502 1.00 35.44 695 GLU A CA 1
ATOM 5092 C C . GLU A 1 695 ? 0.955 -2.357 -5.876 1.00 35.44 695 GLU A C 1
ATOM 5094 O O . GLU A 1 695 ? 2.145 -2.549 -5.805 1.00 35.44 695 GLU A O 1
ATOM 5099 N N . ALA A 1 696 ? 0.151 -3.356 -6.306 1.00 28.59 696 ALA A N 1
ATOM 5100 C CA . ALA A 1 696 ? 0.513 -4.801 -6.206 1.00 28.59 696 ALA A CA 1
ATOM 5101 C C . ALA A 1 696 ? 0.773 -5.616 -7.524 1.00 28.59 696 ALA A C 1
ATOM 5103 O O . ALA A 1 696 ? 0.597 -5.082 -8.615 1.00 28.59 696 ALA A O 1
ATOM 5104 N N . SER A 1 697 ? 1.151 -6.920 -7.408 1.00 38.88 697 SER A N 1
ATOM 5105 C CA . SER A 1 697 ? 1.582 -7.893 -8.466 1.00 38.88 697 SER A CA 1
ATOM 5106 C C . SER A 1 697 ? 0.669 -9.124 -8.714 1.00 38.88 697 SER A C 1
ATOM 5108 O O . SER A 1 697 ? 0.120 -9.616 -7.745 1.00 38.88 697 SER A O 1
ATOM 5110 N N . ASP A 1 698 ? 0.528 -9.667 -9.949 1.00 55.59 698 ASP A N 1
ATOM 5111 C CA . ASP A 1 698 ? -0.778 -10.147 -10.478 1.00 55.59 698 ASP A CA 1
ATOM 5112 C C . ASP A 1 698 ? -1.151 -11.635 -10.334 1.00 55.59 698 ASP A C 1
ATOM 5114 O O . ASP A 1 698 ? -2.026 -11.946 -9.541 1.00 55.59 698 ASP A O 1
ATOM 5118 N N . ILE A 1 699 ? -0.632 -12.577 -11.140 1.00 80.94 699 ILE A N 1
ATOM 5119 C CA . ILE A 1 699 ? -1.309 -13.893 -11.285 1.00 80.94 699 ILE A CA 1
ATOM 5120 C C . ILE A 1 699 ? -1.300 -14.727 -10.004 1.00 80.94 699 ILE A C 1
ATOM 5122 O O . ILE A 1 699 ? -2.315 -15.324 -9.640 1.00 80.94 699 ILE A O 1
ATOM 5126 N N . ALA A 1 700 ? -0.183 -14.730 -9.280 1.00 84.44 700 ALA A N 1
ATOM 5127 C CA . ALA A 1 700 ? -0.128 -15.354 -7.967 1.00 84.44 700 ALA A CA 1
ATOM 5128 C C . ALA A 1 700 ? -1.137 -14.680 -7.018 1.00 84.44 700 ALA A C 1
ATOM 5130 O O . ALA A 1 700 ? -1.893 -15.375 -6.348 1.00 84.44 700 ALA A O 1
ATOM 5131 N N . LEU A 1 701 ? -1.264 -13.349 -7.055 1.00 82.94 701 LEU A N 1
ATOM 5132 C CA . LEU A 1 701 ? -2.256 -12.591 -6.286 1.00 82.94 701 LEU A CA 1
ATOM 5133 C C . LEU A 1 701 ? -3.704 -12.841 -6.738 1.00 82.94 701 LEU A C 1
ATOM 5135 O O . LEU A 1 701 ? -4.599 -12.877 -5.900 1.00 82.94 701 LEU A O 1
ATOM 5139 N N . ARG A 1 702 ? -3.965 -13.069 -8.029 1.00 88.44 702 ARG A N 1
ATOM 5140 C CA . ARG A 1 702 ? -5.275 -13.450 -8.582 1.00 88.44 702 ARG A CA 1
ATOM 5141 C C . ARG A 1 702 ? -5.723 -14.813 -8.054 1.00 88.44 702 ARG A C 1
ATOM 5143 O O . ARG A 1 702 ? -6.914 -14.980 -7.776 1.00 88.44 702 ARG A O 1
ATOM 5150 N N . VAL A 1 703 ? -4.786 -15.749 -7.883 1.00 90.50 703 VAL A N 1
ATOM 5151 C CA . VAL A 1 703 ? -5.025 -17.060 -7.258 1.00 90.50 703 VAL A CA 1
ATOM 5152 C C . VAL A 1 703 ? -5.151 -16.936 -5.737 1.00 90.50 703 VAL A C 1
ATOM 5154 O O . VAL A 1 703 ? -6.114 -17.452 -5.187 1.00 90.50 703 VAL A O 1
ATOM 5157 N N . ILE A 1 704 ? -4.270 -16.190 -5.064 1.00 90.19 704 ILE A N 1
ATOM 5158 C CA . ILE A 1 704 ? -4.352 -15.903 -3.617 1.00 90.19 704 ILE A CA 1
ATOM 5159 C C . ILE A 1 704 ? -5.709 -15.273 -3.260 1.00 90.19 704 ILE A C 1
ATOM 5161 O O . ILE A 1 704 ? -6.373 -15.730 -2.336 1.00 90.19 704 ILE A O 1
ATOM 5165 N N . ARG A 1 705 ? -6.183 -14.295 -4.045 1.00 88.38 705 ARG A N 1
ATOM 5166 C CA . ARG A 1 705 ? -7.523 -13.694 -3.903 1.00 88.38 705 ARG A CA 1
ATOM 5167 C C . ARG A 1 705 ? -8.642 -14.729 -4.068 1.00 88.38 705 ARG A C 1
ATOM 5169 O O . ARG A 1 705 ? -9.574 -14.732 -3.272 1.00 88.38 705 ARG A O 1
ATOM 5176 N N . ALA A 1 706 ? -8.539 -15.639 -5.042 1.00 91.00 706 ALA A N 1
ATOM 5177 C CA . ALA A 1 706 ? -9.509 -16.727 -5.210 1.00 91.00 706 ALA A CA 1
ATOM 5178 C C . ALA A 1 706 ? -9.502 -17.716 -4.030 1.00 91.00 706 ALA A C 1
ATOM 5180 O O . ALA A 1 706 ? -10.562 -18.200 -3.638 1.00 91.00 706 ALA A O 1
ATOM 5181 N N . CYS A 1 707 ? -8.329 -18.002 -3.455 1.00 92.62 707 CYS A N 1
ATOM 5182 C CA . CYS A 1 707 ? -8.202 -18.810 -2.245 1.00 92.62 707 CYS A CA 1
ATOM 5183 C C . CYS A 1 707 ? -8.855 -18.108 -1.046 1.00 92.62 707 CYS A C 1
ATOM 5185 O O . CYS A 1 707 ? -9.695 -18.717 -0.386 1.00 92.62 707 CYS A O 1
ATOM 5187 N N . ALA A 1 708 ? -8.574 -16.819 -0.830 1.00 88.38 708 ALA A N 1
ATOM 5188 C CA . ALA A 1 708 ? -9.198 -16.018 0.223 1.00 88.38 708 ALA A CA 1
ATOM 5189 C C . ALA A 1 708 ? -10.738 -15.978 0.100 1.00 88.38 708 ALA A C 1
ATOM 5191 O O . ALA A 1 708 ? -11.439 -16.184 1.091 1.00 88.38 708 ALA A O 1
ATOM 5192 N N . ASP A 1 709 ? -11.271 -15.817 -1.118 1.00 88.88 709 ASP A N 1
ATOM 5193 C CA . ASP A 1 709 ? -12.716 -15.847 -1.410 1.00 88.88 709 ASP A CA 1
ATOM 5194 C C . ASP A 1 709 ? -13.382 -17.220 -1.167 1.00 88.88 709 ASP A C 1
ATOM 5196 O O . ASP A 1 709 ? -14.597 -17.291 -0.952 1.00 88.88 709 ASP A O 1
ATOM 5200 N N . GLU A 1 710 ? -12.617 -18.316 -1.218 1.00 87.50 710 GLU A N 1
ATOM 5201 C CA . GLU A 1 710 ? -13.067 -19.672 -0.861 1.00 87.50 710 GLU A CA 1
ATOM 5202 C C . GLU A 1 710 ? -12.740 -20.052 0.600 1.00 87.50 710 GLU A C 1
ATOM 5204 O O . GLU A 1 710 ? -13.141 -21.126 1.050 1.00 87.50 710 GLU A O 1
ATOM 5209 N N . GLY A 1 711 ? -12.041 -19.196 1.358 1.00 89.00 711 GLY A N 1
ATOM 5210 C CA . GLY A 1 711 ? -11.573 -19.495 2.717 1.00 89.00 711 GLY A CA 1
ATOM 5211 C C . GLY A 1 711 ? -10.452 -20.543 2.775 1.00 89.00 711 GLY A C 1
ATOM 5212 O O . GLY A 1 711 ? -10.375 -21.305 3.738 1.00 89.00 711 GLY A O 1
ATOM 5213 N N . ILE A 1 712 ? -9.621 -20.609 1.733 1.00 93.69 712 ILE A N 1
ATOM 5214 C CA . ILE A 1 712 ? -8.482 -21.524 1.585 1.00 93.69 712 ILE A CA 1
ATOM 5215 C C . ILE A 1 712 ? -7.190 -20.777 1.936 1.00 93.69 712 ILE A C 1
ATOM 5217 O O . ILE A 1 712 ? -6.941 -19.699 1.401 1.00 93.69 712 ILE A O 1
ATOM 5221 N N . GLU A 1 713 ? -6.355 -21.372 2.790 1.00 94.88 713 GLU A N 1
ATOM 5222 C CA . GLU A 1 713 ? -5.021 -20.853 3.122 1.00 94.88 713 GLU A CA 1
ATOM 5223 C C . GLU A 1 713 ? -4.107 -20.878 1.887 1.00 94.88 713 GLU A C 1
ATOM 5225 O O . GLU A 1 713 ? -4.002 -21.884 1.179 1.00 94.88 713 GLU A O 1
ATOM 5230 N N . SER A 1 714 ? -3.452 -19.755 1.615 1.00 95.12 714 SER A N 1
ATOM 5231 C CA . SER A 1 714 ? -2.632 -19.543 0.428 1.00 95.12 714 SER A CA 1
ATOM 5232 C C . SER A 1 714 ? -1.136 -19.663 0.732 1.00 95.12 714 SER A C 1
ATOM 5234 O O . SER A 1 714 ? -0.606 -19.044 1.652 1.00 95.12 714 SER A O 1
ATOM 5236 N N . VAL A 1 715 ? -0.432 -20.465 -0.073 1.00 94.69 715 VAL A N 1
ATOM 5237 C CA . VAL A 1 715 ? 1.015 -20.680 0.056 1.00 94.69 715 VAL A CA 1
ATOM 5238 C C . VAL A 1 715 ? 1.708 -20.255 -1.234 1.00 94.69 715 VAL A C 1
ATOM 5240 O O . VAL A 1 715 ? 1.555 -20.899 -2.272 1.00 94.69 715 VAL A O 1
ATOM 5243 N N . ALA A 1 716 ? 2.479 -19.173 -1.163 1.00 93.06 716 ALA A N 1
ATOM 5244 C CA . ALA A 1 716 ? 3.326 -18.693 -2.246 1.00 93.06 716 ALA A CA 1
ATOM 5245 C C . ALA A 1 716 ? 4.746 -19.279 -2.172 1.00 93.06 716 ALA A C 1
ATOM 5247 O O . ALA A 1 716 ? 5.251 -19.666 -1.114 1.00 93.06 716 ALA A O 1
ATOM 5248 N N . ILE A 1 717 ? 5.419 -19.287 -3.319 1.00 91.38 717 ILE A N 1
ATOM 5249 C CA . ILE A 1 717 ? 6.841 -19.612 -3.459 1.00 91.38 717 ILE A CA 1
ATOM 5250 C C . ILE A 1 717 ? 7.527 -18.480 -4.219 1.00 91.38 717 ILE A C 1
ATOM 5252 O O . ILE A 1 717 ? 6.900 -17.911 -5.109 1.00 91.38 717 ILE A O 1
ATOM 5256 N N . TYR A 1 718 ? 8.773 -18.138 -3.884 1.00 87.88 718 TYR A N 1
ATOM 5257 C CA . TYR A 1 718 ? 9.449 -16.977 -4.479 1.00 87.88 718 TYR A CA 1
ATOM 5258 C C . TYR A 1 718 ? 10.938 -17.199 -4.776 1.00 87.88 718 TYR A C 1
ATOM 5260 O O . TYR A 1 718 ? 11.627 -17.940 -4.071 1.00 87.88 718 TYR A O 1
ATOM 5268 N N . ALA A 1 719 ? 11.439 -16.556 -5.831 1.00 83.38 719 ALA A N 1
ATOM 5269 C CA . ALA A 1 719 ? 12.869 -16.426 -6.118 1.00 83.38 719 ALA A CA 1
ATOM 5270 C C . ALA A 1 719 ? 13.483 -15.268 -5.308 1.00 83.38 719 ALA A C 1
ATOM 5272 O O . ALA A 1 719 ? 12.768 -14.375 -4.870 1.00 83.38 719 ALA A O 1
ATOM 5273 N N . ASP A 1 720 ? 14.805 -15.243 -5.123 1.00 82.44 720 ASP A N 1
ATOM 5274 C CA . ASP A 1 720 ? 15.484 -14.231 -4.295 1.00 82.44 720 ASP A CA 1
ATOM 5275 C C . ASP A 1 720 ? 15.182 -12.766 -4.711 1.00 82.44 720 ASP A C 1
ATOM 5277 O O . ASP A 1 720 ? 15.004 -11.949 -3.804 1.00 82.44 720 ASP A O 1
ATOM 5281 N N . PRO A 1 721 ? 15.057 -12.413 -6.015 1.00 72.00 721 PRO A N 1
ATOM 5282 C CA . PRO A 1 721 ? 14.616 -11.078 -6.444 1.00 72.00 721 PRO A CA 1
ATOM 5283 C C . PRO A 1 721 ? 13.155 -10.758 -6.091 1.00 72.00 721 PRO A C 1
ATOM 5285 O O . PRO A 1 721 ? 12.822 -9.604 -5.848 1.00 72.00 721 PRO A O 1
ATOM 5288 N N . ASP A 1 722 ? 12.292 -11.774 -6.008 1.00 75.75 722 ASP A N 1
ATOM 5289 C CA . ASP A 1 722 ? 10.856 -11.627 -5.743 1.00 75.75 722 ASP A CA 1
ATOM 5290 C C . ASP A 1 722 ? 10.521 -11.614 -4.243 1.00 75.75 722 ASP A C 1
ATOM 5292 O O . ASP A 1 722 ? 9.351 -11.626 -3.877 1.00 75.75 722 ASP A O 1
ATOM 5296 N N . ARG A 1 723 ? 11.517 -11.605 -3.345 1.00 81.62 723 ARG A N 1
ATOM 5297 C CA . ARG A 1 723 ? 11.306 -11.668 -1.881 1.00 81.62 723 ARG A CA 1
ATOM 5298 C C . ARG A 1 723 ? 10.381 -10.568 -1.345 1.00 81.62 723 ARG A C 1
ATOM 5300 O O . ARG A 1 723 ? 9.640 -10.797 -0.397 1.00 81.62 723 ARG A O 1
ATOM 5307 N N . ASP A 1 724 ? 10.443 -9.396 -1.972 1.00 76.88 724 ASP A N 1
ATOM 5308 C CA . ASP A 1 724 ? 9.660 -8.215 -1.625 1.00 76.88 724 ASP A CA 1
ATOM 5309 C C . ASP A 1 724 ? 8.437 -8.082 -2.554 1.00 76.88 724 ASP A C 1
ATOM 5311 O O . ASP A 1 724 ? 7.673 -7.133 -2.424 1.00 76.88 724 ASP A O 1
ATOM 5315 N N . ALA A 1 725 ? 8.209 -9.026 -3.480 1.00 77.31 725 ALA A N 1
ATOM 5316 C CA . ALA A 1 725 ? 7.144 -8.934 -4.470 1.00 77.31 725 ALA A CA 1
ATOM 5317 C C . ALA A 1 725 ? 5.747 -9.011 -3.818 1.00 77.31 725 ALA A C 1
ATOM 5319 O O . ALA A 1 725 ? 5.514 -9.812 -2.909 1.00 77.31 725 ALA A O 1
ATOM 5320 N N . PRO A 1 726 ? 4.756 -8.254 -4.314 1.00 80.75 726 PRO A N 1
ATOM 5321 C CA . PRO A 1 726 ? 3.446 -8.152 -3.670 1.00 80.75 726 PRO A CA 1
ATOM 5322 C C . PRO A 1 726 ? 2.694 -9.468 -3.426 1.00 80.75 726 PRO A C 1
ATOM 5324 O O . PRO A 1 726 ? 1.964 -9.577 -2.444 1.00 80.75 726 PRO A O 1
ATOM 5327 N N . PHE A 1 727 ? 2.854 -10.480 -4.287 1.00 81.44 727 PHE A N 1
ATOM 5328 C CA . PHE A 1 727 ? 2.194 -11.775 -4.087 1.00 81.44 727 PHE A CA 1
ATOM 5329 C C . PHE A 1 727 ? 2.792 -12.564 -2.907 1.00 81.44 727 PHE A C 1
ATOM 5331 O O . PHE A 1 727 ? 2.089 -13.363 -2.297 1.00 81.44 727 PHE A O 1
ATOM 5338 N N . VAL A 1 728 ? 4.061 -12.316 -2.558 1.00 86.88 728 VAL A N 1
ATOM 5339 C CA . VAL A 1 728 ? 4.727 -12.874 -1.369 1.00 86.88 728 VAL A CA 1
ATOM 5340 C C . VAL A 1 728 ? 4.126 -12.268 -0.108 1.00 86.88 728 VAL A C 1
ATOM 5342 O O . VAL A 1 728 ? 3.836 -12.991 0.839 1.00 86.88 728 VAL A O 1
ATOM 5345 N N . ARG A 1 729 ? 3.872 -10.952 -0.119 1.00 84.62 729 ARG A N 1
ATOM 5346 C CA . ARG A 1 729 ? 3.266 -10.226 1.010 1.00 84.62 729 ARG A CA 1
ATOM 5347 C C . ARG A 1 729 ? 1.768 -10.498 1.183 1.00 84.62 729 ARG A C 1
ATOM 5349 O O . ARG A 1 729 ? 1.238 -10.284 2.267 1.00 84.62 729 ARG A O 1
ATOM 5356 N N . ALA A 1 730 ? 1.086 -10.922 0.120 1.00 80.50 730 ALA A N 1
ATOM 5357 C CA . ALA A 1 730 ? -0.351 -11.188 0.125 1.00 80.50 730 ALA A CA 1
ATOM 5358 C C . ALA A 1 730 ? -0.732 -12.634 0.485 1.00 80.50 730 ALA A C 1
ATOM 5360 O O . ALA A 1 730 ? -1.900 -12.877 0.776 1.00 80.50 730 ALA A O 1
ATOM 5361 N N . ALA A 1 731 ? 0.207 -13.581 0.419 1.00 88.31 731 ALA A N 1
ATOM 5362 C CA . ALA A 1 731 ? -0.042 -14.976 0.769 1.00 88.31 731 ALA A CA 1
ATOM 5363 C C . ALA A 1 731 ? 0.011 -15.200 2.288 1.00 88.31 731 ALA A C 1
ATOM 5365 O O . ALA A 1 731 ? 0.804 -14.568 2.985 1.00 88.31 731 ALA A O 1
ATOM 5366 N N . ASP A 1 732 ? -0.777 -16.152 2.794 1.00 90.88 732 ASP A N 1
ATOM 5367 C CA . ASP A 1 732 ? -0.785 -16.523 4.219 1.00 90.88 732 ASP A CA 1
ATOM 5368 C C . ASP A 1 732 ? 0.552 -17.157 4.652 1.00 90.88 732 ASP A C 1
ATOM 5370 O O . ASP A 1 732 ? 1.008 -16.985 5.784 1.00 90.88 732 ASP A O 1
ATOM 5374 N N . GLN A 1 733 ? 1.212 -17.860 3.726 1.00 91.19 733 GLN A N 1
ATOM 5375 C CA . GLN A 1 733 ? 2.599 -18.303 3.849 1.00 91.19 733 GLN A CA 1
ATOM 5376 C C . GLN A 1 733 ? 3.374 -18.018 2.562 1.00 91.19 733 GLN A C 1
ATOM 5378 O O . GLN A 1 733 ? 2.850 -18.201 1.464 1.00 91.19 733 GLN A O 1
ATOM 5383 N N . ALA A 1 734 ? 4.665 -17.704 2.678 1.00 91.75 734 ALA A N 1
ATOM 5384 C CA . ALA A 1 734 ? 5.558 -17.623 1.528 1.00 91.75 734 ALA A CA 1
ATOM 5385 C C . ALA A 1 734 ? 6.912 -18.297 1.792 1.00 91.75 734 ALA A C 1
ATOM 5387 O O . ALA A 1 734 ? 7.483 -18.175 2.876 1.00 91.75 734 ALA A O 1
ATOM 5388 N N . TRP A 1 735 ? 7.431 -19.013 0.791 1.00 91.69 735 TRP A N 1
ATOM 5389 C CA . TRP A 1 735 ? 8.630 -19.847 0.919 1.00 91.69 735 TRP A CA 1
ATOM 5390 C C . TRP A 1 735 ? 9.654 -19.574 -0.193 1.00 91.69 735 TRP A C 1
ATOM 5392 O O . TRP A 1 735 ? 9.340 -19.663 -1.380 1.00 91.69 735 TRP A O 1
ATOM 5402 N N . ALA A 1 736 ? 10.907 -19.307 0.180 1.00 89.69 736 ALA A N 1
ATOM 5403 C CA . ALA A 1 736 ? 11.986 -19.110 -0.785 1.00 89.69 736 ALA A CA 1
ATOM 5404 C C . ALA A 1 736 ? 12.338 -20.416 -1.528 1.00 89.69 736 ALA A C 1
ATOM 5406 O O . ALA A 1 736 ? 12.579 -21.451 -0.905 1.00 89.69 736 ALA A O 1
ATOM 5407 N N . LEU A 1 737 ? 12.442 -20.339 -2.857 1.00 85.38 737 LEU A N 1
ATOM 5408 C CA . LEU A 1 737 ? 12.985 -21.385 -3.737 1.00 85.38 737 LEU A CA 1
ATOM 5409 C C . LEU A 1 737 ? 14.519 -21.372 -3.801 1.00 85.38 737 LEU A C 1
ATOM 5411 O O . LEU A 1 737 ? 15.125 -22.340 -4.252 1.00 85.38 737 LEU A O 1
ATOM 5415 N N . GLU A 1 738 ? 15.143 -20.288 -3.347 1.00 85.25 738 GLU A N 1
ATOM 5416 C CA . GLU A 1 738 ? 16.588 -20.047 -3.362 1.00 85.25 738 GLU A CA 1
ATOM 5417 C C . GLU A 1 738 ? 17.208 -19.973 -4.766 1.00 85.25 738 GLU A C 1
ATOM 5419 O O . GLU A 1 738 ? 17.531 -20.989 -5.384 1.00 85.25 738 GLU A O 1
ATOM 5424 N N . GLY A 1 739 ? 17.427 -18.752 -5.258 1.00 79.62 739 GLY A N 1
ATOM 5425 C CA . GLY A 1 739 ? 18.071 -18.491 -6.549 1.00 79.62 739 GLY A CA 1
ATOM 5426 C C . GLY A 1 739 ? 17.446 -17.322 -7.311 1.00 79.62 739 GLY A C 1
ATOM 5427 O O . GLY A 1 739 ? 16.444 -16.761 -6.882 1.00 79.62 739 GLY A O 1
ATOM 5428 N N . HIS A 1 740 ? 18.040 -16.966 -8.454 1.00 73.88 740 HIS A N 1
ATOM 5429 C CA . HIS A 1 740 ? 17.655 -15.782 -9.245 1.00 73.88 740 HIS A CA 1
ATOM 5430 C C . HIS A 1 740 ? 17.055 -16.108 -10.622 1.00 73.88 740 HIS A C 1
ATOM 5432 O O . HIS A 1 740 ? 16.382 -15.272 -11.213 1.00 73.88 740 HIS A O 1
ATOM 5438 N N . ARG A 1 741 ? 17.323 -17.297 -11.180 1.00 69.56 741 ARG A N 1
ATOM 5439 C CA . ARG A 1 741 ? 16.906 -17.665 -12.545 1.00 69.56 741 ARG A CA 1
ATOM 5440 C C . ARG A 1 741 ? 15.709 -18.614 -12.493 1.00 69.56 741 ARG A C 1
ATOM 5442 O O . ARG A 1 741 ? 15.773 -19.551 -11.698 1.00 69.56 741 ARG A O 1
ATOM 5449 N N . PRO A 1 742 ? 14.719 -18.504 -13.404 1.00 68.75 742 PRO A N 1
ATOM 5450 C CA . PRO A 1 742 ? 13.599 -19.447 -13.502 1.00 68.75 742 PRO A CA 1
ATOM 5451 C C . PRO A 1 742 ? 14.006 -20.923 -13.440 1.00 68.75 742 PRO A C 1
ATOM 5453 O O . PRO A 1 742 ? 13.371 -21.706 -12.742 1.00 68.75 742 PRO A O 1
ATOM 5456 N N . ALA A 1 743 ? 15.090 -21.287 -14.136 1.00 72.81 743 ALA A N 1
ATOM 5457 C CA . ALA A 1 743 ? 15.622 -22.650 -14.208 1.00 72.81 743 ALA A CA 1
ATOM 5458 C C . ALA A 1 743 ? 16.069 -23.225 -12.853 1.00 72.81 743 ALA A C 1
ATOM 5460 O O . ALA A 1 743 ? 16.018 -24.437 -12.672 1.00 72.81 743 ALA A O 1
ATOM 5461 N N . ASP A 1 744 ? 16.486 -22.367 -11.917 1.00 81.38 744 ASP A N 1
ATOM 5462 C CA . ASP A 1 744 ? 16.932 -22.767 -10.579 1.00 81.38 744 ASP A CA 1
ATOM 5463 C C . ASP A 1 744 ? 15.838 -22.543 -9.516 1.00 81.38 744 ASP A C 1
ATOM 5465 O O . ASP A 1 744 ? 16.066 -22.834 -8.342 1.00 81.38 744 ASP A O 1
ATOM 5469 N N . THR A 1 745 ? 14.682 -21.976 -9.889 1.00 84.19 745 THR A N 1
ATOM 5470 C CA . THR A 1 745 ? 13.586 -21.618 -8.975 1.00 84.19 745 THR A CA 1
ATOM 5471 C C . THR A 1 745 ? 12.242 -22.163 -9.464 1.00 84.19 745 THR A C 1
ATOM 5473 O O . THR A 1 745 ? 11.918 -23.313 -9.185 1.00 84.19 745 THR A O 1
ATOM 5476 N N . TYR A 1 746 ? 11.446 -21.373 -10.186 1.00 79.75 746 TYR A N 1
ATOM 5477 C CA . TYR A 1 746 ? 10.060 -21.695 -10.550 1.00 79.75 746 TYR A CA 1
ATOM 5478 C C . TYR A 1 746 ? 9.912 -22.870 -11.531 1.00 79.75 746 TYR A C 1
ATOM 5480 O O . TYR A 1 746 ? 8.833 -23.448 -11.633 1.00 79.75 746 TYR A O 1
ATOM 5488 N N . LEU A 1 747 ? 10.977 -23.230 -12.258 1.00 81.81 747 LEU A N 1
ATOM 5489 C CA . LEU A 1 747 ? 11.032 -24.411 -13.129 1.00 81.81 747 LEU A CA 1
ATOM 5490 C C . LEU A 1 747 ? 11.639 -25.643 -12.435 1.00 81.81 747 LEU A C 1
ATOM 5492 O O . LEU A 1 747 ? 11.600 -26.735 -13.003 1.00 81.81 747 LEU A O 1
ATOM 5496 N N . ASP A 1 748 ? 12.188 -25.506 -11.223 1.00 88.19 748 ASP A N 1
ATOM 5497 C CA . ASP A 1 748 ? 12.724 -26.634 -10.458 1.00 88.19 748 ASP A CA 1
ATOM 5498 C C . ASP A 1 748 ? 11.583 -27.370 -9.738 1.00 88.19 748 ASP A C 1
ATOM 5500 O O . ASP A 1 748 ? 11.265 -27.138 -8.569 1.00 88.19 748 ASP A O 1
ATOM 5504 N N . ALA A 1 749 ? 10.971 -28.301 -10.469 1.00 90.38 749 ALA A N 1
ATOM 5505 C CA . ALA A 1 749 ? 9.935 -29.205 -9.981 1.00 90.38 749 ALA A CA 1
ATOM 5506 C C . ALA A 1 749 ? 10.276 -29.872 -8.632 1.00 90.38 749 ALA A C 1
ATOM 5508 O O . ALA A 1 749 ? 9.387 -30.061 -7.798 1.00 90.38 749 ALA A O 1
ATOM 5509 N N . ALA A 1 750 ? 11.547 -30.218 -8.391 1.00 93.62 750 ALA A N 1
ATOM 5510 C CA . ALA A 1 750 ? 11.963 -30.890 -7.165 1.00 93.62 750 ALA A CA 1
ATOM 5511 C C . ALA A 1 750 ? 11.951 -29.931 -5.966 1.00 93.62 750 ALA A C 1
ATOM 5513 O O . ALA A 1 750 ? 11.484 -30.311 -4.890 1.00 93.62 750 ALA A O 1
ATOM 5514 N N . LYS A 1 751 ? 12.387 -28.679 -6.149 1.00 93.56 751 LYS A N 1
ATOM 5515 C CA . LYS A 1 751 ? 12.259 -27.627 -5.127 1.00 93.56 751 LYS A CA 1
ATOM 5516 C C . LYS A 1 751 ? 10.804 -27.298 -4.817 1.00 93.56 751 LYS A C 1
ATOM 5518 O O . LYS A 1 751 ? 10.449 -27.228 -3.640 1.00 93.56 751 LYS A O 1
ATOM 5523 N N . VAL A 1 752 ? 9.958 -27.151 -5.841 1.00 92.56 752 VAL A N 1
ATOM 5524 C CA . VAL A 1 752 ? 8.526 -26.863 -5.649 1.00 92.56 752 VAL A CA 1
ATOM 5525 C C . VAL A 1 752 ? 7.857 -27.977 -4.836 1.00 92.56 752 VAL A C 1
ATOM 5527 O O . VAL A 1 752 ? 7.209 -27.689 -3.831 1.00 92.56 752 VAL A O 1
ATOM 5530 N N . LEU A 1 753 ? 8.084 -29.251 -5.183 1.00 94.94 753 LEU A N 1
ATOM 5531 C CA . LEU A 1 753 ? 7.557 -30.396 -4.425 1.00 94.94 753 LEU A CA 1
ATOM 5532 C C . LEU A 1 753 ? 8.142 -30.499 -3.007 1.00 94.94 753 LEU A C 1
ATOM 5534 O O . LEU A 1 753 ? 7.421 -30.836 -2.068 1.00 94.94 753 LEU A O 1
ATOM 5538 N N . ALA A 1 754 ? 9.425 -30.178 -2.817 1.00 94.12 754 ALA A N 1
ATOM 5539 C CA . ALA A 1 754 ? 10.049 -30.172 -1.495 1.00 94.12 754 ALA A CA 1
ATOM 5540 C C . ALA A 1 754 ? 9.449 -29.098 -0.570 1.00 94.12 754 ALA A C 1
ATOM 5542 O O . ALA A 1 754 ? 9.245 -29.360 0.618 1.00 94.12 754 ALA A O 1
ATOM 5543 N N . ILE A 1 755 ? 9.135 -27.909 -1.095 1.00 94.12 755 ILE A N 1
ATOM 5544 C CA . ILE A 1 755 ? 8.411 -26.869 -0.350 1.00 94.12 755 ILE A CA 1
ATOM 5545 C C . ILE A 1 755 ? 6.971 -27.311 -0.088 1.00 94.12 755 ILE A C 1
ATOM 5547 O O . ILE A 1 755 ? 6.536 -27.267 1.060 1.00 94.12 755 ILE A O 1
ATOM 5551 N N . ALA A 1 756 ? 6.264 -27.812 -1.102 1.00 93.62 756 ALA A N 1
ATOM 5552 C CA . ALA A 1 756 ? 4.889 -28.291 -0.980 1.00 93.62 756 ALA A CA 1
ATOM 5553 C C . ALA A 1 756 ? 4.737 -29.353 0.130 1.00 93.62 756 ALA A C 1
ATOM 5555 O O . ALA A 1 756 ? 3.834 -29.262 0.963 1.00 93.62 756 ALA A O 1
ATOM 5556 N N . ALA A 1 757 ? 5.681 -30.296 0.225 1.00 92.38 757 ALA A N 1
ATOM 5557 C CA . ALA A 1 757 ? 5.729 -31.300 1.288 1.00 92.38 757 ALA A CA 1
ATOM 5558 C C . ALA A 1 757 ? 6.069 -30.724 2.682 1.00 92.38 757 ALA A C 1
ATOM 5560 O O . ALA A 1 757 ? 5.583 -31.235 3.694 1.00 92.38 757 ALA A O 1
ATOM 5561 N N . ARG A 1 758 ? 6.893 -29.666 2.764 1.00 93.62 758 ARG A N 1
ATOM 5562 C CA . ARG A 1 758 ? 7.229 -28.972 4.028 1.00 93.62 758 ARG A CA 1
ATOM 5563 C C . ARG A 1 758 ? 6.062 -28.132 4.548 1.00 93.62 758 ARG A C 1
ATOM 5565 O O . ARG A 1 758 ? 5.765 -28.200 5.740 1.00 93.62 758 ARG A O 1
ATOM 5572 N N . ALA A 1 759 ? 5.418 -27.382 3.656 1.00 92.00 759 ALA A N 1
ATOM 5573 C CA . ALA A 1 759 ? 4.239 -26.562 3.924 1.00 92.00 759 ALA A CA 1
ATOM 5574 C C . ALA A 1 759 ? 2.961 -27.403 4.107 1.00 92.00 759 ALA A C 1
ATOM 5576 O O . ALA A 1 759 ? 2.024 -26.946 4.751 1.00 92.00 759 ALA A O 1
ATOM 5577 N N . LYS A 1 760 ? 2.960 -28.655 3.618 1.00 93.19 760 LYS A N 1
ATOM 5578 C CA . LYS A 1 760 ? 1.839 -29.614 3.657 1.00 93.19 760 LYS A CA 1
ATOM 5579 C C . LYS A 1 760 ? 0.603 -29.117 2.903 1.00 93.19 760 LYS A C 1
ATOM 5581 O O . LYS A 1 760 ? -0.508 -29.206 3.412 1.00 93.19 760 LYS A O 1
ATOM 5586 N N . VAL A 1 761 ? 0.813 -28.591 1.699 1.00 94.94 761 VAL A N 1
ATOM 5587 C CA . VAL A 1 761 ? -0.285 -28.108 0.850 1.00 94.94 761 VAL A CA 1
ATOM 5588 C C . VAL A 1 761 ? -1.153 -29.269 0.357 1.00 94.94 761 VAL A C 1
ATOM 5590 O O . VAL A 1 761 ? -0.634 -30.301 -0.069 1.00 94.94 761 VAL A O 1
ATOM 5593 N N . ASP A 1 762 ? -2.473 -29.086 0.370 1.00 95.88 762 ASP A N 1
ATOM 5594 C CA . ASP A 1 762 ? -3.420 -30.069 -0.171 1.00 95.88 762 ASP A CA 1
ATOM 5595 C C . ASP A 1 762 ? -3.480 -30.045 -1.707 1.00 95.88 762 ASP A C 1
ATOM 5597 O O . ASP A 1 762 ? -3.807 -31.050 -2.340 1.00 95.88 762 ASP A O 1
ATOM 5601 N N . ALA A 1 763 ? -3.175 -28.896 -2.321 1.00 96.56 763 ALA A N 1
ATOM 5602 C CA . ALA A 1 763 ? -3.302 -28.674 -3.756 1.00 96.56 763 ALA A CA 1
ATOM 5603 C C . ALA A 1 763 ? -2.235 -27.714 -4.304 1.00 96.56 763 ALA A C 1
ATOM 5605 O O . ALA A 1 763 ? -1.729 -26.856 -3.584 1.00 96.56 763 ALA A O 1
ATOM 5606 N N . ILE A 1 764 ? -1.936 -27.828 -5.601 1.00 96.44 764 ILE A N 1
ATOM 5607 C CA . ILE A 1 764 ? -1.082 -26.893 -6.344 1.00 96.44 764 ILE A CA 1
ATOM 5608 C C . ILE A 1 764 ? -1.875 -26.327 -7.523 1.00 96.44 764 ILE A C 1
ATOM 5610 O O . ILE A 1 764 ? -2.343 -27.069 -8.391 1.00 96.44 764 ILE A O 1
ATOM 5614 N N . HIS A 1 765 ? -1.992 -24.998 -7.561 1.00 96.00 765 HIS A N 1
ATOM 5615 C CA . HIS A 1 765 ? -2.475 -24.251 -8.718 1.00 96.00 765 HIS A CA 1
ATOM 5616 C C . HIS A 1 765 ? -1.267 -23.711 -9.495 1.00 96.00 765 HIS A C 1
ATOM 5618 O O . HIS A 1 765 ? -0.561 -22.848 -8.975 1.00 96.00 765 HIS A O 1
ATOM 5624 N N . PRO A 1 766 ? -1.005 -24.166 -10.731 1.00 88.50 766 PRO A N 1
ATOM 5625 C CA . PRO A 1 766 ? 0.220 -23.805 -11.441 1.00 88.50 766 PRO A CA 1
ATOM 5626 C C . PRO A 1 766 ? 0.151 -22.438 -12.143 1.00 88.50 766 PRO A C 1
ATOM 5628 O O . PRO A 1 766 ? 1.154 -21.972 -12.674 1.00 88.50 766 PRO A O 1
ATOM 5631 N N . GLY A 1 767 ? -1.027 -21.805 -12.183 1.00 88.00 767 GLY A N 1
ATOM 5632 C CA . GLY A 1 767 ? -1.227 -20.523 -12.861 1.00 88.00 767 GLY A CA 1
ATOM 5633 C C . GLY A 1 767 ? -1.122 -20.673 -14.377 1.00 88.00 767 GLY A C 1
ATOM 5634 O O . GLY A 1 767 ? -1.852 -21.464 -14.977 1.00 88.00 767 GLY A O 1
ATOM 5635 N N . TYR A 1 768 ? -0.215 -19.909 -14.980 1.00 82.12 768 TYR A N 1
ATOM 5636 C CA . TYR A 1 768 ? 0.156 -20.001 -16.388 1.00 82.12 768 TYR A CA 1
ATOM 5637 C C . TYR A 1 768 ? 1.670 -19.836 -16.560 1.00 82.12 768 TYR A C 1
ATOM 5639 O O . TYR A 1 768 ? 2.341 -19.251 -15.710 1.00 82.12 768 TYR A O 1
ATOM 5647 N N . GLY A 1 769 ? 2.217 -20.351 -17.663 1.00 76.12 769 GLY A N 1
ATOM 5648 C CA . GLY A 1 769 ? 3.666 -20.430 -17.852 1.00 76.12 769 GLY A CA 1
ATOM 5649 C C . GLY A 1 769 ? 4.329 -21.418 -16.883 1.00 76.12 769 GLY A C 1
ATOM 5650 O O . GLY A 1 769 ? 3.669 -22.293 -16.317 1.00 76.12 769 GLY A O 1
ATOM 5651 N N . PHE A 1 770 ? 5.647 -21.298 -16.716 1.00 84.69 770 PHE A N 1
ATOM 5652 C CA . PHE A 1 770 ? 6.473 -22.167 -15.869 1.00 84.69 770 PHE A CA 1
ATOM 5653 C C . PHE A 1 770 ? 6.162 -23.671 -16.026 1.00 84.69 770 PHE A C 1
ATOM 5655 O O . PHE A 1 770 ? 6.453 -24.251 -17.069 1.00 84.69 770 PHE A O 1
ATOM 5662 N N . LEU A 1 771 ? 5.582 -24.302 -14.999 1.00 87.00 771 LEU A N 1
ATOM 5663 C CA . LEU A 1 771 ? 5.288 -25.738 -14.948 1.00 87.00 771 LEU A CA 1
ATOM 5664 C C . LEU A 1 771 ? 3.818 -26.086 -15.270 1.00 87.00 771 LEU A C 1
ATOM 5666 O O . LEU A 1 771 ? 3.442 -27.251 -15.178 1.00 87.00 771 LEU A O 1
ATOM 5670 N N . SER A 1 772 ? 2.981 -25.112 -15.652 1.00 84.56 772 SER A N 1
ATOM 5671 C CA . SER A 1 772 ? 1.528 -25.312 -15.856 1.00 84.56 772 SER A CA 1
ATOM 5672 C C . SER A 1 772 ? 1.140 -26.266 -16.988 1.00 84.56 772 SER A C 1
ATOM 5674 O O . SER A 1 772 ? 0.064 -26.853 -16.931 1.00 84.56 772 SER A O 1
ATOM 5676 N N . GLU A 1 773 ? 2.018 -26.471 -17.968 1.00 81.31 773 GLU A N 1
ATOM 5677 C CA . GLU A 1 773 ? 1.819 -27.401 -19.093 1.00 81.31 773 GLU A CA 1
ATOM 5678 C C . GLU A 1 773 ? 2.855 -28.542 -19.073 1.00 81.31 773 GLU A C 1
ATOM 5680 O O . GLU A 1 773 ? 3.124 -29.183 -20.085 1.00 81.31 773 GLU A O 1
ATOM 5685 N N . ASN A 1 774 ? 3.464 -28.805 -17.909 1.00 88.81 774 ASN A N 1
ATOM 5686 C CA . ASN A 1 774 ? 4.423 -29.890 -17.723 1.00 88.81 774 ASN A CA 1
ATOM 5687 C C . ASN A 1 774 ? 3.721 -31.127 -17.135 1.00 88.81 774 ASN A C 1
ATOM 5689 O O . ASN A 1 774 ? 3.445 -31.191 -15.935 1.00 88.81 774 ASN A O 1
ATOM 5693 N N . ALA A 1 775 ? 3.451 -32.120 -17.987 1.00 93.44 775 ALA A N 1
ATOM 5694 C CA . ALA A 1 775 ? 2.789 -33.363 -17.596 1.00 93.44 775 ALA A CA 1
ATOM 5695 C C . ALA A 1 775 ? 3.569 -34.149 -16.528 1.00 93.44 775 ALA A C 1
ATOM 5697 O O . ALA A 1 775 ? 2.963 -34.645 -15.583 1.00 93.44 775 ALA A O 1
ATOM 5698 N N . ASP A 1 776 ? 4.901 -34.221 -16.618 1.00 95.50 776 ASP A N 1
ATOM 5699 C CA . ASP A 1 776 ? 5.727 -34.916 -15.622 1.00 95.50 776 ASP A CA 1
ATOM 5700 C C . ASP A 1 776 ? 5.677 -34.234 -14.250 1.00 95.50 776 ASP A C 1
ATOM 5702 O O . ASP A 1 776 ? 5.654 -34.915 -13.225 1.00 95.50 776 ASP A O 1
ATOM 5706 N N . PHE A 1 777 ? 5.590 -32.901 -14.206 1.00 95.44 777 PHE A N 1
ATOM 5707 C CA . PHE A 1 777 ? 5.369 -32.176 -12.957 1.00 95.44 777 PHE A CA 1
ATOM 5708 C C . PHE A 1 777 ? 3.967 -32.427 -12.397 1.00 95.44 777 PHE A C 1
ATOM 5710 O O . PHE A 1 777 ? 3.842 -32.775 -11.226 1.00 95.44 777 PHE A O 1
ATOM 5717 N N . ALA A 1 778 ? 2.923 -32.323 -13.224 1.00 95.62 778 ALA A N 1
ATOM 5718 C CA . ALA A 1 778 ? 1.552 -32.627 -12.812 1.00 95.62 778 ALA A CA 1
ATOM 5719 C C . ALA A 1 778 ? 1.426 -34.068 -12.272 1.00 95.62 778 ALA A C 1
ATOM 5721 O O . ALA A 1 778 ? 0.779 -34.302 -11.250 1.00 95.62 778 ALA A O 1
ATOM 5722 N N . ARG A 1 779 ? 2.113 -35.023 -12.912 1.00 97.75 779 ARG A N 1
ATOM 5723 C CA . ARG A 1 779 ? 2.210 -36.430 -12.503 1.00 97.75 779 ARG A CA 1
ATOM 5724 C C . ARG A 1 779 ? 2.950 -36.571 -11.172 1.00 97.75 779 ARG A C 1
ATOM 5726 O O . ARG A 1 779 ? 2.425 -37.201 -10.266 1.00 97.75 779 ARG A O 1
ATOM 5733 N N . ALA A 1 780 ? 4.085 -35.894 -10.994 1.00 96.81 780 ALA A N 1
ATOM 5734 C CA . ALA A 1 780 ? 4.831 -35.890 -9.733 1.00 96.81 780 ALA A CA 1
ATOM 5735 C C . ALA A 1 780 ? 4.070 -35.223 -8.563 1.00 96.81 780 ALA A C 1
ATOM 5737 O O . ALA A 1 780 ? 4.201 -35.660 -7.421 1.00 96.81 780 ALA A O 1
ATOM 5738 N N . VAL A 1 781 ? 3.244 -34.203 -8.833 1.00 97.12 781 VAL A N 1
ATOM 5739 C CA . VAL A 1 781 ? 2.313 -33.601 -7.859 1.00 97.12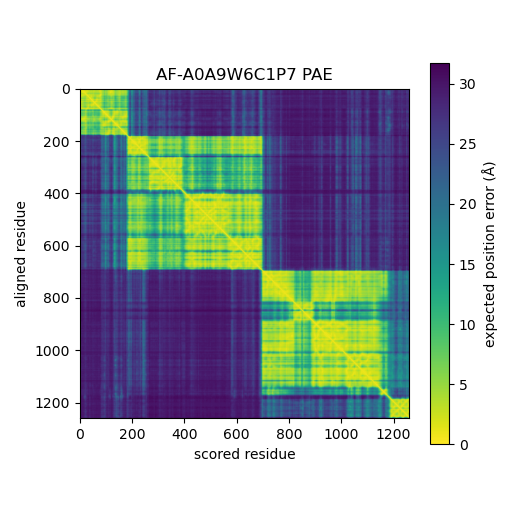 781 VAL A CA 1
ATOM 5740 C C . VAL A 1 781 ? 1.257 -34.625 -7.424 1.00 97.12 781 VAL A C 1
ATOM 5742 O O . VAL A 1 781 ? 1.061 -34.829 -6.225 1.00 97.12 781 VAL A O 1
ATOM 5745 N N . GLN A 1 782 ? 0.636 -35.326 -8.380 1.00 95.94 782 GLN A N 1
ATOM 5746 C CA . GLN A 1 782 ? -0.347 -36.379 -8.097 1.00 95.94 782 GLN A CA 1
ATOM 5747 C C . GLN A 1 782 ? 0.275 -37.585 -7.363 1.00 95.94 782 GLN A C 1
ATOM 5749 O O . GLN A 1 782 ? -0.302 -38.067 -6.388 1.00 95.94 782 GLN A O 1
ATOM 5754 N N . ASP A 1 783 ? 1.475 -38.025 -7.757 1.00 96.19 783 ASP A N 1
ATOM 5755 C CA . ASP A 1 783 ? 2.232 -39.107 -7.106 1.00 96.19 783 ASP A CA 1
ATOM 5756 C C . ASP A 1 783 ? 2.658 -38.748 -5.668 1.00 96.19 783 ASP A C 1
ATOM 5758 O O . ASP A 1 783 ? 2.750 -39.625 -4.806 1.00 96.19 783 ASP A O 1
ATOM 5762 N N . ALA A 1 784 ? 2.869 -37.458 -5.377 1.00 94.56 784 ALA A N 1
ATOM 5763 C CA . ALA A 1 784 ? 3.092 -36.950 -4.022 1.00 94.56 784 ALA A CA 1
ATOM 5764 C C . ALA A 1 784 ? 1.809 -36.907 -3.161 1.00 94.56 784 ALA A C 1
ATOM 5766 O O . ALA A 1 784 ? 1.880 -36.576 -1.976 1.00 94.56 784 ALA A O 1
ATOM 5767 N N . GLY A 1 785 ? 0.645 -37.246 -3.728 1.00 95.06 785 GLY A N 1
ATOM 5768 C CA . GLY A 1 785 ? -0.657 -37.185 -3.062 1.00 95.06 785 GLY A CA 1
ATOM 5769 C C . GLY A 1 785 ? -1.256 -35.778 -2.982 1.00 95.06 785 GLY A C 1
ATOM 5770 O O . GLY A 1 785 ? -2.206 -35.577 -2.228 1.00 95.06 785 GLY A O 1
ATOM 5771 N N . ILE A 1 786 ? -0.711 -34.820 -3.737 1.00 97.44 786 ILE A N 1
ATOM 5772 C CA . ILE A 1 786 ? -1.143 -33.420 -3.767 1.00 97.44 786 ILE A CA 1
ATOM 5773 C C . ILE A 1 786 ? -2.085 -33.216 -4.958 1.00 97.44 786 ILE A C 1
ATOM 5775 O O . ILE A 1 786 ? -1.901 -33.778 -6.040 1.00 97.44 786 ILE A O 1
ATOM 5779 N N . LEU A 1 787 ? -3.126 -32.410 -4.772 1.00 95.88 787 LEU A N 1
ATOM 5780 C CA . LEU A 1 787 ? -4.165 -32.223 -5.775 1.00 95.88 787 LEU A CA 1
ATOM 5781 C C . LEU A 1 787 ? -3.724 -31.213 -6.852 1.00 95.88 787 LEU A C 1
ATOM 5783 O O . LEU A 1 787 ? -3.573 -30.019 -6.599 1.00 95.88 787 LEU A O 1
ATOM 5787 N N . TRP A 1 788 ? -3.548 -31.688 -8.085 1.00 96.31 788 TRP A N 1
ATOM 5788 C CA . TRP A 1 788 ? -3.264 -30.837 -9.245 1.00 96.31 788 TRP A CA 1
ATOM 5789 C C . TRP A 1 788 ? -4.517 -30.073 -9.705 1.00 96.31 788 TRP A C 1
ATOM 5791 O O . TRP A 1 788 ? -5.515 -30.686 -10.102 1.00 96.31 788 TRP A O 1
ATOM 5801 N N . ILE A 1 789 ? -4.469 -28.736 -9.674 1.00 96.19 789 ILE A N 1
ATOM 5802 C CA . ILE A 1 789 ? -5.562 -27.871 -10.144 1.00 96.19 789 ILE A CA 1
ATOM 5803 C C . ILE A 1 789 ? -5.348 -27.551 -11.631 1.00 96.19 789 ILE A C 1
ATOM 5805 O O . ILE A 1 789 ? -4.868 -26.484 -12.010 1.00 96.19 789 ILE A O 1
ATOM 5809 N N . GLY A 1 790 ? -5.710 -28.515 -12.477 1.00 94.00 790 GLY A N 1
ATOM 5810 C CA . GLY A 1 790 ? -5.589 -28.450 -13.934 1.00 94.00 790 GLY A CA 1
ATOM 5811 C C . GLY A 1 790 ? -6.126 -29.720 -14.614 1.00 94.00 790 GLY A C 1
ATOM 5812 O O . GLY A 1 790 ? -6.774 -30.542 -13.954 1.00 94.00 790 GLY A O 1
ATOM 5813 N N . PRO A 1 791 ? -5.881 -29.896 -15.923 1.00 95.31 791 PRO A N 1
ATOM 5814 C CA . PRO A 1 791 ? -6.118 -31.163 -16.614 1.00 95.31 791 PRO A CA 1
ATOM 5815 C C . PRO A 1 791 ? -5.136 -32.243 -16.141 1.00 95.31 791 PRO A C 1
ATOM 5817 O O . PRO A 1 791 ? -4.021 -31.934 -15.720 1.00 95.31 791 PRO A O 1
ATOM 5820 N N . ASP A 1 792 ? -5.546 -33.511 -16.202 1.00 94.56 792 ASP A N 1
ATOM 5821 C CA . ASP A 1 792 ? -4.698 -34.632 -15.779 1.00 94.56 792 ASP A CA 1
ATOM 5822 C C . ASP A 1 792 ? -3.474 -34.822 -16.717 1.00 94.56 792 ASP A C 1
ATOM 5824 O O . ASP A 1 792 ? -3.555 -34.491 -17.905 1.00 94.56 792 ASP A O 1
ATOM 5828 N N . PRO A 1 793 ? -2.339 -35.370 -16.227 1.00 95.75 793 PRO A N 1
ATOM 5829 C CA . PRO A 1 793 ? -1.062 -35.415 -16.956 1.00 95.75 793 PRO A CA 1
ATOM 5830 C C . PRO A 1 793 ? -1.138 -36.006 -18.367 1.00 95.75 793 PRO A C 1
ATOM 5832 O O . PRO A 1 793 ? -0.607 -35.436 -19.314 1.00 95.75 793 PRO A O 1
ATOM 5835 N N . ASP A 1 794 ? -1.858 -37.115 -18.529 1.00 94.81 794 ASP A N 1
ATOM 5836 C CA . ASP A 1 794 ? -1.979 -37.803 -19.818 1.00 94.81 794 ASP A CA 1
ATOM 5837 C C . ASP A 1 794 ? -2.792 -36.986 -20.847 1.00 94.81 794 ASP A C 1
ATOM 5839 O O . ASP A 1 794 ? -2.658 -37.201 -22.053 1.00 94.81 794 ASP A O 1
ATOM 5843 N N . VAL A 1 795 ? -3.618 -36.037 -20.383 1.00 95.00 795 VAL A N 1
ATOM 5844 C CA . VAL A 1 795 ? -4.350 -35.072 -21.220 1.00 95.00 795 VAL A CA 1
ATOM 5845 C C . VAL A 1 795 ? -3.431 -33.926 -21.648 1.00 95.00 795 VAL A C 1
ATOM 5847 O O . VAL A 1 795 ? -3.493 -33.508 -22.804 1.00 95.00 795 VAL A O 1
ATOM 5850 N N . ILE A 1 796 ? -2.551 -33.463 -20.749 1.00 92.81 796 ILE A N 1
ATOM 5851 C CA . ILE A 1 796 ? -1.484 -32.499 -21.066 1.00 92.81 796 ILE A CA 1
ATOM 5852 C C . ILE A 1 796 ? -0.573 -33.087 -22.155 1.00 92.81 796 ILE A C 1
ATOM 5854 O O . ILE A 1 796 ? -0.401 -32.470 -23.204 1.00 92.81 796 ILE A O 1
ATOM 5858 N N . ASP A 1 797 ? -0.091 -34.322 -21.974 1.00 91.50 797 ASP A N 1
ATOM 5859 C CA . ASP A 1 797 ? 0.712 -35.037 -22.979 1.00 91.50 797 ASP A CA 1
ATOM 5860 C C . ASP A 1 797 ? -0.039 -35.199 -24.317 1.00 91.50 797 ASP A C 1
ATOM 5862 O O . ASP A 1 797 ? 0.526 -34.993 -25.393 1.00 91.50 797 ASP A O 1
ATOM 5866 N N . ALA A 1 798 ? -1.326 -35.568 -24.279 1.00 90.00 798 ALA A N 1
ATOM 5867 C CA . ALA A 1 798 ? -2.106 -35.838 -25.488 1.00 90.00 798 ALA A CA 1
ATOM 5868 C C . ALA A 1 798 ? -2.457 -34.590 -26.315 1.00 90.00 798 ALA A C 1
ATOM 5870 O O . ALA A 1 798 ? -2.649 -34.717 -27.526 1.00 90.00 798 ALA A O 1
ATOM 5871 N N . LEU A 1 799 ? -2.570 -33.420 -25.679 1.00 90.12 799 LEU A N 1
ATOM 5872 C CA . LEU A 1 799 ? -2.906 -32.154 -26.338 1.00 90.12 799 LEU A CA 1
ATOM 5873 C C . LEU A 1 799 ? -1.680 -31.266 -26.612 1.00 90.12 799 LEU A C 1
ATOM 5875 O O . LEU A 1 799 ? -1.732 -30.453 -27.534 1.00 90.12 799 LEU A O 1
ATOM 5879 N N . GLY A 1 800 ? -0.579 -31.449 -25.876 1.00 76.25 800 GLY A N 1
ATOM 5880 C CA . GLY A 1 800 ? 0.709 -30.803 -26.150 1.00 76.25 800 GLY A CA 1
ATOM 5881 C C . GLY A 1 800 ? 1.451 -31.395 -27.358 1.00 76.25 800 GLY A C 1
ATOM 5882 O O . GLY A 1 800 ? 2.186 -30.683 -28.048 1.00 76.25 800 GLY A O 1
ATOM 5883 N N . ASP A 1 801 ? 1.238 -32.678 -27.673 1.00 78.12 801 ASP A N 1
ATOM 5884 C CA . ASP A 1 801 ? 1.709 -33.279 -28.926 1.00 78.12 801 ASP A CA 1
ATOM 5885 C C . ASP A 1 801 ? 0.851 -32.796 -30.110 1.00 78.12 801 ASP A C 1
ATOM 5887 O O . ASP A 1 801 ? -0.326 -33.136 -30.240 1.00 78.12 801 ASP A O 1
ATOM 5891 N N . LYS A 1 802 ? 1.461 -32.029 -31.023 1.00 72.50 802 LYS A N 1
ATOM 5892 C CA . LYS A 1 802 ? 0.781 -31.437 -32.189 1.00 72.50 802 LYS A CA 1
ATOM 5893 C C . LYS A 1 802 ? 0.210 -32.459 -33.173 1.00 72.50 802 LYS A C 1
ATOM 5895 O O . LYS A 1 802 ? -0.767 -32.148 -33.855 1.00 72.50 802 LYS A O 1
ATOM 5900 N N . ILE A 1 803 ? 0.800 -33.649 -33.278 1.00 76.69 803 ILE A N 1
ATOM 5901 C CA . ILE A 1 803 ? 0.278 -34.725 -34.129 1.00 76.69 803 ILE A CA 1
ATOM 5902 C C . ILE A 1 803 ? -0.970 -35.294 -33.461 1.00 76.69 803 ILE A C 1
ATOM 5904 O O . ILE A 1 803 ? -2.036 -35.324 -34.074 1.00 76.69 803 ILE A O 1
ATOM 5908 N N . ARG A 1 804 ? -0.871 -35.653 -32.179 1.00 81.69 804 ARG A N 1
ATOM 5909 C CA . ARG A 1 804 ? -1.970 -36.270 -31.426 1.00 81.69 804 ARG A CA 1
ATOM 5910 C C . ARG A 1 804 ? -3.150 -35.318 -31.202 1.00 81.69 804 ARG A C 1
ATOM 5912 O O . ARG A 1 804 ? -4.299 -35.723 -31.365 1.00 81.69 804 ARG A O 1
ATOM 5919 N N . ALA A 1 805 ? -2.892 -34.037 -30.945 1.00 84.88 805 ALA A N 1
ATOM 5920 C CA . ALA A 1 805 ? -3.918 -32.998 -30.892 1.00 84.88 805 ALA A CA 1
ATOM 5921 C C . ALA A 1 805 ? -4.642 -32.836 -32.243 1.00 84.88 805 ALA A C 1
ATOM 5923 O O . ALA A 1 805 ? -5.867 -32.698 -32.278 1.00 84.88 805 ALA A O 1
ATOM 5924 N N . ARG A 1 806 ? -3.911 -32.914 -33.368 1.00 84.69 806 ARG A N 1
ATOM 5925 C CA . ARG A 1 806 ? -4.494 -32.882 -34.720 1.00 84.69 806 ARG A CA 1
ATOM 5926 C C . ARG A 1 806 ? -5.303 -34.145 -35.031 1.00 84.69 806 ARG A C 1
ATOM 5928 O O . ARG A 1 806 ? -6.365 -34.027 -35.638 1.00 84.69 806 ARG A O 1
ATOM 5935 N N . GLU A 1 807 ? -4.862 -35.320 -34.585 1.00 87.19 807 GLU A N 1
ATOM 5936 C CA . GLU A 1 807 ? -5.629 -36.572 -34.678 1.00 87.19 807 GLU A CA 1
ATOM 5937 C C . GLU A 1 807 ? -6.942 -36.493 -33.884 1.00 87.19 807 GLU A C 1
ATOM 5939 O O . GLU A 1 807 ? -7.993 -36.843 -34.420 1.00 87.19 807 GLU A O 1
ATOM 5944 N N . ILE A 1 808 ? -6.914 -35.966 -32.652 1.00 92.06 808 ILE A N 1
ATOM 5945 C CA . ILE A 1 808 ? -8.115 -35.726 -31.829 1.00 92.06 808 ILE A CA 1
ATOM 5946 C C . ILE A 1 808 ? -9.062 -34.748 -32.536 1.00 92.06 808 ILE A C 1
ATOM 5948 O O . ILE A 1 808 ? -10.248 -35.046 -32.696 1.00 92.06 808 ILE A O 1
ATOM 5952 N N . ALA A 1 809 ? -8.547 -33.611 -33.015 1.00 91.31 809 ALA A N 1
ATOM 5953 C CA . ALA A 1 809 ? -9.320 -32.623 -33.765 1.00 91.31 809 ALA A CA 1
ATOM 5954 C C . ALA A 1 809 ? -9.973 -33.238 -35.019 1.00 91.31 809 ALA A C 1
ATOM 5956 O O . ALA A 1 809 ? -11.165 -33.038 -35.264 1.00 91.31 809 ALA A O 1
ATOM 5957 N N . GLN A 1 810 ? -9.233 -34.053 -35.775 1.00 90.75 810 GLN A N 1
ATOM 5958 C CA . GLN A 1 810 ? -9.751 -34.753 -36.949 1.00 90.75 810 GLN A CA 1
ATOM 5959 C C . GLN A 1 810 ? -10.811 -35.805 -36.581 1.00 90.75 810 GLN A C 1
ATOM 5961 O O . GLN A 1 810 ? -11.832 -35.902 -37.263 1.00 90.75 810 GLN A O 1
ATOM 5966 N N . ALA A 1 811 ? -10.609 -36.561 -35.498 1.00 93.00 811 ALA A N 1
ATOM 5967 C CA . ALA A 1 811 ? -11.531 -37.599 -35.035 1.00 93.00 811 ALA A CA 1
ATOM 5968 C C . ALA A 1 811 ? -12.897 -37.041 -34.600 1.00 93.00 811 ALA A C 1
ATOM 5970 O O . ALA A 1 811 ? -13.914 -37.713 -34.778 1.00 93.00 811 ALA A O 1
ATOM 5971 N N . VAL A 1 812 ? -12.936 -35.811 -34.075 1.00 95.19 812 VAL A N 1
ATOM 5972 C CA . VAL A 1 812 ? -14.187 -35.116 -33.715 1.00 95.19 812 VAL A CA 1
ATOM 5973 C C . VAL A 1 812 ? -14.755 -34.234 -34.834 1.00 95.19 812 VAL A C 1
ATOM 5975 O O . VAL A 1 812 ? -15.800 -33.614 -34.651 1.00 95.19 812 VAL A O 1
ATOM 5978 N N . GLY A 1 813 ? -14.100 -34.174 -35.998 1.00 91.69 813 GLY A N 1
ATOM 5979 C CA . GLY A 1 813 ? -14.538 -33.358 -37.135 1.00 91.69 813 GLY A CA 1
ATOM 5980 C C . GLY A 1 813 ? -14.336 -31.849 -36.953 1.00 91.69 813 GLY A C 1
ATOM 5981 O O . GLY A 1 813 ? -15.006 -31.059 -37.625 1.00 91.69 813 GLY A O 1
ATOM 5982 N N . ALA A 1 814 ? -13.427 -31.437 -36.065 1.00 92.25 814 ALA A N 1
ATOM 5983 C CA . ALA A 1 814 ? -13.056 -30.037 -35.906 1.00 92.25 814 ALA A CA 1
ATOM 5984 C C . ALA A 1 814 ? -12.469 -29.477 -37.222 1.00 92.25 814 ALA A C 1
ATOM 5986 O O . ALA A 1 814 ? -11.845 -30.213 -37.994 1.00 92.25 814 ALA A O 1
ATOM 5987 N N . PRO A 1 815 ? -12.662 -28.177 -37.515 1.00 88.62 815 PRO A N 1
ATOM 5988 C CA . PRO A 1 815 ? -12.104 -27.552 -38.706 1.00 88.62 815 PRO A CA 1
ATOM 5989 C C . PRO A 1 815 ? -10.577 -27.671 -38.711 1.00 88.62 815 PRO A C 1
ATOM 5991 O O . PRO A 1 815 ? -9.929 -27.255 -37.760 1.00 88.62 815 PRO A O 1
ATOM 5994 N N . LEU A 1 816 ? -10.000 -28.185 -39.793 1.00 86.31 816 LEU A N 1
ATOM 5995 C CA . LEU A 1 816 ? -8.556 -28.258 -40.002 1.00 86.31 816 LEU A CA 1
ATOM 5996 C C . LEU A 1 816 ? -8.224 -27.713 -41.386 1.00 86.31 816 LEU A C 1
ATOM 5998 O O . LEU A 1 816 ? -8.923 -28.010 -42.358 1.00 86.31 816 LEU A O 1
ATOM 6002 N N . VAL A 1 817 ? -7.139 -26.949 -41.476 1.00 81.69 817 VAL A N 1
ATOM 6003 C CA . VAL A 1 817 ? -6.587 -26.505 -42.754 1.00 81.69 817 VAL A CA 1
ATOM 6004 C C . VAL A 1 817 ? -6.135 -27.709 -43.586 1.00 81.69 817 VAL A C 1
ATOM 6006 O O . VAL A 1 817 ? -5.527 -28.655 -43.065 1.00 81.69 817 VAL A O 1
ATOM 6009 N N . ALA A 1 818 ? -6.447 -27.685 -44.885 1.00 79.19 818 ALA A N 1
ATOM 6010 C CA . ALA A 1 818 ? -6.008 -28.721 -45.809 1.00 79.19 818 ALA A CA 1
ATOM 6011 C C . ALA A 1 818 ? -4.475 -28.771 -45.822 1.00 79.19 818 ALA A C 1
ATOM 6013 O O . ALA A 1 818 ? -3.823 -27.743 -45.998 1.00 79.19 818 ALA A O 1
ATOM 6014 N N . GLY A 1 819 ? -3.905 -29.963 -45.663 1.00 81.25 819 GLY A N 1
ATOM 6015 C CA . GLY A 1 819 ? -2.463 -30.191 -45.717 1.00 81.25 819 GLY A CA 1
ATOM 6016 C C . GLY A 1 819 ? -2.140 -31.601 -46.183 1.00 81.25 819 GLY A C 1
ATOM 6017 O O . GLY A 1 819 ? -2.989 -32.493 -46.102 1.00 81.25 819 GLY A O 1
ATOM 6018 N N . SER A 1 820 ? -0.928 -31.802 -46.695 1.00 81.06 820 SER A N 1
ATOM 6019 C CA . SER A 1 820 ? -0.457 -33.125 -47.087 1.00 81.06 820 SER A CA 1
ATOM 6020 C C . SER A 1 820 ? -0.404 -34.049 -45.857 1.00 81.06 820 SER A C 1
ATOM 6022 O O . SER A 1 820 ? -0.028 -33.604 -44.771 1.00 81.06 820 SER A O 1
ATOM 6024 N N . PRO A 1 821 ? -0.743 -35.347 -45.987 1.00 69.38 821 PRO A N 1
ATOM 6025 C CA . PRO A 1 821 ? -0.794 -36.294 -44.860 1.00 69.38 821 PRO A CA 1
ATOM 6026 C C . PRO A 1 821 ? 0.587 -36.655 -44.268 1.00 69.38 821 PRO A C 1
ATOM 6028 O O . PRO A 1 821 ? 0.700 -37.563 -43.450 1.00 69.38 821 PRO A O 1
ATOM 6031 N N . GLY A 1 822 ? 1.642 -35.971 -44.706 1.00 77.06 822 GLY A N 1
ATOM 6032 C CA . GLY A 1 822 ? 3.032 -36.131 -44.307 1.00 77.06 822 GLY A CA 1
ATOM 6033 C C . GLY A 1 822 ? 3.937 -35.271 -45.200 1.00 77.06 822 GLY A C 1
ATOM 6034 O O . GLY A 1 822 ? 3.427 -34.468 -45.995 1.00 77.06 822 GLY A O 1
ATOM 6035 N N . PRO A 1 823 ? 5.268 -35.434 -45.100 1.00 83.50 823 PRO A N 1
ATOM 6036 C CA . PRO A 1 823 ? 6.209 -34.845 -46.045 1.00 83.50 823 PRO A CA 1
ATOM 6037 C C . PRO A 1 823 ? 5.947 -35.344 -47.472 1.00 83.50 823 PRO A C 1
ATOM 6039 O O . PRO A 1 823 ? 5.651 -36.522 -47.673 1.00 83.50 823 PRO A O 1
ATOM 6042 N N . ILE A 1 824 ? 6.082 -34.452 -48.449 1.00 87.44 824 ILE A N 1
ATOM 6043 C CA . ILE A 1 824 ? 5.939 -34.745 -49.881 1.00 87.44 824 ILE A CA 1
ATOM 6044 C C . ILE A 1 824 ? 7.313 -34.784 -50.561 1.00 87.44 824 ILE A C 1
ATOM 6046 O O . ILE A 1 824 ? 8.283 -34.208 -50.067 1.00 87.44 824 ILE A O 1
ATOM 6050 N N . ALA A 1 825 ? 7.422 -35.499 -51.680 1.00 82.19 825 ALA A N 1
ATOM 6051 C CA . ALA A 1 825 ? 8.711 -35.869 -52.263 1.00 82.19 825 ALA A CA 1
ATOM 6052 C C . ALA A 1 825 ? 9.265 -34.870 -53.296 1.00 82.19 825 ALA A C 1
ATOM 6054 O O . ALA A 1 825 ? 10.433 -34.978 -53.672 1.00 82.19 825 ALA A O 1
ATOM 6055 N N . SER A 1 826 ? 8.452 -33.934 -53.802 1.00 87.94 826 SER A N 1
ATOM 6056 C CA . SER A 1 826 ? 8.870 -32.992 -54.852 1.00 87.94 826 SER A CA 1
ATOM 6057 C C . SER A 1 826 ? 7.977 -31.753 -54.962 1.00 87.94 826 SER A C 1
ATOM 6059 O O . SER A 1 826 ? 6.802 -31.786 -54.591 1.00 87.94 826 SER A O 1
ATOM 6061 N N . GLY A 1 827 ? 8.497 -30.690 -55.587 1.00 87.38 827 GLY A N 1
ATOM 6062 C CA . GLY A 1 827 ? 7.710 -29.505 -55.942 1.00 87.38 827 GLY A CA 1
ATOM 6063 C C . GLY A 1 827 ? 6.488 -29.813 -56.819 1.00 87.38 827 GLY A C 1
ATOM 6064 O O . GLY A 1 827 ? 5.451 -29.176 -56.663 1.00 87.38 827 GLY A O 1
ATOM 6065 N N . ALA A 1 828 ? 6.544 -30.851 -57.660 1.00 88.00 828 ALA A N 1
ATOM 6066 C CA . ALA A 1 828 ? 5.405 -31.277 -58.477 1.00 88.00 828 ALA A CA 1
ATOM 6067 C C . ALA A 1 828 ? 4.225 -31.809 -57.634 1.00 88.00 828 ALA A C 1
ATOM 6069 O O . ALA A 1 828 ? 3.065 -31.622 -58.006 1.00 88.00 828 ALA A O 1
ATOM 6070 N N . GLU A 1 829 ? 4.495 -32.430 -56.478 1.00 89.50 829 GLU A N 1
ATOM 6071 C CA . GLU A 1 829 ? 3.457 -32.818 -55.510 1.00 89.50 829 GLU A CA 1
ATOM 6072 C C . GLU A 1 829 ? 2.881 -31.587 -54.792 1.00 89.50 829 GLU A C 1
ATOM 6074 O O . GLU A 1 829 ? 1.665 -31.502 -54.611 1.00 89.50 829 GLU A O 1
ATOM 6079 N N . ALA A 1 830 ? 3.712 -30.583 -54.483 1.00 87.62 830 ALA A N 1
ATOM 6080 C CA . ALA A 1 830 ? 3.251 -29.295 -53.955 1.00 87.62 830 ALA A CA 1
ATOM 6081 C C . ALA A 1 830 ? 2.345 -28.560 -54.961 1.00 87.62 830 ALA A C 1
ATOM 6083 O O . ALA A 1 830 ? 1.302 -28.024 -54.588 1.00 87.62 830 ALA A O 1
ATOM 6084 N N . LEU A 1 831 ? 2.697 -28.583 -56.251 1.00 90.31 831 LEU A N 1
ATOM 6085 C CA . LEU A 1 831 ? 1.915 -27.978 -57.330 1.00 90.31 831 LEU A CA 1
ATOM 6086 C C . LEU A 1 831 ? 0.602 -28.730 -57.597 1.00 90.31 831 LEU A C 1
ATOM 6088 O O . LEU A 1 831 ? -0.417 -28.107 -57.902 1.00 90.31 831 LEU A O 1
ATOM 6092 N N . ALA A 1 832 ? 0.595 -30.060 -57.470 1.00 89.00 832 ALA A N 1
ATOM 6093 C CA . ALA A 1 832 ? -0.634 -30.851 -57.521 1.00 89.00 832 ALA A CA 1
ATOM 6094 C C . ALA A 1 832 ? -1.574 -30.478 -56.362 1.00 89.00 832 ALA A C 1
ATOM 6096 O O . ALA A 1 832 ? -2.740 -30.164 -56.601 1.00 89.00 832 ALA A O 1
ATOM 6097 N N . PHE A 1 833 ? -1.041 -30.401 -55.140 1.00 89.12 833 PHE A N 1
ATOM 6098 C CA . PHE A 1 833 ? -1.780 -29.971 -53.955 1.00 89.12 833 PHE A CA 1
ATOM 6099 C C . PHE A 1 833 ? -2.333 -28.537 -54.105 1.00 89.12 833 PHE A C 1
ATOM 6101 O O . PHE A 1 833 ? -3.509 -28.301 -53.833 1.00 89.12 833 PHE A O 1
ATOM 6108 N N . ALA A 1 834 ? -1.535 -27.592 -54.620 1.00 87.56 834 ALA A N 1
ATOM 6109 C CA . ALA A 1 834 ? -1.963 -26.213 -54.891 1.00 87.56 834 ALA A CA 1
ATOM 6110 C C . ALA A 1 834 ? -3.119 -26.122 -55.907 1.00 87.56 834 ALA A C 1
ATOM 6112 O O . ALA A 1 834 ? -3.963 -25.231 -55.816 1.00 87.56 834 ALA A O 1
ATOM 6113 N N . ARG A 1 835 ? -3.183 -27.043 -56.878 1.00 89.06 835 ARG A N 1
ATOM 6114 C CA . ARG A 1 835 ? -4.284 -27.121 -57.856 1.00 89.06 835 ARG A CA 1
ATOM 6115 C C . ARG A 1 835 ? -5.555 -27.749 -57.282 1.00 89.06 835 ARG A C 1
ATOM 6117 O O . ARG A 1 835 ? -6.636 -27.420 -57.760 1.00 89.06 835 ARG A O 1
ATOM 6124 N N . GLU A 1 836 ? -5.434 -28.640 -56.299 1.00 88.44 836 GLU A N 1
ATOM 6125 C CA . GLU A 1 836 ? -6.573 -29.297 -55.644 1.00 88.44 836 GLU A CA 1
ATOM 6126 C C . GLU A 1 836 ? -7.192 -28.427 -54.540 1.00 88.44 836 GLU A C 1
ATOM 6128 O O . GLU A 1 836 ? -8.408 -28.245 -54.503 1.00 88.44 836 GLU A O 1
ATOM 6133 N N . HIS A 1 837 ? -6.360 -27.852 -53.667 1.00 83.25 837 HIS A N 1
ATOM 6134 C CA . HIS A 1 837 ? -6.799 -27.112 -52.476 1.00 83.25 837 HIS A CA 1
ATOM 6135 C C . HIS A 1 837 ? -6.717 -25.583 -52.618 1.00 83.25 837 HIS A C 1
ATOM 6137 O O . HIS A 1 837 ? -7.212 -24.853 -51.756 1.00 83.25 837 HIS A O 1
ATOM 6143 N N . GLY A 1 838 ? -6.146 -25.093 -53.720 1.00 82.38 838 GLY A N 1
ATOM 6144 C CA . GLY A 1 838 ? -5.998 -23.673 -54.018 1.00 82.38 838 GLY A CA 1
ATOM 6145 C C . GLY A 1 838 ? -4.750 -23.028 -53.409 1.00 82.38 838 GLY A C 1
ATOM 6146 O O . GLY A 1 838 ? -3.975 -23.644 -52.678 1.00 82.38 838 GLY A O 1
ATOM 6147 N N . LEU A 1 839 ? -4.581 -21.747 -53.736 1.00 82.06 839 LEU A N 1
ATOM 6148 C CA . LEU A 1 839 ? -3.526 -20.860 -53.246 1.00 82.06 839 LEU A CA 1
ATOM 6149 C C . LEU A 1 839 ? -4.130 -19.770 -52.336 1.00 82.06 839 LEU A C 1
ATOM 6151 O O . LEU A 1 839 ? -5.322 -19.474 -52.466 1.00 82.06 839 LEU A O 1
ATOM 6155 N N . PRO A 1 840 ? -3.338 -19.134 -51.452 1.00 86.75 840 PRO A N 1
ATOM 6156 C CA . PRO A 1 840 ? -1.909 -19.365 -51.220 1.00 86.75 840 PRO A CA 1
ATOM 6157 C C . PRO A 1 840 ? -1.605 -20.674 -50.472 1.00 86.75 840 PRO A C 1
ATOM 6159 O O . PRO A 1 840 ? -2.434 -21.197 -49.729 1.00 86.75 840 PRO A O 1
ATOM 6162 N N . LEU A 1 841 ? -0.392 -21.195 -50.664 1.00 87.81 841 LEU A N 1
ATOM 6163 C CA . LEU A 1 841 ? 0.108 -22.440 -50.080 1.00 87.81 841 LEU A CA 1
ATOM 6164 C C . LEU A 1 841 ? 1.329 -22.167 -49.197 1.00 87.81 841 LEU A C 1
ATOM 6166 O O . LEU A 1 841 ? 2.275 -21.518 -49.634 1.00 87.81 841 LEU A O 1
ATOM 6170 N N . ALA A 1 842 ? 1.338 -22.700 -47.979 1.00 87.75 842 ALA A N 1
ATOM 6171 C CA . ALA A 1 842 ? 2.505 -22.734 -47.112 1.00 87.75 842 ALA A CA 1
ATOM 6172 C C . ALA A 1 842 ? 3.290 -24.028 -47.343 1.00 87.75 842 ALA A C 1
ATOM 6174 O O . ALA A 1 842 ? 2.749 -25.128 -47.247 1.00 87.75 842 ALA A O 1
ATOM 6175 N N . ILE A 1 843 ? 4.585 -23.887 -47.594 1.00 87.50 843 ILE A N 1
ATOM 6176 C CA . ILE A 1 843 ? 5.555 -24.976 -47.633 1.00 87.50 843 ILE A CA 1
ATOM 6177 C C . ILE A 1 843 ? 6.349 -24.897 -46.332 1.00 87.50 843 ILE A C 1
ATOM 6179 O O . ILE A 1 843 ? 6.879 -23.833 -46.002 1.00 87.50 843 ILE A O 1
ATOM 6183 N N . LYS A 1 844 ? 6.407 -25.997 -45.580 1.00 82.69 844 LYS A N 1
ATOM 6184 C CA . LYS A 1 844 ? 7.001 -26.052 -44.239 1.00 82.69 844 LYS A CA 1
ATOM 6185 C C . LYS A 1 844 ? 7.946 -27.241 -44.111 1.00 82.69 844 LYS A C 1
ATOM 6187 O O . LYS A 1 844 ? 7.630 -28.338 -44.563 1.00 82.69 844 LYS A O 1
ATOM 6192 N N . ALA A 1 845 ? 9.084 -27.050 -43.448 1.00 78.94 845 ALA A N 1
ATOM 6193 C CA . ALA A 1 845 ? 9.916 -28.163 -42.999 1.00 78.94 845 ALA A CA 1
ATOM 6194 C C . ALA A 1 845 ? 9.137 -29.049 -42.007 1.00 78.94 845 ALA A C 1
ATOM 6196 O O . ALA A 1 845 ? 8.474 -28.547 -41.101 1.00 78.94 845 ALA A O 1
ATOM 6197 N N . ALA A 1 846 ? 9.229 -30.370 -42.164 1.00 69.88 846 ALA A N 1
ATOM 6198 C CA . ALA A 1 846 ? 8.608 -31.355 -41.276 1.00 69.88 846 ALA A CA 1
ATOM 6199 C C . ALA A 1 846 ? 9.304 -31.451 -39.907 1.00 69.88 846 ALA A C 1
ATOM 6201 O O . ALA A 1 846 ? 8.719 -31.944 -38.945 1.00 69.88 846 ALA A O 1
ATOM 6202 N N . PHE A 1 847 ? 10.542 -30.959 -39.816 1.00 61.56 847 PHE A N 1
ATOM 6203 C CA . PHE A 1 847 ? 11.337 -30.891 -38.595 1.00 61.56 847 PHE A CA 1
ATOM 6204 C C . PHE A 1 847 ? 11.870 -29.465 -38.455 1.00 61.56 847 PHE A C 1
ATOM 6206 O O . PHE A 1 847 ? 12.624 -29.006 -39.307 1.00 61.56 847 PHE A O 1
ATOM 6213 N N . GLY A 1 848 ? 11.441 -28.764 -37.406 1.00 54.09 848 GLY A N 1
ATOM 6214 C CA . GLY A 1 848 ? 11.764 -27.356 -37.168 1.00 54.09 848 GLY A CA 1
ATOM 6215 C C . GLY A 1 848 ? 10.613 -26.625 -36.471 1.00 54.09 848 GLY A C 1
ATOM 6216 O O . GLY A 1 848 ? 9.444 -26.923 -36.704 1.00 54.09 848 GLY A O 1
ATOM 6217 N N . GLY A 1 849 ? 10.937 -25.676 -35.593 1.00 45.88 849 GLY A N 1
ATOM 6218 C CA . GLY A 1 849 ? 9.963 -24.834 -34.889 1.00 45.88 849 GLY A CA 1
ATOM 6219 C C . GLY A 1 849 ? 10.179 -23.349 -35.187 1.00 45.88 849 GLY A C 1
ATOM 6220 O O . GLY A 1 849 ? 11.264 -22.946 -35.593 1.00 45.88 849 GLY A O 1
ATOM 6221 N N . GLY A 1 850 ? 9.154 -22.521 -34.969 1.00 45.38 850 GLY A N 1
ATOM 6222 C CA . GLY A 1 850 ? 9.286 -21.056 -35.035 1.00 45.38 850 GLY A CA 1
ATOM 6223 C C . GLY A 1 850 ? 9.268 -20.428 -36.437 1.00 45.38 850 GLY A C 1
ATOM 6224 O O . GLY A 1 850 ? 9.584 -19.254 -36.568 1.00 45.38 850 GLY A O 1
ATOM 6225 N N . GLY A 1 851 ? 8.890 -21.165 -37.486 1.00 49.25 851 GLY A N 1
ATOM 6226 C CA . GLY A 1 851 ? 8.668 -20.602 -38.829 1.00 49.25 851 GLY A CA 1
ATOM 6227 C C . GLY A 1 851 ? 9.911 -20.448 -39.717 1.00 49.25 851 GLY A C 1
ATOM 6228 O O . GLY A 1 851 ? 9.758 -20.126 -40.895 1.00 49.25 851 GLY A O 1
ATOM 6229 N N . ARG A 1 852 ? 11.121 -20.743 -39.216 1.00 50.31 852 ARG A N 1
ATOM 6230 C CA . ARG A 1 852 ? 12.309 -20.955 -40.068 1.00 50.31 852 ARG A CA 1
ATOM 6231 C C . ARG A 1 852 ? 12.054 -22.120 -41.037 1.00 50.31 852 ARG A C 1
ATOM 6233 O O . ARG A 1 852 ? 11.465 -23.125 -40.642 1.00 50.31 852 ARG A O 1
ATOM 6240 N N . GLY A 1 853 ? 12.456 -21.986 -42.303 1.00 59.06 853 GLY A N 1
ATOM 6241 C CA . GLY A 1 853 ? 12.132 -22.960 -43.351 1.00 59.06 853 GLY A CA 1
ATOM 6242 C C . GLY A 1 853 ? 10.699 -22.889 -43.897 1.00 59.06 853 GLY A C 1
ATOM 6243 O O . GLY A 1 853 ? 10.301 -23.793 -44.629 1.00 59.06 853 GLY A O 1
ATOM 6244 N N . MET A 1 854 ? 9.907 -21.858 -43.564 1.00 73.38 854 MET A N 1
ATOM 6245 C CA . MET A 1 854 ? 8.591 -21.640 -44.179 1.00 73.38 854 MET A CA 1
ATOM 6246 C C . MET A 1 854 ? 8.697 -20.764 -45.439 1.00 73.38 854 MET A C 1
ATOM 6248 O O . MET A 1 854 ? 9.337 -19.708 -45.436 1.00 73.38 854 MET A O 1
ATOM 6252 N N . ARG A 1 855 ? 8.020 -21.170 -46.516 1.00 84.06 855 ARG A N 1
ATOM 6253 C CA . ARG A 1 855 ? 7.771 -20.352 -47.716 1.00 84.06 855 ARG A CA 1
ATOM 6254 C C . ARG A 1 855 ? 6.278 -20.312 -48.013 1.00 84.06 855 ARG A C 1
ATOM 6256 O O . ARG A 1 855 ? 5.563 -21.253 -47.688 1.00 84.06 855 ARG A O 1
ATOM 6263 N N . VAL A 1 856 ? 5.808 -19.223 -48.616 1.00 86.62 856 VAL A N 1
ATOM 6264 C CA . VAL A 1 856 ? 4.407 -19.071 -49.027 1.00 86.62 856 VAL A CA 1
ATOM 6265 C C . VAL A 1 856 ? 4.377 -18.832 -50.526 1.00 86.62 856 VAL A C 1
ATOM 6267 O O . VAL A 1 856 ? 4.854 -17.794 -50.972 1.00 86.62 856 VAL A O 1
ATOM 6270 N N . ALA A 1 857 ? 3.816 -19.779 -51.273 1.00 87.56 857 ALA A N 1
ATOM 6271 C CA . ALA A 1 857 ? 3.501 -19.604 -52.682 1.00 87.56 857 ALA A CA 1
ATOM 6272 C C . ALA A 1 857 ? 2.124 -18.939 -52.808 1.00 87.56 857 ALA A C 1
ATOM 6274 O O . ALA A 1 857 ? 1.146 -19.396 -52.210 1.00 87.56 857 ALA A O 1
ATOM 6275 N N . ARG A 1 858 ? 2.048 -17.847 -53.561 1.00 88.62 858 ARG A N 1
ATOM 6276 C CA . ARG A 1 858 ? 0.826 -17.110 -53.902 1.00 88.62 858 ARG A CA 1
ATOM 6277 C C . ARG A 1 858 ? 0.424 -17.327 -55.359 1.00 88.62 858 ARG A C 1
ATOM 6279 O O . ARG A 1 858 ? -0.771 -17.290 -55.637 1.00 88.62 858 ARG A O 1
ATOM 6286 N N . ASP A 1 859 ? 1.383 -17.640 -56.230 1.00 89.50 859 ASP A N 1
ATOM 6287 C CA . ASP A 1 859 ? 1.171 -17.998 -57.636 1.00 89.50 859 ASP A CA 1
ATOM 6288 C C . ASP A 1 859 ? 1.554 -19.465 -57.919 1.00 89.50 859 ASP A C 1
ATOM 6290 O O . ASP A 1 859 ? 2.378 -20.055 -57.224 1.00 89.50 859 ASP A O 1
ATOM 6294 N N . LEU A 1 860 ? 0.950 -20.090 -58.941 1.00 89.31 860 LEU A N 1
ATOM 6295 C CA . LEU A 1 860 ? 1.222 -21.502 -59.274 1.00 89.31 860 LEU A CA 1
ATOM 6296 C C . LEU A 1 860 ? 2.638 -21.716 -59.831 1.00 89.31 860 LEU A C 1
ATOM 6298 O O . LEU A 1 860 ? 3.225 -22.773 -59.608 1.00 89.31 860 LEU A O 1
ATOM 6302 N N . ASP A 1 861 ? 3.176 -20.729 -60.546 1.00 90.50 861 ASP A N 1
ATOM 6303 C CA . ASP A 1 861 ? 4.435 -20.861 -61.288 1.00 90.50 861 ASP A CA 1
ATOM 6304 C C . ASP A 1 861 ? 5.677 -20.850 -60.371 1.00 90.50 861 ASP A C 1
ATOM 6306 O O . ASP A 1 861 ? 6.734 -21.335 -60.765 1.00 90.50 861 ASP A O 1
ATOM 6310 N N . GLU A 1 862 ? 5.546 -20.360 -59.132 1.00 91.12 862 GLU A N 1
ATOM 6311 C CA . GLU A 1 862 ? 6.618 -20.330 -58.122 1.00 91.12 862 GLU A CA 1
ATOM 6312 C C . GLU A 1 862 ? 6.591 -21.523 -57.145 1.00 91.12 862 GLU A C 1
ATOM 6314 O O . GLU A 1 862 ? 7.547 -21.717 -56.394 1.00 91.12 862 GLU A O 1
ATOM 6319 N N . VAL A 1 863 ? 5.532 -22.351 -57.141 1.00 89.56 863 VAL A N 1
ATOM 6320 C CA . VAL A 1 863 ? 5.348 -23.429 -56.143 1.00 89.56 863 VAL A CA 1
ATOM 6321 C C . VAL A 1 863 ? 6.515 -24.420 -56.140 1.00 89.56 863 VAL A C 1
ATOM 6323 O O . VAL A 1 863 ? 7.009 -24.781 -55.071 1.00 89.56 863 VAL A O 1
ATOM 6326 N N . GLU A 1 864 ? 6.970 -24.858 -57.318 1.00 90.69 864 GLU A N 1
ATOM 6327 C CA . GLU A 1 864 ? 8.057 -25.841 -57.424 1.00 90.69 864 GLU A CA 1
ATOM 6328 C C . GLU A 1 864 ? 9.406 -25.242 -56.985 1.00 90.69 864 GLU A C 1
ATOM 6330 O O . GLU A 1 864 ? 10.147 -25.873 -56.231 1.00 90.69 864 GLU A O 1
ATOM 6335 N N . GLU A 1 865 ? 9.697 -23.993 -57.370 1.00 89.94 865 GLU A N 1
ATOM 6336 C CA . GLU A 1 865 ? 10.935 -23.296 -56.996 1.00 89.94 865 GLU A CA 1
ATOM 6337 C C . GLU A 1 865 ? 10.997 -23.001 -55.490 1.00 89.94 865 GLU A C 1
ATOM 6339 O O . GLU A 1 865 ? 12.027 -23.238 -54.848 1.00 89.94 865 GLU A O 1
ATOM 6344 N N . LEU A 1 866 ? 9.889 -22.532 -54.906 1.00 90.25 866 LEU A N 1
ATOM 6345 C CA . LEU A 1 866 ? 9.777 -22.280 -53.470 1.00 90.25 866 LEU A CA 1
ATOM 6346 C C . LEU A 1 866 ? 9.867 -23.572 -52.651 1.00 90.25 866 LEU A C 1
ATOM 6348 O O . LEU A 1 866 ? 10.419 -23.543 -51.549 1.00 90.25 866 LEU A O 1
ATOM 6352 N N . PHE A 1 867 ? 9.389 -24.703 -53.183 1.00 90.00 867 PHE A N 1
ATOM 6353 C CA . PHE A 1 867 ? 9.522 -26.007 -52.530 1.00 90.00 867 PHE A CA 1
ATOM 6354 C C . PHE A 1 867 ? 10.975 -26.481 -52.501 1.00 90.00 867 PHE A C 1
ATOM 6356 O O . PHE A 1 867 ? 11.504 -26.823 -51.439 1.00 90.00 867 PHE A O 1
ATOM 6363 N N . ASP A 1 868 ? 11.653 -26.426 -53.644 1.00 86.94 868 ASP A N 1
ATOM 6364 C CA . ASP A 1 868 ? 13.071 -26.760 -53.752 1.00 86.94 868 ASP A CA 1
ATOM 6365 C C . ASP A 1 868 ? 13.946 -25.823 -52.896 1.00 86.94 868 ASP A C 1
ATOM 6367 O O . ASP A 1 868 ? 14.951 -26.247 -52.317 1.00 86.94 868 ASP A O 1
ATOM 6371 N N . ALA A 1 869 ? 13.572 -24.544 -52.778 1.00 84.94 869 ALA A N 1
ATOM 6372 C CA . ALA A 1 869 ? 14.239 -23.584 -51.903 1.00 84.94 869 ALA A CA 1
ATOM 6373 C C . ALA A 1 869 ? 14.031 -23.904 -50.413 1.00 84.94 869 ALA A C 1
ATOM 6375 O O . ALA A 1 869 ? 15.012 -23.934 -49.669 1.00 84.94 869 ALA A O 1
ATOM 6376 N N . ALA A 1 870 ? 12.796 -24.196 -49.988 1.00 85.00 870 ALA A N 1
ATOM 6377 C CA . ALA A 1 870 ? 12.487 -24.594 -48.613 1.00 85.00 870 ALA A CA 1
ATOM 6378 C C . ALA A 1 870 ? 13.193 -25.906 -48.225 1.00 85.00 870 ALA A C 1
ATOM 6380 O O . ALA A 1 870 ? 13.768 -25.999 -47.143 1.00 85.00 870 ALA A O 1
ATOM 6381 N N . THR A 1 871 ? 13.248 -26.875 -49.144 1.00 83.81 871 THR A N 1
ATOM 6382 C CA . THR A 1 871 ? 13.990 -28.137 -48.985 1.00 83.81 871 THR A CA 1
ATOM 6383 C C . THR A 1 871 ? 15.481 -27.885 -48.744 1.00 83.81 871 THR A C 1
ATOM 6385 O O . THR A 1 871 ? 16.060 -28.441 -47.810 1.00 83.81 871 THR A O 1
ATOM 6388 N N . ARG A 1 872 ? 16.119 -27.016 -49.547 1.00 84.75 872 ARG A N 1
ATOM 6389 C CA . ARG A 1 872 ? 17.534 -26.640 -49.361 1.00 84.75 872 ARG A CA 1
ATOM 6390 C C . ARG A 1 872 ? 17.774 -25.957 -48.013 1.00 84.75 872 ARG A C 1
ATOM 6392 O O . ARG A 1 872 ? 18.716 -26.327 -47.321 1.00 84.75 872 ARG A O 1
ATOM 6399 N N . GLU A 1 873 ? 16.911 -25.019 -47.625 1.00 80.25 873 GLU A N 1
ATOM 6400 C CA . GLU A 1 873 ? 16.991 -24.329 -46.329 1.00 80.25 873 GLU A CA 1
ATOM 6401 C C . GLU A 1 873 ? 16.837 -25.312 -45.154 1.00 80.25 873 GLU A C 1
ATOM 6403 O O . GLU A 1 873 ? 17.633 -25.275 -44.219 1.00 80.25 873 GLU A O 1
ATOM 6408 N N . ALA A 1 874 ? 15.893 -26.255 -45.236 1.00 78.00 874 ALA A N 1
ATOM 6409 C CA . ALA A 1 874 ? 15.672 -27.279 -44.216 1.00 78.00 874 ALA A CA 1
ATOM 6410 C C . ALA A 1 874 ? 16.865 -28.246 -44.068 1.00 78.00 874 ALA A C 1
ATOM 6412 O O . ALA A 1 874 ? 17.270 -28.557 -42.945 1.00 78.00 874 ALA A O 1
ATOM 6413 N N . VAL A 1 875 ? 17.499 -28.663 -45.177 1.00 80.19 875 VAL A N 1
ATOM 6414 C CA . VAL A 1 875 ? 18.757 -29.437 -45.130 1.00 80.19 875 VAL A CA 1
ATOM 6415 C C . VAL A 1 875 ? 19.856 -28.652 -44.414 1.00 80.19 875 VAL A C 1
ATOM 6417 O O . VAL A 1 875 ? 20.555 -29.222 -43.578 1.00 80.19 875 VAL A O 1
ATOM 6420 N N . THR A 1 876 ? 20.012 -27.360 -44.714 1.00 77.81 876 THR A N 1
ATOM 6421 C CA . THR A 1 876 ? 21.048 -26.515 -44.102 1.00 77.81 876 THR A CA 1
ATOM 6422 C C . THR A 1 876 ? 20.793 -26.259 -42.614 1.00 77.81 876 THR A C 1
ATOM 6424 O O . THR A 1 876 ? 21.732 -26.331 -41.827 1.00 77.81 876 THR A O 1
ATOM 6427 N N . ALA A 1 877 ? 19.545 -25.991 -42.220 1.00 65.38 877 ALA A N 1
ATOM 6428 C CA . ALA A 1 877 ? 19.187 -25.622 -40.850 1.00 65.38 877 ALA A CA 1
ATOM 6429 C C . ALA A 1 877 ? 19.004 -26.824 -39.904 1.00 65.38 877 ALA A C 1
ATOM 6431 O O . ALA A 1 877 ? 19.324 -26.729 -38.721 1.00 65.38 877 ALA A O 1
ATOM 6432 N N . PHE A 1 878 ? 18.489 -27.952 -40.407 1.00 70.00 878 PHE A N 1
ATOM 6433 C CA . PHE A 1 878 ? 18.043 -29.087 -39.582 1.00 70.00 878 PHE A CA 1
ATOM 6434 C C . PHE A 1 878 ? 18.653 -30.436 -39.999 1.00 70.00 878 PHE A C 1
ATOM 6436 O O . PHE A 1 878 ? 18.314 -31.475 -39.431 1.00 70.00 878 PHE A O 1
ATOM 6443 N N . GLY A 1 879 ? 19.529 -30.459 -41.011 1.00 72.94 879 GLY A N 1
ATOM 6444 C CA . GLY A 1 879 ? 20.153 -31.681 -41.534 1.00 72.94 879 GLY A CA 1
ATOM 6445 C C . GLY A 1 879 ? 19.202 -32.616 -42.298 1.00 72.94 879 GLY A C 1
ATOM 6446 O O . GLY A 1 879 ? 19.629 -33.681 -42.743 1.00 72.94 879 GLY A O 1
ATOM 6447 N N . ARG A 1 880 ? 17.923 -32.244 -42.458 1.00 74.88 880 ARG A N 1
ATOM 6448 C CA . ARG A 1 880 ? 16.869 -33.031 -43.120 1.00 74.88 880 ARG A CA 1
ATOM 6449 C C . ARG A 1 880 ? 16.008 -32.120 -43.991 1.00 74.88 880 ARG A C 1
ATOM 6451 O O . ARG A 1 880 ? 15.498 -31.117 -43.513 1.00 74.88 880 ARG A O 1
ATOM 6458 N N . GLY A 1 881 ? 15.829 -32.491 -45.258 1.00 78.62 881 GLY A N 1
ATOM 6459 C CA . GLY A 1 881 ? 15.089 -31.705 -46.258 1.00 78.62 881 GLY A CA 1
ATOM 6460 C C . GLY A 1 881 ? 13.605 -32.045 -46.391 1.00 78.62 881 GLY A C 1
ATOM 6461 O O . GLY A 1 881 ? 12.991 -31.695 -47.387 1.00 78.62 881 GLY A O 1
ATOM 6462 N N . GLU A 1 882 ? 13.039 -32.801 -45.455 1.00 83.94 882 GLU A N 1
ATOM 6463 C CA . GLU A 1 882 ? 11.648 -33.251 -45.540 1.00 83.94 882 GLU A CA 1
ATOM 6464 C C . GLU A 1 882 ? 10.698 -32.062 -45.344 1.00 83.94 882 GLU A C 1
ATOM 6466 O O . GLU A 1 882 ? 10.684 -31.453 -44.275 1.00 83.94 882 GLU A O 1
ATOM 6471 N N . CYS A 1 883 ? 9.895 -31.746 -46.362 1.00 84.38 883 CYS A N 1
ATOM 6472 C CA . CYS A 1 883 ? 8.922 -30.653 -46.346 1.00 84.38 883 CYS A CA 1
ATOM 6473 C C . CYS A 1 883 ? 7.499 -31.174 -46.587 1.00 84.38 883 CYS A C 1
ATOM 6475 O O . CYS A 1 883 ? 7.287 -32.075 -47.395 1.00 84.38 883 CYS A O 1
ATOM 6477 N N . TYR A 1 884 ? 6.519 -30.587 -45.905 1.00 85.81 884 TYR A N 1
ATOM 6478 C CA . TYR A 1 884 ? 5.088 -30.792 -46.137 1.00 85.81 884 TYR A CA 1
ATOM 6479 C C . TYR A 1 884 ? 4.444 -29.486 -46.613 1.00 85.81 884 TYR A C 1
ATOM 6481 O O . TYR A 1 884 ? 5.059 -28.415 -46.548 1.00 85.81 884 TYR A O 1
ATOM 6489 N N . VAL A 1 885 ? 3.210 -29.575 -47.105 1.00 87.69 885 VAL A N 1
ATOM 6490 C CA . VAL A 1 885 ? 2.458 -28.413 -47.587 1.00 87.69 885 VAL A CA 1
ATOM 6491 C C . VAL A 1 885 ? 1.090 -28.325 -46.939 1.00 87.69 885 VAL A C 1
ATOM 6493 O O . VAL A 1 885 ? 0.450 -29.339 -46.675 1.00 87.69 885 VAL A O 1
ATOM 6496 N N . GLU A 1 886 ? 0.632 -27.106 -46.690 1.00 86.38 886 GLU A N 1
ATOM 6497 C CA . GLU A 1 886 ? -0.713 -26.818 -46.198 1.00 86.38 886 GLU A CA 1
ATOM 6498 C C . GLU A 1 886 ? -1.225 -25.501 -46.776 1.00 86.38 886 GLU A C 1
ATOM 6500 O O . GLU A 1 886 ? -0.444 -24.612 -47.110 1.00 86.38 886 GLU A O 1
ATOM 6505 N N . GLN A 1 887 ? -2.539 -25.359 -46.913 1.00 85.44 887 GLN A N 1
ATOM 6506 C CA . GLN A 1 887 ? -3.150 -24.112 -47.365 1.00 85.44 887 GLN A CA 1
ATOM 6507 C C . GLN A 1 887 ? -2.759 -22.965 -46.414 1.00 85.44 887 GLN A C 1
ATOM 6509 O O . GLN A 1 887 ? -2.883 -23.073 -45.196 1.00 85.44 887 GLN A O 1
ATOM 6514 N N . PHE A 1 888 ? -2.263 -21.854 -46.959 1.00 84.50 888 PHE A N 1
ATOM 6515 C CA . PHE A 1 888 ? -1.850 -20.710 -46.151 1.00 84.50 888 PHE A CA 1
ATOM 6516 C C . PHE A 1 888 ? -3.071 -19.865 -45.780 1.00 84.50 888 PHE A C 1
ATOM 6518 O O . PHE A 1 888 ? -3.797 -19.374 -46.645 1.00 84.50 888 PHE A O 1
ATOM 6525 N N . LEU A 1 889 ? -3.287 -19.667 -44.481 1.00 84.31 889 LEU A N 1
ATOM 6526 C CA . LEU A 1 889 ? -4.340 -18.792 -43.978 1.00 84.31 889 LEU A CA 1
ATOM 6527 C C . LEU A 1 889 ? -3.869 -17.338 -44.100 1.00 84.31 889 LEU A C 1
ATOM 6529 O O . LEU A 1 889 ? -3.131 -16.842 -43.252 1.00 84.31 889 LEU A O 1
ATOM 6533 N N . ASP A 1 890 ? -4.271 -16.660 -45.177 1.00 82.25 890 ASP A N 1
ATOM 6534 C CA . ASP A 1 890 ? -3.906 -15.259 -45.408 1.00 82.25 890 ASP A CA 1
ATOM 6535 C C . ASP A 1 890 ? -4.657 -14.326 -44.443 1.00 82.25 890 ASP A C 1
ATOM 6537 O O . ASP A 1 890 ? -5.834 -14.561 -44.131 1.00 82.25 890 ASP A O 1
ATOM 6541 N N . ARG A 1 891 ? -3.934 -13.304 -43.954 1.00 87.62 891 ARG A N 1
ATOM 6542 C CA . ARG A 1 891 ? -4.349 -12.316 -42.932 1.00 87.62 891 ARG A CA 1
ATOM 6543 C C . ARG A 1 891 ? -5.264 -12.918 -41.844 1.00 87.62 891 ARG A C 1
ATOM 6545 O O . ARG A 1 891 ? -6.405 -12.479 -41.701 1.00 87.62 891 ARG A O 1
ATOM 6552 N N . PRO A 1 892 ? -4.810 -13.943 -41.096 1.00 91.62 892 PRO A N 1
ATOM 6553 C CA . PRO A 1 892 ? -5.688 -14.674 -40.203 1.00 91.62 892 PRO A CA 1
ATOM 6554 C C . PRO A 1 892 ? -5.889 -13.922 -38.888 1.00 91.62 892 PRO A C 1
ATOM 6556 O O . PRO A 1 892 ? -4.966 -13.305 -38.349 1.00 91.62 892 PRO A O 1
ATOM 6559 N N . ARG A 1 893 ? -7.100 -14.027 -38.353 1.00 94.12 893 ARG A N 1
ATOM 6560 C CA . ARG A 1 893 ? -7.447 -13.654 -36.985 1.00 94.12 893 ARG A CA 1
ATOM 6561 C C . ARG A 1 893 ? -7.193 -14.827 -36.045 1.00 94.12 893 ARG A C 1
ATOM 6563 O O . ARG A 1 893 ? -7.483 -15.968 -36.407 1.00 94.12 893 ARG A O 1
ATOM 6570 N N . HIS A 1 894 ? -6.673 -14.546 -34.857 1.00 95.88 894 HIS A N 1
ATOM 6571 C CA . HIS A 1 894 ? -6.518 -15.529 -33.789 1.00 95.88 894 HIS A CA 1
ATOM 6572 C C . HIS A 1 894 ? -7.779 -15.489 -32.924 1.00 95.88 894 HIS A C 1
ATOM 6574 O O . HIS A 1 894 ? -8.018 -14.513 -32.216 1.00 95.88 894 HIS A O 1
ATOM 6580 N N . ILE A 1 895 ? -8.598 -16.535 -33.019 1.00 97.00 895 ILE A N 1
ATOM 6581 C CA . ILE A 1 895 ? -9.841 -16.687 -32.263 1.00 97.00 895 ILE A CA 1
ATOM 6582 C C . ILE A 1 895 ? -9.697 -17.885 -31.344 1.00 97.00 895 ILE A C 1
ATOM 6584 O O . ILE A 1 895 ? -9.279 -18.950 -31.780 1.00 97.00 895 ILE A O 1
ATOM 6588 N N . GLU A 1 896 ? -10.093 -17.757 -30.091 1.00 97.00 896 GLU A N 1
ATOM 6589 C CA . GLU A 1 896 ? -9.933 -18.836 -29.123 1.00 97.00 896 GLU A CA 1
ATOM 6590 C C . GLU A 1 896 ? -11.172 -19.010 -28.249 1.00 97.00 896 GLU A C 1
ATOM 6592 O O . GLU A 1 896 ? -11.949 -18.077 -28.052 1.00 97.00 896 GLU A O 1
ATOM 6597 N N . ALA A 1 897 ? -11.394 -20.229 -27.764 1.00 97.88 897 ALA A N 1
ATOM 6598 C CA . ALA A 1 897 ? -12.569 -20.604 -26.990 1.00 97.88 897 ALA A CA 1
ATOM 6599 C C . ALA A 1 897 ? -12.170 -20.997 -25.566 1.00 97.88 897 ALA A C 1
ATOM 6601 O O . ALA A 1 897 ? -11.431 -21.967 -25.371 1.00 97.88 897 ALA A O 1
ATOM 6602 N N . GLN A 1 898 ? -12.694 -20.279 -24.569 1.00 97.94 898 GLN A N 1
ATOM 6603 C CA . GLN A 1 898 ? -12.503 -20.634 -23.165 1.00 97.94 898 GLN A CA 1
ATOM 6604 C C . GLN A 1 898 ? -13.326 -21.873 -22.833 1.00 97.94 898 GLN A C 1
ATOM 6606 O O . GLN A 1 898 ? -14.555 -21.849 -22.915 1.00 97.94 898 GLN A O 1
ATOM 6611 N N . VAL A 1 899 ? -12.661 -22.928 -22.381 1.00 97.25 899 VAL A N 1
ATOM 6612 C CA . VAL A 1 899 ? -13.294 -24.150 -21.890 1.00 97.25 899 VAL A CA 1
ATOM 6613 C C . VAL A 1 899 ? -13.163 -24.226 -20.372 1.00 97.25 899 VAL A C 1
ATOM 6615 O O . VAL A 1 899 ? -12.143 -23.842 -19.799 1.00 97.25 899 VAL A O 1
ATOM 6618 N N . LEU A 1 900 ? -14.209 -24.730 -19.726 1.00 96.81 900 LEU A N 1
ATOM 6619 C CA . LEU A 1 900 ? -14.223 -25.169 -18.337 1.00 96.81 900 LEU A CA 1
ATOM 6620 C C . LEU A 1 900 ? -14.899 -26.545 -18.300 1.00 96.81 900 LEU A C 1
ATOM 6622 O O . LEU A 1 900 ? -16.032 -26.687 -18.767 1.00 96.81 900 LEU A O 1
ATOM 6626 N N . ALA A 1 901 ? -14.213 -27.554 -17.771 1.00 96.50 901 ALA A N 1
ATOM 6627 C CA . ALA A 1 901 ? -14.691 -28.934 -17.740 1.00 96.50 901 ALA A CA 1
ATOM 6628 C C . ALA A 1 901 ? -14.536 -29.567 -16.353 1.00 96.50 901 ALA A C 1
ATOM 6630 O O . ALA A 1 901 ? -13.566 -29.276 -15.657 1.00 96.50 901 ALA A O 1
ATOM 6631 N N . ASP A 1 902 ? -15.459 -30.444 -15.949 1.00 95.19 902 ASP A N 1
ATOM 6632 C CA . ASP A 1 902 ? -15.342 -31.210 -14.701 1.00 95.19 902 ASP A CA 1
ATOM 6633 C C . ASP A 1 902 ? -14.787 -32.629 -14.896 1.00 95.19 902 ASP A C 1
ATOM 6635 O O . ASP A 1 902 ? -14.799 -33.200 -15.985 1.00 95.19 902 ASP A O 1
ATOM 6639 N N . ARG A 1 903 ? -14.359 -33.241 -13.784 1.00 92.25 903 ARG A N 1
ATOM 6640 C CA . ARG A 1 903 ? -13.920 -34.648 -13.717 1.00 92.25 903 ARG A CA 1
ATOM 6641 C C . ARG A 1 903 ? -15.059 -35.667 -13.946 1.00 92.25 903 ARG A C 1
ATOM 6643 O O . ARG A 1 903 ? -14.842 -36.866 -13.790 1.00 92.25 903 ARG A O 1
ATOM 6650 N N . HIS A 1 904 ? -16.274 -35.222 -14.281 1.00 93.19 904 HIS A N 1
ATOM 6651 C CA . HIS A 1 904 ? -17.458 -36.063 -14.508 1.00 93.19 904 HIS A CA 1
ATOM 6652 C C . HIS A 1 904 ? -17.889 -36.094 -15.986 1.00 93.19 904 HIS A C 1
ATOM 6654 O O . HIS A 1 904 ? -18.884 -36.747 -16.306 1.00 93.19 904 HIS A O 1
ATOM 6660 N N . GLY A 1 905 ? -17.131 -35.439 -16.875 1.00 89.62 905 GLY A N 1
ATOM 6661 C CA . GLY A 1 905 ? -17.346 -35.414 -18.326 1.00 89.62 905 GLY A CA 1
ATOM 6662 C C . GLY A 1 905 ? -18.150 -34.214 -18.837 1.00 89.62 905 GLY A C 1
ATOM 6663 O O . GLY A 1 905 ? -18.428 -34.137 -20.035 1.00 89.62 905 GLY A O 1
ATOM 6664 N N . THR A 1 906 ? -18.526 -33.269 -17.971 1.00 94.69 906 THR A N 1
ATOM 6665 C CA . THR A 1 906 ? -19.230 -32.049 -18.383 1.00 94.69 906 THR A CA 1
ATOM 6666 C C . THR A 1 906 ? -18.228 -31.044 -18.937 1.00 94.69 906 THR A C 1
ATOM 6668 O O . THR A 1 906 ? -17.335 -30.610 -18.216 1.00 94.69 906 THR A O 1
ATOM 6671 N N . VAL A 1 907 ? -18.404 -30.612 -20.188 1.00 96.06 907 VAL A N 1
ATOM 6672 C CA . VAL A 1 907 ? -17.558 -29.592 -20.835 1.00 96.06 907 VAL A CA 1
ATOM 6673 C C . VAL A 1 907 ? -18.409 -28.381 -21.211 1.00 96.06 907 VAL A C 1
ATOM 6675 O O . VAL A 1 907 ? -19.334 -28.499 -22.023 1.00 96.06 907 VAL A O 1
ATOM 6678 N N . LYS A 1 908 ? -18.094 -27.207 -20.652 1.00 95.44 908 LYS A N 1
ATOM 6679 C CA . LYS A 1 908 ? -18.715 -25.913 -20.978 1.00 95.44 908 LYS A CA 1
ATOM 6680 C C . LYS A 1 908 ? -17.729 -25.021 -21.733 1.00 95.44 908 LYS A C 1
ATOM 6682 O O . LYS A 1 908 ? -16.571 -24.908 -21.346 1.00 95.44 908 LYS A O 1
ATOM 6687 N N . VAL A 1 909 ? -18.204 -24.360 -22.788 1.00 97.12 909 VAL A N 1
ATOM 6688 C CA . VAL A 1 909 ? -17.463 -23.300 -23.489 1.00 97.12 909 VAL A CA 1
ATOM 6689 C C . VAL A 1 909 ? -18.007 -21.967 -22.996 1.00 97.12 909 VAL A C 1
ATOM 6691 O O . VAL A 1 909 ? -19.169 -21.668 -23.255 1.00 97.12 909 VAL A O 1
ATOM 6694 N N . LEU A 1 910 ? -17.205 -21.216 -22.242 1.00 95.88 910 LEU A N 1
ATOM 6695 C CA . LEU A 1 910 ? -17.639 -19.985 -21.570 1.00 95.88 910 LEU A CA 1
ATOM 6696 C C . LEU A 1 910 ? -17.799 -18.812 -22.547 1.00 95.88 910 LEU A C 1
ATOM 6698 O O . LEU A 1 910 ? -18.622 -17.933 -22.327 1.00 95.88 910 LEU A O 1
ATOM 6702 N N . GLY A 1 911 ? -17.040 -18.817 -23.643 1.00 94.50 911 GLY A N 1
ATOM 6703 C CA . GLY A 1 911 ? -17.125 -17.817 -24.702 1.00 94.50 911 GLY A CA 1
ATOM 6704 C C . GLY A 1 911 ? -15.915 -17.855 -25.631 1.00 94.50 911 GLY A C 1
ATOM 6705 O O . GLY A 1 911 ? -14.991 -18.650 -25.444 1.00 94.50 911 GLY A O 1
ATOM 6706 N N . THR A 1 912 ? -15.925 -16.971 -26.627 1.00 97.44 912 THR A N 1
ATOM 6707 C CA . THR A 1 912 ? -14.815 -16.753 -27.569 1.00 97.44 912 THR A CA 1
ATOM 6708 C C . THR A 1 912 ? -14.056 -15.470 -27.248 1.00 97.44 912 THR A C 1
ATOM 6710 O O . THR A 1 912 ? -14.713 -14.455 -27.010 1.00 97.44 912 THR A O 1
ATOM 6713 N N . ARG A 1 913 ? -12.729 -15.459 -27.387 1.00 98.25 913 ARG A N 1
ATOM 6714 C CA . ARG A 1 913 ? -11.894 -14.246 -27.404 1.00 98.25 913 ARG A CA 1
ATOM 6715 C C . ARG A 1 913 ? -11.238 -14.055 -28.773 1.00 98.25 913 ARG A C 1
ATOM 6717 O O . ARG A 1 913 ? -11.031 -15.029 -29.497 1.00 98.25 913 ARG A O 1
ATOM 6724 N N . ASP A 1 914 ? -10.956 -12.810 -29.136 1.00 97.19 914 ASP A N 1
ATOM 6725 C CA . ASP A 1 914 ? -10.068 -12.464 -30.249 1.00 97.19 914 ASP A CA 1
ATOM 6726 C C . ASP A 1 914 ? -8.739 -11.956 -29.677 1.00 97.19 914 ASP A C 1
ATOM 6728 O O . ASP A 1 914 ? -8.729 -11.052 -28.844 1.00 97.19 914 ASP A O 1
ATOM 6732 N N . CYS A 1 915 ? -7.640 -12.563 -30.120 1.00 96.06 915 CYS A N 1
ATOM 6733 C CA . CYS A 1 915 ? -6.267 -12.270 -29.706 1.00 96.06 915 CYS A CA 1
ATOM 6734 C C . CYS A 1 915 ? -5.385 -11.920 -30.921 1.00 96.06 915 CYS A C 1
ATOM 6736 O O . CYS A 1 915 ? -4.171 -12.124 -30.914 1.00 96.06 915 CYS A O 1
ATOM 6738 N N . SER A 1 916 ? -5.996 -11.447 -32.014 1.00 95.06 916 SER A N 1
ATOM 6739 C CA . SER A 1 916 ? -5.320 -11.177 -33.292 1.00 95.06 916 SER A CA 1
ATOM 6740 C C . SER A 1 916 ? -4.301 -10.046 -33.206 1.00 95.06 916 SER A C 1
ATOM 6742 O O . SER A 1 916 ? -3.407 -9.971 -34.050 1.00 95.06 916 SER A O 1
ATOM 6744 N N . LEU A 1 917 ? -4.427 -9.163 -32.213 1.00 94.50 917 LEU A N 1
ATOM 6745 C CA . LEU A 1 917 ? -3.495 -8.071 -31.978 1.00 94.50 917 LEU A CA 1
ATOM 6746 C C . LEU A 1 917 ? -2.312 -8.580 -31.142 1.00 94.50 917 LEU A C 1
ATOM 6748 O O . LEU A 1 917 ? -2.241 -8.453 -29.918 1.00 94.50 917 LEU A O 1
ATOM 6752 N N . GLN A 1 918 ? -1.381 -9.196 -31.864 1.00 91.19 918 GLN A N 1
ATOM 6753 C CA . GLN A 1 918 ? -0.172 -9.827 -31.350 1.00 91.19 918 GLN A CA 1
ATOM 6754 C C . GLN A 1 918 ? 1.060 -9.370 -32.143 1.00 91.19 918 GLN A C 1
ATOM 6756 O O . GLN A 1 918 ? 0.972 -9.117 -33.344 1.00 91.19 918 GLN A O 1
ATOM 6761 N N . ARG A 1 919 ? 2.214 -9.303 -31.473 1.00 86.12 919 ARG A N 1
ATOM 6762 C CA . ARG A 1 919 ? 3.528 -8.951 -32.034 1.00 86.12 919 ARG A CA 1
ATOM 6763 C C . ARG A 1 919 ? 4.430 -10.181 -31.993 1.00 86.12 919 ARG A C 1
ATOM 6765 O O . ARG A 1 919 ? 4.697 -10.696 -30.918 1.00 86.12 919 ARG A O 1
ATOM 6772 N N . ARG A 1 920 ? 4.920 -10.682 -33.129 1.00 78.56 920 ARG A N 1
ATOM 6773 C CA . ARG A 1 920 ? 5.782 -11.886 -33.222 1.00 78.56 920 ARG A CA 1
ATOM 6774 C C . ARG A 1 920 ? 5.241 -13.093 -32.417 1.00 78.56 920 ARG A C 1
ATOM 6776 O O . ARG A 1 920 ? 6.014 -13.902 -31.910 1.00 78.56 920 ARG A O 1
ATOM 6783 N N . ASN A 1 921 ? 3.912 -13.238 -32.358 1.00 79.06 921 ASN A N 1
ATOM 6784 C CA . ASN A 1 921 ? 3.140 -14.219 -31.566 1.00 79.06 921 ASN A CA 1
ATOM 6785 C C . ASN A 1 921 ? 3.016 -13.952 -30.044 1.00 79.06 921 ASN A C 1
ATOM 6787 O O . ASN A 1 921 ? 2.406 -14.751 -29.342 1.00 79.06 921 ASN A O 1
ATOM 6791 N N . GLN A 1 922 ? 3.516 -12.825 -29.533 1.00 78.81 922 GLN A N 1
ATOM 6792 C CA . GLN A 1 922 ? 3.195 -12.286 -28.205 1.00 78.81 922 GLN A CA 1
ATOM 6793 C C . GLN A 1 922 ? 1.845 -11.554 -28.292 1.00 78.81 922 GLN A C 1
ATOM 6795 O O . GLN A 1 922 ? 1.750 -10.528 -28.969 1.00 78.81 922 GLN A O 1
ATOM 6800 N N . LYS A 1 923 ? 0.792 -12.082 -27.659 1.00 90.88 923 LYS A N 1
ATOM 6801 C CA . LYS A 1 923 ? -0.514 -11.403 -27.550 1.00 90.88 923 LYS A CA 1
ATOM 6802 C C . LYS A 1 923 ? -0.348 -10.101 -26.742 1.00 90.88 923 LYS A C 1
ATOM 6804 O O . LYS A 1 923 ? 0.423 -10.084 -25.784 1.00 90.88 923 LYS A O 1
ATOM 6809 N N . LEU A 1 924 ? -0.995 -9.010 -27.168 1.00 93.25 924 LEU A N 1
ATOM 6810 C CA . LEU A 1 924 ? -0.858 -7.677 -26.549 1.00 93.25 924 LEU A CA 1
ATOM 6811 C C . LEU A 1 924 ? -2.199 -6.997 -26.242 1.00 93.25 924 LEU A C 1
ATOM 6813 O O . LEU A 1 924 ? -2.270 -6.230 -25.279 1.00 93.25 924 LEU A O 1
ATOM 6817 N N . VAL A 1 925 ? -3.220 -7.238 -27.071 1.00 97.12 925 VAL A N 1
ATOM 6818 C CA . VAL A 1 925 ? -4.606 -6.824 -26.816 1.00 97.12 925 VAL A CA 1
ATOM 6819 C C . VAL A 1 925 ? -5.542 -7.978 -27.150 1.00 97.12 925 VAL A C 1
ATOM 6821 O O . VAL A 1 925 ? -5.445 -8.583 -28.223 1.00 97.12 925 VAL A O 1
ATOM 6824 N N . GLU A 1 926 ? -6.464 -8.246 -26.237 1.00 97.69 926 GLU A N 1
ATOM 6825 C CA . GLU A 1 926 ? -7.420 -9.344 -26.293 1.00 97.69 926 GLU A CA 1
ATOM 6826 C C . GLU A 1 926 ? -8.830 -8.822 -26.036 1.00 97.69 926 GLU A C 1
ATOM 6828 O O . GLU A 1 926 ? -9.028 -7.920 -25.226 1.00 97.69 926 GLU A O 1
ATOM 6833 N N . GLU A 1 927 ? -9.844 -9.379 -26.696 1.00 97.81 927 GLU A N 1
ATOM 6834 C CA . GLU A 1 927 ? -11.220 -8.928 -26.478 1.00 97.81 927 GLU A CA 1
ATOM 6835 C C . GLU A 1 927 ? -12.272 -10.039 -26.499 1.00 97.81 927 GLU A C 1
ATOM 6837 O O . GLU A 1 927 ? -12.185 -11.008 -27.257 1.00 97.81 927 GLU A O 1
ATOM 6842 N N . ALA A 1 928 ? -13.291 -9.879 -25.652 1.00 97.75 928 ALA A N 1
ATOM 6843 C CA . ALA A 1 928 ? -14.399 -10.808 -25.475 1.00 97.75 928 ALA A CA 1
ATOM 6844 C C . ALA A 1 928 ? -15.756 -10.074 -25.505 1.00 97.75 928 ALA A C 1
ATOM 6846 O O . ALA A 1 928 ? -15.866 -8.997 -24.922 1.00 97.75 928 ALA A O 1
ATOM 6847 N N . PRO A 1 929 ? -16.811 -10.673 -26.085 1.00 96.44 929 PRO A N 1
ATOM 6848 C CA . PRO A 1 929 ? -16.742 -11.820 -26.982 1.00 96.44 929 PRO A CA 1
ATOM 6849 C C . PRO A 1 929 ? -16.013 -11.449 -28.284 1.00 96.44 929 PRO A C 1
ATOM 6851 O O . PRO A 1 929 ? -16.136 -10.325 -28.761 1.00 96.44 929 PRO A O 1
ATOM 6854 N N . ALA A 1 930 ? -15.308 -12.405 -28.897 1.00 95.25 930 ALA A N 1
ATOM 6855 C CA . ALA A 1 930 ? -14.677 -12.228 -30.207 1.00 95.25 930 ALA A CA 1
ATOM 6856 C C . ALA A 1 930 ? -15.653 -11.553 -31.204 1.00 95.25 930 ALA A C 1
ATOM 6858 O O . ALA A 1 930 ? -16.720 -12.124 -31.503 1.00 95.25 930 ALA A O 1
ATOM 6859 N N . PRO A 1 931 ? -15.336 -10.336 -31.689 1.00 91.62 931 PRO A N 1
ATOM 6860 C CA . PRO A 1 931 ? -16.269 -9.536 -32.470 1.00 91.62 931 PRO A CA 1
ATOM 6861 C C . PRO A 1 931 ? -16.328 -10.036 -33.919 1.00 91.62 931 PRO A C 1
ATOM 6863 O O . PRO A 1 931 ? -15.466 -10.788 -34.368 1.00 91.62 931 PRO A O 1
ATOM 6866 N N . PHE A 1 932 ? -17.343 -9.633 -34.684 1.00 88.00 932 PHE A N 1
ATOM 6867 C CA . PHE A 1 932 ? -17.446 -9.932 -36.126 1.00 88.00 932 PHE A CA 1
ATOM 6868 C C . PHE A 1 932 ? -17.337 -11.428 -36.511 1.00 88.00 932 PHE A C 1
ATOM 6870 O O . PHE A 1 932 ? -16.982 -11.748 -37.644 1.00 88.00 932 PHE A O 1
ATOM 6877 N N . LEU A 1 933 ? -17.626 -12.353 -35.589 1.00 91.94 933 LEU A N 1
ATOM 6878 C CA . LEU A 1 933 ? -17.912 -13.749 -35.922 1.00 91.94 933 LEU A CA 1
ATOM 6879 C C . LEU A 1 933 ? -19.381 -13.867 -36.329 1.00 91.94 933 LEU A C 1
ATOM 6881 O O . LEU A 1 933 ? -20.252 -13.354 -35.625 1.00 91.94 933 LEU A O 1
ATOM 6885 N N . THR A 1 934 ? -19.657 -14.581 -37.418 1.00 93.44 934 THR A N 1
ATOM 6886 C CA . THR A 1 934 ? -21.024 -15.035 -37.723 1.00 93.44 934 THR A CA 1
ATOM 6887 C C . THR A 1 934 ? -21.480 -16.092 -36.714 1.00 93.44 934 THR A C 1
ATOM 6889 O O . THR A 1 934 ? -20.651 -16.787 -36.119 1.00 93.44 934 THR A O 1
ATOM 6892 N N . ASP A 1 935 ? -22.793 -16.253 -36.547 1.00 92.38 935 ASP A N 1
ATOM 6893 C CA . ASP A 1 935 ? -23.359 -17.242 -35.620 1.00 92.38 935 ASP A CA 1
ATOM 6894 C C . ASP A 1 935 ? -22.909 -18.672 -35.965 1.00 92.38 935 ASP A C 1
ATOM 6896 O O . ASP A 1 935 ? -22.508 -19.419 -35.074 1.00 92.38 935 ASP A O 1
ATOM 6900 N N . ASP A 1 936 ? -22.844 -19.015 -37.257 1.00 93.81 936 ASP A N 1
ATOM 6901 C CA . ASP A 1 936 ? -22.329 -20.304 -37.743 1.00 93.81 936 ASP A CA 1
ATOM 6902 C C . ASP A 1 936 ? -20.848 -20.519 -37.380 1.00 93.81 936 ASP A C 1
ATOM 6904 O O . ASP A 1 936 ? -20.452 -21.614 -36.975 1.00 93.81 936 ASP A O 1
ATOM 6908 N N . GLN A 1 937 ? -20.008 -19.481 -37.493 1.00 95.06 937 GLN A N 1
ATOM 6909 C CA . GLN A 1 937 ? -18.597 -19.552 -37.091 1.00 95.06 937 GLN A CA 1
ATOM 6910 C C . GLN A 1 937 ? -18.460 -19.711 -35.573 1.00 95.06 937 GLN A C 1
ATOM 6912 O O . GLN A 1 937 ? -17.679 -20.549 -35.118 1.00 95.06 937 GLN A O 1
ATOM 6917 N N . ARG A 1 938 ? -19.238 -18.952 -34.790 1.00 95.50 938 ARG A N 1
ATOM 6918 C CA . ARG A 1 938 ? -19.263 -19.026 -33.321 1.00 95.50 938 ARG A CA 1
ATOM 6919 C C . ARG A 1 938 ? -19.706 -20.410 -32.844 1.00 95.50 938 ARG A C 1
ATOM 6921 O O . ARG A 1 938 ? -19.012 -21.014 -32.028 1.00 95.50 938 ARG A O 1
ATOM 6928 N N . ALA A 1 939 ? -20.801 -20.934 -33.396 1.00 94.62 939 ALA A N 1
ATOM 6929 C CA . ALA A 1 939 ? -21.303 -22.273 -33.107 1.00 94.62 939 ALA A CA 1
ATOM 6930 C C . ALA A 1 939 ? -20.260 -23.343 -33.452 1.00 94.62 939 ALA A C 1
ATOM 6932 O O . ALA A 1 939 ? -19.905 -24.152 -32.600 1.00 94.62 939 ALA A O 1
ATOM 6933 N N . ARG A 1 940 ? -19.667 -23.288 -34.653 1.00 96.06 940 ARG A N 1
ATOM 6934 C CA . ARG A 1 940 ? -18.639 -24.248 -35.082 1.00 96.06 940 ARG A CA 1
ATOM 6935 C C . ARG A 1 940 ? -17.395 -24.227 -34.190 1.00 96.06 940 ARG A C 1
ATOM 6937 O O . ARG A 1 940 ? -16.838 -25.291 -33.927 1.00 96.06 940 ARG A O 1
ATOM 6944 N N . ILE A 1 941 ? -16.969 -23.056 -33.711 1.00 97.12 941 ILE A N 1
ATOM 6945 C CA . ILE A 1 941 ? -15.866 -22.912 -32.744 1.00 97.12 941 ILE A CA 1
ATOM 6946 C C . ILE A 1 941 ? -16.251 -23.521 -31.389 1.00 97.12 941 ILE A C 1
ATOM 6948 O O . ILE A 1 941 ? -15.501 -24.340 -30.861 1.00 97.12 941 ILE A O 1
ATOM 6952 N N . HIS A 1 942 ? -17.431 -23.189 -30.854 1.00 96.69 942 HIS A N 1
ATOM 6953 C CA . HIS A 1 942 ? -17.928 -23.731 -29.584 1.00 96.69 942 HIS A CA 1
ATOM 6954 C C . HIS A 1 942 ? -18.075 -25.261 -29.622 1.00 96.69 942 HIS A C 1
ATOM 6956 O O . HIS A 1 942 ? -17.602 -25.951 -28.719 1.00 96.69 942 HIS A O 1
ATOM 6962 N N . ASP A 1 943 ? -18.695 -25.806 -30.667 1.00 96.88 943 ASP A N 1
ATOM 6963 C CA . ASP A 1 943 ? -18.921 -27.245 -30.804 1.00 96.88 943 ASP A CA 1
ATOM 6964 C C . ASP A 1 943 ? -17.602 -28.004 -30.982 1.00 96.88 943 ASP A C 1
ATOM 6966 O O . ASP A 1 943 ? -17.397 -29.032 -30.337 1.00 96.88 943 ASP A O 1
ATOM 6970 N N . SER A 1 944 ? -16.667 -27.461 -31.771 1.00 97.31 944 SER A N 1
ATOM 6971 C CA . SER A 1 944 ? -15.331 -28.050 -31.940 1.00 97.31 944 SER A CA 1
ATOM 6972 C C . SER A 1 944 ? -14.541 -28.037 -30.633 1.00 97.31 944 SER A C 1
ATOM 6974 O O . SER A 1 944 ? -13.994 -29.066 -30.245 1.00 97.31 944 SER A O 1
ATOM 6976 N N . ALA A 1 945 ? -14.514 -26.909 -29.915 1.00 97.56 945 ALA A N 1
ATOM 6977 C CA . ALA A 1 945 ? -13.815 -26.797 -28.636 1.00 97.56 945 ALA A CA 1
ATOM 6978 C C . ALA A 1 945 ? -14.389 -27.761 -27.586 1.00 97.56 945 ALA A C 1
ATOM 6980 O O . ALA A 1 945 ? -13.642 -28.479 -26.919 1.00 97.56 945 ALA A O 1
ATOM 6981 N N . ARG A 1 946 ? -15.724 -27.848 -27.496 1.00 96.81 946 ARG A N 1
ATOM 6982 C CA . ARG A 1 946 ? -16.409 -28.800 -26.616 1.00 96.81 946 ARG A CA 1
ATOM 6983 C C . ARG A 1 946 ? -16.070 -30.245 -26.980 1.00 96.81 946 ARG A C 1
ATOM 6985 O O . ARG A 1 946 ? -15.771 -31.032 -26.086 1.00 96.81 946 ARG A O 1
ATOM 6992 N N . ALA A 1 947 ? -16.114 -30.594 -28.266 1.00 97.38 947 ALA A N 1
ATOM 6993 C CA . ALA A 1 947 ? -15.882 -31.956 -28.732 1.00 97.38 947 ALA A CA 1
ATOM 6994 C C . ALA A 1 947 ? -14.422 -32.400 -28.546 1.00 97.38 947 ALA A C 1
ATOM 6996 O O . ALA A 1 947 ? -14.201 -33.513 -28.073 1.00 97.38 947 ALA A O 1
ATOM 6997 N N . ILE A 1 948 ? -13.441 -31.533 -28.837 1.00 97.12 948 ILE A N 1
ATOM 6998 C CA . ILE A 1 948 ? -12.010 -31.798 -28.602 1.00 97.12 948 ILE A CA 1
ATOM 6999 C C . ILE A 1 948 ? -11.767 -32.081 -27.115 1.00 97.12 948 ILE A C 1
ATOM 7001 O O . ILE A 1 948 ? -11.248 -33.141 -26.768 1.00 97.12 948 ILE A O 1
ATOM 7005 N N . CYS A 1 949 ? -12.195 -31.179 -26.226 1.00 96.88 949 CYS A N 1
ATOM 7006 C CA . CYS A 1 949 ? -11.991 -31.342 -24.786 1.00 96.88 949 CYS A CA 1
ATOM 7007 C C . CYS A 1 949 ? -12.748 -32.551 -24.210 1.00 96.88 949 CYS A C 1
ATOM 7009 O O . CYS A 1 949 ? -12.204 -33.258 -23.364 1.00 96.88 949 CYS A O 1
ATOM 7011 N N . ALA A 1 950 ? -13.961 -32.845 -24.692 1.00 96.06 950 ALA A N 1
ATOM 7012 C CA . ALA A 1 950 ? -14.710 -34.032 -24.274 1.00 96.06 950 ALA A CA 1
ATOM 7013 C C . ALA A 1 950 ? -14.045 -35.340 -24.741 1.00 96.06 950 ALA A C 1
ATOM 7015 O O . ALA A 1 950 ? -13.986 -36.300 -23.977 1.00 96.06 950 ALA A O 1
ATOM 7016 N N . HIS A 1 951 ? -13.513 -35.381 -25.967 1.00 96.06 951 HIS A N 1
ATOM 7017 C CA . HIS A 1 951 ? -12.801 -36.547 -26.499 1.00 96.06 951 HIS A CA 1
ATOM 7018 C C . HIS A 1 951 ? -11.460 -36.779 -25.791 1.00 96.06 951 HIS A C 1
ATOM 7020 O O . HIS A 1 951 ? -11.087 -37.923 -25.543 1.00 96.06 951 HIS A O 1
ATOM 7026 N N . ALA A 1 952 ? -10.755 -35.703 -25.434 1.00 94.69 952 ALA A N 1
ATOM 7027 C CA . ALA A 1 952 ? -9.499 -35.765 -24.692 1.00 94.69 952 ALA A CA 1
ATOM 7028 C C . ALA A 1 952 ? -9.673 -36.102 -23.196 1.00 94.69 952 ALA A C 1
ATOM 7030 O O . ALA A 1 952 ? -8.680 -36.381 -22.532 1.00 94.69 952 ALA A O 1
ATOM 7031 N N . GLY A 1 953 ? -10.898 -36.075 -22.652 1.00 94.56 953 GLY A N 1
ATOM 7032 C CA . GLY A 1 953 ? -11.147 -36.280 -21.218 1.00 94.56 953 GLY A CA 1
ATOM 7033 C C . GLY A 1 953 ? -10.702 -35.100 -20.343 1.00 94.56 953 GLY A C 1
ATOM 7034 O O . GLY A 1 953 ? -10.231 -35.300 -19.229 1.00 94.56 953 GLY A O 1
ATOM 7035 N N . TYR A 1 954 ? -10.804 -33.876 -20.864 1.00 96.00 954 TYR A N 1
ATOM 7036 C CA . TYR A 1 954 ? -10.272 -32.663 -20.239 1.00 96.00 954 TYR A CA 1
ATOM 7037 C C . TYR A 1 954 ? -10.973 -32.290 -18.919 1.00 96.00 954 TYR A C 1
ATOM 7039 O O . TYR A 1 954 ? -12.192 -32.408 -18.805 1.00 96.00 954 TYR A O 1
ATOM 7047 N N . SER A 1 955 ? -10.218 -31.745 -17.957 1.00 94.50 955 SER A N 1
ATOM 7048 C CA . SER A 1 955 ? -10.730 -31.195 -16.691 1.00 94.50 955 SER A CA 1
ATOM 7049 C C . SER A 1 955 ? -10.061 -29.866 -16.323 1.00 94.50 955 SER A C 1
ATOM 7051 O O . SER A 1 955 ? -8.930 -29.599 -16.716 1.00 94.50 955 SER A O 1
ATOM 7053 N N . GLY A 1 956 ? -10.742 -29.036 -15.533 1.00 94.62 956 GLY A N 1
ATOM 7054 C CA . GLY A 1 956 ? -10.282 -27.690 -15.182 1.00 94.62 956 GLY A CA 1
ATOM 7055 C C . GLY A 1 956 ? -10.582 -26.674 -16.288 1.00 94.62 956 GLY A C 1
ATOM 7056 O O . GLY A 1 956 ? -11.492 -26.876 -17.096 1.00 94.62 956 GLY A O 1
ATOM 7057 N N . ALA A 1 957 ? -9.838 -25.567 -16.318 1.00 95.88 957 ALA A N 1
ATOM 7058 C CA . ALA A 1 957 ? -9.914 -24.590 -17.402 1.00 95.88 957 ALA A CA 1
ATOM 7059 C C . ALA A 1 957 ? -8.881 -24.899 -18.495 1.00 95.88 957 ALA A C 1
ATOM 7061 O O . ALA A 1 957 ? -7.804 -25.427 -18.218 1.00 95.88 957 ALA A O 1
ATOM 7062 N N . GLY A 1 958 ? -9.217 -24.572 -19.737 1.00 95.00 958 GLY A N 1
ATOM 7063 C CA . GLY A 1 958 ? -8.347 -24.720 -20.903 1.00 95.00 958 GLY A CA 1
ATOM 7064 C C . GLY A 1 958 ? -8.785 -23.786 -22.018 1.00 95.00 958 GLY A C 1
ATOM 7065 O O . GLY A 1 958 ? -9.882 -23.231 -21.961 1.00 95.00 958 GLY A O 1
ATOM 7066 N N . THR A 1 959 ? -7.949 -23.592 -23.031 1.00 96.50 959 THR A N 1
ATOM 7067 C CA . THR A 1 959 ? -8.307 -22.751 -24.181 1.00 96.50 959 THR A CA 1
ATOM 7068 C C . THR A 1 959 ? -7.990 -23.457 -25.488 1.00 96.50 959 THR A C 1
ATOM 7070 O O . THR A 1 959 ? -6.862 -23.890 -25.706 1.00 96.50 959 THR A O 1
ATOM 7073 N N . VAL A 1 960 ? -8.998 -23.566 -26.355 1.00 97.62 960 VAL A N 1
ATOM 7074 C CA . VAL A 1 960 ? -8.871 -24.149 -27.696 1.00 97.62 960 VAL A CA 1
ATOM 7075 C C . VAL A 1 960 ? -8.673 -23.007 -28.688 1.00 97.62 960 VAL A C 1
ATOM 7077 O O . VAL A 1 960 ? -9.559 -22.163 -28.836 1.00 97.62 960 VAL A O 1
ATOM 7080 N N . GLU A 1 961 ? -7.515 -22.967 -29.339 1.00 95.88 961 GLU A N 1
ATOM 7081 C CA . GLU A 1 961 ? -7.120 -21.894 -30.252 1.00 95.88 961 GLU A CA 1
ATOM 7082 C C . GLU A 1 961 ? -7.452 -22.245 -31.712 1.00 95.88 961 GLU A C 1
ATOM 7084 O O . GLU A 1 961 ? -7.330 -23.390 -32.161 1.00 95.88 961 GLU A O 1
ATOM 7089 N N . PHE A 1 962 ? -7.880 -21.235 -32.468 1.00 96.06 962 PHE A N 1
ATOM 7090 C CA . PHE A 1 962 ? -8.263 -21.320 -33.871 1.00 96.06 962 PHE A CA 1
ATOM 7091 C C . PHE A 1 962 ? -7.708 -20.129 -34.664 1.00 96.06 962 PHE A C 1
ATOM 7093 O O . PHE A 1 962 ? -7.574 -19.008 -34.173 1.00 96.06 962 PHE A O 1
ATOM 7100 N N . LEU A 1 963 ? -7.466 -20.358 -35.950 1.00 93.75 963 LEU A N 1
ATOM 7101 C CA . LEU A 1 963 ? -7.178 -19.320 -36.932 1.00 93.75 963 LEU A CA 1
ATOM 7102 C C . LEU A 1 963 ? -8.374 -19.155 -37.870 1.00 93.75 963 LEU A C 1
ATOM 7104 O O . LEU A 1 963 ? -8.856 -20.129 -38.448 1.00 93.75 963 LEU A O 1
ATOM 7108 N N . LEU A 1 964 ? -8.833 -17.916 -38.043 1.00 92.06 964 LEU A N 1
ATOM 7109 C CA . LEU A 1 964 ? -9.891 -17.531 -38.976 1.00 92.06 964 LEU A CA 1
ATOM 7110 C C . LEU A 1 964 ? -9.287 -16.683 -40.102 1.00 92.06 964 LEU A C 1
ATOM 7112 O O . LEU A 1 964 ? -8.918 -15.533 -39.881 1.00 92.06 964 LEU A O 1
ATOM 7116 N N . SER A 1 965 ? -9.175 -17.233 -41.312 1.00 88.81 965 SER A N 1
ATOM 7117 C CA . SER A 1 965 ? -8.686 -16.484 -42.480 1.00 88.81 965 SER A CA 1
ATOM 7118 C C . SER A 1 965 ? -9.734 -15.497 -43.008 1.00 88.81 965 SER A C 1
ATOM 7120 O O . SER A 1 965 ? -10.938 -15.698 -42.837 1.00 88.81 965 SER A O 1
ATOM 7122 N N . ALA A 1 966 ? -9.279 -14.460 -43.719 1.00 83.25 966 ALA A N 1
ATOM 7123 C CA . ALA A 1 966 ? -10.121 -13.439 -44.346 1.00 83.25 966 ALA A CA 1
ATOM 7124 C C . ALA A 1 966 ? -11.205 -13.994 -45.300 1.00 83.25 966 ALA A C 1
ATOM 7126 O O . ALA A 1 966 ? -12.221 -13.341 -45.521 1.00 83.25 966 ALA A O 1
ATOM 7127 N N . ASN A 1 967 ? -11.033 -15.208 -45.840 1.00 82.38 967 ASN A N 1
ATOM 7128 C CA . ASN A 1 967 ? -12.045 -15.887 -46.662 1.00 82.38 967 ASN A CA 1
ATOM 7129 C C . ASN A 1 967 ? -13.136 -16.627 -45.847 1.00 82.38 967 ASN A C 1
ATOM 7131 O O . ASN A 1 967 ? -13.979 -17.306 -46.431 1.00 82.38 967 ASN A O 1
ATOM 7135 N N . GLY A 1 968 ? -13.113 -16.533 -44.513 1.00 85.12 968 GLY A N 1
ATOM 7136 C CA . GLY A 1 968 ? -14.051 -17.195 -43.602 1.00 85.12 968 GLY A CA 1
ATOM 7137 C C . GLY A 1 968 ? -13.649 -18.609 -43.160 1.00 85.12 968 GLY A C 1
ATOM 7138 O O . GLY A 1 968 ? -14.370 -19.212 -42.361 1.00 85.12 968 GLY A O 1
ATOM 7139 N N . THR A 1 969 ? -12.518 -19.142 -43.639 1.00 87.12 969 THR A N 1
ATOM 7140 C CA . THR A 1 969 ? -12.020 -20.477 -43.261 1.00 87.12 969 THR A CA 1
ATOM 7141 C C . THR A 1 969 ? -11.506 -20.476 -41.826 1.00 87.12 969 THR A C 1
ATOM 7143 O O . THR A 1 969 ? -10.553 -19.767 -41.509 1.00 87.12 969 THR A O 1
ATOM 7146 N N . ILE A 1 970 ? -12.114 -21.307 -40.978 1.00 91.75 970 ILE A N 1
ATOM 7147 C CA . ILE A 1 970 ? -11.609 -21.639 -39.641 1.00 91.75 970 ILE A CA 1
ATOM 7148 C C . ILE A 1 970 ? -10.646 -22.830 -39.765 1.00 91.75 970 ILE A C 1
ATOM 7150 O O . ILE A 1 970 ? -10.935 -23.770 -40.507 1.00 91.75 970 ILE A O 1
ATOM 7154 N N . SER A 1 971 ? -9.563 -22.830 -38.990 1.00 92.00 971 SER A N 1
ATOM 7155 C CA . SER A 1 971 ? -8.761 -24.011 -38.650 1.00 92.00 971 SER A CA 1
ATOM 7156 C C . SER A 1 971 ? -8.489 -24.032 -37.151 1.00 92.00 971 SER A C 1
ATOM 7158 O O . SER A 1 971 ? -8.143 -23.004 -36.582 1.00 92.00 971 SER A O 1
ATOM 7160 N N . PHE A 1 972 ? -8.588 -25.197 -36.524 1.00 93.75 972 PHE A N 1
ATOM 7161 C CA . PHE A 1 972 ? -7.972 -25.487 -35.232 1.00 93.75 972 PHE A CA 1
ATOM 7162 C C . PHE A 1 972 ? -6.455 -25.264 -35.317 1.00 93.75 972 PHE A C 1
ATOM 7164 O O . PHE A 1 972 ? -5.851 -25.525 -36.366 1.00 93.75 972 PHE A O 1
ATOM 7171 N N . LEU A 1 973 ? -5.875 -24.759 -34.227 1.00 89.56 973 LEU A N 1
ATOM 7172 C CA . LEU A 1 973 ? -4.446 -24.506 -34.071 1.00 89.56 973 LEU A CA 1
ATOM 7173 C C . LEU A 1 973 ? -3.843 -25.455 -33.026 1.00 89.56 973 LEU A C 1
ATOM 7175 O O . LEU A 1 973 ? -3.083 -26.349 -33.392 1.00 89.56 973 LEU A O 1
ATOM 7179 N N . GLU A 1 974 ? -4.199 -25.273 -31.752 1.00 89.88 974 GLU A N 1
ATOM 7180 C CA . GLU A 1 974 ? -3.768 -26.105 -30.620 1.00 89.88 974 GLU A CA 1
ATOM 7181 C C . GLU A 1 974 ? -4.711 -25.945 -29.408 1.00 89.88 974 GLU A C 1
ATOM 7183 O O . GLU A 1 974 ? -5.679 -25.181 -29.454 1.00 89.88 974 GLU A O 1
ATOM 7188 N N . VAL A 1 975 ? -4.470 -26.696 -28.327 1.00 92.56 975 VAL A N 1
ATOM 7189 C CA . VAL A 1 975 ? -5.146 -26.498 -27.033 1.00 92.56 975 VAL A CA 1
ATOM 7190 C C . VAL A 1 975 ? -4.094 -26.148 -25.990 1.00 92.56 975 VAL A C 1
ATOM 7192 O O . VAL A 1 975 ? -3.204 -26.950 -25.734 1.00 92.56 975 VAL A O 1
ATOM 7195 N N . ASN A 1 976 ? -4.226 -24.983 -25.359 1.00 92.25 976 ASN A N 1
ATOM 7196 C CA . ASN A 1 976 ? -3.415 -24.611 -24.201 1.00 92.25 976 ASN A CA 1
ATOM 7197 C C . ASN A 1 976 ? -4.042 -25.252 -22.958 1.00 92.25 976 ASN A C 1
ATOM 7199 O O . ASN A 1 976 ? -5.207 -24.982 -22.629 1.00 92.25 976 ASN A O 1
ATOM 7203 N N . THR A 1 977 ? -3.295 -26.118 -22.274 1.00 94.19 977 THR A N 1
ATOM 7204 C CA . THR A 1 977 ? -3.825 -27.023 -21.238 1.00 94.19 977 THR A CA 1
ATOM 7205 C C . THR A 1 977 ? -3.772 -26.401 -19.840 1.00 94.19 977 THR A C 1
ATOM 7207 O O . THR A 1 977 ? -3.373 -27.038 -18.867 1.00 94.19 977 THR A O 1
ATOM 7210 N N . ARG A 1 978 ? -4.129 -25.116 -19.756 1.00 90.25 978 ARG A N 1
ATOM 7211 C CA . ARG A 1 978 ? -3.990 -24.257 -18.572 1.00 90.25 978 ARG A CA 1
ATOM 7212 C C . ARG A 1 978 ? -4.977 -23.087 -18.607 1.00 90.25 978 ARG A C 1
ATOM 7214 O O . ARG A 1 978 ? -5.679 -22.859 -19.595 1.00 90.25 978 ARG A O 1
ATOM 7221 N N . LEU A 1 979 ? -4.975 -22.291 -17.540 1.00 93.31 979 LEU A N 1
ATOM 7222 C CA . LEU A 1 979 ? -5.566 -20.955 -17.554 1.00 93.31 979 LEU A CA 1
ATOM 7223 C C . LEU A 1 979 ? -4.808 -20.061 -18.561 1.00 93.31 979 LEU A C 1
ATOM 7225 O O . LEU A 1 979 ? -3.577 -20.101 -18.629 1.00 93.31 979 LEU A O 1
ATOM 7229 N N . GLN A 1 980 ? -5.526 -19.259 -19.352 1.00 90.81 980 GLN A N 1
ATOM 7230 C CA . GLN A 1 980 ? -4.903 -18.222 -20.186 1.00 90.81 980 GLN A CA 1
ATOM 7231 C C . GLN A 1 980 ? -4.687 -16.930 -19.388 1.00 90.81 980 GLN A C 1
ATOM 7233 O O . GLN A 1 980 ? -5.349 -16.690 -18.375 1.00 90.81 980 GLN A O 1
ATOM 7238 N N . VAL A 1 981 ? -3.756 -16.095 -19.848 1.00 90.12 981 VAL A N 1
ATOM 7239 C CA . VAL A 1 981 ? -3.449 -14.799 -19.219 1.00 90.12 981 VAL A CA 1
ATOM 7240 C C . VAL A 1 981 ? -4.682 -13.896 -19.292 1.00 90.12 981 VAL A C 1
ATOM 7242 O O . VAL A 1 981 ? -5.163 -13.414 -18.269 1.00 90.12 981 VAL A O 1
ATOM 7245 N N . GLU A 1 982 ? -5.258 -13.862 -20.490 1.00 94.69 982 GLU A N 1
ATOM 7246 C CA . GLU A 1 982 ? -6.453 -13.172 -20.972 1.00 94.69 982 GLU A CA 1
ATOM 7247 C C . GLU A 1 982 ? -7.792 -13.811 -20.540 1.00 94.69 982 GLU A C 1
ATOM 7249 O O . GLU A 1 982 ? -8.846 -13.578 -21.138 1.00 94.69 982 GLU A O 1
ATOM 7254 N N . HIS A 1 983 ? -7.797 -14.634 -19.487 1.00 96.44 983 HIS A N 1
ATOM 7255 C CA . HIS A 1 983 ? -9.052 -15.101 -18.891 1.00 96.44 983 HIS A CA 1
ATOM 7256 C C . HIS A 1 983 ? -9.963 -13.969 -18.350 1.00 96.44 983 HIS A C 1
ATOM 7258 O O . HIS A 1 983 ? -11.182 -14.139 -18.472 1.00 96.44 983 HIS A O 1
ATOM 7264 N N . PRO A 1 984 ? -9.471 -12.817 -17.826 1.00 96.56 984 PRO A N 1
ATOM 7265 C CA . PRO A 1 984 ? -10.323 -11.780 -17.241 1.00 96.56 984 PRO A CA 1
ATOM 7266 C C . PRO A 1 984 ? -11.393 -11.223 -18.181 1.00 96.56 984 PRO A C 1
ATOM 7268 O O . PRO A 1 984 ? -12.522 -11.037 -17.740 1.00 96.56 984 PRO A O 1
ATOM 7271 N N . VAL A 1 985 ? -11.126 -11.039 -19.483 1.00 97.19 985 VAL A N 1
ATOM 7272 C CA . VAL A 1 985 ? -12.178 -10.592 -20.426 1.00 97.19 985 VAL A CA 1
ATOM 7273 C C . VAL A 1 985 ? -13.328 -11.599 -20.547 1.00 97.19 985 VAL A C 1
ATOM 7275 O O . VAL A 1 985 ? -14.466 -11.216 -20.817 1.00 97.19 985 VAL A O 1
ATOM 7278 N N . THR A 1 986 ? -13.071 -12.889 -20.298 1.00 97.19 986 THR A N 1
ATOM 7279 C CA . THR A 1 986 ? -14.134 -13.905 -20.199 1.00 97.19 986 THR A CA 1
ATOM 7280 C C . THR A 1 986 ? -14.857 -13.840 -18.855 1.00 97.19 986 THR A C 1
ATOM 7282 O O . THR A 1 986 ? -16.072 -14.012 -18.821 1.00 97.19 986 THR A O 1
ATOM 7285 N N . GLU A 1 987 ? -14.163 -13.545 -17.753 1.00 96.25 987 GLU A N 1
ATOM 7286 C CA . GLU A 1 987 ? -14.805 -13.336 -16.445 1.00 96.25 987 GLU A CA 1
ATOM 7287 C C . GLU A 1 987 ? -15.754 -12.130 -16.478 1.00 96.25 987 GLU A C 1
ATOM 7289 O O . GLU A 1 987 ? -16.917 -12.254 -16.105 1.00 96.25 987 GLU A O 1
ATOM 7294 N N . GLU A 1 988 ? -15.294 -10.993 -17.008 1.00 96.25 988 GLU A N 1
ATOM 7295 C CA . GLU A 1 988 ? -16.071 -9.752 -17.134 1.00 96.25 988 GLU A CA 1
ATOM 7296 C C . GLU A 1 988 ? -17.331 -9.925 -17.995 1.00 96.25 988 GLU A C 1
ATOM 7298 O O . GLU A 1 988 ? -18.377 -9.354 -17.689 1.00 96.25 988 GLU A O 1
ATOM 7303 N N . THR A 1 989 ? -17.252 -10.733 -19.058 1.00 96.38 989 THR A N 1
ATOM 7304 C CA . THR A 1 989 ? -18.390 -10.978 -19.957 1.00 96.38 989 THR A CA 1
ATOM 7305 C C . THR A 1 989 ? -19.311 -12.105 -19.499 1.00 96.38 989 THR A C 1
ATOM 7307 O O . THR A 1 989 ? -20.456 -12.142 -19.933 1.00 96.38 989 THR A O 1
ATOM 7310 N N . THR A 1 990 ? -18.885 -13.016 -18.622 1.00 94.31 990 THR A N 1
ATOM 7311 C CA . THR A 1 990 ? -19.733 -14.143 -18.169 1.00 94.31 990 THR A CA 1
ATOM 7312 C C . THR A 1 990 ? -20.197 -14.030 -16.717 1.00 94.31 990 THR A C 1
ATOM 7314 O O . THR A 1 990 ? -21.138 -14.719 -16.322 1.00 94.31 990 THR A O 1
ATOM 7317 N N . GLY A 1 991 ? -19.541 -13.194 -15.908 1.00 91.62 991 GLY A N 1
ATOM 7318 C CA . GLY A 1 991 ? -19.707 -13.151 -14.454 1.00 91.62 991 GLY A CA 1
ATOM 7319 C C . GLY A 1 991 ? -19.164 -14.390 -13.726 1.00 91.62 991 GLY A C 1
ATOM 7320 O O . GLY A 1 991 ? -19.458 -14.575 -12.545 1.00 91.62 991 GLY A O 1
ATOM 7321 N N . ILE A 1 992 ? -18.415 -15.261 -14.413 1.00 92.50 992 ILE A N 1
ATOM 7322 C CA . ILE A 1 992 ? -17.859 -16.498 -13.854 1.00 92.50 992 ILE A CA 1
ATOM 7323 C C . ILE A 1 992 ? -16.411 -16.251 -13.432 1.00 92.50 992 ILE A C 1
ATOM 7325 O O . ILE A 1 992 ? -15.557 -15.991 -14.274 1.00 92.50 992 ILE A O 1
ATOM 7329 N N . ASP A 1 993 ? -16.124 -16.411 -12.139 1.00 94.50 993 ASP A N 1
ATOM 7330 C CA . ASP A 1 993 ? -14.751 -16.537 -11.642 1.00 94.50 993 ASP A CA 1
ATOM 7331 C C . ASP A 1 993 ? -14.186 -17.902 -12.068 1.00 94.50 993 ASP A C 1
ATOM 7333 O O . ASP A 1 993 ? -14.621 -18.957 -11.586 1.00 94.50 993 ASP A O 1
ATOM 7337 N N . ILE A 1 994 ? -13.233 -17.886 -13.003 1.00 95.50 994 ILE A N 1
ATOM 7338 C CA . ILE A 1 994 ? -12.690 -19.108 -13.606 1.00 95.50 994 ILE A CA 1
ATOM 7339 C C . ILE A 1 994 ? -11.750 -19.819 -12.625 1.00 95.50 994 ILE A C 1
ATOM 7341 O O . ILE A 1 994 ? -11.766 -21.048 -12.553 1.00 95.50 994 ILE A O 1
ATOM 7345 N N . VAL A 1 995 ? -10.986 -19.077 -11.819 1.00 95.81 995 VAL A N 1
ATOM 7346 C CA . VAL A 1 995 ? -10.023 -19.643 -10.857 1.00 95.81 995 VAL A CA 1
ATOM 7347 C C . VAL A 1 995 ? -10.747 -20.382 -9.728 1.00 95.81 995 VAL A C 1
ATOM 7349 O O . VAL A 1 995 ? -10.422 -21.531 -9.425 1.00 95.81 995 VAL A O 1
ATOM 7352 N N . ARG A 1 996 ? -11.804 -19.791 -9.159 1.00 95.06 996 ARG A N 1
ATOM 7353 C CA . ARG A 1 996 ? -12.663 -20.457 -8.162 1.00 95.06 996 ARG A CA 1
ATOM 7354 C C . ARG A 1 996 ? -13.355 -21.684 -8.751 1.00 95.06 996 ARG A C 1
ATOM 7356 O O . ARG A 1 996 ? -13.478 -22.708 -8.079 1.00 95.06 996 ARG A O 1
ATOM 7363 N N . ALA A 1 997 ? -13.775 -21.620 -10.016 1.00 94.00 997 ALA A N 1
ATOM 7364 C CA . ALA A 1 997 ? -14.338 -22.778 -10.700 1.00 94.00 997 ALA A CA 1
ATOM 7365 C C . ALA A 1 997 ? -13.305 -23.906 -10.893 1.00 94.00 997 ALA A C 1
ATOM 7367 O O . ALA A 1 997 ? -13.643 -25.068 -10.662 1.00 94.00 997 ALA A O 1
ATOM 7368 N N . MET A 1 998 ? -12.050 -23.583 -11.235 1.00 96.19 998 MET A N 1
ATOM 7369 C CA . MET A 1 998 ? -10.947 -24.553 -11.308 1.00 96.19 998 MET A CA 1
ATOM 7370 C C . MET A 1 998 ? -10.702 -25.237 -9.959 1.00 96.19 998 MET A C 1
ATOM 7372 O O . MET A 1 998 ? -10.665 -26.466 -9.915 1.00 96.19 998 MET A O 1
ATOM 7376 N N . ILE A 1 999 ? -10.601 -24.471 -8.865 1.00 95.12 999 ILE A N 1
ATOM 7377 C CA . ILE A 1 999 ? -10.420 -24.999 -7.500 1.00 95.12 999 ILE A CA 1
ATOM 7378 C C . ILE A 1 999 ? -11.535 -26.000 -7.154 1.00 95.12 999 ILE A C 1
ATOM 7380 O O . ILE A 1 999 ? -11.261 -27.137 -6.769 1.00 95.12 999 ILE A O 1
ATOM 7384 N N . ARG A 1 1000 ? -12.801 -25.617 -7.362 1.00 94.38 1000 ARG A N 1
ATOM 7385 C CA . ARG A 1 1000 ? -13.965 -26.469 -7.060 1.00 94.38 1000 ARG A CA 1
ATOM 7386 C C . ARG A 1 1000 ? -14.020 -27.730 -7.920 1.00 94.38 1000 ARG A C 1
ATOM 7388 O O . ARG A 1 1000 ? -14.301 -28.810 -7.405 1.00 94.38 1000 ARG A O 1
ATOM 7395 N N . VAL A 1 1001 ? -13.740 -27.619 -9.220 1.00 94.88 1001 VAL A N 1
ATOM 7396 C CA . VAL A 1 1001 ? -13.639 -28.774 -10.131 1.00 94.88 1001 VAL A CA 1
ATOM 7397 C C . VAL A 1 1001 ? -12.543 -29.733 -9.677 1.00 94.88 1001 VAL A C 1
ATOM 7399 O O . VAL A 1 1001 ? -12.746 -30.949 -9.679 1.00 94.88 1001 VAL A O 1
ATOM 7402 N N . ALA A 1 1002 ? -11.395 -29.199 -9.262 1.00 94.06 1002 ALA A N 1
ATOM 7403 C CA . ALA A 1 1002 ? -10.271 -29.988 -8.786 1.00 94.06 1002 ALA A CA 1
ATOM 7404 C C . ALA A 1 1002 ? -10.641 -30.750 -7.496 1.00 94.06 1002 ALA A C 1
ATOM 7406 O O . ALA A 1 1002 ? -10.403 -31.953 -7.415 1.00 94.06 1002 ALA A O 1
ATOM 7407 N N . GLN A 1 1003 ? -11.372 -30.107 -6.577 1.00 93.38 1003 GLN A N 1
ATOM 7408 C CA . GLN A 1 1003 ? -12.013 -30.724 -5.401 1.00 93.38 1003 GLN A CA 1
ATOM 7409 C C . GLN A 1 1003 ? -13.166 -31.706 -5.734 1.00 93.38 1003 GLN A C 1
ATOM 7411 O O . GLN A 1 1003 ? -13.778 -32.278 -4.831 1.00 93.38 1003 GLN A O 1
ATOM 7416 N N . GLY A 1 1004 ? -13.477 -31.932 -7.015 1.00 92.94 1004 GLY A N 1
ATOM 7417 C CA . GLY A 1 1004 ? -14.460 -32.916 -7.475 1.00 92.94 1004 GLY A CA 1
ATOM 7418 C C . GLY A 1 1004 ? -15.882 -32.385 -7.678 1.00 92.94 1004 GLY A C 1
ATOM 7419 O O . GLY A 1 1004 ? -16.791 -33.189 -7.910 1.00 92.94 1004 GLY A O 1
ATOM 7420 N N . ALA A 1 1005 ? -16.105 -31.067 -7.627 1.00 92.81 1005 ALA A N 1
ATOM 7421 C CA . ALA A 1 1005 ? -17.405 -30.481 -7.942 1.00 92.81 1005 ALA A CA 1
ATOM 7422 C C . ALA A 1 1005 ? -17.826 -30.770 -9.395 1.00 92.81 1005 ALA A C 1
ATOM 7424 O O . ALA A 1 1005 ? -17.000 -30.870 -10.304 1.00 92.81 1005 ALA A O 1
ATOM 7425 N N . ARG A 1 1006 ? -19.140 -30.877 -9.607 1.00 94.38 1006 ARG A N 1
ATOM 7426 C CA . ARG A 1 1006 ? -19.757 -30.917 -10.938 1.00 94.38 1006 ARG A CA 1
ATOM 7427 C C . ARG A 1 1006 ? -20.042 -29.500 -11.409 1.00 94.38 1006 ARG A C 1
ATOM 7429 O O . ARG A 1 1006 ? -20.482 -28.670 -10.612 1.00 94.38 1006 ARG A O 1
ATOM 7436 N N . LEU A 1 1007 ? -19.865 -29.244 -12.700 1.00 90.62 1007 LEU A N 1
ATOM 7437 C CA . LEU A 1 1007 ? -20.505 -28.094 -13.329 1.00 90.62 1007 LEU A CA 1
ATOM 7438 C C . LEU A 1 1007 ? -22.018 -28.350 -13.340 1.00 90.62 1007 LEU A C 1
ATOM 7440 O O . LEU A 1 1007 ? -22.457 -29.484 -13.517 1.00 90.62 1007 LEU A O 1
ATOM 7444 N N . THR A 1 1008 ? -22.827 -27.314 -13.120 1.00 82.12 1008 THR A N 1
ATOM 7445 C CA . THR A 1 1008 ? -24.288 -27.472 -13.161 1.00 82.12 1008 THR A CA 1
ATOM 7446 C C . THR A 1 1008 ? -24.759 -27.818 -14.575 1.00 82.12 1008 THR A C 1
ATOM 7448 O O . THR A 1 1008 ? -24.117 -27.421 -15.547 1.00 82.12 1008 THR A O 1
ATOM 7451 N N . ASP A 1 1009 ? -25.904 -28.487 -14.715 1.00 75.12 1009 ASP A N 1
ATOM 7452 C CA . ASP A 1 1009 ? -26.503 -28.770 -16.032 1.00 75.12 1009 ASP A CA 1
ATOM 7453 C C . ASP A 1 1009 ? -27.064 -27.506 -16.726 1.00 75.12 1009 ASP A C 1
ATOM 7455 O O . ASP A 1 1009 ? -27.489 -27.560 -17.881 1.00 75.12 1009 ASP A O 1
ATOM 7459 N N . ASP A 1 1010 ? -27.061 -26.356 -16.041 1.00 77.56 1010 ASP A N 1
ATOM 7460 C CA . ASP A 1 1010 ? -27.513 -25.077 -16.590 1.00 77.56 1010 ASP A CA 1
ATOM 7461 C C . ASP A 1 1010 ? -26.653 -24.629 -17.782 1.00 77.56 1010 ASP A C 1
ATOM 7463 O O . ASP A 1 1010 ? -25.447 -24.900 -17.857 1.00 77.56 1010 ASP A O 1
ATOM 7467 N N . GLY A 1 1011 ? -27.254 -23.867 -18.697 1.00 77.62 1011 GLY A N 1
ATOM 7468 C CA . GLY A 1 1011 ? -26.530 -23.233 -19.797 1.00 77.62 1011 GLY A CA 1
ATOM 7469 C C . GLY A 1 1011 ? -25.390 -22.323 -19.320 1.00 77.62 1011 GLY A C 1
ATOM 7470 O O . GLY A 1 1011 ? -25.346 -21.878 -18.173 1.00 77.62 1011 GLY A O 1
ATOM 7471 N N . VAL A 1 1012 ? -24.453 -22.038 -20.221 1.00 86.56 1012 VAL A N 1
ATOM 7472 C CA . VAL A 1 1012 ? -23.501 -20.934 -20.024 1.00 86.56 1012 VAL A CA 1
ATOM 7473 C C . VAL A 1 1012 ? -24.282 -19.617 -20.159 1.00 86.56 1012 VAL A C 1
ATOM 7475 O O . VAL A 1 1012 ? -25.139 -19.545 -21.043 1.00 86.56 1012 VAL A O 1
ATOM 7478 N N . PRO A 1 1013 ? -24.047 -18.600 -19.307 1.00 86.44 1013 PRO A N 1
ATOM 7479 C CA . PRO A 1 1013 ? -24.669 -17.288 -19.467 1.00 86.44 1013 PRO A CA 1
ATOM 7480 C C . PRO A 1 1013 ? -24.355 -16.669 -20.834 1.00 86.44 1013 PRO A C 1
ATOM 7482 O O . PRO A 1 1013 ? -23.234 -16.784 -21.324 1.00 86.44 1013 PRO A O 1
ATOM 7485 N N . GLU A 1 1014 ? -25.326 -15.975 -21.426 1.00 89.12 1014 GLU A N 1
ATOM 7486 C CA . GLU A 1 1014 ? -25.061 -15.136 -22.599 1.00 89.12 1014 GLU A CA 1
ATOM 7487 C C . GLU A 1 1014 ? -24.084 -14.000 -22.231 1.00 89.12 1014 GLU A C 1
ATOM 7489 O O . GLU A 1 1014 ? -24.224 -13.431 -21.141 1.00 89.12 1014 GLU A O 1
ATOM 7494 N N . PRO A 1 1015 ? -23.126 -13.635 -23.108 1.00 91.25 1015 PRO A N 1
ATOM 7495 C CA . PRO A 1 1015 ? -22.148 -12.590 -22.821 1.00 91.25 1015 PRO A CA 1
ATOM 7496 C C . PRO A 1 1015 ? -22.778 -11.238 -22.451 1.00 91.25 1015 PRO A C 1
ATOM 7498 O O . PRO A 1 1015 ? -23.588 -10.668 -23.186 1.00 91.25 1015 PRO A O 1
ATOM 7501 N N . ILE A 1 1016 ? -22.357 -10.696 -21.311 1.00 91.69 1016 ILE A N 1
ATOM 7502 C CA . ILE A 1 1016 ? -22.759 -9.399 -20.777 1.00 91.69 1016 ILE A CA 1
ATOM 7503 C C . ILE A 1 1016 ? -21.812 -8.329 -21.326 1.00 91.69 1016 ILE A C 1
ATOM 7505 O O . ILE A 1 1016 ? -20.718 -8.111 -20.810 1.00 91.69 1016 ILE A O 1
ATOM 7509 N N . GLY A 1 1017 ? -22.259 -7.629 -22.367 1.00 95.56 1017 GLY A N 1
ATOM 7510 C CA . GLY A 1 1017 ? -21.505 -6.529 -22.966 1.00 95.56 1017 GLY A CA 1
ATOM 7511 C C . GLY A 1 1017 ? -20.229 -6.990 -23.673 1.00 95.56 1017 GLY A C 1
ATOM 7512 O O . GLY A 1 1017 ? -20.228 -8.002 -24.372 1.00 95.56 1017 GLY A O 1
ATOM 7513 N N . HIS A 1 1018 ? -19.159 -6.207 -23.534 1.00 98.06 1018 HIS A N 1
ATOM 7514 C CA . HIS A 1 1018 ? -17.882 -6.415 -24.214 1.00 98.06 1018 HIS A CA 1
ATOM 7515 C C . HIS A 1 1018 ? -16.716 -5.962 -23.331 1.00 98.06 1018 HIS A C 1
ATOM 7517 O O . HIS A 1 1018 ? -16.786 -4.886 -22.735 1.00 98.06 1018 HIS A O 1
ATOM 7523 N N . ALA A 1 1019 ? -15.638 -6.739 -23.280 1.00 98.25 1019 ALA A N 1
ATOM 7524 C CA . ALA A 1 1019 ? -14.424 -6.448 -22.525 1.00 98.25 1019 ALA A CA 1
ATOM 7525 C C . ALA A 1 1019 ? -13.186 -6.482 -23.434 1.00 98.25 1019 ALA A C 1
ATOM 7527 O O . ALA A 1 1019 ? -13.085 -7.332 -24.316 1.00 98.25 1019 ALA A O 1
ATOM 7528 N N . ILE A 1 1020 ? -12.253 -5.554 -23.214 1.00 98.56 1020 ILE A N 1
ATOM 7529 C CA . ILE A 1 1020 ? -10.963 -5.462 -23.915 1.00 98.56 1020 ILE A CA 1
ATOM 7530 C C . ILE A 1 1020 ? -9.852 -5.415 -22.865 1.00 98.56 1020 ILE A C 1
ATOM 7532 O O . ILE A 1 1020 ? -9.898 -4.575 -21.968 1.00 98.56 1020 ILE A O 1
ATOM 7536 N N . GLU A 1 1021 ? -8.866 -6.293 -22.976 1.00 98.44 1021 GLU A N 1
ATOM 7537 C CA . GLU A 1 1021 ? -7.668 -6.346 -22.142 1.00 98.44 1021 GLU A CA 1
ATOM 7538 C C . GLU A 1 1021 ? -6.453 -5.826 -22.911 1.00 98.44 1021 GLU A C 1
ATOM 7540 O O . GLU A 1 1021 ? -6.317 -6.048 -24.110 1.00 98.44 1021 GLU A O 1
ATOM 7545 N N . PHE A 1 1022 ? -5.587 -5.101 -22.207 1.00 98.12 1022 PHE A N 1
ATOM 7546 C CA . PHE A 1 1022 ? -4.307 -4.605 -22.700 1.00 98.12 1022 PHE A CA 1
ATOM 7547 C C . PHE A 1 1022 ? -3.210 -5.119 -21.770 1.00 98.12 1022 PHE A C 1
ATOM 7549 O O . PHE A 1 1022 ? -3.209 -4.780 -20.579 1.00 98.12 1022 PHE A O 1
ATOM 7556 N N . ARG A 1 1023 ? -2.251 -5.887 -22.298 1.00 95.25 1023 ARG A N 1
ATOM 7557 C CA . ARG A 1 1023 ? -1.062 -6.292 -21.530 1.00 95.25 1023 ARG A CA 1
ATOM 7558 C C . ARG A 1 1023 ? -0.110 -5.115 -21.390 1.00 95.25 1023 ARG A C 1
ATOM 7560 O O . ARG A 1 1023 ? 0.269 -4.490 -22.378 1.00 95.25 1023 ARG A O 1
ATOM 7567 N N . ILE A 1 1024 ? 0.259 -4.776 -20.166 1.00 95.44 1024 ILE A N 1
ATOM 7568 C CA . ILE A 1 1024 ? 1.091 -3.619 -19.844 1.00 95.44 1024 ILE A CA 1
ATOM 7569 C C . ILE A 1 1024 ? 2.508 -4.120 -19.587 1.00 95.44 1024 ILE A C 1
ATOM 7571 O O . ILE A 1 1024 ? 2.869 -4.421 -18.457 1.00 95.44 1024 ILE A O 1
ATOM 7575 N N . ASN A 1 1025 ? 3.303 -4.247 -20.643 1.00 90.62 1025 ASN A N 1
ATOM 7576 C CA . ASN A 1 1025 ? 4.679 -4.736 -20.578 1.00 90.62 1025 ASN A CA 1
ATOM 7577 C C . ASN A 1 1025 ? 5.696 -3.591 -20.438 1.00 90.62 1025 ASN A C 1
ATOM 7579 O O . ASN A 1 1025 ? 5.505 -2.500 -20.988 1.00 90.62 1025 ASN A O 1
ATOM 7583 N N . ALA A 1 1026 ? 6.786 -3.865 -19.719 1.00 90.31 1026 ALA A N 1
ATOM 7584 C CA . ALA A 1 1026 ? 7.964 -3.020 -19.553 1.00 90.31 1026 ALA A CA 1
ATOM 7585 C C . ALA A 1 1026 ? 8.859 -3.102 -20.799 1.00 90.31 1026 ALA A C 1
ATOM 7587 O O . ALA A 1 1026 ? 9.935 -3.702 -20.779 1.00 90.31 1026 ALA A O 1
ATOM 7588 N N . GLU A 1 1027 ? 8.360 -2.589 -21.923 1.00 89.31 1027 GLU A N 1
ATOM 7589 C CA . GLU A 1 1027 ? 9.011 -2.674 -23.230 1.00 89.31 1027 GLU A CA 1
ATOM 7590 C C . GLU A 1 1027 ? 8.983 -1.319 -23.950 1.00 89.31 1027 GLU A C 1
ATOM 7592 O O . GLU A 1 1027 ? 7.932 -0.685 -24.082 1.00 89.31 1027 GLU A O 1
ATOM 7597 N N . ASP A 1 1028 ? 10.131 -0.892 -24.484 1.00 90.50 1028 ASP A N 1
ATOM 7598 C CA . ASP A 1 1028 ? 10.238 0.309 -25.315 1.00 90.50 1028 ASP A CA 1
ATOM 7599 C C . ASP A 1 1028 ? 9.725 0.022 -26.732 1.00 90.50 1028 ASP A C 1
ATOM 7601 O O . ASP A 1 1028 ? 10.473 -0.379 -27.629 1.00 90.50 1028 ASP A O 1
ATOM 7605 N N . SER A 1 1029 ? 8.423 0.229 -26.937 1.00 89.44 1029 SER A N 1
ATOM 7606 C CA . SER A 1 1029 ? 7.772 0.094 -28.249 1.00 89.44 1029 SER A CA 1
ATOM 7607 C C . SER A 1 1029 ? 8.365 1.002 -29.345 1.00 89.44 1029 SER A C 1
ATOM 7609 O O . SER A 1 1029 ? 8.306 0.627 -30.515 1.00 89.44 1029 SER A O 1
ATOM 7611 N N . GLY A 1 1030 ? 9.025 2.116 -28.995 1.00 86.50 1030 GLY A N 1
ATOM 7612 C CA . GLY A 1 1030 ? 9.763 2.971 -29.935 1.00 86.50 1030 GLY A CA 1
ATOM 7613 C C . GLY A 1 1030 ? 11.110 2.385 -30.384 1.00 86.50 1030 GLY A C 1
ATOM 7614 O O . GLY A 1 1030 ? 11.609 2.732 -31.452 1.00 86.50 1030 GLY A O 1
ATOM 7615 N N . ARG A 1 1031 ? 11.680 1.439 -29.623 1.00 84.25 1031 ARG A N 1
ATOM 7616 C CA . ARG A 1 1031 ? 12.869 0.638 -29.992 1.00 84.25 1031 ARG A CA 1
ATOM 7617 C C . ARG A 1 1031 ? 12.507 -0.792 -30.385 1.00 84.25 1031 ARG A C 1
ATOM 7619 O O . ARG A 1 1031 ? 13.243 -1.736 -30.105 1.00 84.25 1031 ARG A O 1
ATOM 7626 N N . GLY A 1 1032 ? 11.345 -0.964 -31.013 1.00 82.19 1032 GLY A N 1
ATOM 7627 C CA . GLY A 1 1032 ? 10.881 -2.273 -31.457 1.00 82.19 1032 GLY A CA 1
ATOM 7628 C C . GLY A 1 1032 ? 10.535 -3.215 -30.305 1.00 82.19 1032 GLY A C 1
ATOM 7629 O O . GLY A 1 1032 ? 10.697 -4.422 -30.470 1.00 82.19 1032 GLY A O 1
ATOM 7630 N N . PHE A 1 1033 ? 10.021 -2.681 -29.190 1.00 86.19 1033 PHE A N 1
ATOM 7631 C CA . PHE A 1 1033 ? 9.636 -3.397 -27.964 1.00 86.19 1033 PHE A CA 1
ATOM 7632 C C . PHE A 1 1033 ? 10.820 -4.159 -27.344 1.00 86.19 1033 PHE A C 1
ATOM 7634 O O . PHE A 1 1033 ? 10.803 -5.386 -27.204 1.00 86.19 1033 PHE A O 1
ATOM 7641 N N . LEU A 1 1034 ? 11.882 -3.416 -27.027 1.00 82.81 1034 LEU A N 1
ATOM 7642 C CA . LEU A 1 1034 ? 13.008 -3.917 -26.238 1.00 82.81 1034 LEU A CA 1
ATOM 7643 C C . LEU A 1 1034 ? 12.605 -3.941 -24.750 1.00 82.81 1034 LEU A C 1
ATOM 7645 O O . LEU A 1 1034 ? 12.174 -2.895 -24.262 1.00 82.81 1034 LEU A O 1
ATOM 7649 N N . PRO A 1 1035 ? 12.743 -5.063 -24.017 1.00 78.81 1035 PRO A N 1
ATOM 7650 C CA . PRO A 1 1035 ? 12.464 -5.098 -22.582 1.00 78.81 1035 PRO A CA 1
ATOM 7651 C C . PRO A 1 1035 ? 13.346 -4.125 -21.790 1.00 78.81 1035 PRO A C 1
ATOM 7653 O O . PRO A 1 1035 ? 14.552 -4.039 -22.026 1.00 78.81 1035 PRO A O 1
ATOM 7656 N N . THR A 1 1036 ? 12.752 -3.418 -20.830 1.00 80.00 1036 THR A N 1
ATOM 7657 C CA . THR A 1 1036 ? 13.426 -2.429 -19.976 1.00 80.00 1036 THR A CA 1
ATOM 7658 C C . THR A 1 103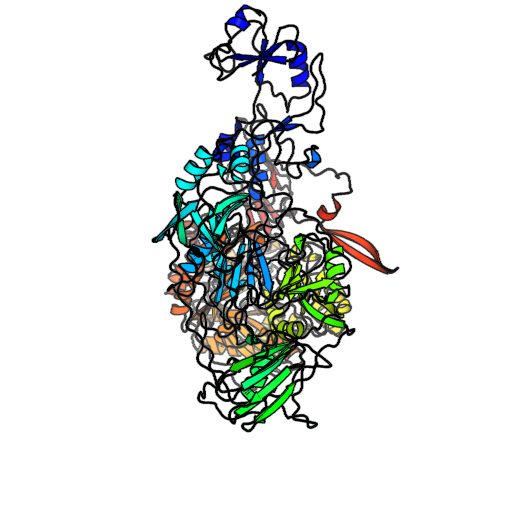6 ? 13.233 -2.767 -18.493 1.00 80.00 1036 THR A C 1
ATOM 7660 O O . THR A 1 1036 ? 12.370 -2.173 -17.843 1.00 80.00 1036 THR A O 1
ATOM 7663 N N . PRO A 1 1037 ? 14.002 -3.724 -17.939 1.00 77.38 1037 PRO A N 1
ATOM 7664 C CA . PRO A 1 1037 ? 14.009 -3.972 -16.502 1.00 77.38 1037 PRO A CA 1
ATOM 7665 C C . PRO A 1 1037 ? 14.594 -2.771 -15.751 1.00 77.38 1037 PRO A C 1
ATOM 7667 O O . PRO A 1 1037 ? 15.559 -2.150 -16.203 1.00 77.38 1037 PRO A O 1
ATOM 7670 N N . GLY A 1 1038 ? 14.019 -2.443 -14.597 1.00 76.19 1038 GLY A N 1
ATOM 7671 C CA . GLY A 1 1038 ? 14.370 -1.243 -13.843 1.00 76.19 1038 GLY A CA 1
ATOM 7672 C C . GLY A 1 1038 ? 13.345 -0.881 -12.764 1.00 76.19 1038 GLY A C 1
ATOM 7673 O O . GLY A 1 1038 ? 12.330 -1.569 -12.625 1.00 76.19 1038 GLY A O 1
ATOM 7674 N N . PRO A 1 1039 ? 13.620 0.170 -11.975 1.00 79.19 1039 PRO A N 1
ATOM 7675 C CA . PRO A 1 1039 ? 12.718 0.664 -10.941 1.00 79.19 1039 PRO A CA 1
ATOM 7676 C C . PRO A 1 1039 ? 11.555 1.456 -11.547 1.00 79.19 1039 PRO A C 1
ATOM 7678 O O . PRO A 1 1039 ? 11.743 2.247 -12.469 1.00 79.19 1039 PRO A O 1
ATOM 7681 N N . ILE A 1 1040 ? 10.359 1.303 -10.991 1.00 82.00 1040 ILE A N 1
ATOM 7682 C CA . ILE A 1 1040 ? 9.173 2.063 -11.392 1.00 82.00 1040 ILE A CA 1
ATOM 7683 C C . ILE A 1 1040 ? 9.067 3.289 -10.484 1.00 82.00 1040 ILE A C 1
ATOM 7685 O O . ILE A 1 1040 ? 8.750 3.177 -9.303 1.00 82.00 1040 ILE A O 1
ATOM 7689 N N . THR A 1 1041 ? 9.348 4.481 -11.010 1.00 82.38 1041 THR A N 1
ATOM 7690 C CA . THR A 1 1041 ? 9.365 5.725 -10.215 1.00 82.38 1041 THR A CA 1
ATOM 7691 C C . THR A 1 1041 ? 7.989 6.377 -10.096 1.00 82.38 1041 THR A C 1
ATOM 7693 O O . THR A 1 1041 ? 7.753 7.133 -9.156 1.00 82.38 1041 THR A O 1
ATOM 7696 N N . LEU A 1 1042 ? 7.080 6.078 -11.028 1.00 83.88 1042 LEU A N 1
ATOM 7697 C CA . LEU A 1 1042 ? 5.669 6.465 -10.985 1.00 83.88 1042 LEU A CA 1
ATOM 7698 C C . LEU A 1 1042 ? 4.816 5.314 -11.519 1.00 83.88 1042 LEU A C 1
ATOM 7700 O O . LEU A 1 1042 ? 5.115 4.794 -12.593 1.00 83.88 1042 LEU A O 1
ATOM 7704 N N . TRP A 1 1043 ? 3.716 4.990 -10.842 1.00 86.25 1043 TRP A N 1
ATOM 7705 C CA . TRP A 1 1043 ? 2.674 4.093 -11.345 1.00 86.25 1043 TRP A CA 1
ATOM 7706 C C . TRP A 1 1043 ? 1.297 4.692 -11.032 1.00 86.25 1043 TRP A C 1
ATOM 7708 O O . TRP A 1 1043 ? 0.699 4.495 -9.989 1.00 86.25 1043 TRP A O 1
ATOM 7718 N N . SER A 1 1044 ? 0.768 5.498 -11.947 1.00 86.50 1044 SER A N 1
ATOM 7719 C CA . SER A 1 1044 ? -0.558 6.099 -11.791 1.00 86.50 1044 SER A CA 1
ATOM 7720 C C . SER A 1 1044 ? -1.592 5.229 -12.500 1.00 86.50 1044 SER A C 1
ATOM 7722 O O . SER A 1 1044 ? -1.815 5.384 -13.700 1.00 86.50 1044 SER A O 1
ATOM 7724 N N . ALA A 1 1045 ? -2.186 4.282 -11.773 1.00 87.25 1045 ALA A N 1
ATOM 7725 C CA . ALA A 1 1045 ? -3.200 3.366 -12.294 1.00 87.25 1045 ALA A CA 1
ATOM 7726 C C . ALA A 1 1045 ? -4.532 4.074 -12.664 1.00 87.25 1045 ALA A C 1
ATOM 7728 O O . ALA A 1 1045 ? -5.014 4.921 -11.906 1.00 87.25 1045 ALA A O 1
ATOM 7729 N N . PRO A 1 1046 ? -5.184 3.719 -13.791 1.00 86.31 1046 PRO A N 1
ATOM 7730 C CA . PRO A 1 1046 ? -6.482 4.269 -14.180 1.00 86.31 1046 PRO A CA 1
ATOM 7731 C C . PRO A 1 1046 ? -7.638 3.602 -13.419 1.00 86.31 1046 PRO A C 1
ATOM 7733 O O . PRO A 1 1046 ? -7.510 2.489 -12.913 1.00 86.31 1046 PRO A O 1
ATOM 7736 N N . GLY A 1 1047 ? -8.811 4.244 -13.386 1.00 82.25 1047 GLY A N 1
ATOM 7737 C CA . GLY A 1 1047 ? -9.958 3.718 -12.635 1.00 82.25 1047 GLY A CA 1
ATOM 7738 C C . GLY A 1 1047 ? -11.330 4.219 -13.086 1.00 82.25 1047 GLY A C 1
ATOM 7739 O O . GLY A 1 1047 ? -11.499 4.803 -14.160 1.00 82.25 1047 GLY A O 1
ATOM 7740 N N . GLY A 1 1048 ? -12.344 3.988 -12.252 1.00 84.38 1048 GLY A N 1
ATOM 7741 C CA . GLY A 1 1048 ? -13.741 4.335 -12.530 1.00 84.38 1048 GLY A CA 1
ATOM 7742 C C . GLY A 1 1048 ? -14.513 3.238 -13.274 1.00 84.38 1048 GLY A C 1
ATOM 7743 O O . GLY A 1 1048 ? -14.087 2.090 -13.343 1.00 84.38 1048 GLY A O 1
ATOM 7744 N N . ILE A 1 1049 ? -15.690 3.583 -13.807 1.00 85.75 1049 ILE A N 1
ATOM 7745 C CA . ILE A 1 1049 ? -16.653 2.595 -14.321 1.00 85.75 1049 ILE A CA 1
ATOM 7746 C C . ILE A 1 1049 ? -16.086 1.721 -15.453 1.00 85.75 1049 ILE A C 1
ATOM 7748 O O . ILE A 1 1049 ? -15.635 2.228 -16.483 1.00 85.75 1049 ILE A O 1
ATOM 7752 N N . GLY A 1 1050 ? -16.189 0.401 -15.268 1.00 89.25 1050 GLY A N 1
ATOM 7753 C CA . GLY A 1 1050 ? -15.756 -0.600 -16.242 1.00 89.25 1050 GLY A CA 1
ATOM 7754 C C . GLY A 1 1050 ? -14.242 -0.704 -16.407 1.00 89.25 1050 GLY A C 1
ATOM 7755 O O . GLY A 1 1050 ? -13.810 -1.082 -17.486 1.00 89.25 1050 GLY A O 1
ATOM 7756 N N . ILE A 1 1051 ? -13.455 -0.325 -15.394 1.00 96.69 1051 ILE A N 1
ATOM 7757 C CA . ILE A 1 1051 ? -12.000 -0.516 -15.363 1.00 96.69 1051 ILE A CA 1
ATOM 7758 C C . ILE A 1 1051 ? -11.654 -1.528 -14.268 1.00 96.69 1051 ILE A C 1
ATOM 7760 O O . ILE A 1 1051 ? -11.950 -1.291 -13.097 1.00 96.69 1051 ILE A O 1
ATOM 7764 N N . ARG A 1 1052 ? -10.989 -2.616 -14.656 1.00 94.06 1052 ARG A N 1
ATOM 7765 C CA . ARG A 1 1052 ? -10.322 -3.583 -13.777 1.00 94.06 1052 ARG A CA 1
ATOM 7766 C C . ARG A 1 1052 ? -8.824 -3.535 -14.088 1.00 94.06 1052 ARG A C 1
ATOM 7768 O O . ARG A 1 1052 ? -8.438 -3.474 -15.253 1.00 94.06 1052 ARG A O 1
ATOM 7775 N N . LEU A 1 1053 ? -7.983 -3.529 -13.056 1.00 93.19 1053 LEU A N 1
ATOM 7776 C CA . LEU A 1 1053 ? -6.529 -3.597 -13.208 1.00 93.19 1053 LEU A CA 1
ATOM 7777 C C . LEU A 1 1053 ? -5.995 -4.775 -12.396 1.00 93.19 1053 LEU A C 1
ATOM 7779 O O . LEU A 1 1053 ? -6.014 -4.772 -11.165 1.00 93.19 1053 LEU A O 1
ATOM 7783 N N . ASP A 1 1054 ? -5.498 -5.754 -13.132 1.00 89.06 1054 ASP A N 1
ATOM 7784 C CA . ASP A 1 1054 ? -4.839 -6.956 -12.645 1.00 89.06 1054 ASP A CA 1
ATOM 7785 C C . ASP A 1 1054 ? -3.323 -6.650 -12.685 1.00 89.06 1054 ASP A C 1
ATOM 7787 O O . ASP A 1 1054 ? -2.649 -6.860 -13.695 1.00 89.06 1054 ASP A O 1
ATOM 7791 N N . SER A 1 1055 ? -2.824 -5.969 -11.642 1.00 86.94 1055 SER A N 1
ATOM 7792 C CA . SER A 1 1055 ? -1.481 -5.354 -11.598 1.00 86.94 1055 SER A CA 1
ATOM 7793 C C . SER A 1 1055 ? -0.398 -6.323 -11.144 1.00 86.94 1055 SER A C 1
ATOM 7795 O O . SER A 1 1055 ? -0.651 -7.095 -10.229 1.00 86.94 1055 SER A O 1
ATOM 7797 N N . GLY A 1 1056 ? 0.777 -6.234 -11.783 1.00 78.38 1056 GLY A N 1
ATOM 7798 C CA . GLY A 1 1056 ? 2.007 -7.040 -11.706 1.00 78.38 1056 GLY A CA 1
ATOM 7799 C C . GLY A 1 1056 ? 3.183 -6.408 -10.932 1.00 78.38 1056 GLY A C 1
ATOM 7800 O O . GLY A 1 1056 ? 4.178 -7.098 -10.721 1.00 78.38 1056 GLY A O 1
ATOM 7801 N N . VAL A 1 1057 ? 3.082 -5.153 -10.481 1.00 78.31 1057 VAL A N 1
ATOM 7802 C CA . VAL A 1 1057 ? 4.190 -4.356 -9.902 1.00 78.31 1057 VAL A CA 1
ATOM 7803 C C . VAL A 1 1057 ? 3.702 -3.179 -9.034 1.00 78.31 1057 VAL A C 1
ATOM 7805 O O . VAL A 1 1057 ? 2.504 -2.896 -8.995 1.00 78.31 1057 VAL A O 1
ATOM 7808 N N . GLU A 1 1058 ? 4.647 -2.459 -8.409 1.00 75.69 1058 GLU A N 1
ATOM 7809 C CA . GLU A 1 1058 ? 4.410 -1.285 -7.550 1.00 75.69 1058 GLU A CA 1
ATOM 7810 C C . GLU A 1 1058 ? 5.053 0.013 -8.071 1.00 75.69 1058 GLU A C 1
ATOM 7812 O O . GLU A 1 1058 ? 6.164 -0.006 -8.602 1.00 75.69 1058 GLU A O 1
ATOM 7817 N N . GLN A 1 1059 ? 4.427 1.145 -7.733 1.00 81.44 1059 GLN A N 1
ATOM 7818 C CA . GLN A 1 1059 ? 5.080 2.300 -7.093 1.00 81.44 1059 GLN A CA 1
ATOM 7819 C C . GLN A 1 1059 ? 6.392 1.988 -6.350 1.00 81.44 1059 GLN A C 1
ATOM 7821 O O . GLN A 1 1059 ? 6.331 1.538 -5.218 1.00 81.44 1059 GLN A O 1
ATOM 7826 N N . GLY A 1 1060 ? 7.569 2.257 -6.920 1.00 71.44 1060 GLY A N 1
ATOM 7827 C CA . GLY A 1 1060 ? 8.861 2.019 -6.258 1.00 71.44 1060 GLY A CA 1
ATOM 7828 C C . GLY A 1 1060 ? 9.355 0.570 -6.332 1.00 71.44 1060 GLY A C 1
ATOM 7829 O O . GLY A 1 1060 ? 10.491 0.297 -5.945 1.00 71.44 1060 GLY A O 1
ATOM 7830 N N . GLY A 1 1061 ? 8.545 -0.339 -6.880 1.00 72.31 1061 GLY A N 1
ATOM 7831 C CA . GLY A 1 1061 ? 8.934 -1.710 -7.182 1.00 72.31 1061 GLY A CA 1
ATOM 7832 C C . GLY A 1 1061 ? 9.900 -1.797 -8.367 1.00 72.31 1061 GLY A C 1
ATOM 7833 O O . GLY A 1 1061 ? 10.168 -0.817 -9.067 1.00 72.31 1061 GLY A O 1
ATOM 7834 N N . GLN A 1 1062 ? 10.420 -2.999 -8.617 1.00 74.88 1062 GLN A N 1
ATOM 7835 C CA . GLN A 1 1062 ? 11.392 -3.259 -9.678 1.00 74.88 1062 GLN A CA 1
ATOM 7836 C C . GLN A 1 1062 ? 10.876 -4.311 -10.663 1.00 74.88 1062 GLN A C 1
ATOM 7838 O O . GLN A 1 1062 ? 10.432 -5.387 -10.268 1.00 74.88 1062 GLN A O 1
ATOM 7843 N N . VAL A 1 1063 ? 11.004 -4.026 -11.960 1.00 75.19 1063 VAL A N 1
ATOM 7844 C CA . VAL A 1 1063 ? 10.868 -5.034 -13.017 1.00 75.19 1063 VAL A CA 1
ATOM 7845 C C . VAL A 1 1063 ? 12.190 -5.789 -13.124 1.00 75.19 1063 VAL A C 1
ATOM 7847 O O . VAL A 1 1063 ? 13.203 -5.226 -13.547 1.00 75.19 1063 VAL A O 1
ATOM 7850 N N . ALA A 1 1064 ? 12.186 -7.057 -12.724 1.00 67.25 1064 ALA A N 1
ATOM 7851 C CA . ALA A 1 1064 ? 13.350 -7.933 -12.778 1.00 67.25 1064 ALA A CA 1
ATOM 7852 C C . ALA A 1 1064 ? 13.698 -8.333 -14.227 1.00 67.25 1064 ALA A C 1
ATOM 7854 O O . ALA A 1 1064 ? 12.822 -8.626 -15.039 1.00 67.25 1064 ALA A O 1
ATOM 7855 N N . GLY A 1 1065 ? 14.991 -8.378 -14.562 1.00 65.44 1065 GLY A N 1
ATOM 7856 C CA . GLY A 1 1065 ? 15.461 -8.690 -15.922 1.00 65.44 1065 GLY A CA 1
ATOM 7857 C C . GLY A 1 1065 ? 15.440 -10.175 -16.298 1.00 65.44 1065 GLY A C 1
ATOM 7858 O O . GLY A 1 1065 ? 15.750 -10.514 -17.439 1.00 65.44 1065 GLY A O 1
ATOM 7859 N N . GLN A 1 1066 ? 15.128 -11.064 -15.351 1.00 62.53 1066 GLN A N 1
ATOM 7860 C CA . GLN A 1 1066 ? 15.161 -12.521 -15.522 1.00 62.53 1066 GLN A CA 1
ATOM 7861 C C . GLN A 1 1066 ? 13.769 -13.151 -15.744 1.00 62.53 1066 GLN A C 1
ATOM 7863 O O . GLN A 1 1066 ? 13.689 -14.366 -15.953 1.00 62.53 1066 GLN A O 1
ATOM 7868 N N . PHE A 1 1067 ? 12.695 -12.354 -15.698 1.00 66.94 1067 PHE A N 1
ATOM 7869 C CA . PHE A 1 1067 ? 11.297 -12.797 -15.798 1.00 66.94 1067 PHE A CA 1
ATOM 7870 C C . PHE A 1 1067 ? 10.552 -12.121 -16.967 1.00 66.94 1067 PHE A C 1
ATOM 7872 O O . PHE A 1 1067 ? 11.162 -11.464 -17.810 1.00 66.94 1067 PHE A O 1
ATOM 7879 N N . ASP A 1 1068 ? 9.239 -12.352 -17.063 1.00 69.25 1068 ASP A N 1
ATOM 7880 C CA . ASP A 1 1068 ? 8.374 -11.730 -18.074 1.00 69.25 1068 ASP A CA 1
ATOM 7881 C C . ASP A 1 1068 ? 8.326 -10.200 -17.892 1.00 69.25 1068 ASP A C 1
ATOM 7883 O O . ASP A 1 1068 ? 8.348 -9.695 -16.770 1.00 69.25 1068 ASP A O 1
ATOM 7887 N N . SER A 1 1069 ? 8.248 -9.456 -18.996 1.00 80.00 1069 SER A N 1
ATOM 7888 C CA . SER A 1 1069 ? 8.155 -7.993 -18.992 1.00 80.00 1069 SER A CA 1
ATOM 7889 C C . SER A 1 1069 ? 6.772 -7.477 -18.562 1.00 80.00 1069 SER A C 1
ATOM 7891 O O . SER A 1 1069 ? 6.617 -6.276 -18.347 1.00 80.00 1069 SER A O 1
ATOM 7893 N N . MET A 1 1070 ? 5.748 -8.332 -18.468 1.00 86.06 1070 MET A N 1
ATOM 7894 C CA . MET A 1 1070 ? 4.371 -7.948 -18.153 1.00 86.06 1070 MET A CA 1
ATOM 7895 C C . MET A 1 1070 ? 4.209 -7.425 -16.716 1.00 86.06 1070 MET A C 1
ATOM 7897 O O . MET A 1 1070 ? 4.211 -8.176 -15.744 1.00 86.06 1070 MET A O 1
ATOM 7901 N N . MET A 1 1071 ? 3.967 -6.119 -16.607 1.00 89.62 1071 MET A N 1
ATOM 7902 C CA . MET A 1 1071 ? 3.721 -5.392 -15.364 1.00 89.62 1071 MET A CA 1
ATOM 7903 C C . MET A 1 1071 ? 2.249 -5.316 -14.955 1.00 89.62 1071 MET A C 1
ATOM 7905 O O . MET A 1 1071 ? 1.993 -4.990 -13.808 1.00 89.62 1071 MET A O 1
ATOM 7909 N N . ALA A 1 1072 ? 1.273 -5.521 -15.845 1.00 91.75 1072 ALA A N 1
ATOM 7910 C CA . ALA A 1 1072 ? -0.159 -5.590 -15.504 1.00 91.75 1072 ALA A CA 1
ATOM 7911 C C . ALA A 1 1072 ? -1.012 -6.066 -16.692 1.00 91.75 1072 ALA A C 1
ATOM 7913 O O . ALA A 1 1072 ? -0.557 -6.058 -17.834 1.00 91.75 1072 ALA A O 1
ATOM 7914 N N . LYS A 1 1073 ? -2.289 -6.358 -16.434 1.00 94.69 1073 LYS A N 1
ATOM 7915 C CA . LYS A 1 1073 ? -3.376 -6.371 -17.423 1.00 94.69 1073 LYS A CA 1
ATOM 7916 C C . LYS A 1 1073 ? -4.381 -5.270 -17.090 1.00 94.69 1073 LYS A C 1
ATOM 7918 O O . LYS A 1 1073 ? -4.956 -5.259 -16.000 1.00 94.69 1073 LYS A O 1
ATOM 7923 N N . LEU A 1 1074 ? -4.617 -4.357 -18.028 1.00 97.25 1074 LEU A N 1
ATOM 7924 C CA . LEU A 1 1074 ? -5.699 -3.374 -17.942 1.00 97.25 1074 LEU A CA 1
ATOM 7925 C C . LEU A 1 1074 ? -6.924 -3.923 -18.671 1.00 97.25 1074 LEU A C 1
ATOM 7927 O O . LEU A 1 1074 ? -6.893 -4.034 -19.892 1.00 97.25 1074 LEU A O 1
ATOM 7931 N N . ILE A 1 1075 ? -8.002 -4.210 -17.946 1.00 98.31 1075 ILE A N 1
ATOM 7932 C CA . ILE A 1 1075 ? -9.241 -4.758 -18.502 1.00 98.31 1075 ILE A CA 1
ATOM 7933 C C . ILE A 1 1075 ? -10.336 -3.693 -18.489 1.00 98.31 1075 ILE A C 1
ATOM 7935 O O . ILE A 1 1075 ? -10.580 -3.017 -17.486 1.00 98.31 1075 ILE A O 1
ATOM 7939 N N . VAL A 1 1076 ? -10.981 -3.520 -19.639 1.00 98.12 1076 VAL A N 1
ATOM 7940 C CA . VAL A 1 1076 ? -11.923 -2.439 -19.909 1.00 98.12 1076 VAL A CA 1
ATOM 7941 C C . VAL A 1 1076 ? -13.240 -2.998 -20.427 1.00 98.12 1076 VAL A C 1
ATOM 7943 O O . VAL A 1 1076 ? -13.346 -3.413 -21.580 1.00 98.12 1076 VAL A O 1
ATOM 7946 N N . THR A 1 1077 ? -14.265 -2.936 -19.585 1.00 98.19 1077 THR A N 1
ATOM 7947 C CA . THR A 1 1077 ? -15.599 -3.492 -19.838 1.00 98.19 1077 THR A CA 1
ATOM 7948 C C . THR A 1 1077 ? -16.588 -2.386 -20.216 1.00 98.19 1077 THR A C 1
ATOM 7950 O O . THR A 1 1077 ? -16.601 -1.298 -19.628 1.00 98.19 1077 THR A O 1
ATOM 7953 N N . GLY A 1 1078 ? -17.465 -2.649 -21.183 1.00 96.38 1078 GLY A N 1
ATOM 7954 C CA . GLY A 1 1078 ? -18.554 -1.776 -21.627 1.00 96.38 1078 GLY A CA 1
ATOM 7955 C C . GLY A 1 1078 ? -19.829 -2.564 -21.964 1.00 96.38 1078 GLY A C 1
ATOM 7956 O O . GLY A 1 1078 ? -19.760 -3.767 -22.178 1.00 96.38 1078 GLY A O 1
ATOM 7957 N N . PRO A 1 1079 ? -21.007 -1.912 -22.031 1.00 94.69 1079 PRO A N 1
ATOM 7958 C CA . PRO A 1 1079 ? -22.238 -2.540 -22.528 1.00 94.69 1079 PRO A CA 1
ATOM 7959 C C . PRO A 1 1079 ? -22.154 -2.944 -24.012 1.00 94.69 1079 PRO A C 1
ATOM 7961 O O . PRO A 1 1079 ? -22.934 -3.774 -24.464 1.00 94.69 1079 PRO A O 1
ATOM 7964 N N . ASP A 1 1080 ? -21.213 -2.361 -24.756 1.00 95.38 1080 ASP A N 1
ATOM 7965 C CA . ASP A 1 1080 ? -20.873 -2.680 -26.139 1.00 95.38 1080 ASP A CA 1
ATOM 7966 C C . ASP A 1 1080 ? -19.384 -2.369 -26.402 1.00 95.38 1080 ASP A C 1
ATOM 7968 O O . ASP A 1 1080 ? -18.727 -1.666 -25.620 1.00 95.38 1080 ASP A O 1
ATOM 7972 N N . ARG A 1 1081 ? -18.847 -2.885 -27.519 1.00 95.38 1081 ARG A N 1
ATOM 7973 C CA . ARG A 1 1081 ? -17.442 -2.698 -27.930 1.00 95.38 1081 ARG A CA 1
ATOM 7974 C C . ARG A 1 1081 ? -17.064 -1.222 -28.088 1.00 95.38 1081 ARG A C 1
ATOM 7976 O O . ARG A 1 1081 ? -15.972 -0.824 -27.691 1.00 95.38 1081 ARG A O 1
ATOM 7983 N N . ALA A 1 1082 ? -17.962 -0.392 -28.622 1.00 95.38 1082 ALA A N 1
ATOM 7984 C CA . ALA A 1 1082 ? -17.706 1.035 -28.826 1.00 95.38 1082 ALA A CA 1
ATOM 7985 C C . ALA A 1 1082 ? -17.507 1.775 -27.489 1.00 95.38 1082 ALA A C 1
ATOM 7987 O O . ALA A 1 1082 ? -16.601 2.601 -27.348 1.00 95.38 1082 ALA A O 1
ATOM 7988 N N . THR A 1 1083 ? -18.303 1.432 -26.477 1.00 97.06 1083 THR A N 1
ATOM 7989 C CA . THR A 1 1083 ? -18.186 1.969 -25.120 1.00 97.06 1083 THR A CA 1
ATOM 7990 C C . THR A 1 1083 ? -16.941 1.439 -24.411 1.00 97.06 1083 THR A C 1
ATOM 7992 O O . THR A 1 1083 ? -16.288 2.206 -23.701 1.00 97.06 1083 THR A O 1
ATOM 7995 N N . ALA A 1 1084 ? -16.570 0.170 -24.621 1.00 97.12 1084 ALA A N 1
ATOM 7996 C CA . ALA A 1 1084 ? -15.305 -0.379 -24.130 1.00 97.12 1084 ALA A CA 1
ATOM 7997 C C . ALA A 1 1084 ? -14.101 0.385 -24.721 1.00 97.12 1084 ALA A C 1
ATOM 7999 O O . ALA A 1 1084 ? -13.272 0.888 -23.967 1.00 97.12 1084 ALA A O 1
ATOM 8000 N N . ILE A 1 1085 ? -14.067 0.618 -26.040 1.00 97.25 1085 ILE A N 1
ATOM 8001 C CA . ILE A 1 1085 ? -13.036 1.437 -26.713 1.00 97.25 1085 ILE A CA 1
ATOM 8002 C C . ILE A 1 1085 ? -12.998 2.872 -26.163 1.00 97.25 1085 ILE A C 1
ATOM 8004 O O . ILE A 1 1085 ? -11.924 3.400 -25.866 1.00 97.25 1085 ILE A O 1
ATOM 8008 N N . ALA A 1 1086 ? -14.154 3.517 -25.975 1.00 96.56 1086 ALA A N 1
ATOM 8009 C CA . ALA A 1 1086 ? -14.219 4.870 -25.417 1.00 96.56 1086 ALA A CA 1
ATOM 8010 C C . ALA A 1 1086 ? -13.680 4.938 -23.973 1.00 96.56 1086 ALA A C 1
ATOM 8012 O O . ALA A 1 1086 ? -12.975 5.886 -23.611 1.00 96.56 1086 ALA A O 1
ATOM 8013 N N . ARG A 1 1087 ? -13.963 3.915 -23.153 1.00 97.81 1087 ARG A N 1
ATOM 8014 C CA . ARG A 1 1087 ? -13.392 3.760 -21.806 1.00 97.81 1087 ARG A CA 1
ATOM 8015 C C . ARG A 1 1087 ? -11.894 3.460 -21.854 1.00 97.81 1087 ARG A C 1
ATOM 8017 O O . ARG A 1 1087 ? -11.166 4.009 -21.033 1.00 97.81 1087 ARG A O 1
ATOM 8024 N N . ALA A 1 1088 ? -11.420 2.695 -22.834 1.00 97.81 1088 ALA A N 1
ATOM 8025 C CA . ALA A 1 1088 ? -10.012 2.339 -22.981 1.00 97.81 1088 ALA A CA 1
ATOM 8026 C C . ALA A 1 1088 ? -9.161 3.552 -23.388 1.00 97.81 1088 ALA A C 1
ATOM 8028 O O . ALA A 1 1088 ? -8.134 3.813 -22.764 1.00 97.81 1088 ALA A O 1
ATOM 8029 N N . ARG A 1 1089 ? -9.645 4.388 -24.324 1.00 97.81 1089 ARG A N 1
ATOM 8030 C CA . ARG A 1 1089 ? -9.016 5.681 -24.676 1.00 97.81 1089 ARG A CA 1
ATOM 8031 C C . ARG A 1 1089 ? -8.871 6.607 -23.466 1.00 97.81 1089 ARG A C 1
ATOM 8033 O O . ARG A 1 1089 ? -7.925 7.388 -23.387 1.00 97.81 1089 ARG A O 1
ATOM 8040 N N . ARG A 1 1090 ? -9.825 6.556 -22.530 1.00 96.88 1090 ARG A N 1
ATOM 8041 C CA . ARG A 1 1090 ? -9.750 7.279 -21.254 1.00 96.88 1090 ARG A CA 1
ATOM 8042 C C . ARG A 1 1090 ? -8.713 6.645 -20.324 1.00 96.88 1090 ARG A C 1
ATOM 8044 O O . ARG A 1 1090 ? -7.790 7.340 -19.914 1.00 96.88 1090 ARG A O 1
ATOM 8051 N N . ALA A 1 1091 ? -8.836 5.351 -20.046 1.00 94.50 1091 ALA A N 1
ATOM 8052 C CA . ALA A 1 1091 ? -7.988 4.640 -19.097 1.00 94.50 1091 ALA A CA 1
ATOM 8053 C C . ALA A 1 1091 ? -6.506 4.662 -19.496 1.00 94.50 1091 ALA A C 1
ATOM 8055 O O . ALA A 1 1091 ? -5.670 5.039 -18.689 1.00 94.50 1091 ALA A O 1
ATOM 8056 N N . LEU A 1 1092 ? -6.166 4.378 -20.755 1.00 96.69 1092 LEU A N 1
ATOM 8057 C CA . LEU A 1 1092 ? -4.776 4.419 -21.226 1.00 96.69 1092 LEU A CA 1
ATOM 8058 C C . LEU A 1 1092 ? -4.176 5.831 -21.218 1.00 96.69 1092 LEU A C 1
ATOM 8060 O O . LEU A 1 1092 ? -2.958 5.966 -21.142 1.00 96.69 1092 LEU A O 1
ATOM 8064 N N . ARG A 1 1093 ? -4.992 6.891 -21.301 1.00 94.25 1093 ARG A N 1
ATOM 8065 C CA . ARG A 1 1093 ? -4.539 8.288 -21.149 1.00 94.25 1093 ARG A CA 1
ATOM 8066 C C . ARG A 1 1093 ? -4.334 8.671 -19.680 1.00 94.25 1093 ARG A C 1
ATOM 8068 O O . ARG A 1 1093 ? -3.454 9.475 -19.389 1.00 94.25 1093 ARG A O 1
ATOM 8075 N N . GLU A 1 1094 ? -5.154 8.126 -18.786 1.00 91.81 1094 GLU A N 1
ATOM 8076 C CA . GLU A 1 1094 ? -5.026 8.292 -17.334 1.00 91.81 1094 GLU A CA 1
ATOM 8077 C C . GLU A 1 1094 ? -3.827 7.497 -16.785 1.00 91.81 1094 GLU A C 1
ATOM 8079 O O . GLU A 1 1094 ? -3.110 8.023 -15.940 1.00 91.81 1094 GLU A O 1
ATOM 8084 N N . PHE A 1 1095 ? -3.547 6.304 -17.328 1.00 95.06 1095 PHE A N 1
ATOM 8085 C CA . PHE A 1 1095 ? -2.420 5.460 -16.922 1.00 95.06 1095 PHE A CA 1
ATOM 8086 C C . PHE A 1 1095 ? -1.076 6.155 -17.192 1.00 95.06 1095 PHE A C 1
ATOM 8088 O O . PHE A 1 1095 ? -0.771 6.503 -18.339 1.00 95.06 1095 PHE A O 1
ATOM 8095 N N . ARG A 1 1096 ? -0.251 6.333 -16.156 1.00 93.25 1096 ARG A N 1
ATOM 8096 C CA . ARG A 1 1096 ? 1.146 6.788 -16.276 1.00 93.25 1096 ARG A CA 1
ATOM 8097 C C . ARG A 1 1096 ? 2.090 5.793 -15.624 1.00 93.25 1096 ARG A C 1
ATOM 8099 O O . ARG A 1 1096 ? 1.799 5.311 -14.537 1.00 93.25 1096 ARG A O 1
ATOM 8106 N N . ILE A 1 1097 ? 3.207 5.525 -16.288 1.00 90.56 1097 ILE A N 1
ATOM 8107 C CA . ILE A 1 1097 ? 4.301 4.692 -15.789 1.00 90.56 1097 ILE A CA 1
ATOM 8108 C C . ILE A 1 1097 ? 5.592 5.440 -16.116 1.00 90.56 1097 ILE A C 1
ATOM 8110 O O . ILE A 1 1097 ? 5.766 5.856 -17.263 1.00 90.56 1097 ILE A O 1
ATOM 8114 N N . GLU A 1 1098 ? 6.456 5.636 -15.124 1.00 88.25 1098 GLU A N 1
ATOM 8115 C CA . GLU A 1 1098 ? 7.775 6.269 -15.271 1.00 88.25 1098 GLU A CA 1
ATOM 8116 C C . GLU A 1 1098 ? 8.840 5.413 -14.563 1.00 88.25 1098 GLU A C 1
ATOM 8118 O O . GLU A 1 1098 ? 8.513 4.539 -13.760 1.00 88.25 1098 GLU A O 1
ATOM 8123 N N . GLY A 1 1099 ? 10.118 5.627 -14.884 1.00 82.62 1099 GLY A N 1
ATOM 8124 C CA . GLY A 1 1099 ? 11.245 4.835 -14.368 1.00 82.62 1099 GLY A CA 1
ATOM 8125 C C . GLY A 1 1099 ? 11.577 3.593 -15.204 1.00 82.62 1099 GLY A C 1
ATOM 8126 O O . GLY A 1 1099 ? 12.740 3.214 -15.290 1.00 82.62 1099 GLY A O 1
ATOM 8127 N N . VAL A 1 1100 ? 10.598 3.041 -15.927 1.00 87.50 1100 VAL A N 1
ATOM 8128 C CA . VAL A 1 1100 ? 10.778 2.035 -16.992 1.00 87.50 1100 VAL A CA 1
ATOM 8129 C C . VAL A 1 1100 ? 10.022 2.456 -18.254 1.00 87.50 1100 VAL A C 1
ATOM 8131 O O . VAL A 1 1100 ? 9.029 3.185 -18.178 1.00 87.50 1100 VAL A O 1
ATOM 8134 N N . ALA A 1 1101 ? 10.462 1.992 -19.427 1.00 90.50 1101 ALA A N 1
ATOM 8135 C CA . ALA A 1 1101 ? 9.653 2.132 -20.634 1.00 90.50 1101 ALA A CA 1
ATOM 8136 C C . ALA A 1 1101 ? 8.427 1.209 -20.544 1.00 90.50 1101 ALA A C 1
ATOM 8138 O O . ALA A 1 1101 ? 8.445 0.192 -19.854 1.00 90.50 1101 ALA A O 1
ATOM 8139 N N . SER A 1 1102 ? 7.345 1.556 -21.239 1.00 92.62 1102 SER A N 1
ATOM 8140 C CA . SER A 1 1102 ? 6.144 0.721 -21.275 1.00 92.62 1102 SER A CA 1
ATOM 8141 C C . SER A 1 1102 ? 5.452 0.770 -22.631 1.00 92.62 1102 SER A C 1
ATOM 8143 O O . SER A 1 1102 ? 5.604 1.721 -23.398 1.00 92.62 1102 SER A O 1
ATOM 8145 N N . VAL A 1 1103 ? 4.613 -0.231 -22.896 1.00 94.38 1103 VAL A N 1
ATOM 8146 C CA . VAL A 1 1103 ? 3.771 -0.319 -24.103 1.00 94.38 1103 VAL A CA 1
ATOM 8147 C C . VAL A 1 1103 ? 2.544 0.612 -24.091 1.00 94.38 1103 VAL A C 1
ATOM 8149 O O . VAL A 1 1103 ? 1.748 0.595 -25.030 1.00 94.38 1103 VAL A O 1
ATOM 8152 N N . LEU A 1 1104 ? 2.375 1.472 -23.076 1.00 95.50 1104 LEU A N 1
ATOM 8153 C CA . LEU A 1 1104 ? 1.270 2.443 -23.027 1.00 95.50 1104 LEU A CA 1
ATOM 8154 C C . LEU A 1 1104 ? 1.184 3.367 -24.266 1.00 95.50 1104 LEU A C 1
ATOM 8156 O O . LEU A 1 1104 ? 0.067 3.593 -24.738 1.00 95.50 1104 LEU A O 1
ATOM 8160 N N . PRO A 1 1105 ? 2.288 3.895 -24.843 1.00 94.81 1105 PRO A N 1
ATOM 8161 C CA . PRO A 1 1105 ? 2.239 4.681 -26.078 1.00 94.81 1105 PRO A CA 1
ATOM 8162 C C . PRO A 1 1105 ? 1.746 3.867 -27.281 1.00 94.81 1105 PRO A C 1
ATOM 8164 O O . PRO A 1 1105 ? 0.936 4.369 -28.060 1.00 94.81 1105 PRO A O 1
ATOM 8167 N N . PHE A 1 1106 ? 2.164 2.601 -27.394 1.00 96.31 1106 PHE A N 1
ATOM 8168 C CA . PHE A 1 1106 ? 1.684 1.676 -28.423 1.00 96.31 1106 PHE A CA 1
ATOM 8169 C C . PHE A 1 1106 ? 0.169 1.456 -28.313 1.00 96.31 1106 PHE A C 1
ATOM 8171 O O . PHE A 1 1106 ? -0.547 1.672 -29.289 1.00 96.31 1106 PHE A O 1
ATOM 8178 N N . HIS A 1 1107 ? -0.346 1.133 -27.122 1.00 97.62 1107 HIS A N 1
ATOM 8179 C CA . HIS A 1 1107 ? -1.785 0.912 -26.917 1.00 97.62 1107 HIS A CA 1
ATOM 8180 C C . HIS A 1 1107 ? -2.629 2.158 -27.203 1.00 97.62 1107 HIS A C 1
ATOM 8182 O O . HIS A 1 1107 ? -3.722 2.060 -27.760 1.00 97.62 1107 HIS A O 1
ATOM 8188 N N . ARG A 1 1108 ? -2.111 3.353 -26.888 1.00 96.62 1108 ARG A N 1
ATOM 8189 C CA . ARG A 1 1108 ? -2.741 4.624 -27.285 1.00 96.62 1108 ARG A CA 1
ATOM 8190 C C . ARG A 1 1108 ? -2.804 4.761 -28.809 1.00 96.62 1108 ARG A C 1
ATOM 8192 O O . ARG A 1 1108 ? -3.860 5.101 -29.327 1.00 96.62 1108 ARG A O 1
ATOM 8199 N N . ALA A 1 1109 ? -1.718 4.459 -29.523 1.00 95.62 1109 ALA A N 1
ATOM 8200 C CA . ALA A 1 1109 ? -1.683 4.512 -30.986 1.00 95.62 1109 ALA A CA 1
ATOM 8201 C C . ALA A 1 1109 ? -2.614 3.471 -31.644 1.00 95.62 1109 ALA A C 1
ATOM 8203 O O . ALA A 1 1109 ? -3.233 3.769 -32.665 1.00 95.62 1109 ALA A O 1
ATOM 8204 N N . VAL A 1 1110 ? -2.761 2.281 -31.047 1.00 95.81 1110 VAL A N 1
ATOM 8205 C CA . VAL A 1 1110 ? -3.721 1.245 -31.476 1.00 95.81 1110 VAL A CA 1
ATOM 8206 C C . VAL A 1 1110 ? -5.162 1.751 -31.395 1.00 95.81 1110 VAL A C 1
ATOM 8208 O O . VAL A 1 1110 ? -5.939 1.536 -32.321 1.00 95.81 1110 VAL A O 1
ATOM 8211 N N . LEU A 1 1111 ? -5.534 2.465 -30.328 1.00 95.69 1111 LEU A N 1
ATOM 8212 C CA . LEU A 1 1111 ? -6.893 3.001 -30.199 1.00 95.69 1111 LEU A CA 1
ATOM 8213 C C . LEU A 1 1111 ? -7.199 4.179 -31.127 1.00 95.69 1111 LEU A C 1
ATOM 8215 O O . LEU A 1 1111 ? -8.368 4.515 -31.294 1.00 95.69 1111 LEU A O 1
ATOM 8219 N N . GLU A 1 1112 ? -6.202 4.779 -31.768 1.00 93.44 1112 GLU A N 1
ATOM 8220 C CA . GLU A 1 1112 ? -6.407 5.781 -32.820 1.00 93.44 1112 GLU A CA 1
ATOM 8221 C C . GLU A 1 1112 ? -6.376 5.164 -34.234 1.00 93.44 1112 GLU A C 1
ATOM 8223 O O . GLU A 1 1112 ? -6.416 5.890 -35.226 1.00 93.44 1112 GLU A O 1
ATOM 8228 N N . ALA A 1 1113 ? -6.326 3.829 -34.347 1.00 94.19 1113 ALA A N 1
ATOM 8229 C CA . ALA A 1 1113 ? -6.334 3.107 -35.614 1.00 94.19 1113 ALA A CA 1
ATOM 8230 C C . ALA A 1 1113 ? -7.758 2.682 -36.041 1.00 94.19 1113 ALA A C 1
ATOM 8232 O O . ALA A 1 1113 ? -8.344 1.812 -35.383 1.00 94.19 1113 ALA A O 1
ATOM 8233 N N . PRO A 1 1114 ? -8.308 3.204 -37.160 1.00 91.50 1114 PRO A N 1
ATOM 8234 C CA . PRO A 1 1114 ? -9.608 2.769 -37.689 1.00 91.50 1114 PRO A CA 1
ATOM 8235 C C . PRO A 1 1114 ? -9.662 1.264 -37.974 1.00 91.50 1114 PRO A C 1
ATOM 8237 O O . PRO A 1 1114 ? -10.695 0.627 -37.784 1.00 91.50 1114 PRO A O 1
ATOM 8240 N N . GLU A 1 1115 ? -8.525 0.668 -38.337 1.00 92.44 1115 GLU A N 1
ATOM 8241 C CA . GLU A 1 1115 ? -8.375 -0.764 -38.582 1.00 92.44 1115 GLU A CA 1
ATOM 8242 C C . GLU A 1 1115 ? -8.668 -1.602 -37.328 1.00 92.44 1115 GLU A C 1
ATOM 8244 O O . GLU A 1 1115 ? -9.080 -2.748 -37.469 1.00 92.44 1115 GLU A O 1
ATOM 8249 N N . PHE A 1 1116 ? -8.498 -1.051 -36.118 1.00 93.44 1116 PHE A N 1
ATOM 8250 C CA . PHE A 1 1116 ? -8.875 -1.697 -34.855 1.00 93.44 1116 PHE A CA 1
ATOM 8251 C C . PHE A 1 1116 ? -10.258 -1.254 -34.355 1.00 93.44 1116 PHE A C 1
ATOM 8253 O O . PHE A 1 1116 ? -11.006 -2.079 -33.819 1.00 93.44 1116 PHE A O 1
ATOM 8260 N N . THR A 1 1117 ? -10.628 0.024 -34.499 1.00 89.94 1117 THR A N 1
ATOM 8261 C CA . THR A 1 1117 ? -11.869 0.544 -33.895 1.00 89.94 1117 THR A CA 1
ATOM 8262 C C . THR A 1 1117 ? -13.103 0.403 -34.779 1.00 89.94 1117 THR A C 1
ATOM 8264 O O . THR A 1 1117 ? -14.146 -0.011 -34.268 1.00 89.94 1117 THR A O 1
ATOM 8267 N N . ASP A 1 1118 ? -12.979 0.694 -36.074 1.00 80.94 1118 ASP A N 1
ATOM 8268 C CA . ASP A 1 1118 ? -14.110 0.963 -36.969 1.00 80.94 1118 ASP A CA 1
ATOM 8269 C C . ASP A 1 1118 ? -14.278 -0.149 -38.021 1.00 80.94 1118 ASP A C 1
ATOM 8271 O O . ASP A 1 1118 ? -15.362 -0.718 -38.149 1.00 80.94 1118 ASP A O 1
ATOM 8275 N N . ASP A 1 1119 ? -13.195 -0.500 -38.725 1.00 75.69 1119 ASP A N 1
ATOM 8276 C CA . ASP A 1 1119 ? -13.198 -1.442 -39.859 1.00 75.69 1119 ASP A CA 1
ATOM 8277 C C . ASP A 1 1119 ? -12.886 -2.900 -39.459 1.00 75.69 1119 ASP A C 1
ATOM 8279 O O . ASP A 1 1119 ? -13.196 -3.833 -40.198 1.00 75.69 1119 ASP A O 1
ATOM 8283 N N . PHE A 1 1120 ? -12.238 -3.094 -38.304 1.00 71.56 1120 PHE A N 1
ATOM 8284 C CA . PHE A 1 1120 ? -11.724 -4.374 -37.789 1.00 71.56 1120 PHE A CA 1
ATOM 8285 C C . PHE A 1 1120 ? -10.939 -5.222 -38.816 1.00 71.56 1120 PHE A C 1
ATOM 8287 O O . PHE A 1 1120 ? -11.218 -6.396 -39.062 1.00 71.56 1120 PHE A O 1
ATOM 8294 N N . ALA A 1 1121 ? -9.907 -4.612 -39.401 1.00 87.12 1121 ALA A N 1
ATOM 8295 C CA . ALA A 1 1121 ? -8.997 -5.221 -40.373 1.00 87.12 1121 ALA A CA 1
ATOM 8296 C C . ALA A 1 1121 ? -7.736 -5.865 -39.744 1.00 87.12 1121 ALA A C 1
ATOM 8298 O O . ALA A 1 1121 ? -6.809 -6.243 -40.473 1.00 87.12 1121 ALA A O 1
ATOM 8299 N N . VAL A 1 1122 ? -7.686 -5.982 -38.409 1.00 92.31 1122 VAL A N 1
ATOM 8300 C CA . VAL A 1 1122 ? -6.554 -6.548 -37.654 1.00 92.31 1122 VAL A CA 1
ATOM 8301 C C . VAL A 1 1122 ? -6.408 -8.056 -37.887 1.00 92.31 1122 VAL A C 1
ATOM 8303 O O . VAL A 1 1122 ? -7.376 -8.812 -37.916 1.00 92.31 1122 VAL A O 1
ATOM 8306 N N . HIS A 1 1123 ? -5.158 -8.492 -38.018 1.00 93.50 1123 HIS A N 1
ATOM 8307 C CA . HIS A 1 1123 ? -4.732 -9.885 -38.150 1.00 93.50 1123 HIS A CA 1
ATOM 8308 C C . HIS A 1 1123 ? -3.415 -10.100 -37.390 1.00 93.50 1123 HIS A C 1
ATOM 8310 O O . HIS A 1 1123 ? -2.724 -9.138 -37.057 1.00 93.50 1123 HIS A O 1
ATOM 8316 N N . THR A 1 1124 ? -3.002 -11.355 -37.211 1.00 90.38 1124 THR A N 1
ATOM 8317 C CA . THR A 1 1124 ? -1.838 -11.803 -36.402 1.00 90.38 1124 THR A CA 1
ATOM 8318 C C . THR A 1 1124 ? -0.446 -11.273 -36.783 1.00 90.38 1124 THR A C 1
ATOM 8320 O O . THR A 1 1124 ? 0.549 -11.689 -36.189 1.00 90.38 1124 THR A O 1
ATOM 8323 N N . ARG A 1 1125 ? -0.358 -10.395 -37.789 1.00 90.25 1125 ARG A N 1
ATOM 8324 C CA . ARG A 1 1125 ? 0.866 -9.722 -38.269 1.00 90.25 1125 ARG A CA 1
ATOM 8325 C C . ARG A 1 1125 ? 0.672 -8.221 -38.523 1.00 90.25 1125 ARG A C 1
ATOM 8327 O O . ARG A 1 1125 ? 1.499 -7.592 -39.181 1.00 90.25 1125 ARG A O 1
ATOM 8334 N N . TRP A 1 1126 ? -0.461 -7.661 -38.100 1.00 94.12 1126 TRP A N 1
ATOM 8335 C CA . TRP A 1 1126 ? -0.868 -6.291 -38.420 1.00 94.12 1126 TRP A CA 1
ATOM 8336 C C . TRP A 1 1126 ? 0.121 -5.255 -37.861 1.00 94.12 1126 TRP A C 1
ATOM 8338 O O . TRP A 1 1126 ? 0.412 -4.269 -38.531 1.00 94.12 1126 TRP A O 1
ATOM 8348 N N . ILE A 1 1127 ? 0.726 -5.533 -36.698 1.00 92.56 1127 ILE A N 1
ATOM 8349 C CA . ILE A 1 1127 ? 1.754 -4.682 -36.077 1.00 92.56 1127 ILE A CA 1
ATOM 8350 C C . ILE A 1 1127 ? 2.998 -4.562 -36.969 1.00 92.56 1127 ILE A C 1
ATOM 8352 O O . ILE A 1 1127 ? 3.495 -3.459 -37.174 1.00 92.56 1127 ILE A O 1
ATOM 8356 N N . GLU A 1 1128 ? 3.498 -5.672 -37.522 1.00 88.69 1128 GLU A N 1
ATOM 8357 C CA . GLU A 1 1128 ? 4.721 -5.692 -38.341 1.00 88.69 1128 GLU A CA 1
ATOM 8358 C C . GLU A 1 1128 ? 4.502 -5.366 -39.823 1.00 88.69 1128 GLU A C 1
ATOM 8360 O O . GLU A 1 1128 ? 5.471 -5.333 -40.581 1.00 88.69 1128 GLU A O 1
ATOM 8365 N N . THR A 1 1129 ? 3.254 -5.200 -40.266 1.00 89.56 1129 THR A N 1
ATOM 8366 C CA . THR A 1 1129 ? 2.925 -4.945 -41.677 1.00 89.56 1129 THR A CA 1
ATOM 8367 C C . THR A 1 1129 ? 2.207 -3.613 -41.832 1.00 89.56 1129 THR A C 1
ATOM 8369 O O . THR A 1 1129 ? 2.831 -2.614 -42.171 1.00 89.56 1129 THR A O 1
ATOM 8372 N N . ASP A 1 1130 ? 0.913 -3.583 -41.546 1.00 91.00 1130 ASP A N 1
ATOM 8373 C CA . ASP A 1 1130 ? 0.039 -2.454 -41.864 1.00 91.00 1130 ASP A CA 1
ATOM 8374 C C . ASP A 1 1130 ? 0.167 -1.283 -40.868 1.00 91.00 1130 ASP A C 1
ATOM 8376 O O . ASP A 1 1130 ? -0.073 -0.130 -41.224 1.00 91.00 1130 ASP A O 1
ATOM 8380 N N . PHE A 1 1131 ? 0.536 -1.564 -39.614 1.00 93.50 1131 PHE A N 1
ATOM 8381 C CA . PHE A 1 1131 ? 0.631 -0.570 -38.538 1.00 93.50 1131 PHE A CA 1
ATOM 8382 C C . PHE A 1 1131 ? 2.064 -0.072 -38.282 1.00 93.50 1131 PHE A C 1
ATOM 8384 O O . PHE A 1 1131 ? 2.238 0.924 -37.580 1.00 93.50 1131 PHE A O 1
ATOM 8391 N N . ALA A 1 1132 ? 3.085 -0.712 -38.863 1.00 89.38 1132 ALA A N 1
ATOM 8392 C CA . ALA A 1 1132 ? 4.498 -0.446 -38.571 1.00 89.38 1132 ALA A CA 1
ATOM 8393 C C . ALA A 1 1132 ? 4.895 1.030 -38.782 1.00 89.38 1132 ALA A C 1
ATOM 8395 O O . ALA A 1 1132 ? 5.442 1.658 -37.874 1.00 89.38 1132 ALA A O 1
ATOM 8396 N N . ASP A 1 1133 ? 4.539 1.611 -39.932 1.00 88.50 1133 ASP A N 1
ATOM 8397 C CA . ASP A 1 1133 ? 4.818 3.021 -40.248 1.00 88.50 1133 ASP A CA 1
ATOM 8398 C C . ASP A 1 1133 ? 4.085 3.983 -39.298 1.00 88.50 1133 ASP A C 1
ATOM 8400 O O . ASP A 1 1133 ? 4.631 5.011 -38.889 1.00 88.50 1133 ASP A O 1
ATOM 8404 N N . ARG A 1 1134 ? 2.846 3.648 -38.905 1.00 90.00 1134 ARG A N 1
ATOM 8405 C CA . ARG A 1 1134 ? 2.062 4.464 -37.965 1.00 90.00 1134 ARG A CA 1
ATOM 8406 C C . ARG A 1 1134 ? 2.648 4.398 -36.559 1.00 90.00 1134 ARG A C 1
ATOM 8408 O O . ARG A 1 1134 ? 2.711 5.428 -35.895 1.00 90.00 1134 ARG A O 1
ATOM 8415 N N . LEU A 1 1135 ? 3.106 3.226 -36.123 1.00 89.94 1135 LEU A N 1
ATOM 8416 C CA . LEU A 1 1135 ? 3.768 3.040 -34.836 1.00 89.94 1135 LEU A CA 1
ATOM 8417 C C . LEU A 1 1135 ? 5.078 3.837 -34.766 1.00 89.94 1135 LEU A C 1
ATOM 8419 O O . LEU A 1 1135 ? 5.265 4.602 -33.822 1.00 89.94 1135 LEU A O 1
ATOM 8423 N N . ALA A 1 1136 ? 5.925 3.734 -35.794 1.00 87.62 1136 ALA A N 1
ATOM 8424 C CA . ALA A 1 1136 ? 7.180 4.483 -35.890 1.00 87.62 1136 ALA A CA 1
ATOM 8425 C C . ALA A 1 1136 ? 6.971 6.011 -35.926 1.00 87.62 1136 ALA A C 1
ATOM 8427 O O . ALA A 1 1136 ? 7.793 6.763 -35.407 1.00 87.62 1136 ALA A O 1
ATOM 8428 N N . ALA A 1 1137 ? 5.863 6.485 -36.505 1.00 86.88 1137 ALA A N 1
ATOM 8429 C CA . ALA A 1 1137 ? 5.500 7.902 -36.484 1.00 86.88 1137 ALA A CA 1
ATOM 8430 C C . ALA A 1 1137 ? 4.893 8.363 -35.141 1.00 86.88 1137 ALA A C 1
ATOM 8432 O O . ALA A 1 1137 ? 5.071 9.519 -34.755 1.00 86.88 1137 ALA A O 1
ATOM 8433 N N . ALA A 1 1138 ? 4.158 7.491 -34.441 1.00 85.50 1138 ALA A N 1
ATOM 8434 C CA . ALA A 1 1138 ? 3.388 7.841 -33.244 1.00 85.50 1138 ALA A CA 1
ATOM 8435 C C . ALA A 1 1138 ? 4.160 7.687 -31.923 1.00 85.50 1138 ALA A C 1
ATOM 8437 O O . ALA A 1 1138 ? 3.834 8.374 -30.953 1.00 85.50 1138 ALA A O 1
ATOM 8438 N N . VAL A 1 1139 ? 5.156 6.798 -31.861 1.00 89.88 1139 VAL A N 1
ATOM 8439 C CA . VAL A 1 1139 ? 5.885 6.471 -30.628 1.00 89.88 1139 VAL A CA 1
ATOM 8440 C C . VAL A 1 1139 ? 7.367 6.788 -30.784 1.00 89.88 1139 VAL A C 1
ATOM 8442 O O . VAL A 1 1139 ? 8.034 6.281 -31.680 1.00 89.88 1139 VAL A O 1
ATOM 8445 N N . GLN A 1 1140 ? 7.884 7.624 -29.885 1.00 86.31 1140 GLN A N 1
ATOM 8446 C CA . GLN A 1 1140 ? 9.313 7.918 -29.801 1.00 86.31 1140 GLN A CA 1
ATOM 8447 C C . GLN A 1 1140 ? 10.018 6.915 -28.872 1.00 86.31 1140 GLN A C 1
ATOM 8449 O O . GLN A 1 1140 ? 9.403 6.479 -27.896 1.00 86.31 1140 GLN A O 1
ATOM 8454 N N . PRO A 1 1141 ? 11.291 6.568 -29.141 1.00 85.62 1141 PRO A N 1
ATOM 8455 C CA . PRO A 1 1141 ? 12.127 5.797 -28.225 1.00 85.62 1141 PRO A CA 1
ATOM 8456 C C . PRO A 1 1141 ? 12.180 6.406 -26.822 1.00 85.62 1141 PRO A C 1
ATOM 8458 O O . PRO A 1 1141 ? 12.309 7.623 -26.682 1.00 85.62 1141 PRO A O 1
ATOM 8461 N N . ALA A 1 1142 ? 12.156 5.562 -25.794 1.00 80.00 1142 ALA A N 1
ATOM 8462 C CA . ALA A 1 1142 ? 12.344 5.995 -24.416 1.00 80.00 1142 ALA A CA 1
ATOM 8463 C C . ALA A 1 1142 ? 13.826 6.291 -24.105 1.00 80.00 1142 ALA A C 1
ATOM 8465 O O . ALA A 1 1142 ? 14.753 5.847 -24.809 1.00 80.00 1142 ALA A O 1
ATOM 8466 N N . ASP A 1 1143 ? 14.039 7.036 -23.018 1.00 74.75 1143 ASP A N 1
ATOM 8467 C CA . ASP A 1 1143 ? 15.357 7.235 -22.421 1.00 74.75 1143 ASP A CA 1
ATOM 8468 C C . ASP A 1 1143 ? 15.903 5.913 -21.864 1.00 74.75 1143 ASP A C 1
ATOM 8470 O O . ASP A 1 1143 ? 15.163 5.058 -21.372 1.00 74.75 1143 ASP A O 1
ATOM 8474 N N . ARG A 1 1144 ? 17.224 5.720 -21.959 1.00 64.94 1144 ARG A N 1
ATOM 8475 C CA . ARG A 1 1144 ? 17.870 4.503 -21.451 1.00 64.94 1144 ARG A CA 1
ATOM 8476 C C . ARG A 1 1144 ? 17.963 4.548 -19.929 1.00 64.94 1144 ARG A C 1
ATOM 8478 O O . ARG A 1 1144 ? 18.602 5.436 -19.373 1.00 64.94 1144 ARG A O 1
ATOM 8485 N N . VAL A 1 1145 ? 17.406 3.526 -19.290 1.00 58.00 1145 VAL A N 1
ATOM 8486 C CA . VAL A 1 1145 ? 17.493 3.292 -17.846 1.00 58.00 1145 VAL A CA 1
ATOM 8487 C C . VAL A 1 1145 ? 18.561 2.232 -17.583 1.00 58.00 1145 VAL A C 1
ATOM 8489 O O . VAL A 1 1145 ? 18.592 1.201 -18.255 1.00 58.00 1145 VAL A O 1
ATOM 8492 N N . THR A 1 1146 ? 19.448 2.482 -16.621 1.00 54.00 1146 THR A N 1
ATOM 8493 C CA . THR A 1 1146 ? 20.431 1.489 -16.166 1.00 54.00 1146 THR A CA 1
ATOM 8494 C C . THR A 1 1146 ? 19.769 0.567 -15.137 1.00 54.00 1146 THR A C 1
ATOM 8496 O O . THR A 1 1146 ? 19.283 1.081 -14.127 1.00 54.00 1146 THR A O 1
ATOM 8499 N N . PRO A 1 1147 ? 19.755 -0.766 -15.330 1.00 52.12 1147 PRO A N 1
ATOM 8500 C CA . PRO A 1 1147 ? 19.199 -1.688 -14.344 1.00 52.12 1147 PRO A CA 1
ATOM 8501 C C . PRO A 1 1147 ? 19.940 -1.602 -13.004 1.00 52.12 1147 PRO A C 1
ATOM 8503 O O . PRO A 1 1147 ? 21.172 -1.555 -12.969 1.00 52.12 1147 PRO A O 1
ATOM 8506 N N . VAL A 1 1148 ? 19.196 -1.625 -11.897 1.00 55.28 1148 VAL A N 1
ATOM 8507 C CA . VAL A 1 1148 ? 19.774 -1.761 -10.553 1.00 55.28 1148 VAL A CA 1
ATOM 8508 C C . VAL A 1 1148 ? 20.162 -3.234 -10.346 1.00 55.28 1148 VAL A C 1
ATOM 8510 O O . VAL A 1 1148 ? 19.299 -4.094 -10.533 1.00 55.28 1148 VAL A O 1
ATOM 8513 N N . PRO A 1 1149 ? 21.418 -3.560 -9.979 1.00 54.25 1149 PRO A N 1
ATOM 8514 C CA . PRO A 1 1149 ? 21.822 -4.945 -9.740 1.00 54.25 1149 PRO A CA 1
ATOM 8515 C C . PRO A 1 1149 ? 21.083 -5.571 -8.551 1.00 54.25 1149 PRO A C 1
ATOM 8517 O O . PRO A 1 1149 ? 20.972 -4.941 -7.497 1.00 54.25 1149 PRO A O 1
ATOM 8520 N N . ASP A 1 1150 ? 20.655 -6.829 -8.694 1.00 55.12 1150 ASP A N 1
ATOM 8521 C CA . ASP A 1 1150 ? 20.067 -7.612 -7.600 1.00 55.12 1150 ASP A CA 1
ATOM 8522 C C . ASP A 1 1150 ? 20.997 -7.632 -6.375 1.00 55.12 1150 ASP A C 1
ATOM 8524 O O . ASP A 1 1150 ? 22.199 -7.895 -6.485 1.00 55.12 1150 ASP A O 1
ATOM 8528 N N . GLN A 1 1151 ? 20.439 -7.425 -5.182 1.00 60.56 1151 GLN A N 1
ATOM 8529 C CA . GLN A 1 1151 ? 21.199 -7.561 -3.941 1.00 60.56 1151 GLN A CA 1
ATOM 8530 C C . GLN A 1 1151 ? 21.428 -9.048 -3.612 1.00 60.56 1151 GLN A C 1
ATOM 8532 O O . GLN A 1 1151 ? 20.451 -9.764 -3.375 1.00 60.56 1151 GLN A O 1
ATOM 8537 N N . PRO A 1 1152 ? 22.682 -9.532 -3.527 1.00 64.69 1152 PRO A N 1
ATOM 8538 C CA . PRO A 1 1152 ? 22.954 -10.927 -3.194 1.00 64.69 1152 PRO A CA 1
ATOM 8539 C C . PRO A 1 1152 ? 22.498 -11.279 -1.770 1.00 64.69 1152 PRO A C 1
ATOM 8541 O O . PRO A 1 1152 ? 22.656 -10.493 -0.831 1.00 64.69 1152 PRO A O 1
ATOM 8544 N N . MET A 1 1153 ? 21.963 -12.490 -1.603 1.00 73.69 1153 MET A N 1
ATOM 8545 C CA . MET A 1 1153 ? 21.520 -13.029 -0.313 1.00 73.69 1153 MET A CA 1
ATOM 8546 C C . MET A 1 1153 ? 22.620 -13.877 0.337 1.00 73.69 1153 MET A C 1
ATOM 8548 O O . MET A 1 1153 ? 23.028 -14.912 -0.195 1.00 73.69 1153 MET A O 1
ATOM 8552 N N . LEU A 1 1154 ? 23.062 -13.485 1.533 1.00 78.31 1154 LEU A N 1
ATOM 8553 C CA . LEU A 1 1154 ? 23.919 -14.300 2.384 1.00 78.31 1154 LEU A CA 1
ATOM 8554 C C . LEU A 1 1154 ? 23.067 -15.315 3.156 1.00 78.31 1154 LEU A C 1
ATOM 8556 O O . LEU A 1 1154 ? 22.264 -14.949 4.014 1.00 78.31 1154 LEU A O 1
ATOM 8560 N N . ARG A 1 1155 ? 23.283 -16.601 2.873 1.00 80.19 1155 ARG A N 1
ATOM 8561 C CA . ARG A 1 1155 ? 22.680 -17.727 3.599 1.00 80.19 1155 ARG A CA 1
ATOM 8562 C C . ARG A 1 1155 ? 23.648 -18.245 4.655 1.00 80.19 1155 ARG A C 1
ATOM 8564 O O . ARG A 1 1155 ? 24.790 -18.577 4.337 1.00 80.19 1155 ARG A O 1
ATOM 8571 N N . LEU A 1 1156 ? 23.201 -18.320 5.903 1.00 80.31 1156 LEU A N 1
ATOM 8572 C CA . LEU A 1 1156 ? 24.004 -18.754 7.045 1.00 80.31 1156 LEU A CA 1
ATOM 8573 C C . LEU A 1 1156 ? 23.142 -19.501 8.065 1.00 80.31 1156 LEU A C 1
ATOM 8575 O O . LEU A 1 1156 ? 21.960 -19.217 8.216 1.00 80.31 1156 LEU A O 1
ATOM 8579 N N . SER A 1 1157 ? 23.732 -20.446 8.791 1.00 80.56 1157 SER A N 1
ATOM 8580 C CA . SER A 1 1157 ? 23.019 -21.177 9.841 1.00 80.56 1157 SER A CA 1
ATOM 8581 C C . SER A 1 1157 ? 23.336 -20.599 11.215 1.00 80.56 1157 SER A C 1
ATOM 8583 O O . SER A 1 1157 ? 24.505 -20.485 11.581 1.00 80.56 1157 SER A O 1
ATOM 8585 N N . ILE A 1 1158 ? 22.298 -20.297 11.989 1.00 81.31 1158 ILE A N 1
ATOM 8586 C CA . ILE A 1 1158 ? 22.380 -19.908 13.401 1.00 81.31 1158 ILE A CA 1
ATOM 8587 C C . ILE A 1 1158 ? 21.849 -21.040 14.286 1.00 81.31 1158 ILE A C 1
ATOM 8589 O O . ILE A 1 1158 ? 21.100 -21.900 13.826 1.00 81.31 1158 ILE A O 1
ATOM 8593 N N . GLU A 1 1159 ? 22.224 -21.056 15.563 1.00 76.81 1159 GLU A N 1
ATOM 8594 C CA . GLU A 1 1159 ? 21.651 -21.978 16.548 1.00 76.81 1159 GLU A CA 1
ATOM 8595 C C . GLU A 1 1159 ? 20.841 -21.181 17.578 1.00 76.81 1159 GLU A C 1
ATOM 8597 O O . GLU A 1 1159 ? 21.373 -20.277 18.218 1.00 76.81 1159 GLU A O 1
ATOM 8602 N N . ILE A 1 1160 ? 19.556 -21.510 17.721 1.00 77.88 1160 ILE A N 1
ATOM 8603 C CA . ILE A 1 1160 ? 18.635 -20.928 18.705 1.00 77.88 1160 ILE A CA 1
ATOM 8604 C C . ILE A 1 1160 ? 18.116 -22.087 19.562 1.00 77.88 1160 ILE A C 1
ATOM 8606 O O . ILE A 1 1160 ? 17.634 -23.084 19.030 1.00 77.88 1160 ILE A O 1
ATOM 8610 N N . ASP A 1 1161 ? 18.259 -21.995 20.886 1.00 57.41 1161 ASP A N 1
ATOM 8611 C CA . ASP A 1 1161 ? 17.820 -23.018 21.853 1.00 57.41 1161 ASP A CA 1
ATOM 8612 C C . ASP A 1 1161 ? 18.266 -24.463 21.525 1.00 57.41 1161 ASP A C 1
ATOM 8614 O O . ASP A 1 1161 ? 17.524 -25.434 21.710 1.00 57.41 1161 ASP A O 1
ATOM 8618 N N . GLY A 1 1162 ? 19.493 -24.625 21.015 1.00 65.56 1162 GLY A N 1
ATOM 8619 C CA . GLY A 1 1162 ? 20.048 -25.928 20.621 1.00 65.56 1162 GLY A CA 1
ATOM 8620 C C . GLY A 1 1162 ? 19.483 -26.489 19.310 1.00 65.56 1162 GLY A C 1
ATOM 8621 O O . GLY A 1 1162 ? 19.678 -27.667 19.004 1.00 65.56 1162 GLY A O 1
ATOM 8622 N N . ARG A 1 1163 ? 18.752 -25.676 18.538 1.00 51.94 1163 ARG A N 1
ATOM 8623 C CA . ARG A 1 1163 ? 18.225 -26.012 17.213 1.00 51.94 1163 ARG A CA 1
ATOM 8624 C C . ARG A 1 1163 ? 18.909 -25.156 16.162 1.00 51.94 1163 ARG A C 1
ATOM 8626 O O . ARG A 1 1163 ? 18.994 -23.941 16.298 1.00 51.94 1163 ARG A O 1
ATOM 8633 N N . ARG A 1 1164 ? 19.370 -25.790 15.087 1.00 75.75 1164 ARG A N 1
ATOM 8634 C CA . ARG A 1 1164 ? 19.887 -25.086 13.913 1.00 75.75 1164 ARG A CA 1
ATOM 8635 C C . ARG A 1 1164 ? 18.723 -24.489 13.121 1.00 75.75 1164 ARG A C 1
ATOM 8637 O O . ARG A 1 1164 ? 17.803 -25.216 12.751 1.00 75.75 1164 ARG A O 1
ATOM 8644 N N . HIS A 1 1165 ? 18.803 -23.195 12.848 1.00 74.75 1165 HIS A N 1
ATOM 8645 C CA . HIS A 1 1165 ? 17.935 -22.450 11.945 1.00 74.75 1165 HIS A CA 1
ATOM 8646 C C . HIS A 1 1165 ? 18.782 -21.925 10.787 1.00 74.75 1165 HIS A C 1
ATOM 8648 O O . HIS A 1 1165 ? 19.894 -21.444 11.004 1.00 74.75 1165 HIS A O 1
ATOM 8654 N N . ASP A 1 1166 ? 18.262 -22.000 9.568 1.00 76.31 1166 ASP A N 1
ATOM 8655 C CA . ASP A 1 1166 ? 18.904 -21.399 8.402 1.00 76.31 1166 ASP A CA 1
ATOM 8656 C C . ASP A 1 1166 ? 18.294 -20.014 8.156 1.00 76.31 1166 ASP A C 1
ATOM 8658 O O . ASP A 1 1166 ? 17.075 -19.845 8.172 1.00 76.31 1166 ASP A O 1
ATOM 8662 N N . LEU A 1 1167 ? 19.162 -19.018 7.999 1.00 78.88 1167 LEU A N 1
ATOM 8663 C CA . LEU A 1 1167 ? 18.845 -17.600 7.897 1.00 78.88 1167 LEU A CA 1
ATOM 8664 C C . LEU A 1 1167 ? 19.359 -17.079 6.550 1.00 78.88 1167 LEU A C 1
ATOM 8666 O O . LEU A 1 1167 ? 20.513 -17.318 6.190 1.00 78.88 1167 LEU A O 1
ATOM 8670 N N . ALA A 1 1168 ? 18.523 -16.344 5.823 1.00 72.31 1168 ALA A N 1
ATOM 8671 C CA . ALA A 1 1168 ? 18.914 -15.629 4.613 1.00 72.31 1168 ALA A CA 1
ATOM 8672 C C . ALA A 1 1168 ? 18.797 -14.122 4.869 1.00 72.31 1168 ALA A C 1
ATOM 8674 O O . ALA A 1 1168 ? 17.727 -13.642 5.233 1.00 72.31 1168 ALA A O 1
ATOM 8675 N N . LEU A 1 1169 ? 19.891 -13.383 4.687 1.00 75.62 1169 LEU A N 1
ATOM 8676 C CA . LEU A 1 1169 ? 19.955 -11.931 4.869 1.00 75.62 1169 LEU A CA 1
ATOM 8677 C C . LEU A 1 1169 ? 20.498 -11.269 3.596 1.00 75.62 1169 LEU A C 1
ATOM 8679 O O . LEU A 1 1169 ? 21.408 -11.832 2.985 1.00 75.62 1169 LEU A O 1
ATOM 8683 N N . PRO A 1 1170 ? 20.043 -10.066 3.207 1.00 69.44 1170 PRO A N 1
ATOM 8684 C CA . PRO A 1 1170 ? 20.728 -9.282 2.182 1.00 69.44 1170 PRO A CA 1
ATOM 8685 C C . PRO A 1 1170 ? 22.188 -9.055 2.596 1.00 69.44 1170 PRO A C 1
ATOM 8687 O O . PRO A 1 1170 ? 22.457 -8.668 3.734 1.00 69.44 1170 PRO A O 1
ATOM 8690 N N . GLN A 1 1171 ? 23.148 -9.277 1.695 1.00 62.41 1171 GLN A N 1
ATOM 8691 C CA . GLN A 1 1171 ? 24.580 -9.245 2.028 1.00 62.41 1171 GLN A CA 1
ATOM 8692 C C . GLN A 1 1171 ? 25.035 -7.888 2.604 1.00 62.41 1171 GLN A C 1
ATOM 8694 O O . GLN A 1 1171 ? 25.952 -7.843 3.425 1.00 62.41 1171 GLN A O 1
ATOM 8699 N N . GLY A 1 1172 ? 24.357 -6.792 2.239 1.00 59.69 1172 GLY A N 1
ATOM 8700 C CA . GLY A 1 1172 ? 24.586 -5.461 2.810 1.00 59.69 1172 GLY A CA 1
ATOM 8701 C C . GLY A 1 1172 ? 24.294 -5.355 4.314 1.00 59.69 1172 GLY A C 1
ATOM 8702 O O . GLY A 1 1172 ? 24.961 -4.585 4.998 1.00 59.69 1172 GLY A O 1
ATOM 8703 N N . LEU A 1 1173 ? 23.381 -6.169 4.859 1.00 54.66 1173 LEU A N 1
ATOM 8704 C CA . LEU A 1 1173 ? 22.983 -6.124 6.274 1.00 54.66 1173 LEU A CA 1
ATOM 8705 C C . LEU A 1 1173 ? 24.115 -6.561 7.228 1.00 54.66 1173 LEU A C 1
ATOM 8707 O O . LEU A 1 1173 ? 24.144 -6.166 8.389 1.00 54.66 1173 LEU A O 1
ATOM 8711 N N . LEU A 1 1174 ? 25.069 -7.358 6.733 1.00 50.12 1174 LEU A N 1
ATOM 8712 C CA . LEU A 1 1174 ? 26.239 -7.832 7.487 1.00 50.12 1174 LEU A CA 1
ATOM 8713 C C . LEU A 1 1174 ? 27.554 -7.144 7.079 1.00 50.12 1174 LEU A C 1
ATOM 8715 O O . LEU A 1 1174 ? 28.614 -7.458 7.626 1.00 50.12 1174 LEU A O 1
ATOM 8719 N N . ALA A 1 1175 ? 27.502 -6.155 6.179 1.00 44.00 1175 ALA A N 1
ATOM 8720 C CA . ALA A 1 1175 ? 28.675 -5.392 5.744 1.00 44.00 1175 ALA A CA 1
ATOM 8721 C C . ALA A 1 1175 ? 29.311 -4.539 6.865 1.00 44.00 1175 ALA A C 1
ATOM 8723 O O . ALA A 1 1175 ? 30.439 -4.074 6.716 1.00 44.00 1175 ALA A O 1
ATOM 8724 N N . ALA A 1 1176 ? 28.649 -4.405 8.019 1.00 41.31 1176 ALA A N 1
ATOM 8725 C CA . ALA A 1 1176 ? 29.216 -3.811 9.231 1.00 41.31 1176 ALA A CA 1
ATOM 8726 C C . ALA A 1 1176 ? 30.399 -4.607 9.838 1.00 41.31 1176 ALA A C 1
ATOM 8728 O O . ALA A 1 1176 ? 31.049 -4.110 10.757 1.00 41.31 1176 ALA A O 1
ATOM 8729 N N . ALA A 1 1177 ? 30.690 -5.833 9.367 1.00 35.38 1177 ALA A N 1
ATOM 8730 C CA . ALA A 1 1177 ? 31.708 -6.701 9.972 1.00 35.38 1177 ALA A CA 1
ATOM 8731 C C . ALA A 1 1177 ? 32.516 -7.590 8.992 1.00 35.38 1177 ALA A C 1
ATOM 8733 O O . ALA A 1 1177 ? 32.840 -8.730 9.328 1.00 35.38 1177 ALA A O 1
ATOM 8734 N N . ALA A 1 1178 ? 32.908 -7.094 7.809 1.00 28.61 1178 ALA A N 1
ATOM 8735 C CA . ALA A 1 1178 ? 33.903 -7.779 6.963 1.00 28.61 1178 ALA A CA 1
ATOM 8736 C C . ALA A 1 1178 ? 34.720 -6.813 6.075 1.00 28.61 1178 ALA A C 1
ATOM 8738 O O . ALA A 1 1178 ? 34.167 -5.833 5.578 1.00 28.61 1178 ALA A O 1
ATOM 8739 N N . PRO A 1 1179 ? 36.021 -7.075 5.820 1.00 30.81 1179 PRO A N 1
ATOM 8740 C CA . PRO A 1 1179 ? 36.789 -6.322 4.832 1.00 30.81 1179 PRO A CA 1
ATOM 8741 C C . PRO A 1 1179 ? 36.347 -6.700 3.410 1.00 30.81 1179 PRO A C 1
ATOM 8743 O O . PRO A 1 1179 ? 36.148 -7.877 3.107 1.00 30.81 1179 PRO A O 1
ATOM 8746 N N . ALA A 1 1180 ? 36.217 -5.702 2.535 1.00 32.75 1180 ALA A N 1
ATOM 8747 C CA . ALA A 1 1180 ? 35.720 -5.891 1.175 1.00 32.75 1180 ALA A CA 1
ATOM 8748 C C . ALA A 1 1180 ? 36.593 -6.853 0.345 1.00 32.75 1180 ALA A C 1
ATOM 8750 O O . ALA A 1 1180 ? 37.815 -6.698 0.258 1.00 32.75 1180 ALA A O 1
ATOM 8751 N N . ALA A 1 1181 ? 35.941 -7.810 -0.319 1.00 28.62 1181 ALA A N 1
ATOM 8752 C CA . ALA A 1 1181 ? 36.519 -8.521 -1.455 1.00 28.62 1181 ALA A CA 1
ATOM 8753 C C . ALA A 1 1181 ? 36.646 -7.557 -2.658 1.00 28.62 1181 ALA A C 1
ATOM 8755 O O . ALA A 1 1181 ? 35.864 -6.609 -2.756 1.00 28.62 1181 ALA A O 1
ATOM 8756 N N . PRO A 1 1182 ? 37.622 -7.751 -3.564 1.00 27.61 1182 PRO A N 1
ATOM 8757 C CA . PRO A 1 1182 ? 37.842 -6.830 -4.676 1.00 27.61 1182 PRO A CA 1
ATOM 8758 C C . PRO A 1 1182 ? 36.691 -6.910 -5.685 1.00 27.61 1182 PRO A C 1
ATOM 8760 O O . PRO A 1 1182 ? 36.357 -7.999 -6.148 1.00 27.61 1182 PRO A O 1
ATOM 8763 N N . GLN A 1 1183 ? 36.114 -5.761 -6.040 1.00 33.06 1183 GLN A N 1
ATOM 8764 C CA . GLN A 1 1183 ? 35.066 -5.685 -7.056 1.00 33.06 1183 GLN A CA 1
ATOM 8765 C C . GLN A 1 1183 ? 35.659 -5.542 -8.466 1.00 33.06 1183 GLN A C 1
ATOM 8767 O O . GLN A 1 1183 ? 36.744 -4.986 -8.651 1.00 33.06 1183 GLN A O 1
ATOM 8772 N N . GLU A 1 1184 ? 34.951 -6.118 -9.435 1.00 32.34 1184 GLU A N 1
ATOM 8773 C CA . GLU A 1 1184 ? 35.394 -6.327 -10.814 1.00 32.34 1184 GLU A CA 1
ATOM 8774 C C . GLU A 1 1184 ? 35.483 -5.037 -11.652 1.00 32.34 1184 GLU A C 1
ATOM 8776 O O . GLU A 1 1184 ? 35.127 -3.941 -11.218 1.00 32.34 1184 GLU A O 1
ATOM 8781 N N . ALA A 1 1185 ? 36.055 -5.179 -12.849 1.00 31.34 1185 ALA A N 1
ATOM 8782 C CA . ALA A 1 1185 ? 36.521 -4.077 -13.683 1.00 31.34 1185 ALA A CA 1
ATOM 8783 C C . ALA A 1 1185 ? 35.404 -3.155 -14.205 1.00 31.34 1185 ALA A C 1
ATOM 8785 O O . ALA A 1 1185 ? 34.273 -3.573 -14.446 1.00 31.34 1185 ALA A O 1
ATOM 8786 N N . ALA A 1 1186 ? 35.773 -1.895 -14.452 1.00 40.41 1186 ALA A N 1
ATOM 8787 C CA . ALA A 1 1186 ? 34.924 -0.923 -15.132 1.00 40.41 1186 ALA A CA 1
ATOM 8788 C C . ALA A 1 1186 ? 34.508 -1.416 -16.529 1.00 40.41 1186 ALA A C 1
ATOM 8790 O O . ALA A 1 1186 ? 35.316 -2.007 -17.248 1.00 40.41 1186 ALA A O 1
ATOM 8791 N N . SER A 1 1187 ? 33.268 -1.121 -16.927 1.00 48.31 1187 SER A N 1
ATOM 8792 C CA . SER A 1 1187 ? 32.782 -1.380 -18.283 1.00 48.31 1187 SER A CA 1
ATOM 8793 C C . SER A 1 1187 ? 33.557 -0.530 -19.289 1.00 48.31 1187 SER A C 1
ATOM 8795 O O . SER A 1 1187 ? 33.473 0.700 -19.267 1.00 48.31 1187 SER A O 1
ATOM 8797 N N . ASP A 1 1188 ? 34.300 -1.194 -20.162 1.00 67.25 1188 ASP A N 1
ATOM 8798 C CA . ASP A 1 1188 ? 35.022 -0.579 -21.270 1.00 67.25 1188 ASP A CA 1
ATOM 8799 C C . ASP A 1 1188 ? 34.008 0.033 -22.264 1.00 67.25 1188 ASP A C 1
ATOM 8801 O O . ASP A 1 1188 ? 33.176 -0.712 -22.786 1.00 67.25 1188 ASP A O 1
ATOM 8805 N N . PRO A 1 1189 ? 34.001 1.362 -22.498 1.00 63.69 1189 PRO A N 1
ATOM 8806 C CA . PRO A 1 1189 ? 32.998 2.015 -23.346 1.00 63.69 1189 PRO A CA 1
ATOM 8807 C C . PRO A 1 1189 ? 33.102 1.598 -24.818 1.00 63.69 1189 PRO A C 1
ATOM 8809 O O . PRO A 1 1189 ? 32.098 1.642 -25.526 1.00 63.69 1189 PRO A O 1
ATOM 8812 N N . ASP A 1 1190 ? 34.278 1.130 -25.244 1.00 79.00 1190 ASP A N 1
ATOM 8813 C CA . ASP A 1 1190 ? 34.507 0.573 -26.575 1.00 79.00 1190 ASP A CA 1
ATOM 8814 C C . ASP A 1 1190 ? 33.918 -0.851 -26.696 1.00 79.00 1190 ASP A C 1
ATOM 8816 O O . ASP A 1 1190 ? 33.847 -1.410 -27.788 1.00 79.00 1190 ASP A O 1
ATOM 8820 N N . CYS A 1 1191 ? 33.513 -1.490 -25.589 1.00 83.12 1191 CYS A N 1
ATOM 8821 C CA . CYS A 1 1191 ? 33.031 -2.871 -25.560 1.00 83.12 1191 CYS A CA 1
ATOM 8822 C C . CYS A 1 1191 ? 31.507 -2.962 -25.746 1.00 83.12 1191 CYS A C 1
ATOM 8824 O O . CYS A 1 1191 ? 30.710 -2.761 -24.824 1.00 83.12 1191 CYS A O 1
ATOM 8826 N N . VAL A 1 1192 ? 31.088 -3.362 -26.946 1.00 86.81 1192 VAL A N 1
ATOM 8827 C CA . VAL A 1 1192 ? 29.698 -3.710 -27.239 1.00 86.81 1192 VAL A CA 1
ATOM 8828 C C . VAL A 1 1192 ? 29.352 -5.027 -26.551 1.00 86.81 1192 VAL A C 1
ATOM 8830 O O . VAL A 1 1192 ? 29.920 -6.079 -26.852 1.00 86.81 1192 VAL A O 1
ATOM 8833 N N . SER A 1 1193 ? 28.381 -4.974 -25.644 1.00 89.19 1193 SER A N 1
ATOM 8834 C CA . SER A 1 1193 ? 27.910 -6.122 -24.865 1.00 89.19 1193 SER A CA 1
ATOM 8835 C C . SER A 1 1193 ? 26.546 -6.623 -25.351 1.00 89.19 1193 SER A C 1
ATOM 8837 O O . SER A 1 1193 ? 25.775 -5.878 -25.954 1.00 89.19 1193 SER A O 1
ATOM 8839 N N . ALA A 1 1194 ? 26.232 -7.891 -25.085 1.00 82.62 1194 ALA A N 1
ATOM 8840 C CA . ALA A 1 1194 ? 24.957 -8.513 -25.427 1.00 82.62 1194 ALA A CA 1
ATOM 8841 C C . ALA A 1 1194 ? 23.790 -7.857 -24.646 1.00 82.62 1194 ALA A C 1
ATOM 8843 O O . ALA A 1 1194 ? 23.761 -7.946 -23.417 1.00 82.62 1194 ALA A O 1
ATOM 8844 N N . PRO A 1 1195 ? 22.801 -7.225 -25.312 1.00 73.88 1195 PRO A N 1
ATOM 8845 C CA . PRO A 1 1195 ? 21.705 -6.517 -24.642 1.00 73.88 1195 PRO A CA 1
ATOM 8846 C C . PRO A 1 1195 ? 20.618 -7.458 -24.108 1.00 73.88 1195 PRO A C 1
ATOM 8848 O O . PRO A 1 1195 ? 19.779 -7.044 -23.316 1.00 73.88 1195 PRO A O 1
ATOM 8851 N N . VAL A 1 1196 ? 20.625 -8.728 -24.516 1.00 73.81 1196 VAL A N 1
ATOM 8852 C CA . VAL A 1 1196 ? 19.712 -9.781 -24.053 1.00 73.81 1196 VAL A CA 1
ATOM 8853 C C . VAL A 1 1196 ? 20.491 -11.082 -23.881 1.00 73.81 1196 VAL A C 1
ATOM 8855 O O . VAL A 1 1196 ? 21.479 -11.306 -24.582 1.00 73.81 1196 VAL A O 1
ATOM 8858 N N . ALA A 1 1197 ? 20.045 -11.950 -22.972 1.00 75.00 1197 ALA A N 1
ATOM 8859 C CA . ALA A 1 1197 ? 20.581 -13.304 -22.879 1.00 75.00 1197 ALA A CA 1
ATOM 8860 C C . ALA A 1 1197 ? 20.052 -14.152 -24.051 1.00 75.00 1197 ALA A C 1
ATOM 8862 O O . ALA A 1 1197 ? 18.841 -14.276 -24.229 1.00 75.00 1197 ALA A O 1
ATOM 8863 N N . GLY A 1 1198 ? 20.942 -14.729 -24.856 1.00 79.06 1198 GLY A N 1
ATOM 8864 C CA . GLY A 1 1198 ? 20.573 -15.431 -26.086 1.00 79.06 1198 GLY A CA 1
ATOM 8865 C C . GLY A 1 1198 ? 21.772 -16.025 -26.820 1.00 79.06 1198 GLY A C 1
ATOM 8866 O O . GLY A 1 1198 ? 22.907 -15.921 -26.366 1.00 79.06 1198 GLY A O 1
ATOM 8867 N N . THR A 1 1199 ? 21.530 -16.661 -27.962 1.00 83.50 1199 THR A N 1
ATOM 8868 C CA . THR A 1 1199 ? 22.584 -17.255 -28.799 1.00 83.50 1199 THR A CA 1
ATOM 8869 C C . THR A 1 1199 ? 22.993 -16.274 -29.889 1.00 83.50 1199 THR A C 1
ATOM 8871 O O . THR A 1 1199 ? 22.140 -15.782 -30.620 1.00 83.50 1199 THR A O 1
ATOM 8874 N N . LEU A 1 1200 ? 24.285 -15.985 -30.035 1.00 87.31 1200 LEU A N 1
ATOM 8875 C CA . LEU A 1 1200 ? 24.793 -15.154 -31.127 1.00 87.31 1200 LEU A CA 1
ATOM 8876 C C . LEU A 1 1200 ? 24.601 -15.883 -32.465 1.00 87.31 1200 LEU A C 1
ATOM 8878 O O . LEU A 1 1200 ? 25.345 -16.804 -32.784 1.00 87.31 1200 LEU A O 1
ATOM 8882 N N . SER A 1 1201 ? 23.576 -15.495 -33.220 1.00 81.69 1201 SER A N 1
ATOM 8883 C CA . SER A 1 1201 ? 23.108 -16.222 -34.406 1.00 81.69 1201 SER A CA 1
ATOM 8884 C C . SER A 1 1201 ? 23.891 -15.897 -35.679 1.00 81.69 1201 SER A C 1
ATOM 8886 O O . SER A 1 1201 ? 24.102 -16.789 -36.492 1.00 81.69 1201 SER A O 1
ATOM 8888 N N . LEU A 1 1202 ? 24.327 -14.643 -35.849 1.00 88.62 1202 LEU A N 1
ATOM 8889 C CA . LEU A 1 1202 ? 25.029 -14.180 -37.047 1.00 88.62 1202 LEU A CA 1
ATOM 8890 C C . LEU A 1 1202 ? 25.850 -12.915 -36.765 1.00 88.62 1202 LEU A C 1
ATOM 8892 O O . LEU A 1 1202 ? 25.388 -12.009 -36.067 1.00 88.62 1202 LEU A O 1
ATOM 8896 N N . TRP A 1 1203 ? 27.026 -12.805 -37.383 1.00 93.06 1203 TRP A N 1
ATOM 8897 C CA . TRP A 1 1203 ? 27.733 -11.529 -37.541 1.00 93.06 1203 TRP A CA 1
ATOM 8898 C C . TRP A 1 1203 ? 27.435 -10.872 -38.896 1.00 93.06 1203 TRP A C 1
ATOM 8900 O O . TRP A 1 1203 ? 27.659 -11.482 -39.939 1.00 93.06 1203 TRP A O 1
ATOM 8910 N N . GLN A 1 1204 ? 27.019 -9.604 -38.888 1.00 88.94 1204 GLN A N 1
ATOM 8911 C CA . GLN A 1 1204 ? 26.773 -8.815 -40.104 1.00 88.94 1204 GLN A CA 1
ATOM 8912 C C . GLN A 1 1204 ? 28.030 -8.071 -40.587 1.00 88.94 1204 GLN A C 1
ATOM 8914 O O . GLN A 1 1204 ? 28.302 -8.032 -41.785 1.00 88.94 1204 GLN A O 1
ATOM 8919 N N . ALA A 1 1205 ? 28.850 -7.554 -39.666 1.00 86.56 1205 ALA A N 1
ATOM 8920 C CA . ALA A 1 1205 ? 30.106 -6.872 -39.985 1.00 86.56 1205 ALA A CA 1
ATOM 8921 C C . ALA A 1 1205 ? 31.323 -7.797 -39.789 1.00 86.56 1205 ALA A C 1
ATOM 8923 O O . ALA A 1 1205 ? 31.392 -8.572 -38.830 1.00 86.56 1205 ALA A O 1
ATOM 8924 N N . ALA A 1 1206 ? 32.292 -7.753 -40.712 1.00 85.44 1206 ALA A N 1
ATOM 8925 C CA . ALA A 1 1206 ? 33.504 -8.580 -40.658 1.00 85.44 1206 ALA A CA 1
ATOM 8926 C C . ALA A 1 1206 ? 34.422 -8.201 -39.478 1.00 85.44 1206 ALA A C 1
ATOM 8928 O O . ALA A 1 1206 ? 34.424 -7.063 -39.019 1.00 85.44 1206 ALA A O 1
ATOM 8929 N N . ASP A 1 1207 ? 35.223 -9.153 -38.996 1.00 88.25 1207 ASP A N 1
ATOM 8930 C CA . ASP A 1 1207 ? 36.240 -8.856 -37.980 1.00 88.25 1207 ASP A CA 1
ATOM 8931 C C . ASP A 1 1207 ? 37.316 -7.919 -38.558 1.00 88.25 1207 ASP A C 1
ATOM 8933 O O . ASP A 1 1207 ? 37.798 -8.122 -39.677 1.00 88.25 1207 ASP A O 1
ATOM 8937 N N . GLY A 1 1208 ? 37.649 -6.855 -37.831 1.00 86.25 1208 GLY A N 1
ATOM 8938 C CA . GLY A 1 1208 ? 38.500 -5.762 -38.300 1.00 86.25 1208 GLY A CA 1
ATOM 8939 C C . GLY A 1 1208 ? 37.851 -4.805 -39.312 1.00 86.25 1208 GLY A C 1
ATOM 8940 O O . GLY A 1 1208 ? 38.580 -3.989 -39.890 1.00 86.25 1208 GLY A O 1
ATOM 8941 N N . ALA A 1 1209 ? 36.536 -4.898 -39.560 1.00 88.56 1209 ALA A N 1
ATOM 8942 C CA . ALA A 1 1209 ? 35.807 -3.967 -40.423 1.00 88.56 1209 ALA A CA 1
ATOM 8943 C C . ALA A 1 1209 ? 35.669 -2.578 -39.786 1.00 88.56 1209 ALA A C 1
ATOM 8945 O O . ALA A 1 1209 ? 35.634 -2.437 -38.565 1.00 88.56 1209 ALA A O 1
ATOM 8946 N N . HIS A 1 1210 ? 35.563 -1.555 -40.632 1.00 91.06 1210 HIS A N 1
ATOM 8947 C CA . HIS A 1 1210 ? 35.136 -0.224 -40.209 1.00 91.06 1210 HIS A CA 1
ATOM 8948 C C . HIS A 1 1210 ? 33.610 -0.166 -40.227 1.00 91.06 1210 HIS A C 1
ATOM 8950 O O . HIS A 1 1210 ? 33.019 -0.593 -41.218 1.00 91.06 1210 HIS A O 1
ATOM 8956 N N . VAL A 1 1211 ? 33.004 0.315 -39.145 1.00 91.12 1211 VAL A N 1
ATOM 8957 C CA . VAL A 1 1211 ? 31.548 0.396 -38.966 1.00 91.12 1211 VAL A CA 1
ATOM 8958 C C . VAL A 1 1211 ? 31.144 1.808 -38.552 1.00 91.12 1211 VAL A C 1
ATOM 8960 O O . VAL A 1 1211 ? 31.923 2.523 -37.920 1.00 91.12 1211 VAL A O 1
ATOM 8963 N N . GLN A 1 1212 ? 29.936 2.227 -38.919 1.00 88.44 1212 GLN A N 1
ATOM 8964 C CA . GLN A 1 1212 ? 29.361 3.529 -38.568 1.00 88.44 1212 GLN A CA 1
ATOM 8965 C C . GLN A 1 1212 ? 28.441 3.438 -37.343 1.00 88.44 1212 GLN A C 1
ATOM 8967 O O . GLN A 1 1212 ? 27.879 2.388 -37.047 1.00 88.44 1212 GLN A O 1
ATOM 8972 N N . ALA A 1 1213 ? 28.233 4.558 -36.645 1.00 86.50 1213 ALA A N 1
ATOM 8973 C CA . ALA A 1 1213 ? 27.268 4.622 -35.546 1.00 86.50 1213 ALA A CA 1
ATOM 8974 C C . ALA A 1 1213 ? 25.849 4.267 -36.042 1.00 86.50 1213 ALA A C 1
ATOM 8976 O O . ALA A 1 1213 ? 25.365 4.869 -37.001 1.00 86.50 1213 ALA A O 1
ATOM 8977 N N . GLY A 1 1214 ? 25.191 3.302 -35.394 1.00 78.44 1214 GLY A N 1
ATOM 8978 C CA . GLY A 1 1214 ? 23.893 2.754 -35.815 1.00 78.44 1214 GLY A CA 1
ATOM 8979 C C . GLY A 1 1214 ? 23.965 1.658 -36.890 1.00 78.44 1214 GLY A C 1
ATOM 8980 O O . GLY A 1 1214 ? 22.929 1.154 -37.315 1.00 78.44 1214 GLY A O 1
ATOM 8981 N N . GLU A 1 1215 ? 25.154 1.259 -37.351 1.00 87.81 1215 GLU A N 1
ATOM 8982 C CA . GLU A 1 1215 ? 25.303 0.140 -38.289 1.00 87.81 1215 GLU A CA 1
ATOM 8983 C C . GLU A 1 1215 ? 25.129 -1.206 -37.568 1.00 87.81 1215 GLU A C 1
ATOM 8985 O O . GLU A 1 1215 ? 25.713 -1.429 -36.505 1.00 87.81 1215 GLU A O 1
ATOM 8990 N N . VAL A 1 1216 ? 24.333 -2.119 -38.136 1.00 89.12 1216 VAL A N 1
ATOM 8991 C CA . VAL A 1 1216 ? 24.087 -3.444 -37.545 1.00 89.12 1216 VAL A CA 1
ATOM 8992 C C . VAL A 1 1216 ? 25.325 -4.327 -37.704 1.00 89.12 1216 VAL A C 1
ATOM 8994 O O . VAL A 1 1216 ? 25.699 -4.699 -38.813 1.00 89.12 1216 VAL A O 1
ATOM 8997 N N . ILE A 1 1217 ? 25.928 -4.718 -36.583 1.00 93.12 1217 ILE A N 1
ATOM 8998 C CA . ILE A 1 1217 ? 27.152 -5.524 -36.534 1.00 93.12 1217 ILE A CA 1
ATOM 8999 C C . ILE A 1 1217 ? 26.894 -7.010 -36.260 1.00 93.12 1217 ILE A C 1
ATOM 9001 O O . ILE A 1 1217 ? 27.652 -7.851 -36.746 1.00 93.12 1217 ILE A O 1
ATOM 9005 N N . ALA A 1 1218 ? 25.829 -7.360 -35.531 1.00 91.69 1218 ALA A N 1
ATOM 9006 C CA . ALA A 1 1218 ? 25.521 -8.737 -35.127 1.00 91.69 1218 ALA A CA 1
ATOM 9007 C C . ALA A 1 1218 ? 24.018 -8.971 -34.892 1.00 91.69 1218 ALA A C 1
ATOM 9009 O O . ALA A 1 1218 ? 23.236 -8.022 -34.838 1.00 91.69 1218 ALA A O 1
ATOM 9010 N N . VAL A 1 1219 ? 23.614 -10.234 -34.728 1.00 88.00 1219 VAL A N 1
ATOM 9011 C CA . VAL A 1 1219 ? 22.238 -10.644 -34.399 1.00 88.00 1219 VAL A CA 1
ATOM 9012 C C . VAL A 1 1219 ? 22.252 -11.706 -33.295 1.00 88.00 1219 VAL A C 1
ATOM 9014 O O . VAL A 1 1219 ? 22.807 -12.790 -33.485 1.00 88.00 1219 VAL A O 1
ATOM 9017 N N . ILE A 1 1220 ? 21.616 -11.434 -32.154 1.00 86.19 1220 ILE A N 1
ATOM 9018 C CA . ILE A 1 1220 ? 21.399 -12.412 -31.072 1.00 86.19 1220 ILE A CA 1
ATOM 9019 C C . ILE A 1 1220 ? 19.978 -12.975 -31.163 1.00 86.19 1220 ILE A C 1
ATOM 9021 O O . ILE A 1 1220 ? 19.016 -12.222 -31.272 1.00 86.19 1220 ILE A O 1
ATOM 9025 N N . GLU A 1 1221 ? 19.843 -14.294 -31.065 1.00 77.31 1221 GLU A N 1
ATOM 9026 C CA . GLU A 1 1221 ? 18.573 -15.004 -30.957 1.00 77.31 1221 GLU A CA 1
ATOM 9027 C C . GLU A 1 1221 ? 18.247 -15.305 -29.484 1.00 77.31 1221 GLU A C 1
ATOM 9029 O O . GLU A 1 1221 ? 18.909 -16.116 -28.832 1.00 77.31 1221 GLU A O 1
ATOM 9034 N N . ALA A 1 1222 ? 17.216 -14.651 -28.954 1.00 70.44 1222 ALA A N 1
ATOM 9035 C CA . ALA A 1 1222 ? 16.721 -14.808 -27.587 1.00 70.44 1222 ALA A CA 1
ATOM 9036 C C . ALA A 1 1222 ? 15.203 -15.021 -27.621 1.00 70.44 1222 ALA A C 1
ATOM 9038 O O . ALA A 1 1222 ? 14.509 -14.334 -28.359 1.00 70.44 1222 ALA A O 1
ATOM 9039 N N . MET A 1 1223 ? 14.661 -15.972 -26.850 1.00 54.44 1223 MET A N 1
ATOM 9040 C CA . MET A 1 1223 ? 13.204 -16.215 -26.763 1.00 54.44 1223 MET A CA 1
ATOM 9041 C C . MET A 1 1223 ? 12.495 -16.384 -28.134 1.00 54.44 1223 MET A C 1
ATOM 9043 O O . MET A 1 1223 ? 11.362 -15.948 -28.312 1.00 54.44 1223 MET A O 1
ATOM 9047 N N . LYS A 1 1224 ? 13.152 -17.040 -29.109 1.00 50.25 1224 LYS A N 1
ATOM 9048 C CA . LYS A 1 1224 ? 12.706 -17.185 -30.521 1.00 50.25 1224 LYS A CA 1
ATOM 9049 C C . LYS A 1 1224 ? 12.624 -15.866 -31.314 1.00 50.25 1224 LYS A C 1
ATOM 9051 O O . LYS A 1 1224 ? 11.996 -15.819 -32.369 1.00 50.25 1224 LYS A O 1
ATOM 9056 N N . MET A 1 1225 ? 13.255 -14.800 -30.829 1.00 48.72 1225 MET A N 1
ATOM 9057 C CA . MET A 1 1225 ? 13.357 -13.506 -31.496 1.00 48.72 1225 MET A CA 1
ATOM 9058 C C . MET A 1 1225 ? 14.804 -13.193 -31.861 1.00 48.72 1225 MET A C 1
ATOM 9060 O O . MET A 1 1225 ? 15.707 -13.328 -31.041 1.00 48.72 1225 MET A O 1
ATOM 9064 N N . GLU A 1 1226 ? 15.003 -12.702 -33.079 1.00 75.19 1226 GLU A N 1
ATOM 9065 C CA . GLU A 1 1226 ? 16.260 -12.094 -33.507 1.00 75.19 1226 GLU A CA 1
ATOM 9066 C C . GLU A 1 1226 ? 16.293 -10.613 -33.088 1.00 75.19 1226 GLU A C 1
ATOM 9068 O O . GLU A 1 1226 ? 15.359 -9.846 -33.372 1.00 75.19 1226 GLU A O 1
ATOM 9073 N N . THR A 1 1227 ? 17.378 -10.244 -32.402 1.00 75.81 1227 THR A N 1
ATOM 9074 C CA . THR A 1 1227 ? 17.707 -8.911 -31.887 1.00 75.81 1227 THR A CA 1
ATOM 9075 C C . THR A 1 1227 ? 18.982 -8.429 -32.570 1.00 75.81 1227 THR A C 1
ATOM 9077 O O . THR A 1 1227 ? 20.059 -8.995 -32.367 1.00 75.81 1227 THR A O 1
ATOM 9080 N N . THR A 1 1228 ? 18.868 -7.387 -33.389 1.00 86.75 1228 THR A N 1
ATOM 9081 C CA . THR A 1 1228 ? 19.998 -6.744 -34.068 1.00 86.75 1228 THR A CA 1
ATOM 9082 C C . THR A 1 1228 ? 20.823 -5.916 -33.090 1.00 86.75 1228 THR A C 1
ATOM 9084 O O . THR A 1 1228 ? 20.281 -5.177 -32.270 1.00 86.75 1228 THR A O 1
ATOM 9087 N N . ILE A 1 1229 ? 22.145 -6.035 -33.187 1.00 87.69 1229 ILE A N 1
ATOM 9088 C CA . ILE A 1 1229 ? 23.114 -5.280 -32.396 1.00 87.69 1229 ILE A CA 1
ATOM 9089 C C . ILE A 1 1229 ? 23.723 -4.215 -33.296 1.00 87.69 1229 ILE A C 1
ATOM 9091 O O . ILE A 1 1229 ? 24.304 -4.550 -34.326 1.00 87.69 1229 ILE A O 1
ATOM 9095 N N . GLU A 1 1230 ? 23.598 -2.954 -32.901 1.00 90.31 1230 GLU A N 1
ATOM 9096 C CA . GLU A 1 1230 ? 24.139 -1.801 -33.622 1.00 90.31 1230 GLU A CA 1
ATOM 9097 C C . GLU A 1 1230 ? 25.436 -1.298 -32.976 1.00 90.31 1230 GLU A C 1
ATOM 9099 O O . GLU A 1 1230 ? 25.617 -1.385 -31.759 1.00 90.31 1230 GL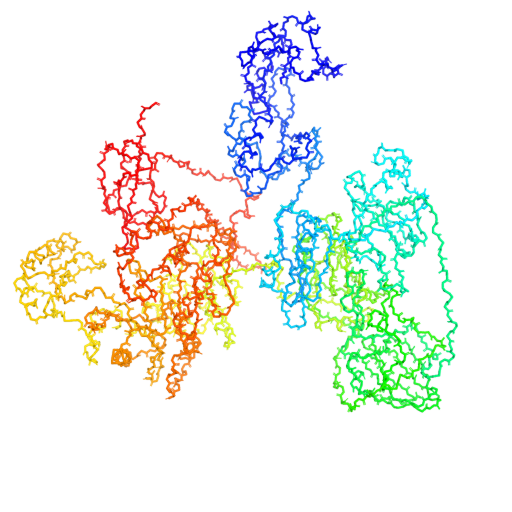U A O 1
ATOM 9104 N N . ALA A 1 1231 ? 26.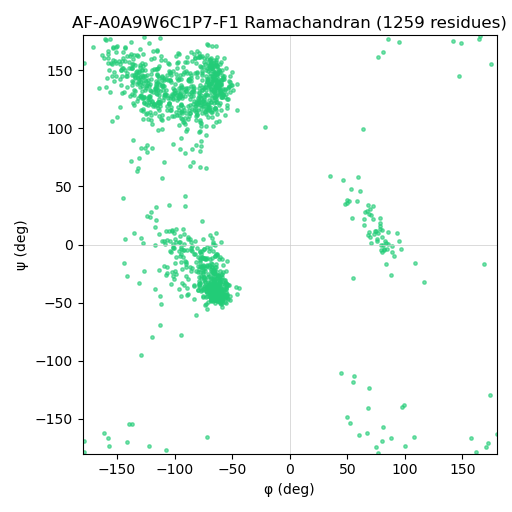332 -0.744 -33.789 1.00 88.06 1231 ALA A N 1
ATOM 9105 C CA . ALA A 1 1231 ? 27.539 -0.076 -33.321 1.00 88.06 1231 ALA A CA 1
ATOM 9106 C C . ALA A 1 1231 ? 27.192 1.243 -32.585 1.00 88.06 1231 ALA A C 1
ATOM 9108 O O . ALA A 1 1231 ? 26.568 2.122 -33.186 1.00 88.06 1231 ALA A O 1
ATOM 9109 N N . PRO A 1 1232 ? 27.591 1.437 -31.309 1.00 82.25 1232 PRO A N 1
ATOM 9110 C CA . PRO A 1 1232 ? 27.289 2.660 -30.552 1.00 82.25 1232 PRO A CA 1
ATOM 9111 C C . PRO A 1 1232 ? 27.990 3.922 -31.083 1.00 82.25 1232 PRO A C 1
ATOM 9113 O O . PRO A 1 1232 ? 27.497 5.027 -30.871 1.00 82.25 1232 PRO A O 1
ATOM 9116 N N . HIS A 1 1233 ? 29.122 3.771 -31.771 1.00 86.31 1233 HIS A N 1
ATOM 9117 C CA . HIS A 1 1233 ? 29.854 4.840 -32.448 1.00 86.31 1233 HIS A CA 1
ATOM 9118 C C . HIS A 1 1233 ? 30.596 4.276 -33.668 1.00 86.31 1233 HIS A C 1
ATOM 9120 O O . HIS A 1 1233 ? 30.648 3.061 -33.862 1.00 86.31 1233 HIS A O 1
ATOM 9126 N N . ALA A 1 1234 ? 31.162 5.156 -34.497 1.00 86.75 1234 ALA A N 1
ATOM 9127 C CA . ALA A 1 1234 ? 32.011 4.735 -35.605 1.00 86.75 1234 ALA A CA 1
ATOM 9128 C C . ALA A 1 1234 ? 33.383 4.237 -35.110 1.00 86.75 1234 ALA A C 1
ATOM 9130 O O . ALA A 1 1234 ? 33.877 4.705 -34.078 1.00 86.75 1234 ALA A O 1
ATOM 9131 N N . GLY A 1 1235 ? 33.992 3.304 -35.845 1.00 90.00 1235 GLY A N 1
ATOM 9132 C CA . GLY A 1 1235 ? 35.328 2.781 -35.544 1.00 90.00 1235 GLY A CA 1
ATOM 9133 C C . GLY A 1 1235 ? 35.602 1.393 -36.130 1.00 90.00 1235 GLY A C 1
ATOM 9134 O O . GLY A 1 1235 ? 34.870 0.897 -36.989 1.00 90.00 1235 GLY A O 1
ATOM 9135 N N . ARG A 1 1236 ? 36.674 0.748 -35.661 1.00 92.88 1236 ARG A N 1
ATOM 9136 C CA . ARG A 1 1236 ? 37.100 -0.602 -36.060 1.00 92.88 1236 ARG A CA 1
ATOM 9137 C C . ARG A 1 1236 ? 36.522 -1.677 -35.145 1.00 92.88 1236 ARG A C 1
ATOM 9139 O O . ARG A 1 1236 ? 36.891 -1.770 -33.980 1.00 92.88 1236 ARG A O 1
ATOM 9146 N N . LEU A 1 1237 ? 35.679 -2.538 -35.705 1.00 92.88 1237 LEU A N 1
ATOM 9147 C CA . LEU A 1 1237 ? 35.082 -3.676 -35.014 1.00 92.88 1237 LEU A CA 1
ATOM 9148 C C . LEU A 1 1237 ? 36.102 -4.806 -34.792 1.00 92.88 1237 LEU A C 1
ATOM 9150 O O . LEU A 1 1237 ? 36.693 -5.300 -35.748 1.00 92.88 1237 LEU A O 1
ATOM 9154 N N . THR A 1 1238 ? 36.219 -5.283 -33.556 1.00 93.12 1238 THR A N 1
ATOM 9155 C CA . THR A 1 1238 ? 36.914 -6.516 -33.162 1.00 93.12 1238 THR A CA 1
ATOM 9156 C C . THR A 1 1238 ? 35.910 -7.453 -32.489 1.00 93.12 1238 THR A C 1
ATOM 9158 O O . THR A 1 1238 ? 35.277 -7.087 -31.498 1.00 93.12 1238 THR A O 1
ATOM 9161 N N . ARG A 1 1239 ? 35.731 -8.672 -33.000 1.00 92.88 1239 ARG A N 1
ATOM 9162 C CA . ARG A 1 1239 ? 34.761 -9.642 -32.463 1.00 92.88 1239 ARG A CA 1
ATOM 9163 C C . ARG A 1 1239 ? 35.304 -10.324 -31.201 1.00 92.88 1239 ARG A C 1
ATOM 9165 O O . ARG A 1 1239 ? 36.409 -10.858 -31.214 1.00 92.88 1239 ARG A O 1
ATOM 9172 N N . LEU A 1 1240 ? 34.511 -10.360 -30.127 1.00 89.38 1240 LEU A N 1
ATOM 9173 C CA . LEU A 1 1240 ? 34.872 -11.017 -28.857 1.00 89.38 1240 LEU A CA 1
ATOM 9174 C C . LEU A 1 1240 ? 34.115 -12.338 -28.631 1.00 89.38 1240 LEU A C 1
ATOM 9176 O O . LEU A 1 1240 ? 34.617 -13.219 -27.935 1.00 89.38 1240 LEU A O 1
ATOM 9180 N N . ALA A 1 1241 ? 32.942 -12.502 -29.250 1.00 86.38 1241 ALA A N 1
ATOM 9181 C CA . ALA A 1 1241 ? 32.120 -13.710 -29.173 1.00 86.38 1241 ALA A CA 1
ATOM 9182 C C . ALA A 1 1241 ? 32.063 -14.485 -30.506 1.00 86.38 1241 ALA A C 1
ATOM 9184 O O . ALA A 1 1241 ? 31.968 -13.908 -31.593 1.00 86.38 1241 ALA A O 1
ATOM 9185 N N . ALA A 1 1242 ? 32.081 -15.818 -30.421 1.00 85.44 1242 ALA A N 1
ATOM 9186 C CA . ALA A 1 1242 ? 31.930 -16.704 -31.573 1.00 85.44 1242 ALA A CA 1
ATOM 9187 C C . ALA A 1 1242 ? 30.455 -16.868 -31.981 1.00 85.44 1242 ALA A C 1
ATOM 9189 O O . ALA A 1 1242 ? 29.559 -16.873 -31.139 1.00 85.44 1242 ALA A O 1
ATOM 9190 N N . GLU A 1 1243 ? 30.206 -17.050 -33.277 1.00 87.31 1243 GLU A N 1
ATOM 9191 C CA . GLU A 1 1243 ? 28.879 -17.410 -33.791 1.00 87.31 1243 GLU A CA 1
ATOM 9192 C C . GLU A 1 1243 ? 28.441 -18.775 -33.225 1.00 87.31 1243 GLU A C 1
ATOM 9194 O O . GLU A 1 1243 ? 29.253 -19.692 -33.086 1.00 87.31 1243 GLU A O 1
ATOM 9199 N N . GLY A 1 1244 ? 27.173 -18.889 -32.829 1.00 77.94 1244 GLY A N 1
ATOM 9200 C CA . GLY A 1 1244 ? 26.626 -20.021 -32.079 1.00 77.94 1244 GLY A CA 1
ATOM 9201 C C . GLY A 1 1244 ? 26.884 -19.998 -30.563 1.00 77.94 1244 GLY A C 1
ATOM 9202 O O . GLY A 1 1244 ? 26.434 -20.909 -29.871 1.00 77.94 1244 GLY A O 1
ATOM 9203 N N . ALA A 1 1245 ? 27.582 -18.995 -30.013 1.00 76.81 1245 ALA A N 1
ATOM 9204 C CA . ALA A 1 1245 ? 27.804 -18.898 -28.568 1.00 76.81 1245 ALA A CA 1
ATOM 9205 C C . ALA A 1 1245 ? 26.557 -18.398 -27.816 1.00 76.81 1245 ALA A C 1
ATOM 9207 O O . ALA A 1 1245 ? 25.972 -17.375 -28.175 1.00 76.81 1245 ALA A O 1
ATOM 9208 N N . THR A 1 1246 ? 26.193 -19.077 -26.725 1.00 76.88 1246 THR A N 1
ATOM 9209 C CA . THR A 1 1246 ? 25.184 -18.599 -25.767 1.00 76.88 1246 THR A CA 1
ATOM 9210 C C . THR A 1 1246 ? 25.792 -17.533 -24.857 1.00 76.88 1246 THR A C 1
ATOM 9212 O O . THR A 1 1246 ? 26.750 -17.803 -24.133 1.00 76.88 1246 THR A O 1
ATOM 9215 N N . LEU A 1 1247 ? 25.225 -16.330 -24.875 1.00 76.62 1247 LEU A N 1
ATOM 9216 C CA . LEU A 1 1247 ? 25.673 -15.155 -24.132 1.00 76.62 1247 LEU A CA 1
ATOM 9217 C C . LEU A 1 1247 ? 24.635 -14.767 -23.071 1.00 76.62 1247 LEU A C 1
ATOM 9219 O O . LEU A 1 1247 ? 23.429 -14.860 -23.300 1.00 76.62 1247 LEU A O 1
ATOM 9223 N N . ALA A 1 1248 ? 25.104 -14.314 -21.908 1.00 64.94 1248 ALA A N 1
ATOM 9224 C CA . ALA A 1 1248 ? 24.260 -13.669 -20.904 1.00 64.94 1248 ALA A CA 1
ATOM 9225 C C . ALA A 1 1248 ? 24.054 -12.181 -21.245 1.00 64.94 1248 ALA A C 1
ATOM 9227 O O . ALA A 1 1248 ? 24.854 -11.596 -21.977 1.00 64.94 1248 ALA A O 1
ATOM 9228 N N . HIS A 1 1249 ? 23.021 -11.552 -20.678 1.00 73.81 1249 HIS A N 1
ATOM 9229 C CA . HIS A 1 1249 ? 22.890 -10.093 -20.717 1.00 73.81 1249 HIS A CA 1
ATOM 9230 C C . HIS A 1 1249 ? 24.149 -9.442 -20.111 1.00 73.81 1249 HIS A C 1
ATOM 9232 O O . HIS A 1 1249 ? 24.630 -9.879 -19.067 1.00 73.81 1249 HIS A O 1
ATOM 9238 N N . GLY A 1 1250 ? 24.699 -8.433 -20.787 1.00 71.69 1250 GLY A N 1
ATOM 9239 C CA . GLY A 1 1250 ? 25.944 -7.763 -20.401 1.00 71.69 1250 GLY A CA 1
ATOM 9240 C C . GLY A 1 1250 ? 27.236 -8.511 -20.764 1.00 71.69 1250 GLY A C 1
ATOM 9241 O O . GLY A 1 1250 ? 28.317 -7.994 -20.499 1.00 71.69 1250 GLY A O 1
ATOM 9242 N N . ALA A 1 1251 ? 27.176 -9.695 -21.387 1.00 79.19 1251 ALA A N 1
ATOM 9243 C CA . ALA A 1 1251 ? 28.387 -10.399 -21.816 1.00 79.19 1251 ALA A CA 1
ATOM 9244 C C . ALA A 1 1251 ? 29.077 -9.671 -22.994 1.00 79.19 1251 ALA A C 1
ATOM 9246 O O . ALA A 1 1251 ? 28.384 -9.260 -23.929 1.00 79.19 1251 ALA A O 1
ATOM 9247 N N . PRO A 1 1252 ? 30.418 -9.536 -23.005 1.00 86.31 1252 PRO A N 1
ATOM 9248 C CA . PRO A 1 1252 ? 31.139 -8.837 -24.069 1.00 86.31 1252 PRO A CA 1
ATOM 9249 C C . PRO A 1 1252 ? 30.993 -9.565 -25.413 1.00 86.31 1252 PRO A C 1
ATOM 9251 O O . PRO A 1 1252 ? 31.266 -10.761 -25.519 1.00 86.31 1252 PRO A O 1
ATOM 9254 N N . LEU A 1 1253 ? 30.566 -8.835 -26.445 1.00 90.19 1253 LEU A N 1
ATOM 9255 C CA . LEU A 1 1253 ? 30.247 -9.366 -27.774 1.00 90.19 1253 LEU A CA 1
ATOM 9256 C C . LEU A 1 1253 ? 31.237 -8.862 -28.835 1.00 90.19 1253 LEU A C 1
ATOM 9258 O O . LEU A 1 1253 ? 31.756 -9.665 -29.614 1.00 90.19 1253 LEU A O 1
ATOM 9262 N N . ALA A 1 1254 ? 31.560 -7.569 -28.823 1.00 89.81 1254 ALA A N 1
ATOM 9263 C CA . ALA A 1 1254 ? 32.588 -6.942 -29.655 1.00 89.81 1254 ALA A CA 1
ATOM 9264 C C . ALA A 1 1254 ? 33.305 -5.808 -28.911 1.00 89.81 1254 ALA A C 1
ATOM 9266 O O . ALA A 1 1254 ? 32.808 -5.301 -27.914 1.00 89.81 1254 ALA A O 1
ATOM 9267 N N . ARG A 1 1255 ? 34.438 -5.366 -29.451 1.00 92.00 1255 ARG A N 1
ATOM 9268 C CA . ARG A 1 1255 ? 35.049 -4.060 -29.191 1.00 92.00 1255 ARG A CA 1
ATOM 9269 C C . ARG A 1 1255 ? 34.947 -3.211 -30.463 1.00 92.00 1255 ARG A C 1
ATOM 9271 O O . ARG A 1 1255 ? 35.072 -3.766 -31.551 1.00 92.00 1255 ARG A O 1
ATOM 9278 N N . ILE A 1 1256 ? 34.733 -1.906 -30.356 1.00 91.62 1256 ILE A N 1
ATOM 9279 C CA . ILE A 1 1256 ? 34.873 -0.953 -31.459 1.00 91.62 1256 ILE A CA 1
ATOM 9280 C C . ILE A 1 1256 ? 35.926 0.063 -31.046 1.00 91.62 1256 ILE A C 1
ATOM 9282 O O . ILE A 1 1256 ? 35.661 0.907 -30.202 1.00 91.62 1256 ILE A O 1
ATOM 9286 N N . ASP A 1 1257 ? 37.114 -0.008 -31.637 1.00 90.06 1257 ASP A N 1
ATOM 9287 C CA . ASP A 1 1257 ? 38.145 1.003 -31.403 1.00 90.06 1257 ASP A CA 1
ATOM 9288 C C . ASP A 1 1257 ? 37.790 2.258 -32.226 1.00 90.06 1257 ASP A C 1
ATOM 9290 O O . ASP A 1 1257 ? 37.657 2.138 -33.451 1.00 90.06 1257 ASP A O 1
ATOM 9294 N N . PRO A 1 1258 ? 37.581 3.441 -31.616 1.00 82.81 1258 PRO A N 1
ATOM 9295 C CA . PRO A 1 1258 ? 37.232 4.654 -32.356 1.00 82.81 1258 PRO A CA 1
ATOM 9296 C C . PRO A 1 1258 ? 38.355 5.077 -33.316 1.00 82.81 1258 PRO A C 1
ATOM 9298 O O . PRO A 1 1258 ? 39.530 4.787 -33.090 1.00 82.81 1258 PRO A O 1
ATOM 9301 N N . ASP A 1 1259 ? 38.003 5.786 -34.391 1.00 75.12 1259 ASP A N 1
ATOM 9302 C CA . ASP A 1 1259 ? 39.008 6.395 -35.269 1.00 75.12 1259 ASP A CA 1
ATOM 9303 C C . ASP A 1 1259 ? 39.775 7.493 -34.509 1.00 75.12 1259 ASP A C 1
ATOM 9305 O O . ASP A 1 1259 ? 39.150 8.392 -33.944 1.00 75.12 1259 ASP A O 1
ATOM 9309 N N . ASP A 1 1260 ? 41.114 7.443 -34.526 1.00 51.28 1260 ASP A N 1
ATOM 9310 C CA . ASP A 1 1260 ? 41.979 8.462 -33.908 1.00 51.28 1260 ASP A CA 1
ATOM 9311 C C . ASP A 1 1260 ? 41.640 9.876 -34.431 1.00 51.28 1260 ASP A C 1
ATOM 9313 O O . ASP A 1 1260 ? 41.820 10.168 -35.621 1.00 51.28 1260 ASP A O 1
ATOM 9317 N N . GLY A 1 1261 ? 41.195 10.759 -33.526 1.00 42.97 1261 GLY A N 1
ATOM 9318 C CA . GLY A 1 1261 ? 40.855 12.168 -33.780 1.00 42.97 1261 GLY A CA 1
ATOM 9319 C C . GLY A 1 1261 ? 41.538 13.128 -32.813 1.00 42.97 1261 GLY A C 1
ATOM 9320 O O . GLY A 1 1261 ? 41.352 12.946 -31.590 1.00 42.97 1261 GLY A O 1
#

Solvent-accessible surface area (backbone atoms only — not comparable to full-atom values): 66716 Å² total; per-residue (Å²): 107,52,73,36,52,57,91,47,39,60,28,50,52,49,25,22,72,63,33,49,66,85,37,17,69,70,47,73,29,58,63,46,46,52,49,38,90,92,42,71,87,49,46,76,40,57,74,50,92,67,45,78,44,65,56,99,89,38,83,75,48,76,43,50,62,45,56,68,58,51,68,75,41,60,41,27,23,35,36,38,46,42,53,84,74,79,46,53,69,60,36,50,74,70,72,40,76,53,61,37,68,80,68,74,48,48,62,25,21,37,64,32,72,52,70,47,58,64,20,86,91,42,70,51,60,41,63,48,76,62,76,80,57,60,79,88,49,38,66,57,50,42,52,60,41,30,72,36,63,68,34,54,28,54,70,93,75,85,78,73,53,57,84,42,58,38,90,50,78,76,62,43,77,41,62,37,64,64,93,83,77,72,72,65,75,44,41,27,41,42,40,72,38,24,30,33,42,36,36,62,34,44,53,55,25,45,21,31,52,46,34,39,73,73,59,69,58,88,57,58,61,47,69,39,54,34,47,29,19,33,26,44,30,36,33,96,90,38,67,49,42,36,69,52,49,50,57,55,57,76,43,50,61,63,89,89,47,73,50,72,92,68,52,87,49,77,44,79,44,38,30,43,79,75,22,89,33,30,66,56,50,11,63,72,60,78,43,51,54,68,55,46,50,52,50,56,40,69,40,59,29,38,29,66,31,40,12,77,38,43,13,26,29,42,20,34,53,91,60,70,74,52,54,32,78,56,47,98,67,57,41,84,66,41,59,50,24,32,29,28,35,36,41,62,27,40,36,42,34,48,54,69,39,57,51,32,55,39,30,40,18,33,32,66,64,71,27,50,38,87,90,44,100,61,35,36,73,43,30,57,49,32,30,39,32,43,42,87,42,78,61,83,77,81,82,75,81,78,75,82,79,74,90,60,70,24,47,27,29,69,37,56,70,49,68,33,31,42,21,19,76,26,23,77,84,36,49,72,39,12,35,53,42,31,26,46,47,37,49,68,27,40,26,29,9,19,29,34,35,10,33,60,49,58,53,50,25,37,41,40,54,43,44,46,32,30,38,30,26,65,44,67,48,46,36,8,49,24,59,33,39,58,46,26,46,89,92,43,76,54,63,55,52,45,76,41,51,61,71,39,57,41,37,32,48,57,39,88,28,21,30,36,24,18,43,17,42,44,18,30,56,61,68,78,56,47,80,85,14,39,17,42,23,81,72,67,71,43,43,54,76,65,43,50,62,73,41,50,46,29,69,49,68,43,95,46,57,74,67,43,86,53,67,86,79,79,90,60,52,37,67,72,42,77,44,82,44,56,27,34,43,18,73,31,42,90,39,38,53,70,69,42,54,50,47,60,35,71,40,68,31,31,33,37,84,84,37,56,63,40,24,43,32,38,48,62,84,62,46,65,59,75,65,84,71,78,48,67,41,28,50,45,59,74,27,29,26,28,43,46,98,77,18,44,40,34,38,26,28,44,30,32,53,44,33,44,52,48,48,29,48,25,15,42,37,80,88,48,44,39,58,60,44,19,63,38,58,50,18,28,33,29,43,43,63,87,57,82,78,64,65,59,73,69,47,46,23,29,72,64,33,56,50,37,51,38,26,56,77,71,74,41,92,31,77,37,73,32,37,61,83,40,65,82,34,45,35,41,76,68,26,81,37,61,43,79,50,64,40,75,46,48,77,56,22,73,55,27,59,66,57,54,51,53,49,38,64,72,73,61,53,68,58,48,74,54,61,59,60,83,55,34,76,35,28,70,51,45,41,52,37,46,75,70,72,26,41,56,47,41,41,55,31,72,41,35,52,44,36,67,36,68,66,52,33,48,51,47,31,55,74,66,67,33,53,61,64,60,56,55,100,48,66,57,94,46,26,68,56,52,42,50,48,37,72,73,77,39,70,35,29,29,36,33,38,73,66,73,74,93,65,65,37,56,40,74,34,73,52,79,88,47,28,39,59,48,37,55,49,28,26,53,46,17,33,73,77,61,74,45,47,51,28,25,43,32,53,42,67,54,72,24,28,35,37,31,36,38,35,42,20,14,84,84,70,52,61,45,59,67,47,40,32,29,44,16,51,17,55,96,79,46,69,41,36,37,30,13,57,40,73,96,61,54,69,69,56,49,50,53,50,46,54,30,45,37,43,39,39,54,75,58,68,43,23,20,37,27,33,36,35,28,38,36,18,75,89,71,51,56,18,61,72,51,47,50,56,27,53,61,91,75,43,59,28,52,25,70,17,48,76,47,63,62,66,51,49,25,54,42,22,54,76,64,39,76,74,71,94,64,81,72,61,76,70,51,40,14,17,41,32,35,56,39,27,26,16,22,54,42,63,77,51,42,75,36,38,21,47,22,74,38,59,42,81,52,70,62,94,47,52,47,75,49,35,36,48,24,65,71,31,69,48,60,82,71,60,78,51,62,39,26,38,44,35,21,42,22,83,37,61,69,53,12,51,56,49,38,63,47,34,56,67,56,39,44,70,34,58,36,38,45,33,57,61,53,56,54,52,49,72,73,30,54,44,63,72,73,72,59,71,61,13,49,51,33,52,83,58,82,39,37,69,57,47,64,72,74,32,72,61,65,83,89,66,80,61,76,78,83,77,59,68,44,74,49,77,47,73,56,97,92,38,84,43,82,45,77,41,55,47,73,80,57,55,90,76,61,84,82,75,88,79,80,81,81,83,57,87,45,46,44,46,31,91,53,53,25,29,30,66,43,72,69,52,58,79,69,32,80,46,45,57,69,37,63,38,32,30,33,39,31,97,95,37,82,43,78,38,57,31,93,52,46,21,38,31,40,72,66,54,60,77,72,39,78,40,48,58,69,36,68,37,27,36,39,51,61,70,94,126